Protein AF-0000000084619140 (afdb_homodimer)

Solvent-accessible surface area (backbone atoms only — not comparable to full-atom values): 52591 Å² total; per-residue (Å²): 135,87,72,92,85,84,80,85,74,83,69,87,78,79,82,75,88,75,85,81,87,89,83,87,81,84,88,80,84,74,90,75,87,77,86,87,78,88,72,87,70,84,70,82,77,78,79,72,80,75,73,78,76,71,68,70,76,66,77,80,73,63,79,67,60,64,67,72,53,81,82,59,40,78,67,45,78,45,85,51,95,63,29,40,34,37,24,40,65,89,42,93,56,70,29,63,42,40,42,55,59,50,63,62,55,30,63,35,67,83,40,20,36,80,79,35,59,31,33,66,56,50,72,54,21,52,46,90,80,55,45,74,70,44,77,48,70,62,84,56,33,39,37,38,32,32,70,46,24,54,40,81,70,43,87,67,78,68,62,84,55,85,58,63,54,41,58,40,74,36,36,36,49,47,53,57,55,52,37,66,52,40,74,68,39,43,30,54,76,71,49,63,70,64,68,62,50,72,40,35,34,66,51,43,70,70,64,45,83,47,40,61,46,39,38,66,51,50,69,67,39,69,68,46,34,44,53,49,46,49,28,33,60,33,61,21,40,34,36,33,32,69,32,60,68,88,52,88,62,43,32,63,48,53,60,48,52,72,48,28,53,58,43,44,42,98,71,36,67,51,41,77,41,35,67,44,86,87,40,74,42,74,72,16,42,50,55,65,38,67,66,26,36,68,55,58,24,38,83,64,47,52,21,33,36,37,44,31,23,60,38,56,53,37,51,65,48,31,34,34,35,26,40,40,62,34,21,52,51,51,38,39,74,76,37,49,67,39,42,53,49,33,50,68,46,58,39,29,21,38,44,65,44,96,86,39,48,38,60,30,50,45,30,39,33,45,76,38,78,74,67,74,43,72,42,48,52,54,33,44,43,37,44,48,70,71,78,73,61,63,82,40,54,68,61,50,52,51,45,51,53,29,47,31,53,50,48,42,39,54,52,32,70,66,29,49,37,74,43,74,64,42,61,14,28,28,41,39,31,28,29,41,42,33,29,36,31,30,44,41,35,43,71,85,59,40,48,52,33,32,38,34,40,30,25,43,46,51,37,47,48,18,44,46,41,43,48,45,54,63,56,52,51,69,75,100,137,89,76,88,82,77,88,78,78,80,70,88,70,81,88,83,86,84,90,83,82,89,83,86,76,86,77,76,86,70,84,69,83,70,84,80,72,85,68,85,68,82,70,82,77,76,78,71,76,76,72,77,76,69,70,69,75,65,78,79,72,63,76,66,59,66,64,72,54,81,81,58,39,78,67,42,76,46,85,51,94,63,30,39,34,38,26,39,66,88,42,94,55,70,31,62,42,41,42,57,58,49,63,64,55,31,62,36,68,83,38,20,36,82,81,35,59,30,32,66,56,48,72,53,22,52,46,89,81,53,44,73,72,43,78,50,70,62,83,56,33,38,36,36,33,31,69,47,24,53,41,84,72,44,88,67,77,68,63,85,55,86,58,62,54,42,59,39,73,35,36,36,49,47,52,57,55,52,38,66,52,40,74,68,40,43,30,53,76,70,48,60,69,65,68,63,52,72,40,35,34,67,51,42,70,72,65,45,85,47,40,62,46,40,38,65,51,51,71,66,41,70,68,46,34,44,53,48,46,49,27,34,60,33,62,22,41,34,36,32,33,69,32,60,69,87,51,88,62,44,32,64,48,52,60,49,53,72,47,29,52,60,44,44,44,96,70,36,66,51,40,77,40,37,68,42,86,87,39,73,41,73,72,15,42,50,54,66,37,66,66,28,36,69,57,58,25,38,83,64,46,51,22,32,37,37,42,32,24,60,37,57,55,37,52,65,48,32,34,34,35,27,41,38,62,35,21,51,50,51,36,39,74,76,38,48,67,39,43,53,48,33,49,68,46,57,40,27,21,39,44,66,43,96,85,38,47,37,59,31,50,45,32,40,33,44,77,38,77,74,67,74,43,73,40,47,53,52,34,45,45,36,43,50,71,72,76,72,62,64,80,38,55,66,62,49,53,51,45,51,53,28,47,29,54,49,48,41,40,56,53,32,68,67,30,49,37,76,44,73,64,42,60,15,29,27,40,39,31,28,29,40,42,31,28,35,30,30,42,41,34,43,69,85,59,40,47,53,32,32,38,33,39,29,24,42,46,51,35,47,50,19,44,46,41,43,46,44,56,63,56,53,53,69,75,100

pLDDT: mean 81.64, std 27.07, range [14.42, 98.88]

Foldseek 3Di:
DDDDDDDPPDPPDPDDDDDDDDDDDDDDDDDDDDDDDDDDPPPPPPPPPPPPPPPPPDPCPPPPPLPPPPPKDWDDWDDDQFWIWTDIPVDRDTFTGGPLNQVQPFQDCLQAPSPPRDGPDDSVQRDPNKDFPDWDDDGFKIKTWIQFDTHDPDPPPPPPDPCHTPIDIGIGTPSRCVCVRDPVSVCVSLVVVDQAAADFQVCCVVPQPAQEEELCQCLPDLVSVLSVLVSCRHYFKHKYFQQDQPDPCCRVVVSVPVLHDFDADPCGSKHKQDADPPDLDPSNHLAWWDWFFPDPLDPAGFFKKKKAWNDDQWAFWWKKKFFLVNLLVVCCVVPVPLSVLQQPFWWKFWDDDDPDTTIDIHGQWHADPPNSDIFGHGHVVGTDDRDPPPVPVVSVVSNVVSVVSSVCSRVPPRRMHIGDDHHRMMMMGGRRGMIMIIHGTDPVRDITMMMMTGHHSVSSSVSNSVSCSVPVSVVD/DDDDDDPDPDPPPDDDDDDDDDDDDPDDDDDDPDDDDDDPPPPPPPPPPPPPPPPVPDPCPPPPPLPPPPVKAWDDWDDDQFWIWTDIPVDRDTFTGGPLNQVQPFQDCLQAPSPPRDGPDDSVQRDPNKDFPDWDDDGFKIKTWIQFDGHDPDPPPPPPDPCHTPTDIGIGTPSRCVCVRDPVSVCVSLVVVDQAAADFQVCCVVPQPAQEEELCQCLPDLVSVLSVLVSCRHYFKHKYFQQDQPDPCCRVVVSVPVLHDFDADPCGSKHKQDQDPPDLDPSNHLAWWDWFFPDPLDPAGFFKKKKAWNDDQWAFWWKKKFFLVNLLVVCCVPPVPLSVLQQPFWWKFWDDDDPDTTIDIHGQWHADPVNRDIFGHGHVVGTDDRDPPPVPVVSVVSNVVSVVSSVCSRVPPRRMHIGDDHHRMMMMGGRRGMIMIIHGTDPVRDITMMMMTGHHSVSSSVSNSVSCSVPVSVVD

InterPro domains:
  IPR003819 TauD/TfdA-like domain [PF02668] (218-454)
  IPR010376 Gamma-butyrobetaine hydroxylase-like, N-terminal [PF06155] (81-156)
  IPR038492 GBBH-like, N-terminal domain superfamily [G3DSA:3.30.2020.30] (74-181)
  IPR042098 Glutarate 2-hydroxylase superfamily [G3DSA:3.60.130.10] (182-475)
  IPR050411 Alpha-ketoglutarate-dependent hydroxylases [PTHR10696] (99-463)

Radius of gyration: 33.4 Å; Cα contacts (8 Å, |Δi|>4): 1767; chains: 2; bounding box: 74×120×87 Å

Organism: Rhizophagus irregularis (strain DAOM 197198w) (NCBI:txid1432141)

Secondary structure (DSSP, 8-state):
-----------------------------------------------------------------S---TT--EEEEEE-SSEEEEEETT-SSEEEEEHHHHHHT--STTTB-TTT--BSS-GGGS-TT--EEEEEE-SSEEEEEESS-----SSS---S-S-TTSPPEEEEEHHHHHHTSSHHHHHHHTTTTSPPPP--HHHHHHH-TTSEEEHHHHHH-HHHHHHHHHHHHHHSEEEEES--SSSTTHHHHHHHHTTS-B--BTTBSSEEEE--TT-SSGGGSSS-EEEE-S-TTSSS--SEEEEEEEEE-SEE--EEEEEHHHHHHHHHHH-HHHHHHHHHSEEEEEEEETTEEEEEEEESEEEETTTTEEEE---GGGB----S-TT-HHHHHHHHHHHHHHHHHHT-GGG-EEE-PPTT-EEEEETTTEEEEE--EETTS--EEEEEEEE-HHHHHHHHHHHHHHHHTT--/-----------------------------------------------------------------S---TT--EEEEEE-SSEEEEEETT-SSEEEEEHHHHHHT--STTTB-TTT--BSS-GGGS-TT--EEEEEE-SSEEEEEESS-----SSS---S-S-TTSPPEEEEEHHHHHHTSSHHHHHHTTTTTSPPPP--HHHHHHH-TTSEEEHHHHHH-HHHHHHHHHHHHHHSEEEEES--SSSTTHHHHHHHHTTS-B--BTTBSSEEEE--TT-SSGGGSSS-EEEE-S-TTSSS--SEEEEEEEEE-SEE--EEEEEHHHHHHHHHHH-HHHHHHHHHSEEEEEEEETTEEEEEEEESEEEETTTTEEEE---GGGB----S-TT-HHHHHHHHHHHHHHHHHHT-GGG-EEE-PPTT-EEEEETTTEEEEE--EETTS--EEEEEEEE-HHHHHHHHHHHHHHHHTT--

Structure (mmCIF, N/CA/C/O backbone):
data_AF-0000000084619140-model_v1
#
loop_
_entity.id
_entity.type
_entity.pdbx_description
1 polymer Aim17p
#
loop_
_atom_site.group_PDB
_atom_site.id
_atom_site.type_symbol
_atom_site.label_atom_id
_atom_site.label_alt_id
_atom_site.label_comp_id
_atom_site.label_asym_id
_atom_site.label_entity_id
_atom_site.label_seq_id
_atom_site.pdbx_PDB_ins_code
_atom_site.Cartn_x
_atom_site.Cartn_y
_atom_site.Cartn_z
_atom_site.occupancy
_atom_site.B_iso_or_equiv
_atom_site.auth_seq_id
_atom_site.auth_comp_id
_atom_site.auth_asym_id
_atom_site.auth_atom_id
_atom_site.pdbx_PDB_model_num
ATOM 1 N N . MET A 1 1 ? -10.938 1.977 40.531 1 16.36 1 MET A N 1
ATOM 2 C CA . MET A 1 1 ? -10.023 1.424 41.531 1 16.36 1 MET A CA 1
ATOM 3 C C . MET A 1 1 ? -10.258 -0.074 41.688 1 16.36 1 MET A C 1
ATOM 5 O O . MET A 1 1 ? -9.32 -0.825 41.969 1 16.36 1 MET A O 1
ATOM 9 N N . ARG A 1 2 ? -11.492 -0.337 42.094 1 15.88 2 ARG A N 1
ATOM 10 C CA . ARG A 1 2 ? -11.781 -1.619 42.719 1 15.88 2 ARG A CA 1
ATOM 11 C C . ARG A 1 2 ? -11.32 -2.779 41.844 1 15.88 2 ARG A C 1
ATOM 13 O O . ARG A 1 2 ? -11.211 -2.639 40.625 1 15.88 2 ARG A O 1
ATOM 20 N N . LEU A 1 3 ? -11.422 -4.141 42.406 1 16.52 3 LEU A N 1
ATOM 21 C CA . LEU A 1 3 ? -10.977 -5.387 43.031 1 16.52 3 LEU A CA 1
ATOM 22 C C . LEU A 1 3 ? -11.516 -6.59 42.25 1 16.52 3 LEU A C 1
ATOM 24 O O . LEU A 1 3 ? -11.289 -7.738 42.656 1 16.52 3 LEU A O 1
ATOM 28 N N . VAL A 1 4 ? -12.375 -6.414 41.281 1 18.31 4 VAL A N 1
ATOM 29 C CA . VAL A 1 4 ? -13.18 -7.629 41.188 1 18.31 4 VAL A CA 1
ATOM 30 C C . VAL A 1 4 ? -12.266 -8.844 41.062 1 18.31 4 VAL A C 1
ATOM 32 O O . VAL A 1 4 ? -11.25 -8.789 40.344 1 18.31 4 VAL A O 1
ATOM 35 N N . ASN A 1 5 ? -12.633 -10.023 41.719 1 17.11 5 ASN A N 1
ATOM 36 C CA . ASN A 1 5 ? -12.516 -11.297 42.406 1 17.11 5 ASN A CA 1
ATOM 37 C C . ASN A 1 5 ? -12.086 -12.422 41.469 1 17.11 5 ASN A C 1
ATOM 39 O O . ASN A 1 5 ? -12.164 -12.273 40.25 1 17.11 5 ASN A O 1
ATOM 43 N N . TYR A 1 6 ? -12.391 -13.703 41.906 1 17.34 6 TYR A N 1
ATOM 44 C CA . TYR A 1 6 ? -11.922 -15.023 42.312 1 17.34 6 TYR A CA 1
ATOM 45 C C . TYR A 1 6 ? -12.078 -16.031 41.156 1 17.34 6 TYR A C 1
ATOM 47 O O . TYR A 1 6 ? -12.953 -15.875 40.312 1 17.34 6 TYR A O 1
ATOM 55 N N . PHE A 1 7 ? -11.094 -17.031 41 1 19.61 7 PHE A N 1
ATOM 56 C CA . PHE A 1 7 ? -10.438 -18.125 40.281 1 19.61 7 PHE A CA 1
ATOM 57 C C . PHE A 1 7 ? -11.266 -19.406 40.344 1 19.61 7 PHE A C 1
ATOM 59 O O . PHE A 1 7 ? -10.805 -20.469 39.969 1 19.61 7 PHE A O 1
ATOM 66 N N . ARG A 1 8 ? -12.68 -19.328 40.75 1 16.47 8 ARG A N 1
ATOM 67 C CA . ARG A 1 8 ? -13.141 -20.594 41.281 1 16.47 8 ARG A CA 1
ATOM 68 C C . ARG A 1 8 ? -12.961 -21.719 40.281 1 16.47 8 ARG A C 1
ATOM 70 O O . ARG A 1 8 ? -13.352 -21.594 39.125 1 16.47 8 ARG A O 1
ATOM 77 N N . PHE A 1 9 ? -12.094 -22.828 40.625 1 18.58 9 PHE A N 1
ATOM 78 C CA . PHE A 1 9 ? -11.523 -24.125 40.25 1 18.58 9 PHE A CA 1
ATOM 79 C C . PHE A 1 9 ? -12.617 -25.188 40.188 1 18.58 9 PHE A C 1
ATOM 81 O O . PHE A 1 9 ? -12.609 -26.141 40.969 1 18.58 9 PHE A O 1
ATOM 88 N N . LEU A 1 10 ? -13.891 -24.859 39.75 1 16.61 10 LEU A N 1
ATOM 89 C CA . LEU A 1 10 ? -14.867 -25.859 40.156 1 16.61 10 LEU A CA 1
ATOM 90 C C . LEU A 1 10 ? -14.461 -27.25 39.688 1 16.61 10 LEU A C 1
ATOM 92 O O . LEU A 1 10 ? -13.93 -27.406 38.594 1 16.61 10 LEU A O 1
ATOM 96 N N . ASN A 1 11 ? -14.484 -28.344 40.625 1 16.59 11 ASN A N 1
ATOM 97 C CA . ASN A 1 11 ? -14.258 -29.734 41 1 16.59 11 ASN A CA 1
ATOM 98 C C . ASN A 1 11 ? -15.172 -30.672 40.188 1 16.59 11 ASN A C 1
ATOM 100 O O . ASN A 1 11 ? -15.242 -31.859 40.5 1 16.59 11 ASN A O 1
ATOM 104 N N . PHE A 1 12 ? -15.852 -30.25 39.156 1 16.36 12 PHE A N 1
ATOM 105 C CA . PHE A 1 12 ? -16.969 -31.188 39.062 1 16.36 12 PHE A CA 1
ATOM 106 C C . PHE A 1 12 ? -16.469 -32.625 38.938 1 16.36 12 PHE A C 1
ATOM 108 O O . PHE A 1 12 ? -15.453 -32.875 38.281 1 16.36 12 PHE A O 1
ATOM 115 N N . LYS A 1 13 ? -17 -33.469 39.969 1 15.38 13 LYS A N 1
ATOM 116 C CA . LYS A 1 13 ? -17.141 -34.844 40.406 1 15.38 13 LYS A CA 1
ATOM 117 C C . LYS A 1 13 ? -17.438 -35.781 39.219 1 15.38 13 LYS A C 1
ATOM 119 O O . LYS A 1 13 ? -18.25 -35.438 38.375 1 15.38 13 LYS A O 1
ATOM 124 N N . LYS A 1 14 ? -16.703 -37 39.156 1 16.45 14 LYS A N 1
ATOM 125 C CA . LYS A 1 14 ? -16.391 -38.156 38.344 1 16.45 14 LYS A CA 1
ATOM 126 C C . LYS A 1 14 ? -17.578 -39.094 38.25 1 16.45 14 LYS A C 1
ATOM 128 O O . LYS A 1 14 ? -17.469 -40.188 37.656 1 16.45 14 LYS A O 1
ATOM 133 N N . ASN A 1 15 ? -18.781 -38.656 38.781 1 15.28 15 ASN A N 1
ATOM 134 C CA . ASN A 1 15 ? -19.484 -39.906 39.188 1 15.28 15 ASN A CA 1
ATOM 135 C C . ASN A 1 15 ? -19.609 -40.875 38 1 15.28 15 ASN A C 1
ATOM 137 O O . ASN A 1 15 ? -19.594 -40.438 36.844 1 15.28 15 ASN A O 1
ATOM 141 N N . ASN A 1 16 ? -19.781 -42.219 38.406 1 15.25 16 ASN A N 1
ATOM 142 C CA . ASN A 1 16 ? -19.594 -43.625 38.125 1 15.25 16 ASN A CA 1
ATOM 143 C C . ASN A 1 16 ? -20.641 -44.156 37.125 1 15.25 16 ASN A C 1
ATOM 145 O O . ASN A 1 16 ? -20.469 -45.219 36.562 1 15.25 16 ASN A O 1
ATOM 149 N N . LYS A 1 17 ? -21.922 -43.594 37.188 1 15.3 17 LYS A N 1
ATOM 150 C CA . LYS A 1 17 ? -22.922 -44.656 37.281 1 15.3 17 LYS A CA 1
ATOM 151 C C . LYS A 1 17 ? -22.875 -45.562 36.062 1 15.3 17 LYS A C 1
ATOM 153 O O . LYS A 1 17 ? -22.828 -45.094 34.906 1 15.3 17 LYS A O 1
ATOM 158 N N . LYS A 1 18 ? -23.125 -46.969 36.281 1 15.85 18 LYS A N 1
ATOM 159 C CA . LYS A 1 18 ? -22.906 -48.312 35.844 1 15.85 18 LYS A CA 1
ATOM 160 C C . LYS A 1 18 ? -23.859 -48.688 34.688 1 15.85 18 LYS A C 1
ATOM 162 O O . LYS A 1 18 ? -23.547 -49.562 33.875 1 15.85 18 LYS A O 1
ATOM 167 N N . ASN A 1 19 ? -25.062 -48.031 34.562 1 15.23 19 ASN A N 1
ATOM 168 C CA . ASN A 1 19 ? -26.062 -49.094 34.531 1 15.23 19 ASN A CA 1
ATOM 169 C C . ASN A 1 19 ? -25.891 -49.969 33.281 1 15.23 19 ASN A C 1
ATOM 171 O O . ASN A 1 19 ? -25.266 -49.562 32.312 1 15.23 19 ASN A O 1
ATOM 175 N N . SER A 1 20 ? -26.844 -51.031 33.156 1 15.16 20 SER A N 1
ATOM 176 C CA . SER A 1 20 ? -27.016 -52.469 32.938 1 15.16 20 SER A CA 1
ATOM 177 C C . SER A 1 20 ? -27.219 -52.75 31.453 1 15.16 20 SER A C 1
ATOM 179 O O . SER A 1 20 ? -26.516 -53.594 30.891 1 15.16 20 SER A O 1
ATOM 181 N N . CYS A 1 21 ? -28.547 -52.812 30.969 1 15.04 21 CYS A N 1
ATOM 182 C CA . CYS A 1 21 ? -29.156 -54.094 30.703 1 15.04 21 CYS A CA 1
ATOM 183 C C . CYS A 1 21 ? -28.828 -54.594 29.297 1 15.04 21 CYS A C 1
ATOM 185 O O . CYS A 1 21 ? -28.297 -53.844 28.484 1 15.04 21 CYS A O 1
ATOM 187 N N . HIS A 1 22 ? -29.984 -55.031 28.578 1 15.23 22 HIS A N 1
ATOM 188 C CA . HIS A 1 22 ? -30.469 -56.312 28.078 1 15.23 22 HIS A CA 1
ATOM 189 C C . HIS A 1 22 ? -30.047 -56.531 26.625 1 15.23 22 HIS A C 1
ATOM 191 O O . HIS A 1 22 ? -29.766 -55.562 25.906 1 15.23 22 HIS A O 1
ATOM 197 N N . LEU A 1 23 ? -30.328 -57.781 26.078 1 14.81 23 LEU A N 1
ATOM 198 C CA . LEU A 1 23 ? -29.828 -58.938 25.359 1 14.81 23 LEU A CA 1
ATOM 199 C C . LEU A 1 23 ? -30.094 -58.812 23.859 1 14.81 23 LEU A C 1
ATOM 201 O O . LEU A 1 23 ? -29.234 -59.094 23.047 1 14.81 23 LEU A O 1
ATOM 205 N N . HIS A 1 24 ? -31.406 -58.5 23.375 1 14.97 24 HIS A N 1
ATOM 206 C CA . HIS A 1 24 ? -32 -59.594 22.609 1 14.97 24 HIS A CA 1
ATOM 207 C C . HIS A 1 24 ? -31.422 -59.656 21.203 1 14.97 24 HIS A C 1
ATOM 209 O O . HIS A 1 24 ? -30.891 -58.688 20.688 1 14.97 24 HIS A O 1
ATOM 215 N N . TYR A 1 25 ? -31.859 -60.812 20.391 1 14.42 25 TYR A N 1
ATOM 216 C CA . TYR A 1 25 ? -31.484 -61.906 19.5 1 14.42 25 TYR A CA 1
ATOM 217 C C . TYR A 1 25 ? -31.578 -61.469 18.047 1 14.42 25 TYR A C 1
ATOM 219 O O . TYR A 1 25 ? -30.703 -61.812 17.234 1 14.42 25 TYR A O 1
ATOM 227 N N . PHE A 1 26 ? -32.656 -60.688 17.578 1 15.02 26 PHE A N 1
ATOM 228 C CA . PHE A 1 26 ? -33.375 -61.469 16.594 1 15.02 26 PHE A CA 1
ATOM 229 C C . PHE A 1 26 ? -32.594 -61.625 15.305 1 15.02 26 PHE A C 1
ATOM 231 O O . PHE A 1 26 ? -31.672 -60.844 15.039 1 15.02 26 PHE A O 1
ATOM 238 N N . HIS A 1 27 ? -33.281 -62.25 14.258 1 15.2 27 HIS A N 1
ATOM 239 C CA . HIS A 1 27 ? -33.312 -63.312 13.266 1 15.2 27 HIS A CA 1
ATOM 240 C C . HIS A 1 27 ? -32.688 -62.875 11.945 1 15.2 27 HIS A C 1
ATOM 242 O O . HIS A 1 27 ? -32.625 -61.656 11.672 1 15.2 27 HIS A O 1
ATOM 248 N N . LYS A 1 28 ? -32.531 -63.906 11.016 1 15.54 28 LYS A N 1
ATOM 249 C CA . LYS A 1 28 ? -31.688 -64.562 10.016 1 15.54 28 LYS A CA 1
ATOM 250 C C . LYS A 1 28 ? -31.922 -63.969 8.625 1 15.54 28 LYS A C 1
ATOM 252 O O . LYS A 1 28 ? -31.078 -64.062 7.742 1 15.54 28 LYS A O 1
ATOM 257 N N . LEU A 1 29 ? -33.062 -63.281 8.32 1 15.59 29 LEU A N 1
ATOM 258 C CA . LEU A 1 29 ? -33.625 -63.875 7.121 1 15.59 29 LEU A CA 1
ATOM 259 C C . LEU A 1 29 ? -32.75 -63.625 5.91 1 15.59 29 LEU A C 1
ATOM 261 O O . LEU A 1 29 ? -32.156 -62.531 5.789 1 15.59 29 LEU A O 1
ATOM 265 N N . SER A 1 30 ? -32.656 -64.625 4.898 1 15.2 30 SER A N 1
ATOM 266 C CA . SER A 1 30 ? -31.953 -65.375 3.848 1 15.2 30 SER A CA 1
ATOM 267 C C . SER A 1 30 ? -31.984 -64.562 2.533 1 15.2 30 SER A C 1
ATOM 269 O O . SER A 1 30 ? -31.344 -65 1.557 1 15.2 30 SER A O 1
ATOM 271 N N . LEU A 1 31 ? -32.75 -63.531 2.33 1 16 31 LEU A N 1
ATOM 272 C CA . LEU A 1 31 ? -33.344 -63.656 1 1 16 31 LEU A CA 1
ATOM 273 C C . LEU A 1 31 ? -32.25 -63.594 -0.078 1 16 31 LEU A C 1
ATOM 275 O O . LEU A 1 31 ? -31.375 -62.719 -0.048 1 16 31 LEU A O 1
ATOM 279 N N . ALA A 1 32 ? -32.25 -64.625 -1.095 1 15.12 32 ALA A N 1
ATOM 280 C CA . ALA A 1 32 ? -31.547 -65.375 -2.102 1 15.12 32 ALA A CA 1
ATOM 281 C C . ALA A 1 32 ? -31.125 -64.5 -3.279 1 15.12 32 ALA A C 1
ATOM 283 O O . ALA A 1 32 ? -29.969 -64.5 -3.686 1 15.12 32 ALA A O 1
ATOM 284 N N . ASN A 1 33 ? -32.031 -64.188 -4.258 1 15.23 33 ASN A N 1
ATOM 285 C CA . ASN A 1 33 ? -31.938 -64.875 -5.551 1 15.23 33 ASN A CA 1
ATOM 286 C C . ASN A 1 33 ? -30.875 -64.188 -6.441 1 15.23 33 ASN A C 1
ATOM 288 O O . ASN A 1 33 ? -30.453 -63.094 -6.188 1 15.23 33 ASN A O 1
ATOM 292 N N . ASN A 1 34 ? -31.047 -64.312 -7.906 1 15.36 34 ASN A N 1
ATOM 293 C CA . ASN A 1 34 ? -30.438 -64.938 -9.07 1 15.36 34 ASN A CA 1
ATOM 294 C C . ASN A 1 34 ? -29.719 -63.938 -9.945 1 15.36 34 ASN A C 1
ATOM 296 O O . ASN A 1 34 ? -28.844 -64.312 -10.734 1 15.36 34 ASN A O 1
ATOM 300 N N . ILE A 1 35 ? -30.125 -62.688 -10.109 1 17.27 35 ILE A N 1
ATOM 301 C CA . ILE A 1 35 ? -30.234 -62.438 -11.547 1 17.27 35 ILE A CA 1
ATOM 302 C C . ILE A 1 35 ? -28.844 -62.406 -12.172 1 17.27 35 ILE A C 1
ATOM 304 O O . ILE A 1 35 ? -27.891 -61.938 -11.562 1 17.27 35 ILE A O 1
ATOM 308 N N . ILE A 1 36 ? -28.797 -62.625 -13.594 1 16.64 36 ILE A N 1
ATOM 309 C CA . ILE A 1 36 ? -28.031 -63.219 -14.688 1 16.64 36 ILE A CA 1
ATOM 310 C C . ILE A 1 36 ? -26.844 -62.344 -15.039 1 16.64 36 ILE A C 1
ATOM 312 O O . ILE A 1 36 ? -26.859 -61.125 -14.797 1 16.64 36 ILE A O 1
ATOM 316 N N . ASN A 1 37 ? -26 -62.812 -16.094 1 15.09 37 ASN A N 1
ATOM 317 C CA . ASN A 1 37 ? -24.625 -63.062 -16.531 1 15.09 37 ASN A CA 1
ATOM 318 C C . ASN A 1 37 ? -24.062 -61.875 -17.312 1 15.09 37 ASN A C 1
ATOM 320 O O . ASN A 1 37 ? -22.844 -61.688 -17.375 1 15.09 37 ASN A O 1
ATOM 324 N N . LYS A 1 38 ? -24.844 -61.188 -18.219 1 17.14 38 LYS A N 1
ATOM 325 C CA . LYS A 1 38 ? -24.281 -61.219 -19.562 1 17.14 38 LYS A CA 1
ATOM 326 C C . LYS A 1 38 ? -22.969 -60.406 -19.625 1 17.14 38 LYS A C 1
ATOM 328 O O . LYS A 1 38 ? -22.891 -59.312 -19.094 1 17.14 38 LYS A O 1
ATOM 333 N N . SER A 1 39 ? -21.797 -61 -20.234 1 15.92 39 SER A N 1
ATOM 334 C CA . SER A 1 39 ? -20.359 -60.875 -20.312 1 15.92 39 SER A CA 1
ATOM 335 C C . SER A 1 39 ? -19.953 -59.656 -21.172 1 15.92 39 SER A C 1
ATOM 337 O O . SER A 1 39 ? -18.812 -59.219 -21.109 1 15.92 39 SER A O 1
ATOM 339 N N . ALA A 1 40 ? -20.734 -59.062 -22.141 1 19.42 40 ALA A N 1
ATOM 340 C CA . ALA A 1 40 ? -20 -58.906 -23.391 1 19.42 40 ALA A CA 1
ATOM 341 C C . ALA A 1 40 ? -18.906 -57.844 -23.234 1 19.42 40 ALA A C 1
ATOM 343 O O . ALA A 1 40 ? -19.188 -56.719 -22.766 1 19.42 40 ALA A O 1
ATOM 344 N N . SER A 1 41 ? -17.562 -58.156 -23.344 1 16.8 41 SER A N 1
ATOM 345 C CA . SER A 1 41 ? -16.219 -57.594 -23.156 1 16.8 41 SER A CA 1
ATOM 346 C C . SER A 1 41 ? -15.914 -56.531 -24.219 1 16.8 41 SER A C 1
ATOM 348 O O . SER A 1 41 ? -14.805 -56 -24.266 1 16.8 41 SER A O 1
ATOM 350 N N . SER A 1 42 ? -16.734 -56.062 -25.125 1 18.84 42 SER A N 1
ATOM 351 C CA . SER A 1 42 ? -16.062 -55.594 -26.328 1 18.84 42 SER A CA 1
ATOM 352 C C . SER A 1 42 ? -15.094 -54.438 -26.031 1 18.84 42 SER A C 1
ATOM 354 O O . SER A 1 42 ? -15.453 -53.5 -25.328 1 18.84 42 SER A O 1
ATOM 356 N N . SER A 1 43 ? -13.727 -54.625 -26.156 1 17.83 43 SER A N 1
ATOM 357 C CA . SER A 1 43 ? -12.469 -53.906 -25.906 1 17.83 43 SER A CA 1
ATOM 358 C C . SER A 1 43 ? -12.328 -52.719 -26.812 1 17.83 43 SER A C 1
ATOM 360 O O . SER A 1 43 ? -11.227 -52.188 -27.016 1 17.83 43 SER A O 1
ATOM 362 N N . LEU A 1 44 ? -13.258 -51.844 -27.125 1 18.72 44 LEU A N 1
ATOM 363 C CA . LEU A 1 44 ? -12.992 -50.844 -28.141 1 18.72 44 LEU A CA 1
ATOM 364 C C . LEU A 1 44 ? -11.758 -50 -27.797 1 18.72 44 LEU A C 1
ATOM 366 O O . LEU A 1 44 ? -11.672 -49.438 -26.703 1 18.72 44 LEU A O 1
ATOM 370 N N . LEU A 1 45 ? -10.57 -50.25 -28.5 1 18.44 45 LEU A N 1
ATOM 371 C CA . LEU A 1 45 ? -9.219 -49.688 -28.484 1 18.44 45 LEU A CA 1
ATOM 372 C C . LEU A 1 45 ? -9.242 -48.219 -28.781 1 18.44 45 LEU A C 1
ATOM 374 O O . LEU A 1 45 ? -9.609 -47.781 -29.891 1 18.44 45 LEU A O 1
ATOM 378 N N . PHE A 1 46 ? -9.805 -47.344 -28 1 18.66 46 PHE A N 1
ATOM 379 C CA . PHE A 1 46 ? -9.805 -45.906 -28.328 1 18.66 46 PHE A CA 1
ATOM 380 C C . PHE A 1 46 ? -8.375 -45.406 -28.484 1 18.66 46 PHE A C 1
ATOM 382 O O . PHE A 1 46 ? -7.582 -45.469 -27.531 1 18.66 46 PHE A O 1
ATOM 389 N N . ARG A 1 47 ? -7.688 -45.406 -29.688 1 20.16 47 ARG A N 1
ATOM 390 C CA . ARG A 1 47 ? -6.395 -44.844 -30.078 1 20.16 47 ARG A CA 1
ATOM 391 C C . ARG A 1 47 ? -6.312 -43.375 -29.781 1 20.16 47 ARG A C 1
ATOM 393 O O . ARG A 1 47 ? -6.969 -42.562 -30.438 1 20.16 47 ARG A O 1
ATOM 400 N N . ASN A 1 48 ? -6.293 -42.938 -28.594 1 19.75 48 ASN A N 1
ATOM 401 C CA . ASN A 1 48 ? -6.156 -41.531 -28.312 1 19.75 48 ASN A CA 1
ATOM 402 C C . ASN A 1 48 ? -4.863 -40.969 -28.891 1 19.75 48 ASN A C 1
ATOM 404 O O . ASN A 1 48 ? -3.771 -41.438 -28.562 1 19.75 48 ASN A O 1
ATOM 408 N N . PRO A 1 49 ? -4.793 -40.5 -30.156 1 22.2 49 PRO A N 1
ATOM 409 C CA . PRO A 1 49 ? -3.561 -39.938 -30.719 1 22.2 49 PRO A CA 1
ATOM 410 C C . PRO A 1 49 ? -2.871 -38.938 -29.781 1 22.2 49 PRO A C 1
ATOM 412 O O . PRO A 1 49 ? -3.516 -38.031 -29.266 1 22.2 49 PRO A O 1
ATOM 415 N N . ILE A 1 50 ? -1.847 -39.312 -29.062 1 23.7 50 ILE A N 1
ATOM 416 C CA . ILE A 1 50 ? -0.906 -38.531 -28.266 1 23.7 50 ILE A CA 1
ATOM 417 C C . ILE A 1 50 ? -0.292 -37.406 -29.125 1 23.7 50 ILE A C 1
ATOM 419 O O . ILE A 1 50 ? 0.418 -37.688 -30.094 1 23.7 50 ILE A O 1
ATOM 423 N N . GLN A 1 51 ? -1.04 -36.438 -29.531 1 22.94 51 GLN A N 1
ATOM 424 C CA . GLN A 1 51 ? -0.376 -35.312 -30.188 1 22.94 51 GLN A CA 1
ATOM 425 C C . GLN A 1 51 ? 0.931 -34.969 -29.484 1 22.94 51 GLN A C 1
ATOM 427 O O . GLN A 1 51 ? 0.965 -34.812 -28.266 1 22.94 51 GLN A O 1
ATOM 432 N N . SER A 1 52 ? 2.08 -35.219 -30.109 1 25.02 52 SER A N 1
ATOM 433 C CA . SER A 1 52 ? 3.475 -34.875 -29.844 1 25.02 52 SER A CA 1
ATOM 434 C C . SER A 1 52 ? 3.613 -33.438 -29.359 1 25.02 52 SER A C 1
ATOM 436 O O . SER A 1 52 ? 3.123 -32.5 -30 1 25.02 52 SER A O 1
ATOM 438 N N . ASN A 1 53 ? 3.521 -33.188 -28.094 1 26.05 53 ASN A N 1
ATOM 439 C CA . ASN A 1 53 ? 3.875 -31.969 -27.391 1 26.05 53 ASN A CA 1
ATOM 440 C C . ASN A 1 53 ? 5.199 -31.406 -27.891 1 26.05 53 ASN A C 1
ATOM 442 O O . ASN A 1 53 ? 6.266 -31.922 -27.562 1 26.05 53 ASN A O 1
ATOM 446 N N . LYS A 1 54 ? 5.223 -30.969 -29.094 1 29.02 54 LYS A N 1
ATOM 447 C CA . LYS A 1 54 ? 6.359 -30.344 -29.781 1 29.02 54 LYS A CA 1
ATOM 448 C C . LYS A 1 54 ? 6.941 -29.219 -28.938 1 29.02 54 LYS A C 1
ATOM 450 O O . LYS A 1 54 ? 6.879 -28.047 -29.344 1 29.02 54 LYS A O 1
ATOM 455 N N . TYR A 1 55 ? 6.566 -29.078 -27.719 1 28.97 55 TYR A N 1
ATOM 456 C CA . TYR A 1 55 ? 7.355 -28 -27.141 1 28.97 55 TYR A CA 1
ATOM 457 C C . TYR A 1 55 ? 8.852 -28.281 -27.266 1 28.97 55 TYR A C 1
ATOM 459 O O . TYR A 1 55 ? 9.336 -29.297 -26.75 1 28.97 55 TYR A O 1
ATOM 467 N N . GLN A 1 56 ? 9.352 -28.141 -28.516 1 25.16 56 GLN A N 1
ATOM 468 C CA . GLN A 1 56 ? 10.805 -28.125 -28.609 1 25.16 56 GLN A CA 1
ATOM 469 C C . GLN A 1 56 ? 11.438 -27.422 -27.422 1 25.16 56 GLN A C 1
ATOM 471 O O . GLN A 1 56 ? 11.031 -26.328 -27.047 1 25.16 56 GLN A O 1
ATOM 476 N N . SER A 1 57 ? 12.055 -28.25 -26.609 1 26.23 57 SER A N 1
ATOM 477 C CA . SER A 1 57 ? 12.859 -27.797 -25.484 1 26.23 57 SER A CA 1
ATOM 478 C C . SER A 1 57 ? 13.812 -26.688 -25.891 1 26.23 57 SER A C 1
ATOM 480 O O . SER A 1 57 ? 14.734 -26.906 -26.688 1 26.23 57 SER A O 1
ATOM 482 N N . LYS A 1 58 ? 13.398 -25.5 -26.266 1 31.16 58 LYS A N 1
ATOM 483 C CA . LYS A 1 58 ? 14.477 -24.516 -26.266 1 31.16 58 LYS A CA 1
ATOM 484 C C . LYS A 1 58 ? 15.484 -24.812 -25.141 1 31.16 58 LYS A C 1
ATOM 486 O O . LYS A 1 58 ? 15.117 -25.312 -24.094 1 31.16 58 LYS A O 1
ATOM 491 N N . SER A 1 59 ? 16.812 -24.766 -25.469 1 26.36 59 SER A N 1
ATOM 492 C CA . SER A 1 59 ? 17.953 -24.906 -24.578 1 26.36 59 SER A CA 1
ATOM 493 C C . SER A 1 59 ? 17.625 -24.391 -23.188 1 26.36 59 SER A C 1
ATOM 495 O O . SER A 1 59 ? 16.812 -23.484 -23.016 1 26.36 59 SER A O 1
ATOM 497 N N . ASP A 1 60 ? 17.844 -25.25 -22.125 1 29.44 60 ASP A N 1
ATOM 498 C CA . ASP A 1 60 ? 17.875 -25.031 -20.672 1 29.44 60 ASP A CA 1
ATOM 499 C C . ASP A 1 60 ? 18.438 -23.656 -20.328 1 29.44 60 ASP A C 1
ATOM 501 O O . ASP A 1 60 ? 19.656 -23.484 -20.219 1 29.44 60 ASP A O 1
ATOM 505 N N . SER A 1 61 ? 18.094 -22.703 -21.016 1 29.69 61 SER A N 1
ATOM 506 C CA . SER A 1 61 ? 18.578 -21.531 -20.312 1 29.69 61 SER A CA 1
ATOM 507 C C . SER A 1 61 ? 18.156 -21.547 -18.844 1 29.69 61 SER A C 1
ATOM 509 O O . SER A 1 61 ? 17 -21.219 -18.531 1 29.69 61 SER A O 1
ATOM 511 N N . VAL A 1 62 ? 18.688 -22.516 -18.094 1 32.84 62 VAL A N 1
ATOM 512 C CA . VAL A 1 62 ? 18.656 -22.578 -16.641 1 32.84 62 VAL A CA 1
ATOM 513 C C . VAL A 1 62 ? 18.766 -21.172 -16.062 1 32.84 62 VAL A C 1
ATOM 515 O O . VAL A 1 62 ? 19.703 -20.438 -16.375 1 32.84 62 VAL A O 1
ATOM 518 N N . TYR A 1 63 ? 17.797 -20.547 -15.75 1 34.72 63 TYR A N 1
ATOM 519 C CA . TYR A 1 63 ? 17.859 -19.422 -14.828 1 34.72 63 TYR A CA 1
ATOM 520 C C . TYR A 1 63 ? 18.953 -19.641 -13.781 1 34.72 63 TYR A C 1
ATOM 522 O O . TYR A 1 63 ? 18.906 -20.609 -13.016 1 34.72 63 TYR A O 1
ATOM 530 N N . SER A 1 64 ? 20.188 -19.312 -14.133 1 36.56 64 SER A N 1
ATOM 531 C CA . SER A 1 64 ? 21.297 -19.281 -13.188 1 36.56 64 SER A CA 1
ATOM 532 C C . SER A 1 64 ? 20.938 -18.469 -11.945 1 36.56 64 SER A C 1
ATOM 534 O O . SER A 1 64 ? 20.578 -17.297 -12.047 1 36.56 64 SER A O 1
ATOM 536 N N . TYR A 1 65 ? 20.297 -19.141 -10.961 1 42 65 TYR A N 1
ATOM 537 C CA . TYR A 1 65 ? 20.453 -18.453 -9.688 1 42 65 TYR A CA 1
ATOM 538 C C . TYR A 1 65 ? 21.875 -17.922 -9.516 1 42 65 TYR A C 1
ATOM 540 O O . TYR A 1 65 ? 22.844 -18.688 -9.602 1 42 65 TYR A O 1
ATOM 548 N N . SER A 1 66 ? 22.109 -16.828 -10.086 1 39.78 66 SER A N 1
ATOM 549 C CA . SER A 1 66 ? 23.375 -16.125 -10.188 1 39.78 66 SER A CA 1
ATOM 550 C C . SER A 1 66 ? 24.203 -16.281 -8.922 1 39.78 66 SER A C 1
ATOM 552 O O . SER A 1 66 ? 25.203 -15.578 -8.727 1 39.78 66 SER A O 1
ATOM 554 N N . THR A 1 67 ? 23.734 -16.891 -7.84 1 41.69 67 THR A N 1
ATOM 555 C CA . THR A 1 67 ? 24.828 -17 -6.891 1 41.69 67 THR A CA 1
ATOM 556 C C . THR A 1 67 ? 25.859 -18 -7.375 1 41.69 67 THR A C 1
ATOM 558 O O . THR A 1 67 ? 25.625 -19.219 -7.332 1 41.69 67 THR A O 1
ATOM 561 N N . THR A 1 68 ? 26.531 -17.719 -8.398 1 42.72 68 THR A N 1
ATOM 562 C CA . THR A 1 68 ? 27.641 -18.562 -8.836 1 42.72 68 THR A CA 1
ATOM 563 C C . THR A 1 68 ? 28.469 -19.016 -7.637 1 42.72 68 THR A C 1
ATOM 565 O O . THR A 1 68 ? 29.328 -18.266 -7.156 1 42.72 68 THR A O 1
ATOM 568 N N . THR A 1 69 ? 27.938 -19.516 -6.648 1 49.31 69 THR A N 1
ATOM 569 C CA . THR A 1 69 ? 28.875 -20.172 -5.746 1 49.31 69 THR A CA 1
ATOM 570 C C . THR A 1 69 ? 29.672 -21.25 -6.48 1 49.31 69 THR A C 1
ATOM 572 O O . THR A 1 69 ? 29.25 -22.406 -6.555 1 49.31 69 THR A O 1
ATOM 575 N N . SER A 1 70 ? 30.484 -20.828 -7.375 1 57.25 70 SER A N 1
ATOM 576 C CA . SER A 1 70 ? 31.484 -21.766 -7.891 1 57.25 70 SER A CA 1
ATOM 577 C C . SER A 1 70 ? 32.062 -22.625 -6.773 1 57.25 70 SER A C 1
ATOM 579 O O . SER A 1 70 ? 32.5 -22.094 -5.746 1 57.25 70 SER A O 1
ATOM 581 N N . GLY A 1 71 ? 31.719 -23.797 -6.707 1 77.31 71 GLY A N 1
ATOM 582 C CA . GLY A 1 71 ? 32.344 -24.766 -5.824 1 77.31 71 GLY A CA 1
ATOM 583 C C . GLY A 1 71 ? 31.406 -25.234 -4.723 1 77.31 71 GLY A C 1
ATOM 584 O O . GLY A 1 71 ? 31.75 -26.125 -3.939 1 77.31 71 GLY A O 1
ATOM 585 N N . LEU A 1 72 ? 30.109 -24.594 -4.75 1 87.44 72 LEU A N 1
ATOM 586 C CA . LEU A 1 72 ? 29.172 -25.031 -3.725 1 87.44 72 LEU A CA 1
ATOM 587 C C . LEU A 1 72 ? 28.609 -26.406 -4.051 1 87.44 72 LEU A C 1
ATOM 589 O O . LEU A 1 72 ? 28.219 -26.672 -5.191 1 87.44 72 LEU A O 1
ATOM 593 N N . PHE A 1 73 ? 28.703 -27.281 -3.117 1 90.94 73 PHE A N 1
ATOM 594 C CA . PHE A 1 73 ? 28.109 -28.594 -3.301 1 90.94 73 PHE A CA 1
ATOM 595 C C . PHE A 1 73 ? 27.578 -29.141 -1.982 1 90.94 73 PHE A C 1
ATOM 597 O O . PHE A 1 73 ? 27.844 -28.578 -0.919 1 90.94 73 PHE A O 1
ATOM 604 N N . ILE A 1 74 ? 26.797 -30.141 -2.033 1 93.94 74 ILE A N 1
ATOM 605 C CA . ILE A 1 74 ? 26.219 -30.812 -0.875 1 93.94 74 ILE A CA 1
ATOM 606 C C . ILE A 1 74 ? 27.234 -31.797 -0.291 1 93.94 74 ILE A C 1
ATOM 608 O O . ILE A 1 74 ? 27.719 -32.688 -0.989 1 93.94 74 ILE A O 1
ATOM 612 N N . LYS A 1 75 ? 27.516 -31.609 0.958 1 93.38 75 LYS A N 1
ATOM 613 C CA . LYS A 1 75 ? 28.469 -32.469 1.635 1 93.38 75 LYS A CA 1
ATOM 614 C C . LYS A 1 75 ? 27.781 -33.719 2.186 1 93.38 75 LYS A C 1
ATOM 616 O O . LYS A 1 75 ? 28.359 -34.812 2.156 1 93.38 75 LYS A O 1
ATOM 621 N N . GLU A 1 76 ? 26.688 -33.531 2.725 1 94.62 76 GLU A N 1
ATOM 622 C CA . GLU A 1 76 ? 25.969 -34.594 3.402 1 94.62 76 GLU A CA 1
ATOM 623 C C . GLU A 1 76 ? 24.469 -34.406 3.348 1 94.62 76 GLU A C 1
ATOM 625 O O . GLU A 1 76 ? 23.984 -33.25 3.359 1 94.62 76 GLU A O 1
ATOM 630 N N . ILE A 1 77 ? 23.766 -35.5 3.217 1 95.81 77 ILE A N 1
ATOM 631 C CA . ILE A 1 77 ? 22.297 -35.5 3.234 1 95.81 77 ILE A CA 1
ATOM 632 C C . ILE A 1 77 ? 21.797 -36.469 4.297 1 95.81 77 ILE A C 1
ATOM 634 O O . ILE A 1 77 ? 22.25 -37.594 4.371 1 95.81 77 ILE A O 1
ATOM 638 N N . ILE A 1 78 ? 20.922 -35.969 5.156 1 95.62 78 ILE A N 1
ATOM 639 C CA . ILE A 1 78 ? 20.281 -36.812 6.156 1 95.62 78 ILE A CA 1
ATOM 640 C C . ILE A 1 78 ? 18.766 -36.812 5.945 1 95.62 78 ILE A C 1
ATOM 642 O O . ILE A 1 78 ? 18.125 -35.781 5.93 1 95.62 78 ILE A O 1
ATOM 646 N N . ASN A 1 79 ? 18.219 -38 5.797 1 95.38 79 ASN A N 1
ATOM 647 C CA . ASN A 1 79 ? 16.781 -38.156 5.641 1 95.38 79 ASN A CA 1
ATOM 648 C C . ASN A 1 79 ? 16.078 -38.25 6.992 1 95.38 79 ASN A C 1
ATOM 650 O O . ASN A 1 79 ? 16.312 -39.188 7.762 1 95.38 79 ASN A O 1
ATOM 654 N N . ASN A 1 80 ? 15.242 -37.312 7.238 1 94.06 80 ASN A N 1
ATOM 655 C CA . ASN A 1 80 ? 14.406 -37.344 8.438 1 94.06 80 ASN A CA 1
ATOM 656 C C . ASN A 1 80 ? 12.969 -37.719 8.109 1 94.06 80 ASN A C 1
ATOM 658 O O . ASN A 1 80 ? 12.609 -37.844 6.934 1 94.06 80 ASN A O 1
ATOM 662 N N . PRO A 1 81 ? 12.18 -37.969 9.07 1 93.94 81 PRO A N 1
ATOM 663 C CA . PRO A 1 81 ? 10.797 -38.375 8.82 1 93.94 81 PRO A CA 1
ATOM 664 C C . PRO A 1 81 ? 9.992 -37.344 8.055 1 93.94 81 PRO A C 1
ATOM 666 O O . PRO A 1 81 ? 9.172 -37.688 7.207 1 93.94 81 PRO A O 1
ATOM 669 N N . THR A 1 82 ? 10.289 -36.031 8.336 1 94.38 82 THR A N 1
ATOM 670 C CA . THR A 1 82 ? 9.438 -35.031 7.734 1 94.38 82 THR A CA 1
ATOM 671 C C . THR A 1 82 ? 10.281 -34 6.984 1 94.38 82 THR A C 1
ATOM 673 O O . THR A 1 82 ? 9.742 -33 6.469 1 94.38 82 THR A O 1
ATOM 676 N N . SER A 1 83 ? 11.586 -34.219 6.969 1 95.38 83 SER A N 1
ATOM 677 C CA . SER A 1 83 ? 12.445 -33.188 6.359 1 95.38 83 SER A CA 1
ATOM 678 C C . SER A 1 83 ? 13.75 -33.812 5.859 1 95.38 83 SER A C 1
ATOM 680 O O . SER A 1 83 ? 14.07 -34.938 6.172 1 95.38 83 SER A O 1
ATOM 682 N N . LEU A 1 84 ? 14.383 -33.062 5.066 1 95.25 84 LEU A N 1
ATOM 683 C CA . LEU A 1 84 ? 15.719 -33.375 4.574 1 95.25 84 LEU A CA 1
ATOM 684 C C . LEU A 1 84 ? 16.75 -32.406 5.145 1 95.25 84 LEU A C 1
ATOM 686 O O . LEU A 1 84 ? 16.578 -31.188 5.055 1 95.25 84 LEU A O 1
ATOM 690 N N . SER A 1 85 ? 17.781 -32.938 5.793 1 95.06 85 SER A N 1
ATOM 691 C CA . SER A 1 85 ? 18.875 -32.125 6.285 1 95.06 85 SER A CA 1
ATOM 692 C C . SER A 1 85 ? 20.047 -32.125 5.316 1 95.06 85 SER A C 1
ATOM 694 O O . SER A 1 85 ? 20.516 -33.188 4.902 1 95.06 85 SER A O 1
ATOM 696 N N . ILE A 1 86 ? 20.516 -30.953 4.949 1 94.94 86 ILE A N 1
ATOM 697 C CA . ILE A 1 86 ? 21.609 -30.844 3.998 1 94.94 86 ILE A CA 1
ATOM 698 C C . ILE A 1 86 ? 22.781 -30.094 4.648 1 94.94 86 ILE A C 1
ATOM 700 O O . ILE A 1 86 ? 22.594 -29.031 5.25 1 94.94 86 ILE A O 1
ATOM 704 N N . LYS A 1 87 ? 23.906 -30.656 4.594 1 95.38 87 LYS A N 1
ATOM 705 C CA . LYS A 1 87 ? 25.141 -29.984 4.949 1 95.38 87 LYS A CA 1
ATOM 706 C C . LYS A 1 87 ? 25.859 -29.453 3.705 1 95.38 87 LYS A C 1
ATOM 708 O O . LYS A 1 87 ? 26.078 -30.203 2.744 1 95.38 87 LYS A O 1
ATOM 713 N N . TRP A 1 88 ? 26.203 -28.234 3.748 1 93.56 88 TRP A N 1
ATOM 714 C CA . TRP A 1 88 ? 26.797 -27.562 2.594 1 93.56 88 TRP A CA 1
ATOM 715 C C . TRP A 1 88 ? 28.328 -27.578 2.682 1 93.56 88 TRP A C 1
ATOM 717 O O . TRP A 1 88 ? 28.891 -27.719 3.77 1 93.56 88 TRP A O 1
ATOM 727 N N . SER A 1 89 ? 29.016 -27.391 1.57 1 91.81 89 SER A N 1
ATOM 728 C CA . SER A 1 89 ? 30.469 -27.391 1.514 1 91.81 89 SER A CA 1
ATOM 729 C C . SER A 1 89 ? 31.047 -26.156 2.227 1 91.81 89 SER A C 1
ATOM 731 O O . SER A 1 89 ? 32.156 -26.203 2.748 1 91.81 89 SER A O 1
ATOM 733 N N . ASN A 1 90 ? 30.281 -25.125 2.264 1 90.31 90 ASN A N 1
ATOM 734 C CA . ASN A 1 90 ? 30.797 -23.875 2.814 1 90.31 90 ASN A CA 1
ATOM 735 C C . ASN A 1 90 ? 30.281 -23.625 4.23 1 90.31 90 ASN A C 1
ATOM 737 O O . ASN A 1 90 ? 30.391 -22.531 4.758 1 90.31 90 ASN A O 1
ATOM 741 N N . SER A 1 91 ? 29.578 -24.578 4.75 1 88.44 91 SER A N 1
ATOM 742 C CA . SER A 1 91 ? 29.047 -24.422 6.098 1 88.44 91 SER A CA 1
ATOM 743 C C . SER A 1 91 ? 29.062 -25.75 6.859 1 88.44 91 SER A C 1
ATOM 745 O O . SER A 1 91 ? 28.953 -26.812 6.254 1 88.44 91 SER A O 1
ATOM 747 N N . ASN A 1 92 ? 29.234 -25.656 8.094 1 87.75 92 ASN A N 1
ATOM 748 C CA . ASN A 1 92 ? 29.219 -26.859 8.922 1 87.75 92 ASN A CA 1
ATOM 749 C C . ASN A 1 92 ? 27.844 -27.109 9.508 1 87.75 92 ASN A C 1
ATOM 751 O O . ASN A 1 92 ? 27.625 -28.141 10.156 1 87.75 92 ASN A O 1
ATOM 755 N N . SER A 1 93 ? 26.984 -26.219 9.227 1 88.69 93 SER A N 1
ATOM 756 C CA . SER A 1 93 ? 25.656 -26.375 9.789 1 88.69 93 SER A CA 1
ATOM 757 C C . SER A 1 93 ? 24.703 -27.031 8.789 1 88.69 93 SER A C 1
ATOM 759 O O . SER A 1 93 ? 24.922 -26.969 7.578 1 88.69 93 SER A O 1
ATOM 761 N N . PHE A 1 94 ? 23.719 -27.719 9.352 1 92.12 94 PHE A N 1
ATOM 762 C CA . PHE A 1 94 ? 22.703 -28.344 8.516 1 92.12 94 PHE A CA 1
ATOM 763 C C . PHE A 1 94 ? 21.547 -27.391 8.258 1 92.12 94 PHE A C 1
ATOM 765 O O . PHE A 1 94 ? 21.141 -26.641 9.148 1 92.12 94 PHE A O 1
ATOM 772 N N . THR A 1 95 ? 21.094 -27.438 7.02 1 92.75 95 THR A N 1
ATOM 773 C CA . THR A 1 95 ? 19.828 -26.812 6.676 1 92.75 95 THR A CA 1
ATOM 774 C C . THR A 1 95 ? 18.719 -27.859 6.562 1 92.75 95 THR A C 1
ATOM 776 O O . THR A 1 95 ? 18.891 -28.891 5.906 1 92.75 95 THR A O 1
ATOM 779 N N . LYS A 1 96 ? 17.625 -27.625 7.23 1 93.25 96 LYS A N 1
ATOM 780 C CA . LYS A 1 96 ? 16.5 -28.531 7.172 1 93.25 96 LYS A CA 1
ATOM 781 C C . LYS A 1 96 ? 15.422 -28.016 6.211 1 93.25 96 LYS A C 1
ATOM 783 O O . LYS A 1 96 ? 14.969 -26.875 6.332 1 93.25 96 LYS A O 1
ATOM 788 N N . PHE A 1 97 ? 15.078 -28.828 5.23 1 94.88 97 PHE A N 1
ATOM 789 C CA . PHE A 1 97 ? 14 -28.516 4.301 1 94.88 97 PHE A CA 1
ATOM 790 C C . PHE A 1 97 ? 12.828 -29.469 4.496 1 94.88 97 PHE A C 1
ATOM 792 O O . PHE A 1 97 ? 12.977 -30.688 4.348 1 94.88 97 PHE A O 1
ATOM 799 N N . ASN A 1 98 ? 11.68 -28.938 4.844 1 95.75 98 ASN A N 1
ATOM 800 C CA . ASN A 1 98 ? 10.453 -29.719 4.957 1 95.75 98 ASN A CA 1
ATOM 801 C C . ASN A 1 98 ? 10.086 -30.375 3.629 1 95.75 98 ASN A C 1
ATOM 803 O O . ASN A 1 98 ? 10.211 -29.75 2.57 1 95.75 98 ASN A O 1
ATOM 807 N N . TYR A 1 99 ? 9.602 -31.656 3.676 1 96.69 99 TYR A N 1
ATOM 808 C CA . TYR A 1 99 ? 9.297 -32.375 2.453 1 96.69 99 TYR A CA 1
ATOM 809 C C . TYR A 1 99 ? 8.18 -31.703 1.674 1 96.69 99 TYR A C 1
ATOM 811 O O . TYR A 1 99 ? 8.211 -31.656 0.441 1 96.69 99 TYR A O 1
ATOM 819 N N . ILE A 1 100 ? 7.184 -31.141 2.361 1 96.56 100 ILE A N 1
ATOM 820 C CA . ILE A 1 100 ? 6.094 -30.438 1.693 1 96.56 100 ILE A CA 1
ATOM 821 C C . ILE A 1 100 ? 6.645 -29.219 0.957 1 96.56 100 ILE A C 1
ATOM 823 O O . ILE A 1 100 ? 6.305 -28.984 -0.204 1 96.56 100 ILE A O 1
ATOM 827 N N . TRP A 1 101 ? 7.52 -28.5 1.673 1 97 101 TRP A N 1
ATOM 828 C CA . TRP A 1 101 ? 8.148 -27.312 1.087 1 97 101 TRP A CA 1
ATOM 829 C C . TRP A 1 101 ? 8.953 -27.688 -0.153 1 97 101 TRP A C 1
ATOM 831 O O . TRP A 1 101 ? 8.898 -27 -1.171 1 97 101 TRP A O 1
ATOM 841 N N . LEU A 1 102 ? 9.664 -28.797 -0.056 1 97 102 LEU A N 1
ATOM 842 C CA . LEU A 1 102 ? 10.461 -29.25 -1.188 1 97 102 LEU A CA 1
ATOM 843 C C . LEU A 1 102 ? 9.578 -29.594 -2.377 1 97 102 LEU A C 1
ATOM 845 O O . LEU A 1 102 ? 9.82 -29.141 -3.496 1 97 102 LEU A O 1
ATOM 849 N N . ARG A 1 103 ? 8.562 -30.328 -2.156 1 97.44 103 ARG A N 1
ATOM 850 C CA . ARG A 1 103 ? 7.672 -30.688 -3.258 1 97.44 103 ARG A CA 1
ATOM 851 C C . ARG A 1 103 ? 7.012 -29.453 -3.852 1 97.44 103 ARG A C 1
ATOM 853 O O . ARG A 1 103 ? 6.859 -29.344 -5.07 1 97.44 103 ARG A O 1
ATOM 860 N N . ASP A 1 104 ? 6.629 -28.562 -3.01 1 97 104 ASP A N 1
ATOM 861 C CA . ASP A 1 104 ? 5.957 -27.328 -3.402 1 97 104 ASP A CA 1
ATOM 862 C C . ASP A 1 104 ? 6.855 -26.469 -4.289 1 97 104 ASP A C 1
ATOM 864 O O . ASP A 1 104 ? 6.371 -25.703 -5.117 1 97 104 ASP A O 1
ATOM 868 N N . ASN A 1 105 ? 8.133 -26.641 -4.117 1 97.44 105 ASN A N 1
ATOM 869 C CA . ASN A 1 105 ? 9.062 -25.75 -4.789 1 97.44 105 ASN A CA 1
ATOM 870 C C . ASN A 1 105 ? 9.938 -26.484 -5.793 1 97.44 105 ASN A C 1
ATOM 872 O O . ASN A 1 105 ? 11.086 -26.109 -6.016 1 97.44 105 ASN A O 1
ATOM 876 N N . CYS A 1 106 ? 9.391 -27.609 -6.277 1 97.5 106 CYS A N 1
ATOM 877 C CA . CYS A 1 106 ? 10.055 -28.297 -7.375 1 97.5 106 CYS A CA 1
ATOM 878 C C . CYS A 1 106 ? 10.359 -27.328 -8.516 1 97.5 106 CYS A C 1
ATOM 880 O O . CYS A 1 106 ? 9.523 -26.5 -8.875 1 97.5 106 CYS A O 1
ATOM 882 N N . GLN A 1 107 ? 11.547 -27.484 -9.102 1 96.56 107 GLN A N 1
ATOM 883 C CA . GLN A 1 107 ? 11.984 -26.547 -10.125 1 96.56 107 GLN A CA 1
ATOM 884 C C . GLN A 1 107 ? 11.914 -27.172 -11.516 1 96.56 107 GLN A C 1
ATOM 886 O O . GLN A 1 107 ? 12.445 -26.625 -12.477 1 96.56 107 GLN A O 1
ATOM 891 N N . CYS A 1 108 ? 11.266 -28.312 -11.711 1 95.19 108 CYS A N 1
ATOM 892 C CA . CYS A 1 108 ? 11.195 -28.969 -13.008 1 95.19 108 CYS A CA 1
ATOM 893 C C . CYS A 1 108 ? 10.227 -28.25 -13.938 1 95.19 108 CYS A C 1
ATOM 895 O O . CYS A 1 108 ? 9.398 -27.453 -13.477 1 95.19 108 CYS A O 1
ATOM 897 N N . PRO A 1 109 ? 10.234 -28.438 -15.188 1 93 109 PRO A N 1
ATOM 898 C CA . PRO A 1 109 ? 9.414 -27.719 -16.156 1 93 109 PRO A CA 1
ATOM 899 C C . PRO A 1 109 ? 7.934 -28.094 -16.078 1 93 109 PRO A C 1
ATOM 901 O O . PRO A 1 109 ? 7.086 -27.406 -16.656 1 93 109 PRO A O 1
ATOM 904 N N . LEU A 1 110 ? 7.621 -29.203 -15.375 1 91.19 110 LEU A N 1
ATOM 905 C CA . LEU A 1 110 ? 6.223 -29.562 -15.18 1 91.19 110 LEU A CA 1
ATOM 906 C C . LEU A 1 110 ? 5.605 -28.75 -14.047 1 91.19 110 LEU A C 1
ATOM 908 O O . LEU A 1 110 ? 4.379 -28.672 -13.922 1 91.19 110 LEU A O 1
ATOM 912 N N . CYS A 1 111 ? 6.48 -28.203 -13.219 1 94.69 111 CYS A N 1
ATOM 913 C CA . CYS A 1 111 ? 5.996 -27.5 -12.023 1 94.69 111 CYS A CA 1
ATOM 914 C C . CYS A 1 111 ? 6.145 -26 -12.172 1 94.69 111 CYS A C 1
ATOM 916 O O . CYS A 1 111 ? 5.375 -25.234 -11.586 1 94.69 111 CYS A O 1
ATOM 918 N N . ILE A 1 112 ? 7.082 -25.594 -12.875 1 93.81 112 ILE A N 1
ATOM 919 C CA . ILE A 1 112 ? 7.344 -24.188 -13.148 1 93.81 112 ILE A CA 1
ATOM 920 C C . ILE A 1 112 ? 7.477 -23.969 -14.656 1 93.81 112 ILE A C 1
ATOM 922 O O . ILE A 1 112 ? 8.281 -24.641 -15.312 1 93.81 112 ILE A O 1
ATOM 926 N N . HIS A 1 113 ? 6.676 -23.062 -15.156 1 89.25 113 HIS A N 1
ATOM 927 C CA . HIS A 1 113 ? 6.758 -22.781 -16.578 1 89.25 113 HIS A CA 1
ATOM 928 C C . HIS A 1 113 ? 8.156 -22.312 -16.969 1 89.25 113 HIS A C 1
ATOM 930 O O . HIS A 1 113 ? 8.703 -21.391 -16.375 1 89.25 113 HIS A O 1
ATOM 936 N N . PRO A 1 114 ? 8.703 -22.844 -17.906 1 87.44 114 PRO A N 1
ATOM 937 C CA . PRO A 1 114 ? 10.109 -22.578 -18.219 1 87.44 114 PRO A CA 1
ATOM 938 C C . PRO A 1 114 ? 10.344 -21.141 -18.703 1 87.44 114 PRO A C 1
ATOM 940 O O . PRO A 1 114 ? 11.422 -20.578 -18.484 1 87.44 114 PRO A O 1
ATOM 943 N N . ASP A 1 115 ? 9.344 -20.516 -19.312 1 84.31 115 ASP A N 1
ATOM 944 C CA . ASP A 1 115 ? 9.539 -19.188 -19.906 1 84.31 115 ASP A CA 1
ATOM 945 C C . ASP A 1 115 ? 9.18 -18.094 -18.906 1 84.31 115 ASP A C 1
ATOM 947 O O . ASP A 1 115 ? 9.969 -17.188 -18.672 1 84.31 115 ASP A O 1
ATOM 951 N N . ASN A 1 116 ? 8.016 -18.234 -18.312 1 86.06 116 ASN A N 1
ATOM 952 C CA . ASN A 1 116 ? 7.555 -17.125 -17.484 1 86.06 116 ASN A CA 1
ATOM 953 C C . ASN A 1 116 ? 7.785 -17.391 -15.992 1 86.06 116 ASN A C 1
ATOM 955 O O . ASN A 1 116 ? 7.594 -16.516 -15.156 1 86.06 116 ASN A O 1
ATOM 959 N N . ARG A 1 117 ? 8.148 -18.609 -15.68 1 90.06 117 ARG A N 1
ATOM 960 C CA . ARG A 1 117 ? 8.586 -19.031 -14.344 1 90.06 117 ARG A CA 1
ATOM 961 C C . ARG A 1 117 ? 7.414 -19.047 -13.367 1 90.06 117 ARG A C 1
ATOM 963 O O . ARG A 1 117 ? 7.613 -19 -12.148 1 90.06 117 ARG A O 1
ATOM 970 N N . GLN A 1 118 ? 6.238 -19.047 -13.859 1 91.19 118 GLN A N 1
ATOM 971 C CA . GLN A 1 118 ? 5.059 -19.141 -13.008 1 91.19 118 GLN A CA 1
ATOM 972 C C . GLN A 1 118 ? 4.785 -20.578 -12.594 1 91.19 118 GLN A C 1
ATOM 974 O O . GLN A 1 118 ? 5.078 -21.516 -13.352 1 91.19 118 GLN A O 1
ATOM 979 N N . LYS A 1 119 ? 4.297 -20.703 -11.469 1 93.5 119 LYS A N 1
ATOM 980 C CA . LYS A 1 119 ? 3.934 -22.031 -10.953 1 93.5 119 LYS A CA 1
ATOM 981 C C . LYS A 1 119 ? 2.773 -22.625 -11.75 1 93.5 119 LYS A C 1
ATOM 983 O O . LYS A 1 119 ? 1.818 -21.92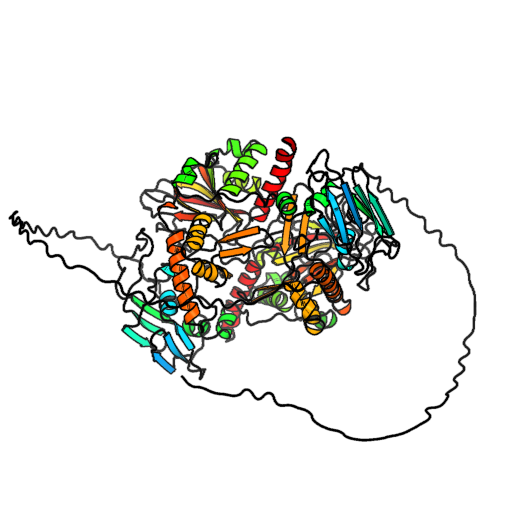2 -12.086 1 93.5 119 LYS A O 1
ATOM 988 N N . LEU A 1 120 ? 2.863 -23.906 -11.945 1 91.5 120 LEU A N 1
ATOM 989 C CA . LEU A 1 120 ? 1.865 -24.562 -12.789 1 91.5 120 LEU A CA 1
ATOM 990 C C . LEU A 1 120 ? 0.899 -25.391 -11.945 1 91.5 120 LEU A C 1
ATOM 992 O O . LEU A 1 120 ? 0.047 -26.094 -12.484 1 91.5 120 LEU A O 1
ATOM 996 N N . PHE A 1 121 ? 1.07 -25.328 -10.672 1 91.38 121 PHE A N 1
ATOM 997 C CA . PHE A 1 121 ? 0.146 -25.953 -9.727 1 91.38 121 PHE A CA 1
ATOM 998 C C . PHE A 1 121 ? -0.012 -25.078 -8.477 1 91.38 121 PHE A C 1
ATOM 1000 O O . PHE A 1 121 ? 0.7 -24.094 -8.312 1 91.38 121 PHE A O 1
ATOM 1007 N N . SER A 1 122 ? -0.983 -25.406 -7.656 1 93.25 122 SER A N 1
ATOM 1008 C CA . SER A 1 122 ? -1.193 -24.703 -6.395 1 93.25 122 SER A CA 1
ATOM 1009 C C . SER A 1 122 ? -0.499 -25.422 -5.238 1 93.25 122 SER A C 1
ATOM 1011 O O . SER A 1 122 ? -0.495 -26.641 -5.172 1 93.25 122 SER A O 1
ATOM 1013 N N . SER A 1 123 ? 0.029 -24.641 -4.336 1 95.62 123 SER A N 1
ATOM 1014 C CA . SER A 1 123 ? 0.652 -25.188 -3.135 1 95.62 123 SER A CA 1
ATOM 1015 C C . SER A 1 123 ? -0.317 -26.078 -2.371 1 95.62 123 SER A C 1
ATOM 1017 O O . SER A 1 123 ? 0.104 -27 -1.666 1 95.62 123 SER A O 1
ATOM 1019 N N . SER A 1 124 ? -1.582 -25.844 -2.549 1 94.81 124 SER A N 1
ATOM 1020 C CA . SER A 1 124 ? -2.602 -26.609 -1.833 1 94.81 124 SER A CA 1
ATOM 1021 C C . SER A 1 124 ? -2.688 -28.031 -2.354 1 94.81 124 SER A C 1
ATOM 1023 O O . SER A 1 124 ? -3.297 -28.891 -1.717 1 94.81 124 SER A O 1
ATOM 1025 N N . GLU A 1 125 ? -2.127 -28.297 -3.469 1 94.12 125 GLU A N 1
ATOM 1026 C CA . GLU A 1 125 ? -2.242 -29.609 -4.098 1 94.12 125 GLU A CA 1
ATOM 1027 C C . GLU A 1 125 ? -1.165 -30.562 -3.584 1 94.12 125 GLU A C 1
ATOM 1029 O O . GLU A 1 125 ? -1.212 -31.766 -3.855 1 94.12 125 GLU A O 1
ATOM 1034 N N . VAL A 1 126 ? -0.218 -30.094 -2.846 1 95.56 126 VAL A N 1
ATOM 1035 C CA . VAL A 1 126 ? 0.852 -30.922 -2.311 1 95.56 126 VAL A CA 1
ATOM 1036 C C . VAL A 1 126 ? 0.321 -31.766 -1.151 1 95.56 126 VAL A C 1
ATOM 1038 O O . VAL A 1 126 ? -0.21 -31.219 -0.177 1 95.56 126 VAL A O 1
ATOM 1041 N N . PRO A 1 127 ? 0.507 -33.062 -1.247 1 95.12 127 PRO A N 1
ATOM 1042 C CA . PRO A 1 127 ? 0.046 -33.875 -0.137 1 95.12 127 PRO A CA 1
ATOM 1043 C C . PRO A 1 127 ? 0.796 -33.594 1.163 1 95.12 127 PRO A C 1
ATOM 1045 O O . PRO A 1 127 ? 2.027 -33.562 1.17 1 95.12 127 PRO A O 1
ATOM 1048 N N . ILE A 1 128 ? 0.067 -33.594 2.258 1 94.81 128 ILE A N 1
ATOM 1049 C CA . ILE A 1 128 ? 0.627 -33.188 3.549 1 94.81 128 ILE A CA 1
ATOM 1050 C C . ILE A 1 128 ? 1.52 -34.312 4.078 1 94.81 128 ILE A C 1
ATOM 1052 O O . ILE A 1 128 ? 2.445 -34.062 4.855 1 94.81 128 ILE A O 1
ATOM 1056 N N . ASP A 1 129 ? 1.246 -35.531 3.656 1 94.5 129 ASP A N 1
ATOM 1057 C CA . ASP A 1 129 ? 1.981 -36.688 4.168 1 94.5 129 ASP A CA 1
ATOM 1058 C C . ASP A 1 129 ? 2.994 -37.188 3.143 1 94.5 129 ASP A C 1
ATOM 1060 O O . ASP A 1 129 ? 3.387 -38.344 3.172 1 94.5 129 ASP A O 1
ATOM 1064 N N . ILE A 1 130 ? 3.406 -36.375 2.197 1 95.94 130 ILE A N 1
ATOM 1065 C CA . ILE A 1 130 ? 4.32 -36.75 1.129 1 95.94 130 ILE A CA 1
ATOM 1066 C C . ILE A 1 130 ? 5.656 -37.219 1.727 1 95.94 130 ILE A C 1
ATOM 1068 O O . ILE A 1 130 ? 6.113 -36.656 2.725 1 95.94 130 ILE A O 1
ATOM 1072 N N . LYS A 1 131 ? 6.289 -38.219 1.106 1 96.31 131 LYS A N 1
ATOM 1073 C CA . LYS A 1 131 ? 7.578 -38.75 1.532 1 96.31 131 LYS A CA 1
ATOM 1074 C C . LYS A 1 131 ? 8.453 -39.094 0.331 1 96.31 131 LYS A C 1
ATOM 1076 O O . LYS A 1 131 ? 7.953 -39.469 -0.729 1 96.31 131 LYS A O 1
ATOM 1081 N N . PRO A 1 132 ? 9.773 -38.969 0.544 1 97.5 132 PRO A N 1
ATOM 1082 C CA . PRO A 1 132 ? 10.656 -39.375 -0.549 1 97.5 132 PRO A CA 1
ATOM 1083 C C . PRO A 1 132 ? 10.758 -40.875 -0.688 1 97.5 132 PRO A C 1
ATOM 1085 O O . PRO A 1 132 ? 10.82 -41.594 0.317 1 97.5 132 PRO A O 1
ATOM 1088 N N . LEU A 1 133 ? 10.711 -41.375 -1.906 1 96.31 133 LEU A N 1
ATOM 1089 C CA . LEU A 1 133 ? 11.039 -42.75 -2.225 1 96.31 133 LEU A CA 1
ATOM 1090 C C . LEU A 1 133 ? 12.539 -42.938 -2.424 1 96.31 133 LEU A C 1
ATOM 1092 O O . LEU A 1 133 ? 13.109 -43.938 -2.014 1 96.31 133 LEU A O 1
ATOM 1096 N N . SER A 1 134 ? 13.125 -41.969 -3.012 1 96.44 134 SER A N 1
ATOM 1097 C CA . SER A 1 134 ? 14.562 -41.969 -3.232 1 96.44 134 SER A CA 1
ATOM 1098 C C . SER A 1 134 ? 15.102 -40.531 -3.295 1 96.44 134 SER A C 1
ATOM 1100 O O . SER A 1 134 ? 14.383 -39.594 -3.674 1 96.44 134 SER A O 1
ATOM 1102 N N . ILE A 1 135 ? 16.25 -40.375 -2.852 1 96.94 135 ILE A N 1
ATOM 1103 C CA . ILE A 1 135 ? 16.953 -39.125 -2.873 1 96.94 135 ILE A CA 1
ATOM 1104 C C . ILE A 1 135 ? 18.328 -39.281 -3.512 1 96.94 135 ILE A C 1
ATOM 1106 O O . ILE A 1 135 ? 19.078 -40.219 -3.164 1 96.94 135 ILE A O 1
ATOM 1110 N N . GLY A 1 136 ? 18.609 -38.5 -4.5 1 94.5 136 GLY A N 1
ATOM 1111 C CA . GLY A 1 136 ? 19.906 -38.469 -5.145 1 94.5 136 GLY A CA 1
ATOM 1112 C C . GLY A 1 136 ? 20.422 -37.062 -5.375 1 94.5 136 GLY A C 1
ATOM 1113 O O . GLY A 1 136 ? 19.641 -36.094 -5.367 1 94.5 136 GLY A O 1
ATOM 1114 N N . SER A 1 137 ? 21.688 -36.938 -5.359 1 92.38 137 SER A N 1
ATOM 1115 C CA . SER A 1 137 ? 22.281 -35.625 -5.652 1 92.38 137 SER A CA 1
ATOM 1116 C C . SER A 1 137 ? 23.484 -35.781 -6.578 1 92.38 137 SER A C 1
ATOM 1118 O O . SER A 1 137 ? 24.172 -36.781 -6.555 1 92.38 137 SER A O 1
ATOM 1120 N N . ASN A 1 138 ? 23.578 -34.875 -7.504 1 88 138 ASN A N 1
ATOM 1121 C CA . ASN A 1 138 ? 24.828 -34.719 -8.242 1 88 138 ASN A CA 1
ATOM 1122 C C . ASN A 1 138 ? 25.438 -33.344 -8.016 1 88 138 ASN A C 1
ATOM 1124 O O . ASN A 1 138 ? 25.125 -32.688 -7.027 1 88 138 ASN A O 1
ATOM 1128 N N . SER A 1 139 ? 26.484 -32.938 -8.844 1 84.88 139 SER A N 1
ATOM 1129 C CA . SER A 1 139 ? 27.234 -31.719 -8.617 1 84.88 139 SER A CA 1
ATOM 1130 C C . SER A 1 139 ? 26.344 -30.484 -8.773 1 84.88 139 SER A C 1
ATOM 1132 O O . SER A 1 139 ? 26.609 -29.438 -8.18 1 84.88 139 SER A O 1
ATOM 1134 N N . ASP A 1 140 ? 25.25 -30.656 -9.383 1 90 140 ASP A N 1
ATOM 1135 C CA . ASP A 1 140 ? 24.547 -29.438 -9.75 1 90 140 ASP A CA 1
ATOM 1136 C C . ASP A 1 140 ? 23.141 -29.406 -9.156 1 90 140 ASP A C 1
ATOM 1138 O O . ASP A 1 140 ? 22.531 -28.344 -9.023 1 90 140 ASP A O 1
ATOM 1142 N N . LYS A 1 141 ? 22.578 -30.641 -8.891 1 95.44 141 LYS A N 1
ATOM 1143 C CA . LYS A 1 141 ? 21.172 -30.625 -8.508 1 95.44 141 LYS A CA 1
ATOM 1144 C C . LYS A 1 141 ? 20.875 -31.734 -7.508 1 95.44 141 LYS A C 1
ATOM 1146 O O . LYS A 1 141 ? 21.625 -32.719 -7.422 1 95.44 141 LYS A O 1
ATOM 1151 N N . LEU A 1 142 ? 19.891 -31.547 -6.75 1 97.12 142 LEU A N 1
ATOM 1152 C CA . LEU A 1 142 ? 19.234 -32.562 -5.914 1 97.12 142 LEU A CA 1
ATOM 1153 C C . LEU A 1 142 ? 18 -33.125 -6.609 1 97.12 142 LEU A C 1
ATOM 1155 O O . LEU A 1 142 ? 17.234 -32.375 -7.234 1 97.12 142 LEU A O 1
ATOM 1159 N N . ILE A 1 143 ? 17.844 -34.406 -6.551 1 97.5 143 ILE A N 1
ATOM 1160 C CA . ILE A 1 143 ? 16.703 -35.094 -7.156 1 97.5 143 ILE A CA 1
ATOM 1161 C C . ILE A 1 143 ? 15.961 -35.906 -6.094 1 97.5 143 ILE A C 1
ATOM 1163 O O . ILE A 1 143 ? 16.562 -36.656 -5.344 1 97.5 143 ILE A O 1
ATOM 1167 N N . ILE A 1 144 ? 14.672 -35.719 -6.004 1 97.88 144 ILE A N 1
ATOM 1168 C CA . ILE A 1 144 ? 13.836 -36.469 -5.07 1 97.88 144 ILE A CA 1
ATOM 1169 C C . ILE A 1 144 ? 12.664 -37.094 -5.82 1 97.88 144 ILE A C 1
ATOM 1171 O O . ILE A 1 144 ? 11.938 -36.406 -6.543 1 97.88 144 ILE A O 1
ATOM 1175 N N . VAL A 1 145 ? 12.523 -38.375 -5.691 1 97.62 145 VAL A N 1
ATOM 1176 C CA . VAL A 1 145 ? 11.328 -39.062 -6.172 1 97.62 145 VAL A CA 1
ATOM 1177 C C . VAL A 1 145 ? 10.336 -39.25 -5.027 1 97.62 145 VAL A C 1
ATOM 1179 O O . VAL A 1 145 ? 10.672 -39.781 -3.975 1 97.62 145 VAL A O 1
ATOM 1182 N N . TRP A 1 146 ? 9.156 -38.781 -5.258 1 97.38 146 TRP A N 1
ATOM 1183 C CA . TRP A 1 146 ? 8.156 -38.781 -4.188 1 97.38 146 TRP A CA 1
ATOM 1184 C C . TRP A 1 146 ? 7.25 -40 -4.266 1 97.38 146 TRP A C 1
ATOM 1186 O O . TRP A 1 146 ? 7.109 -40.594 -5.328 1 97.38 146 TRP A O 1
ATOM 1196 N N . ASP A 1 147 ? 6.555 -40.344 -3.164 1 95.06 147 ASP A N 1
ATOM 1197 C CA . ASP A 1 147 ? 5.68 -41.5 -3.074 1 95.06 147 ASP A CA 1
ATOM 1198 C C . ASP A 1 147 ? 4.293 -41.188 -3.627 1 95.06 147 ASP A C 1
ATOM 1200 O O . ASP A 1 147 ? 3.502 -42.094 -3.885 1 95.06 147 ASP A O 1
ATOM 1204 N N . LYS A 1 148 ? 4.043 -39.875 -3.74 1 91.75 148 LYS A N 1
ATOM 1205 C CA . LYS A 1 148 ? 2.732 -39.406 -4.191 1 91.75 148 LYS A CA 1
ATOM 1206 C C . LYS A 1 148 ? 2.865 -38.281 -5.219 1 91.75 148 LYS A C 1
ATOM 1208 O O . LYS A 1 148 ? 3.885 -37.594 -5.262 1 91.75 148 LYS A O 1
ATOM 1213 N N . GLY A 1 149 ? 1.852 -38.156 -6.016 1 91.56 149 GLY A N 1
ATOM 1214 C CA . GLY A 1 149 ? 1.713 -36.969 -6.867 1 91.56 149 GLY A CA 1
ATOM 1215 C C . GLY A 1 149 ? 0.843 -35.875 -6.262 1 91.56 149 GLY A C 1
ATOM 1216 O O . GLY A 1 149 ? 0.435 -36 -5.102 1 91.56 149 GLY A O 1
ATOM 1217 N N . LEU A 1 150 ? 0.662 -34.844 -6.969 1 92.12 150 LEU A N 1
ATOM 1218 C CA . LEU A 1 150 ? -0.216 -33.781 -6.531 1 92.12 150 LEU A CA 1
ATOM 1219 C C . LEU A 1 150 ? -1.643 -34.281 -6.34 1 92.12 150 LEU A C 1
ATOM 1221 O O . LEU A 1 150 ? -2.064 -35.219 -7.004 1 92.12 150 LEU A O 1
ATOM 1225 N N . GLN A 1 151 ? -2.309 -33.688 -5.422 1 87.62 151 GLN A N 1
ATOM 1226 C CA . GLN A 1 151 ? -3.699 -34.031 -5.148 1 87.62 151 GLN A CA 1
ATOM 1227 C C . GLN A 1 151 ? -4.629 -32.875 -5.461 1 87.62 151 GLN A C 1
ATOM 1229 O O . GLN A 1 151 ? -4.406 -31.75 -4.996 1 87.62 151 GLN A O 1
ATOM 1234 N N . SER A 1 152 ? -5.582 -33.094 -6.305 1 80.62 152 SER A N 1
ATOM 1235 C CA . SER A 1 152 ? -6.551 -32.062 -6.613 1 80.62 152 SER A CA 1
ATOM 1236 C C . SER A 1 152 ? -7.465 -31.781 -5.422 1 80.62 152 SER A C 1
ATOM 1238 O O . SER A 1 152 ? -7.961 -32.719 -4.785 1 80.62 152 SER A O 1
ATOM 1240 N N . ILE A 1 153 ? -7.562 -30.594 -4.941 1 69.5 153 ILE A N 1
ATOM 1241 C CA . ILE A 1 153 ? -8.438 -30.25 -3.82 1 69.5 153 ILE A CA 1
ATOM 1242 C C . ILE A 1 153 ? -9.797 -29.812 -4.344 1 69.5 153 ILE A C 1
ATOM 1244 O O . ILE A 1 153 ? -10.797 -29.875 -3.623 1 69.5 153 ILE A O 1
ATOM 1248 N N . THR A 1 154 ? -9.758 -29.141 -5.418 1 62.5 154 THR A N 1
ATOM 1249 C CA . THR A 1 154 ? -11.023 -28.625 -5.922 1 62.5 154 THR A CA 1
ATOM 1250 C C . THR A 1 154 ? -11.555 -29.5 -7.055 1 62.5 154 THR A C 1
ATOM 1252 O O . THR A 1 154 ? -10.812 -30.312 -7.617 1 62.5 154 THR A O 1
ATOM 1255 N N . TYR A 1 155 ? -12.938 -29.578 -7.148 1 48.72 155 TYR A N 1
ATOM 1256 C CA . TYR A 1 155 ? -13.648 -30.344 -8.164 1 48.72 155 TYR A CA 1
ATOM 1257 C C . TYR A 1 155 ? -12.984 -30.203 -9.523 1 48.72 155 TYR A C 1
ATOM 1259 O O . TYR A 1 155 ? -13.227 -31.016 -10.422 1 48.72 155 TYR A O 1
ATOM 1267 N N . LYS A 1 156 ? -12.641 -28.938 -9.805 1 50.19 156 LYS A N 1
ATOM 1268 C CA . LYS A 1 156 ? -12.234 -28.797 -11.203 1 50.19 156 LYS A CA 1
ATOM 1269 C C . LYS A 1 156 ? -10.844 -29.359 -11.438 1 50.19 156 LYS A C 1
ATOM 1271 O O . LYS A 1 156 ? -9.914 -29.062 -10.688 1 50.19 156 LYS A O 1
ATOM 1276 N N . ASN A 1 157 ? -10.781 -30.547 -11.969 1 44.16 157 ASN A N 1
ATOM 1277 C CA . ASN A 1 157 ? -9.578 -31.156 -12.523 1 44.16 157 ASN A CA 1
ATOM 1278 C C . ASN A 1 157 ? -8.734 -30.141 -13.281 1 44.16 157 ASN A C 1
ATOM 1280 O O . ASN A 1 157 ? -9 -29.844 -14.445 1 44.16 157 ASN A O 1
ATOM 1284 N N . HIS A 1 158 ? -8.359 -29.141 -12.578 1 44.81 158 HIS A N 1
ATOM 1285 C CA . HIS A 1 158 ? -7.496 -28.172 -13.258 1 44.81 158 HIS A CA 1
ATOM 1286 C C . HIS A 1 158 ? -6.367 -28.875 -14.008 1 44.81 158 HIS A C 1
ATOM 1288 O O . HIS A 1 158 ? -5.582 -28.234 -14.703 1 44.81 158 HIS A O 1
ATOM 1294 N N . ALA A 1 159 ? -5.926 -30 -13.43 1 41.19 159 ALA A N 1
ATOM 1295 C CA . ALA A 1 159 ? -4.625 -30.438 -13.922 1 41.19 159 ALA A CA 1
ATOM 1296 C C . ALA A 1 159 ? -4.688 -30.797 -15.398 1 41.19 159 ALA A C 1
ATOM 1298 O O . ALA A 1 159 ? -5.43 -31.703 -15.797 1 41.19 159 ALA A O 1
ATOM 1299 N N . ASN A 1 160 ? -4.543 -29.781 -16.172 1 43.81 160 ASN A N 1
ATOM 1300 C CA . ASN A 1 160 ? -4.18 -30.188 -17.531 1 43.81 160 ASN A CA 1
ATOM 1301 C C . ASN A 1 160 ? -3.441 -31.516 -17.531 1 43.81 160 ASN A C 1
ATOM 1303 O O . ASN A 1 160 ? -3.154 -32.062 -18.594 1 43.81 160 ASN A O 1
ATOM 1307 N N . ASN A 1 161 ? -2.635 -31.875 -16.484 1 42.91 161 ASN A N 1
ATOM 1308 C CA . ASN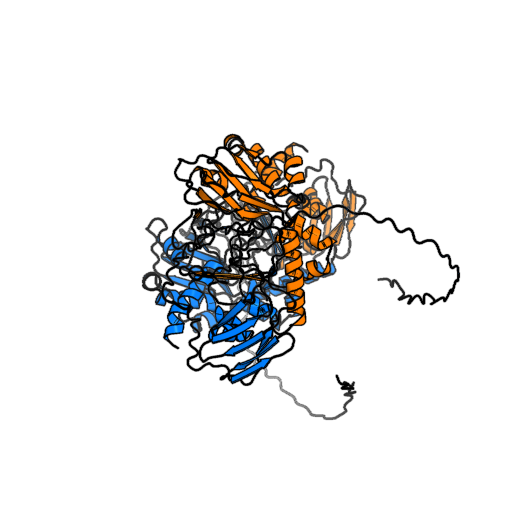 A 1 161 ? -1.691 -32.969 -16.594 1 42.91 161 ASN A CA 1
ATOM 1309 C C . ASN A 1 161 ? -2.246 -34.25 -15.953 1 42.91 161 ASN A C 1
ATOM 1311 O O . ASN A 1 161 ? -2.732 -34.219 -14.828 1 42.91 161 ASN A O 1
ATOM 1315 N N . ASN A 1 162 ? -2.742 -35.188 -16.688 1 43.53 162 ASN A N 1
ATOM 1316 C CA . ASN A 1 162 ? -2.945 -36.594 -16.406 1 43.53 162 ASN A CA 1
ATOM 1317 C C . ASN A 1 162 ? -1.99 -37.094 -15.328 1 43.53 162 ASN A C 1
ATOM 1319 O O . ASN A 1 162 ? -1.898 -38.312 -15.094 1 43.53 162 ASN A O 1
ATOM 1323 N N . SER A 1 163 ? -1.032 -36.375 -14.977 1 49.97 163 SER A N 1
ATOM 1324 C CA . SER A 1 163 ? -0.001 -36.938 -14.109 1 49.97 163 SER A CA 1
ATOM 1325 C C . SER A 1 163 ? -0.418 -36.875 -12.648 1 49.97 163 SER A C 1
ATOM 1327 O O . SER A 1 163 ? 0.432 -36.875 -11.75 1 49.97 163 SER A O 1
ATOM 1329 N N . VAL A 1 164 ? -1.751 -36.812 -12.492 1 54.84 164 VAL A N 1
ATOM 1330 C CA . VAL A 1 164 ? -2.348 -36.844 -11.164 1 54.84 164 VAL A CA 1
ATOM 1331 C C . VAL A 1 164 ? -2.119 -38.219 -10.531 1 54.84 164 VAL A C 1
ATOM 1333 O O . VAL A 1 164 ? -2.318 -39.25 -11.172 1 54.84 164 VAL A O 1
ATOM 1336 N N . HIS A 1 165 ? -1.381 -38.406 -9.617 1 62.59 165 HIS A N 1
ATOM 1337 C CA . HIS A 1 165 ? -1.206 -39.438 -8.602 1 62.59 165 HIS A CA 1
ATOM 1338 C C . HIS A 1 165 ? 0.051 -40.25 -8.867 1 62.59 165 HIS A C 1
ATOM 1340 O O . HIS A 1 165 ? 0.429 -41.094 -8.047 1 62.59 165 HIS A O 1
ATOM 1346 N N . LYS A 1 166 ? 0.682 -39.875 -10.047 1 72.69 166 LYS A N 1
ATOM 1347 C CA . LYS A 1 166 ? 1.926 -40.625 -10.258 1 72.69 166 LYS A CA 1
ATOM 1348 C C . LYS A 1 166 ? 3.082 -39.969 -9.5 1 72.69 166 LYS A C 1
ATOM 1350 O O . LYS A 1 166 ? 3.102 -38.75 -9.312 1 72.69 166 LYS A O 1
ATOM 1355 N N . PRO A 1 167 ? 3.877 -40.812 -9.055 1 86.25 167 PRO A N 1
ATOM 1356 C CA . PRO A 1 167 ? 5.055 -40.281 -8.367 1 86.25 167 PRO A CA 1
ATOM 1357 C C . PRO A 1 167 ? 5.801 -39.25 -9.203 1 86.25 167 PRO A C 1
ATOM 1359 O O . PRO A 1 167 ? 5.887 -39.375 -10.422 1 86.25 167 PRO A O 1
ATOM 1362 N N . HIS A 1 168 ? 6.129 -38.188 -8.648 1 94.25 168 HIS A N 1
ATOM 1363 C CA . HIS A 1 168 ? 6.797 -37.062 -9.289 1 94.25 168 HIS A CA 1
ATOM 1364 C C . HIS A 1 168 ? 8.273 -37.031 -8.922 1 94.25 168 HIS A C 1
ATOM 1366 O O . HIS A 1 168 ? 8.648 -37.312 -7.777 1 94.25 168 HIS A O 1
ATOM 1372 N N . GLU A 1 169 ? 9.031 -36.781 -9.898 1 96 169 GLU A N 1
ATOM 1373 C CA . GLU A 1 169 ? 10.453 -36.531 -9.68 1 96 169 GLU A CA 1
ATOM 1374 C C . GLU A 1 169 ? 10.734 -35.031 -9.641 1 96 169 GLU A C 1
ATOM 1376 O O . GLU A 1 169 ? 10.531 -34.344 -10.641 1 96 169 GLU A O 1
ATOM 1381 N N . SER A 1 170 ? 11.141 -34.594 -8.484 1 97.69 170 SER A N 1
ATOM 1382 C CA . SER A 1 170 ? 11.48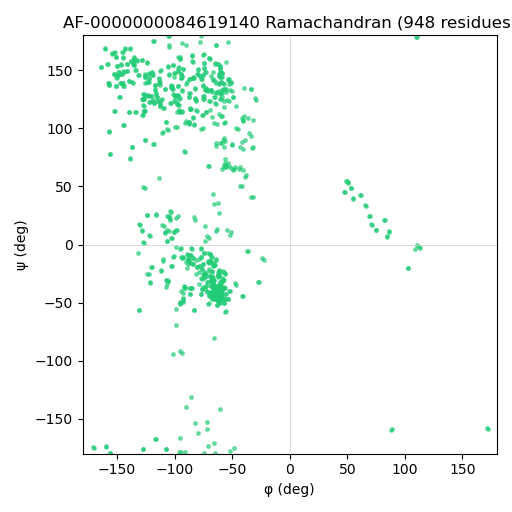4 -33.188 -8.328 1 97.69 170 SER A CA 1
ATOM 1383 C C . SER A 1 170 ? 12.977 -32.969 -8.539 1 97.69 170 SER A C 1
ATOM 1385 O O . SER A 1 170 ? 13.797 -33.812 -8.188 1 97.69 170 SER A O 1
ATOM 1387 N N . THR A 1 171 ? 13.312 -31.859 -9.102 1 97.19 171 THR A N 1
ATOM 1388 C CA . THR A 1 171 ? 14.703 -31.438 -9.273 1 97.19 171 THR A CA 1
ATOM 1389 C C . THR A 1 171 ? 14.914 -30.047 -8.672 1 97.19 171 THR A C 1
ATOM 1391 O O . THR A 1 171 ? 14.047 -29.172 -8.781 1 97.19 171 THR A O 1
ATOM 1394 N N . TYR A 1 172 ? 16.062 -29.922 -8.016 1 97.44 172 TYR A N 1
ATOM 1395 C CA . TYR A 1 172 ? 16.438 -28.656 -7.391 1 97.44 172 TYR A CA 1
ATOM 1396 C C . TYR A 1 172 ? 17.875 -28.297 -7.703 1 97.44 172 TYR A C 1
ATOM 1398 O O . TYR A 1 172 ? 18.812 -28.969 -7.242 1 97.44 172 TYR A O 1
ATOM 1406 N N . PRO A 1 173 ? 18.094 -27.234 -8.445 1 96.06 173 PRO A N 1
ATOM 1407 C CA . PRO A 1 173 ? 19.469 -26.75 -8.461 1 96.06 173 PRO A CA 1
ATOM 1408 C C . PRO A 1 173 ? 20.031 -26.5 -7.062 1 96.06 173 PRO A C 1
ATOM 1410 O O . PRO A 1 173 ? 19.312 -26.016 -6.188 1 96.06 173 PRO A O 1
ATOM 1413 N N . ILE A 1 174 ? 21.281 -26.828 -6.883 1 95 174 ILE A N 1
ATOM 1414 C CA . ILE A 1 174 ? 21.906 -26.656 -5.578 1 95 174 ILE A CA 1
ATOM 1415 C C . ILE A 1 174 ? 21.875 -25.203 -5.16 1 95 174 ILE A C 1
ATOM 1417 O O . ILE A 1 174 ? 21.641 -24.875 -3.988 1 95 174 ILE A O 1
ATOM 1421 N N . SER A 1 175 ? 22.062 -24.25 -6.094 1 93.44 175 SER A N 1
ATOM 1422 C CA . SER A 1 175 ? 22.047 -22.812 -5.812 1 93.44 175 SER A CA 1
ATOM 1423 C C . SER A 1 175 ? 20.672 -22.375 -5.289 1 93.44 175 SER A C 1
ATOM 1425 O O . SER A 1 175 ? 20.594 -21.516 -4.406 1 93.44 175 SER A O 1
ATOM 1427 N N . PHE A 1 176 ? 19.656 -22.984 -5.859 1 95.56 176 PHE A N 1
ATOM 1428 C CA . PHE A 1 176 ? 18.312 -22.672 -5.41 1 95.56 176 PHE A CA 1
ATOM 1429 C C . PHE A 1 176 ? 18.125 -23.062 -3.943 1 95.56 176 PHE A C 1
ATOM 1431 O O . PHE A 1 176 ? 17.703 -22.234 -3.133 1 95.56 176 PHE A O 1
ATOM 1438 N N . LEU A 1 177 ? 18.453 -24.25 -3.639 1 95.12 177 LEU A N 1
ATOM 1439 C CA . LEU A 1 177 ? 18.281 -24.719 -2.273 1 95.12 177 LEU A CA 1
ATOM 1440 C C . LEU A 1 177 ? 19.125 -23.906 -1.302 1 95.12 177 LEU A C 1
ATOM 1442 O O . LEU A 1 177 ? 18.672 -23.547 -0.216 1 95.12 177 LEU A O 1
ATOM 1446 N N . HIS A 1 178 ? 20.328 -23.625 -1.688 1 94.38 178 HIS A N 1
ATOM 1447 C CA . HIS A 1 178 ? 21.219 -22.859 -0.823 1 94.38 178 HIS A CA 1
ATOM 1448 C C . HIS A 1 178 ? 20.672 -21.469 -0.547 1 94.38 178 HIS A C 1
ATOM 1450 O O . HIS A 1 178 ? 20.812 -20.953 0.567 1 94.38 178 HIS A O 1
ATOM 1456 N N . SER A 1 179 ? 20.078 -20.844 -1.512 1 94.25 179 SER A N 1
ATOM 1457 C CA . SER A 1 179 ? 19.531 -19.484 -1.376 1 94.25 179 SER A CA 1
ATOM 1458 C C . SER A 1 179 ? 18.438 -19.438 -0.321 1 94.25 179 SER A C 1
ATOM 1460 O O . SER A 1 179 ? 18.188 -18.391 0.273 1 94.25 179 SER A O 1
ATOM 1462 N N . TYR A 1 180 ? 17.828 -20.594 -0.053 1 94.38 180 TYR A N 1
ATOM 1463 C CA . TYR A 1 180 ? 16.75 -20.625 0.924 1 94.38 180 TYR A CA 1
ATOM 1464 C C . TYR A 1 180 ? 17.188 -21.344 2.199 1 94.38 180 TYR A C 1
ATOM 1466 O O . TYR A 1 180 ? 16.344 -21.734 3.018 1 94.38 180 TYR A O 1
ATOM 1474 N N . SER A 1 181 ? 18.484 -21.531 2.393 1 92.5 181 SER A N 1
ATOM 1475 C CA . SER A 1 181 ? 19.016 -22.328 3.484 1 92.5 181 SER A CA 1
ATOM 1476 C C . SER A 1 181 ? 18.953 -21.578 4.809 1 92.5 181 SER A C 1
ATOM 1478 O O . SER A 1 181 ? 18.766 -22.188 5.867 1 92.5 181 SER A O 1
ATOM 1480 N N . THR A 1 182 ? 19.219 -20.234 4.742 1 90.25 182 THR A N 1
ATOM 1481 C CA . THR A 1 182 ? 19.203 -19.406 5.945 1 90.25 182 THR A CA 1
ATOM 1482 C C . THR A 1 182 ? 18.453 -18.094 5.691 1 90.25 182 THR A C 1
ATOM 1484 O O . THR A 1 182 ? 18.281 -17.688 4.539 1 90.25 182 THR A O 1
ATOM 1487 N N . LYS A 1 183 ? 18.047 -17.5 6.809 1 89.94 183 LYS A N 1
ATOM 1488 C CA . LYS A 1 183 ? 17.422 -16.188 6.699 1 89.94 183 LYS A CA 1
ATOM 1489 C C . LYS A 1 183 ? 18.328 -15.195 5.988 1 89.94 183 LYS A C 1
ATOM 1491 O O . LYS A 1 183 ? 17.875 -14.367 5.207 1 89.94 183 LYS A O 1
ATOM 1496 N N . GLN A 1 184 ? 19.594 -15.305 6.266 1 90.69 184 GLN A N 1
ATOM 1497 C CA . GLN A 1 184 ? 20.578 -14.422 5.645 1 90.69 184 GLN A CA 1
ATOM 1498 C C . GLN A 1 184 ? 20.641 -14.641 4.137 1 90.69 184 GLN A C 1
ATOM 1500 O O . GLN A 1 184 ? 20.688 -13.68 3.365 1 90.69 184 GLN A O 1
ATOM 1505 N N . ASN A 1 185 ? 20.672 -15.891 3.736 1 92.88 185 ASN A N 1
ATOM 1506 C CA . ASN A 1 185 ? 20.719 -16.188 2.311 1 92.88 185 ASN A CA 1
ATOM 1507 C C . ASN A 1 185 ? 19.469 -15.719 1.597 1 92.88 185 ASN A C 1
ATOM 1509 O O . ASN A 1 185 ? 19.531 -15.219 0.473 1 92.88 185 ASN A O 1
ATOM 1513 N N . ILE A 1 186 ? 18.359 -15.883 2.266 1 93.38 186 ILE A N 1
ATOM 1514 C CA . ILE A 1 186 ? 17.094 -15.422 1.7 1 93.38 186 ILE A CA 1
ATOM 1515 C C . ILE A 1 186 ? 17.125 -13.906 1.525 1 93.38 186 ILE A C 1
ATOM 1517 O O . ILE A 1 186 ? 16.719 -13.383 0.487 1 93.38 186 ILE A O 1
ATOM 1521 N N . SER A 1 187 ? 17.625 -13.172 2.502 1 92.25 187 SER A N 1
ATOM 1522 C CA . SER A 1 187 ? 17.688 -11.711 2.445 1 92.25 187 SER A CA 1
ATOM 1523 C C . SER A 1 187 ? 18.578 -11.242 1.293 1 92.25 187 SER A C 1
ATOM 1525 O O . SER A 1 187 ? 18.359 -10.172 0.731 1 92.25 187 SER A O 1
ATOM 1527 N N . LYS A 1 188 ? 19.547 -12.039 0.877 1 93.06 188 LYS A N 1
ATOM 1528 C CA . LYS A 1 188 ? 20.484 -11.688 -0.188 1 93.06 188 LYS A CA 1
ATOM 1529 C C . LYS A 1 188 ? 19.828 -11.812 -1.56 1 93.06 188 LYS A C 1
ATOM 1531 O O . LYS A 1 188 ? 20.297 -11.227 -2.535 1 93.06 188 LYS A O 1
ATOM 1536 N N . LEU A 1 189 ? 18.734 -12.609 -1.644 1 92.44 189 LEU A N 1
ATOM 1537 C CA . LEU A 1 189 ? 18.062 -12.852 -2.918 1 92.44 189 LEU A CA 1
ATOM 1538 C C . LEU A 1 189 ? 17.578 -11.547 -3.535 1 92.44 189 LEU A C 1
ATOM 1540 O O . LEU A 1 189 ? 17.562 -11.406 -4.762 1 92.44 189 LEU A O 1
ATOM 1544 N N . ARG A 1 190 ? 17.234 -10.625 -2.674 1 92.56 190 ARG A N 1
ATOM 1545 C CA . ARG A 1 190 ? 16.734 -9.336 -3.148 1 92.56 190 ARG A CA 1
ATOM 1546 C C . ARG A 1 190 ? 17.453 -8.18 -2.461 1 92.56 190 ARG A C 1
ATOM 1548 O O . ARG A 1 190 ? 16.922 -7.074 -2.365 1 92.56 190 ARG A O 1
ATOM 1555 N N . TYR A 1 191 ? 18.594 -8.492 -1.875 1 93.5 191 TYR A N 1
ATOM 1556 C CA . TYR A 1 191 ? 19.547 -7.531 -1.338 1 93.5 191 TYR A CA 1
ATOM 1557 C C . TYR A 1 191 ? 18.984 -6.828 -0.108 1 93.5 191 TYR A C 1
ATOM 1559 O O . TYR A 1 191 ? 19.328 -5.684 0.179 1 93.5 191 TYR A O 1
ATOM 1567 N N . ASN A 1 192 ? 18.078 -7.461 0.546 1 92.5 192 ASN A N 1
ATOM 1568 C CA . ASN A 1 192 ? 17.5 -6.914 1.773 1 92.5 192 ASN A CA 1
ATOM 1569 C C . ASN A 1 192 ? 18.516 -6.906 2.91 1 92.5 192 ASN A C 1
ATOM 1571 O O . ASN A 1 192 ? 18.312 -6.258 3.934 1 92.5 192 ASN A O 1
ATOM 1575 N N . HIS A 1 193 ? 19.625 -7.637 2.758 1 91.75 193 HIS A N 1
ATOM 1576 C CA . HIS A 1 193 ? 20.688 -7.617 3.756 1 91.75 193 HIS A CA 1
ATOM 1577 C C . HIS A 1 193 ? 21.422 -6.277 3.764 1 91.75 193 HIS A C 1
ATOM 1579 O O . HIS A 1 193 ? 22.109 -5.945 4.73 1 91.75 193 HIS A O 1
ATOM 1585 N N . LEU A 1 194 ? 21.312 -5.574 2.656 1 94.31 194 LEU A N 1
ATOM 1586 C CA . LEU A 1 194 ? 21.891 -4.234 2.607 1 94.31 194 LEU A CA 1
ATOM 1587 C C . LEU A 1 194 ? 21.016 -3.24 3.363 1 94.31 194 LEU A C 1
ATOM 1589 O O . LEU A 1 194 ? 19.922 -2.898 2.906 1 94.31 194 LEU A O 1
ATOM 1593 N N . LYS A 1 195 ? 21.516 -2.748 4.465 1 94.56 195 LYS A N 1
ATOM 1594 C CA . LYS A 1 195 ? 20.719 -1.867 5.316 1 94.56 195 LYS A CA 1
ATOM 1595 C C . LYS A 1 195 ? 20.984 -0.401 4.988 1 94.56 195 LYS A C 1
ATOM 1597 O O . LYS A 1 195 ? 22.109 -0.025 4.664 1 94.56 195 LYS A O 1
ATOM 1602 N N . PRO A 1 196 ? 19.969 0.399 5.121 1 95.62 196 PRO A N 1
ATOM 1603 C CA . PRO A 1 196 ? 20.156 1.833 4.887 1 95.62 196 PRO A CA 1
ATOM 1604 C C . PRO A 1 196 ? 21.172 2.457 5.84 1 95.62 196 PRO A C 1
ATOM 1606 O O . PRO A 1 196 ? 21.328 1.988 6.973 1 95.62 196 PRO A O 1
ATOM 1609 N N . VAL A 1 197 ? 21.781 3.512 5.383 1 97 197 VAL A N 1
ATOM 1610 C CA . VAL A 1 197 ? 22.719 4.277 6.191 1 97 197 VAL A CA 1
ATOM 1611 C C . VAL A 1 197 ? 22 5.465 6.832 1 97 197 VAL A C 1
ATOM 1613 O O . VAL A 1 197 ? 21.406 6.289 6.137 1 97 197 VAL A O 1
ATOM 1616 N N . LEU A 1 198 ? 22.016 5.48 8.133 1 97.75 198 LEU A N 1
ATOM 1617 C CA . LEU A 1 198 ? 21.406 6.59 8.852 1 97.75 198 LEU A CA 1
ATOM 1618 C C . LEU A 1 198 ? 22.281 7.836 8.789 1 97.75 198 LEU A C 1
ATOM 1620 O O . LEU A 1 198 ? 23.516 7.734 8.82 1 97.75 198 LEU A O 1
ATOM 1624 N N . TRP A 1 199 ? 21.641 9.047 8.75 1 97.62 199 TRP A N 1
ATOM 1625 C CA . TRP A 1 199 ? 22.516 10.211 8.586 1 97.62 199 TRP A CA 1
ATOM 1626 C C . TRP A 1 199 ? 21.922 11.43 9.289 1 97.62 199 TRP A C 1
ATOM 1628 O O . TRP A 1 199 ? 20.719 11.516 9.5 1 97.62 199 TRP A O 1
ATOM 1638 N N . ASP A 1 200 ? 22.734 12.289 9.773 1 96.88 200 ASP A N 1
ATOM 1639 C CA . ASP A 1 200 ? 22.469 13.688 10.094 1 96.88 200 ASP A CA 1
ATOM 1640 C C . ASP A 1 200 ? 23.094 14.617 9.062 1 96.88 200 ASP A C 1
ATOM 1642 O O . ASP A 1 200 ? 23.672 14.164 8.078 1 96.88 200 ASP A O 1
ATOM 1646 N N . ARG A 1 201 ? 22.906 15.875 9.266 1 95.31 201 ARG A N 1
ATOM 1647 C CA . ARG A 1 201 ? 23.391 16.844 8.297 1 95.31 201 ARG A CA 1
ATOM 1648 C C . ARG A 1 201 ? 24.875 16.641 8.008 1 95.31 201 ARG A C 1
ATOM 1650 O O . ARG A 1 201 ? 25.281 16.547 6.852 1 95.31 201 ARG A O 1
ATOM 1657 N N . SER A 1 202 ? 25.719 16.484 9 1 94.62 202 SER A N 1
ATOM 1658 C CA . SER A 1 202 ? 27.156 16.359 8.867 1 94.62 202 SER A CA 1
ATOM 1659 C C . SER A 1 202 ? 27.547 15.055 8.18 1 94.62 202 SER A C 1
ATOM 1661 O O . SER A 1 202 ? 28.344 15.062 7.238 1 94.62 202 SER A O 1
ATOM 1663 N N . SER A 1 203 ? 26.953 13.969 8.609 1 94.19 203 SER A N 1
ATOM 1664 C CA . SER A 1 203 ? 27.328 12.664 8.062 1 94.19 203 SER A CA 1
ATOM 1665 C C . SER A 1 203 ? 26.844 12.516 6.625 1 94.19 203 SER A C 1
ATOM 1667 O O . SER A 1 203 ? 27.5 11.836 5.82 1 94.19 203 SER A O 1
ATOM 1669 N N . LEU A 1 204 ? 25.719 13.117 6.266 1 94.56 204 LEU A N 1
ATOM 1670 C CA . LEU A 1 204 ? 25.25 13.078 4.883 1 94.56 204 LEU A CA 1
ATOM 1671 C C . LEU A 1 204 ? 26.266 13.734 3.953 1 94.56 204 LEU A C 1
ATOM 1673 O O . LEU A 1 204 ? 26.641 13.164 2.926 1 94.56 204 LEU A O 1
ATOM 1677 N N . LEU A 1 205 ? 26.75 14.891 4.344 1 90.25 205 LEU A N 1
ATOM 1678 C CA . LEU A 1 205 ? 27.656 15.664 3.51 1 90.25 205 LEU A CA 1
ATOM 1679 C C . LEU A 1 205 ? 29.031 15.016 3.469 1 90.25 205 LEU A C 1
ATOM 1681 O O . LEU A 1 205 ? 29.734 15.086 2.449 1 90.25 205 LEU A O 1
ATOM 1685 N N . LYS A 1 206 ? 29.406 14.273 4.484 1 87.44 206 LYS A N 1
ATOM 1686 C CA . LYS A 1 206 ? 30.719 13.648 4.559 1 87.44 206 LYS A CA 1
ATOM 1687 C C . LYS A 1 206 ? 30.719 12.289 3.867 1 87.44 206 LYS A C 1
ATOM 1689 O O . LYS A 1 206 ? 31.688 11.938 3.182 1 87.44 206 LYS A O 1
ATOM 1694 N N . SER A 1 207 ? 29.672 11.625 4.016 1 78.94 207 SER A N 1
ATOM 1695 C CA . SER A 1 207 ? 29.703 10.203 3.689 1 78.94 207 SER A CA 1
ATOM 1696 C C . SER A 1 207 ? 29.047 9.93 2.34 1 78.94 207 SER A C 1
ATOM 1698 O O . SER A 1 207 ? 29.297 8.891 1.726 1 78.94 207 SER A O 1
ATOM 1700 N N . SER A 1 208 ? 28.312 10.828 1.93 1 77.31 208 SER A N 1
ATOM 1701 C CA . SER A 1 208 ? 27.578 10.531 0.697 1 77.31 208 SER A CA 1
ATOM 1702 C C . SER A 1 208 ? 28.375 10.977 -0.528 1 77.31 208 SER A C 1
ATOM 1704 O O . SER A 1 208 ? 28.453 12.172 -0.824 1 77.31 208 SER A O 1
ATOM 1706 N N . GLN A 1 209 ? 28.922 9.992 -1.16 1 76.06 209 GLN A N 1
ATOM 1707 C CA . GLN A 1 209 ? 29.75 10.258 -2.324 1 76.06 209 GLN A CA 1
ATOM 1708 C C . GLN A 1 209 ? 28.906 10.562 -3.555 1 76.06 209 GLN A C 1
ATOM 1710 O O . GLN A 1 209 ? 29.359 11.234 -4.48 1 76.06 209 GLN A O 1
ATOM 1715 N N . ASN A 1 210 ? 27.688 10.164 -3.438 1 84.81 210 ASN A N 1
ATOM 1716 C CA . ASN A 1 210 ? 26.844 10.25 -4.633 1 84.81 210 ASN A CA 1
ATOM 1717 C C . ASN A 1 210 ? 25.594 11.07 -4.383 1 84.81 210 ASN A C 1
ATOM 1719 O O . ASN A 1 210 ? 24.547 10.836 -5 1 84.81 210 ASN A O 1
ATOM 1723 N N . LEU A 1 211 ? 25.656 11.961 -3.443 1 94.12 211 LEU A N 1
ATOM 1724 C CA . LEU A 1 211 ? 24.516 12.828 -3.166 1 94.12 211 LEU A CA 1
ATOM 1725 C C . LEU A 1 211 ? 24.141 13.656 -4.391 1 94.12 211 LEU A C 1
ATOM 1727 O O . LEU A 1 211 ? 22.969 13.969 -4.609 1 94.12 211 LEU A O 1
ATOM 1731 N N . TRP A 1 212 ? 25.203 13.945 -5.129 1 96.25 212 TRP A N 1
ATOM 1732 C CA . TRP A 1 212 ? 25.016 14.742 -6.34 1 96.25 212 TRP A CA 1
ATOM 1733 C C . TRP A 1 212 ? 25.406 13.945 -7.582 1 96.25 212 TRP A C 1
ATOM 1735 O O . TRP A 1 212 ? 26.391 13.219 -7.57 1 96.25 212 TRP A O 1
ATOM 1745 N N . THR A 1 213 ? 24.562 13.992 -8.578 1 97.19 213 THR A N 1
ATOM 1746 C CA . THR A 1 213 ? 24.875 13.484 -9.906 1 97.19 213 THR A CA 1
ATOM 1747 C C . THR A 1 213 ? 24.344 14.43 -10.984 1 97.19 213 THR A C 1
ATOM 1749 O O . THR A 1 213 ? 23.734 15.445 -10.672 1 97.19 213 THR A O 1
ATOM 1752 N N . THR A 1 214 ? 24.75 14.211 -12.242 1 97.75 214 THR A N 1
ATOM 1753 C CA . THR A 1 214 ? 24.266 15.047 -13.336 1 97.75 214 THR A CA 1
ATOM 1754 C C . THR A 1 214 ? 23.234 14.289 -14.188 1 97.75 214 THR A C 1
ATOM 1756 O O . THR A 1 214 ? 23.266 13.055 -14.242 1 97.75 214 THR A O 1
ATOM 1759 N N . TYR A 1 215 ? 22.375 15.109 -14.797 1 98 215 TYR A N 1
ATOM 1760 C CA . TYR A 1 215 ? 21.422 14.516 -15.727 1 98 215 TYR A CA 1
ATOM 1761 C C . TYR A 1 215 ? 22.141 13.664 -16.766 1 98 215 TYR A C 1
ATOM 1763 O O . TYR A 1 215 ? 21.688 12.57 -17.094 1 98 215 TYR A O 1
ATOM 1771 N N . TYR A 1 216 ? 23.266 14.125 -17.234 1 97.75 216 TYR A N 1
ATOM 1772 C CA . TYR A 1 216 ? 24.047 13.398 -18.234 1 97.75 216 TYR A CA 1
ATOM 1773 C C . TYR A 1 216 ? 24.469 12.039 -17.703 1 97.75 216 TYR A C 1
ATOM 1775 O O . TYR A 1 216 ? 24.234 11.008 -18.344 1 97.75 216 TYR A O 1
ATOM 1783 N N . ASP A 1 217 ? 25.047 12.008 -16.531 1 97.25 217 ASP A N 1
ATOM 1784 C CA . ASP A 1 217 ? 25.516 10.75 -15.945 1 97.25 217 ASP A CA 1
ATOM 1785 C C . ASP A 1 217 ? 24.344 9.828 -15.625 1 97.25 217 ASP A C 1
ATOM 1787 O O . ASP A 1 217 ? 24.422 8.617 -15.852 1 97.25 217 ASP A O 1
ATOM 1791 N N . TYR A 1 218 ? 23.312 10.414 -15.117 1 97.88 218 TYR A N 1
ATOM 1792 C CA . TYR A 1 218 ? 22.109 9.672 -14.75 1 97.88 218 TYR A CA 1
ATOM 1793 C C . TYR A 1 218 ? 21.531 8.953 -15.961 1 97.88 218 TYR A C 1
ATOM 1795 O O . TYR A 1 218 ? 21.078 7.816 -15.852 1 97.88 218 TYR A O 1
ATOM 1803 N N . MET A 1 219 ? 21.562 9.57 -17.125 1 97.75 219 MET A N 1
ATOM 1804 C CA . MET A 1 219 ? 20.906 9.055 -18.328 1 97.75 219 MET A CA 1
ATOM 1805 C C . MET A 1 219 ? 21.875 8.211 -19.141 1 97.75 219 MET A C 1
ATOM 1807 O O . MET A 1 219 ? 21.453 7.469 -20.031 1 97.75 219 MET A O 1
ATOM 1811 N N . LYS A 1 220 ? 23.125 8.242 -18.828 1 96.5 220 LYS A N 1
ATOM 1812 C CA . LYS A 1 220 ? 24.188 7.738 -19.688 1 96.5 220 LYS A CA 1
ATOM 1813 C C . LYS A 1 220 ? 24.156 6.215 -19.766 1 96.5 220 LYS A C 1
ATOM 1815 O O . LYS A 1 220 ? 24.25 5.645 -20.859 1 96.5 220 LYS A O 1
ATOM 1820 N N . SER A 1 221 ? 24.125 5.551 -18.641 1 96.12 221 SER A N 1
ATOM 1821 C CA . SER A 1 221 ? 24.188 4.094 -18.641 1 96.12 221 SER A CA 1
ATOM 1822 C C . SER A 1 221 ? 23.469 3.508 -17.422 1 96.12 221 SER A C 1
ATOM 1824 O O . SER A 1 221 ? 23.188 4.219 -16.453 1 96.12 221 SER A O 1
ATOM 1826 N N . ASN A 1 222 ? 23.25 2.25 -17.547 1 96.75 222 ASN A N 1
ATOM 1827 C CA . ASN A 1 222 ? 22.625 1.536 -16.438 1 96.75 222 ASN A CA 1
ATOM 1828 C C . ASN A 1 222 ? 23.562 1.457 -15.227 1 96.75 222 ASN A C 1
ATOM 1830 O O . ASN A 1 222 ? 23.109 1.423 -14.086 1 96.75 222 ASN A O 1
ATOM 1834 N N . LYS A 1 223 ? 24.797 1.416 -15.438 1 96.06 223 LYS A N 1
ATOM 1835 C CA . LYS A 1 223 ? 25.75 1.417 -14.344 1 96.06 223 LYS A CA 1
ATOM 1836 C C . LYS A 1 223 ? 25.688 2.725 -13.555 1 96.06 223 LYS A C 1
ATOM 1838 O O . LYS A 1 223 ? 25.703 2.717 -12.32 1 96.06 223 LYS A O 1
ATOM 1843 N N . ASN A 1 224 ? 25.641 3.822 -14.297 1 95.88 224 ASN A N 1
ATOM 1844 C CA . ASN A 1 224 ? 25.5 5.121 -13.656 1 95.88 224 ASN A CA 1
ATOM 1845 C C . ASN A 1 224 ? 24.172 5.227 -12.891 1 95.88 224 ASN A C 1
ATOM 1847 O O . ASN A 1 224 ? 24.141 5.773 -11.781 1 95.88 224 ASN A O 1
ATOM 1851 N N . LEU A 1 225 ? 23.172 4.707 -13.492 1 97.88 225 LEU A N 1
ATOM 1852 C CA . LEU A 1 225 ? 21.891 4.711 -12.812 1 97.88 225 LEU A CA 1
ATOM 1853 C C . LEU A 1 225 ? 21.953 3.916 -11.508 1 97.88 225 LEU A C 1
ATOM 1855 O O . LEU A 1 225 ? 21.391 4.328 -10.492 1 97.88 225 LEU A O 1
ATOM 1859 N N . LEU A 1 226 ? 22.625 2.762 -11.531 1 97.62 226 LEU A N 1
ATOM 1860 C CA . LEU A 1 226 ? 22.75 1.933 -10.336 1 97.62 226 LEU A CA 1
ATOM 1861 C C . LEU A 1 226 ? 23.422 2.703 -9.203 1 97.62 226 LEU A C 1
ATOM 1863 O O . LEU A 1 226 ? 23.031 2.562 -8.039 1 97.62 226 LEU A O 1
ATOM 1867 N N . ASP A 1 227 ? 24.391 3.543 -9.531 1 96.06 227 ASP A N 1
ATOM 1868 C CA . ASP A 1 227 ? 25.031 4.367 -8.508 1 96.06 227 ASP A CA 1
ATOM 1869 C C . ASP A 1 227 ? 24.016 5.281 -7.82 1 96.06 227 ASP A C 1
ATOM 1871 O O . ASP A 1 227 ? 24.062 5.449 -6.602 1 96.06 227 ASP A O 1
ATOM 1875 N N . THR A 1 228 ? 23.172 5.84 -8.602 1 97.12 228 THR A N 1
ATOM 1876 C CA . THR A 1 228 ? 22.125 6.707 -8.078 1 97.12 228 THR A CA 1
ATOM 1877 C C . THR A 1 228 ? 21.141 5.906 -7.234 1 97.12 228 THR A C 1
ATOM 1879 O O . THR A 1 228 ? 20.734 6.348 -6.152 1 97.12 228 THR A O 1
ATOM 1882 N N . LEU A 1 229 ? 20.766 4.719 -7.723 1 98.19 229 LEU A N 1
ATOM 1883 C CA . LEU A 1 229 ? 19.812 3.879 -6.992 1 98.19 229 LEU A CA 1
ATOM 1884 C C . LEU A 1 229 ? 20.406 3.428 -5.66 1 98.19 229 LEU A C 1
ATOM 1886 O O . LEU A 1 229 ? 19.688 3.359 -4.656 1 98.19 229 LEU A O 1
ATOM 1890 N N . LYS A 1 230 ? 21.688 3.145 -5.641 1 97 230 LYS A N 1
ATOM 1891 C CA . LYS A 1 230 ? 22.359 2.785 -4.398 1 97 230 LYS A CA 1
ATOM 1892 C C . LYS A 1 230 ? 22.344 3.945 -3.406 1 97 230 LYS A C 1
ATOM 1894 O O . LYS A 1 230 ? 22.156 3.738 -2.205 1 97 230 LYS A O 1
ATOM 1899 N N . GLN A 1 231 ? 22.531 5.145 -3.924 1 97.44 231 GLN A N 1
ATOM 1900 C CA . GLN A 1 231 ? 22.453 6.344 -3.094 1 97.44 231 GLN A CA 1
ATOM 1901 C C . GLN A 1 231 ? 21.078 6.492 -2.457 1 97.44 231 GLN A C 1
ATOM 1903 O O . GLN A 1 231 ? 20.969 6.832 -1.277 1 97.44 231 GLN A O 1
ATOM 1908 N N . ILE A 1 232 ? 20.094 6.25 -3.217 1 98.12 232 ILE A N 1
ATOM 1909 C CA . ILE A 1 232 ? 18.734 6.34 -2.705 1 98.12 232 ILE A CA 1
ATOM 1910 C C . ILE A 1 232 ? 18.484 5.219 -1.699 1 98.12 232 ILE A C 1
ATOM 1912 O O . ILE A 1 232 ? 17.875 5.441 -0.648 1 98.12 232 ILE A O 1
ATOM 1916 N N . TRP A 1 233 ? 18.969 4.027 -2.031 1 97.31 233 TRP A N 1
ATOM 1917 C CA . TRP A 1 233 ? 18.828 2.893 -1.126 1 97.31 233 TRP A CA 1
ATOM 1918 C C . TRP A 1 233 ? 19.5 3.176 0.212 1 97.31 233 TRP A C 1
ATOM 1920 O O . TRP A 1 233 ? 18.891 2.979 1.271 1 97.31 233 TRP A O 1
ATOM 1930 N N . ASP A 1 234 ? 20.688 3.688 0.176 1 96.94 234 ASP A N 1
ATOM 1931 C CA . ASP A 1 234 ? 21.516 3.867 1.367 1 96.94 234 ASP A CA 1
ATOM 1932 C C . ASP A 1 234 ? 21.047 5.078 2.178 1 96.94 234 ASP A C 1
ATOM 1934 O O . ASP A 1 234 ? 20.906 4.992 3.398 1 96.94 234 ASP A O 1
ATOM 1938 N N . TYR A 1 235 ? 20.734 6.188 1.438 1 97.88 235 TYR A N 1
ATOM 1939 C CA . TYR A 1 235 ? 20.578 7.445 2.16 1 97.88 235 TYR A CA 1
ATOM 1940 C C . TYR A 1 235 ? 19.172 8.008 1.969 1 97.88 235 TYR A C 1
ATOM 1942 O O . TYR A 1 235 ? 18.75 8.906 2.701 1 97.88 235 TYR A O 1
ATOM 1950 N N . GLY A 1 236 ? 18.453 7.609 0.978 1 98.31 236 GLY A N 1
ATOM 1951 C CA . GLY A 1 236 ? 17.078 8.039 0.748 1 98.31 236 GLY A CA 1
ATOM 1952 C C . GLY A 1 236 ? 16.984 9.352 -0.002 1 98.31 236 GLY A C 1
ATOM 1953 O O . GLY A 1 236 ? 15.891 9.891 -0.185 1 98.31 236 GLY A O 1
ATOM 1954 N N . LEU A 1 237 ? 18.141 9.891 -0.482 1 98.62 237 LEU A N 1
ATOM 1955 C CA . LEU A 1 237 ? 18.141 11.219 -1.087 1 98.62 237 LEU A CA 1
ATOM 1956 C C . LEU A 1 237 ? 19.25 11.336 -2.139 1 98.62 237 LEU A C 1
ATOM 1958 O O . LEU A 1 237 ? 20.359 10.875 -1.923 1 98.62 237 LEU A O 1
ATOM 1962 N N . VAL A 1 238 ? 18.906 11.922 -3.26 1 98.5 238 VAL A N 1
ATOM 1963 C CA . VAL A 1 238 ? 19.891 12.266 -4.277 1 98.5 238 VAL A CA 1
ATOM 1964 C C . VAL A 1 238 ? 19.453 13.516 -5.035 1 98.5 238 VAL A C 1
ATOM 1966 O O . VAL A 1 238 ? 18.25 13.758 -5.176 1 98.5 238 VAL A O 1
ATOM 1969 N N . ILE A 1 239 ? 20.375 14.352 -5.449 1 98.56 239 ILE A N 1
ATOM 1970 C CA . ILE A 1 239 ? 20.094 15.539 -6.254 1 98.56 239 ILE A CA 1
ATOM 1971 C C . ILE A 1 239 ? 20.688 15.359 -7.652 1 98.56 239 ILE A C 1
ATOM 1973 O O . ILE A 1 239 ? 21.891 15.133 -7.797 1 98.56 239 ILE A O 1
ATOM 1977 N N . VAL A 1 240 ? 19.875 15.422 -8.656 1 98.62 240 VAL A N 1
ATOM 1978 C CA . VAL A 1 240 ? 20.312 15.359 -10.047 1 98.62 240 VAL A CA 1
ATOM 1979 C C . VAL A 1 240 ? 20.406 16.766 -10.625 1 98.62 240 VAL A C 1
ATOM 1981 O O . VAL A 1 240 ? 19.406 17.484 -10.703 1 98.62 240 VAL A O 1
ATOM 1984 N N . LYS A 1 241 ? 21.547 17.156 -11.086 1 98.06 241 LYS A N 1
ATOM 1985 C CA . LYS A 1 241 ? 21.797 18.5 -11.586 1 98.06 241 LYS A CA 1
ATOM 1986 C C . LYS A 1 241 ? 21.578 18.578 -13.094 1 98.06 241 LYS A C 1
ATOM 1988 O O . LYS A 1 241 ? 21.688 17.562 -13.789 1 98.06 241 LYS A O 1
ATOM 1993 N N . ASN A 1 242 ? 21.203 19.734 -13.539 1 97.88 242 ASN A N 1
ATOM 1994 C CA . ASN A 1 242 ? 21.125 20.094 -14.953 1 97.88 242 ASN A CA 1
ATOM 1995 C C . ASN A 1 242 ? 20.047 19.297 -15.672 1 97.88 242 ASN A C 1
ATOM 1997 O O . ASN A 1 242 ? 20.25 18.875 -16.812 1 97.88 242 ASN A O 1
ATOM 2001 N N . VAL A 1 243 ? 19.016 19 -14.984 1 98.5 243 VAL A N 1
ATOM 2002 C CA . VAL A 1 243 ? 17.859 18.406 -15.641 1 98.5 243 VAL A CA 1
ATOM 2003 C C . VAL A 1 243 ? 17.188 19.438 -16.531 1 98.5 243 VAL A C 1
ATOM 2005 O O . VAL A 1 243 ? 16.938 20.562 -16.094 1 98.5 243 VAL A O 1
ATOM 2008 N N . PRO A 1 244 ? 16.875 19.094 -17.734 1 97.81 244 PRO A N 1
ATOM 2009 C CA . PRO A 1 244 ? 16.281 20.078 -18.641 1 97.81 244 PRO A CA 1
ATOM 2010 C C . PRO A 1 244 ? 14.984 20.688 -18.094 1 97.81 244 PRO A C 1
ATOM 2012 O O . PRO A 1 244 ? 14.125 19.953 -17.594 1 97.81 244 PRO A O 1
ATOM 2015 N N . ILE A 1 245 ? 14.773 21.969 -18.25 1 95.56 245 ILE A N 1
ATOM 2016 C CA . ILE A 1 245 ? 13.602 22.672 -17.719 1 95.56 245 ILE A CA 1
ATOM 2017 C C . ILE A 1 245 ? 12.711 23.141 -18.859 1 95.56 245 ILE A C 1
ATOM 2019 O O . ILE A 1 245 ? 11.547 23.469 -18.656 1 95.56 245 ILE A O 1
ATOM 2023 N N . ASN A 1 246 ? 13.164 23.328 -20.078 1 83.88 246 ASN A N 1
ATOM 2024 C CA . ASN A 1 246 ? 12.484 23.906 -21.234 1 83.88 246 ASN A CA 1
ATOM 2025 C C . ASN A 1 246 ? 11.906 22.828 -22.141 1 83.88 246 ASN A C 1
ATOM 2027 O O . ASN A 1 246 ? 11.633 23.078 -23.312 1 83.88 246 ASN A O 1
ATOM 2031 N N . ASP A 1 247 ? 11.617 21.719 -21.766 1 75.81 247 ASP A N 1
ATOM 2032 C CA . ASP A 1 247 ? 11.227 20.641 -22.672 1 75.81 247 ASP A CA 1
ATOM 2033 C C . ASP A 1 247 ? 9.906 20.016 -22.25 1 75.81 247 ASP A C 1
ATOM 2035 O O . ASP A 1 247 ? 9.766 18.781 -22.25 1 75.81 247 ASP A O 1
ATOM 2039 N N . ASP A 1 248 ? 8.906 20.859 -22 1 80.69 248 ASP A N 1
ATOM 2040 C CA . ASP A 1 248 ? 7.539 20.406 -21.75 1 80.69 248 ASP A CA 1
ATOM 2041 C C . ASP A 1 248 ? 7.52 19.266 -20.75 1 80.69 248 ASP A C 1
ATOM 2043 O O . ASP A 1 248 ? 6.934 18.219 -21 1 80.69 248 ASP A O 1
ATOM 2047 N N . ASP A 1 249 ? 8.203 19.344 -19.734 1 88.38 249 ASP A N 1
ATOM 2048 C CA . ASP A 1 249 ? 8.195 18.438 -18.578 1 88.38 249 ASP A CA 1
ATOM 2049 C C . ASP A 1 249 ? 8.906 17.125 -18.891 1 88.38 249 ASP A C 1
ATOM 2051 O O . ASP A 1 249 ? 8.789 16.156 -18.141 1 88.38 249 ASP A O 1
ATOM 2055 N N . LYS A 1 250 ? 9.625 17.078 -20 1 92.75 250 LYS A N 1
ATOM 2056 C CA . LYS A 1 250 ? 10.32 15.852 -20.391 1 92.75 250 LYS A CA 1
ATOM 2057 C C . LYS A 1 250 ? 11.453 15.531 -19.422 1 92.75 250 LYS A C 1
ATOM 2059 O O . LYS A 1 250 ? 11.766 14.359 -19.188 1 92.75 250 LYS A O 1
ATOM 2064 N N . GLY A 1 251 ? 12.094 16.562 -18.891 1 96.62 251 GLY A N 1
ATOM 2065 C CA . GLY A 1 251 ? 13.188 16.344 -17.969 1 96.62 251 GLY A CA 1
ATOM 2066 C C . GLY A 1 251 ? 12.789 15.484 -16.781 1 96.62 251 GLY A C 1
ATOM 2067 O O . GLY A 1 251 ? 13.328 14.391 -16.594 1 96.62 251 GLY A O 1
ATOM 2068 N N . ILE A 1 252 ? 11.766 15.938 -16.031 1 98 252 ILE A N 1
ATOM 2069 C CA . ILE A 1 252 ? 11.352 15.234 -14.828 1 98 252 ILE A CA 1
ATOM 2070 C C . ILE A 1 252 ? 10.75 13.883 -15.203 1 98 252 ILE A C 1
ATOM 2072 O O . ILE A 1 252 ? 10.969 12.883 -14.508 1 98 252 ILE A O 1
ATOM 2076 N N . ILE A 1 253 ? 10.062 13.773 -16.297 1 97.94 253 ILE A N 1
ATOM 2077 C CA . ILE A 1 253 ? 9.422 12.539 -16.734 1 97.94 253 ILE A CA 1
ATOM 2078 C C . ILE A 1 253 ? 10.484 11.508 -17.109 1 97.94 253 ILE A C 1
ATOM 2080 O O . ILE A 1 253 ? 10.406 10.352 -16.688 1 97.94 253 ILE A O 1
ATOM 2084 N N . SER A 1 254 ? 11.477 11.938 -17.844 1 97.62 254 SER A N 1
ATOM 2085 C CA . SER A 1 254 ? 12.531 11.016 -18.266 1 97.62 254 SER A CA 1
ATOM 2086 C C . SER A 1 254 ? 13.312 10.484 -17.078 1 97.62 254 SER A C 1
ATOM 2088 O O . SER A 1 254 ? 13.68 9.312 -17.031 1 97.62 254 SER A O 1
ATOM 2090 N N . VAL A 1 255 ? 13.562 11.383 -16.125 1 98.5 255 VAL A N 1
ATOM 2091 C CA . VAL A 1 255 ? 14.305 10.961 -14.93 1 98.5 255 VAL A CA 1
ATOM 2092 C C . VAL A 1 255 ? 13.484 9.938 -14.156 1 98.5 255 VAL A C 1
ATOM 2094 O O . VAL A 1 255 ? 14.008 8.883 -13.773 1 98.5 255 VAL A O 1
ATOM 2097 N N . ALA A 1 256 ? 12.211 10.195 -13.93 1 98.62 256 ALA A N 1
ATOM 2098 C CA . ALA A 1 256 ? 11.352 9.297 -13.156 1 98.62 256 ALA A CA 1
ATOM 2099 C C . ALA A 1 256 ? 11.164 7.965 -13.875 1 98.62 256 ALA A C 1
ATOM 2101 O O . ALA A 1 256 ? 11.297 6.902 -13.266 1 98.62 256 ALA A O 1
ATOM 2102 N N . GLU A 1 257 ? 10.969 8.016 -15.148 1 97.88 257 GLU A N 1
ATOM 2103 C CA . GLU A 1 257 ? 10.633 6.816 -15.914 1 97.88 257 GLU A CA 1
ATOM 2104 C C . GLU A 1 257 ? 11.852 5.93 -16.125 1 97.88 257 GLU A C 1
ATOM 2106 O O . GLU A 1 257 ? 11.727 4.762 -16.5 1 97.88 257 GLU A O 1
ATOM 2111 N N . ARG A 1 258 ? 13.047 6.48 -15.922 1 98.06 258 ARG A N 1
ATOM 2112 C CA . ARG A 1 258 ? 14.25 5.652 -15.969 1 98.06 258 ARG A CA 1
ATOM 2113 C C . ARG A 1 258 ? 14.281 4.668 -14.805 1 98.06 258 ARG A C 1
ATOM 2115 O O . ARG A 1 258 ? 14.945 3.635 -14.875 1 98.06 258 ARG A O 1
ATOM 2122 N N . ILE A 1 259 ? 13.555 5.012 -13.742 1 98.12 259 ILE A N 1
ATOM 2123 C CA . ILE A 1 259 ? 13.5 4.148 -12.57 1 98.12 259 ILE A CA 1
ATOM 2124 C C . ILE A 1 259 ? 12.273 3.244 -12.648 1 98.12 259 ILE A C 1
ATOM 2126 O O . ILE A 1 259 ? 12.367 2.035 -12.422 1 98.12 259 ILE A O 1
ATOM 2130 N N . GLY A 1 260 ? 11.195 3.818 -12.891 1 97.19 260 GLY A N 1
ATOM 2131 C CA . GLY A 1 260 ? 9.961 3.049 -12.914 1 97.19 260 GLY A CA 1
ATOM 2132 C C . GLY A 1 260 ? 8.781 3.832 -13.445 1 97.19 260 GLY A C 1
ATOM 2133 O O . GLY A 1 260 ? 8.93 4.973 -13.898 1 97.19 260 GLY A O 1
ATOM 2134 N N . THR A 1 261 ? 7.59 3.205 -13.391 1 96.56 261 THR A N 1
ATOM 2135 C CA . THR A 1 261 ? 6.359 3.816 -13.875 1 96.56 261 THR A CA 1
ATOM 2136 C C . THR A 1 261 ? 5.887 4.914 -12.93 1 96.56 261 THR A C 1
ATOM 2138 O O . THR A 1 261 ? 5.852 4.719 -11.711 1 96.56 261 THR A O 1
ATOM 2141 N N . ILE A 1 262 ? 5.512 6.035 -13.516 1 97.56 262 ILE A N 1
ATOM 2142 C CA . ILE A 1 262 ? 5.051 7.172 -12.727 1 97.56 262 ILE A CA 1
ATOM 2143 C C . ILE A 1 262 ? 3.709 6.836 -12.078 1 97.56 262 ILE A C 1
ATOM 2145 O O . ILE A 1 262 ? 2.834 6.25 -12.719 1 97.56 262 ILE A O 1
ATOM 2149 N N . LYS A 1 263 ? 3.584 7.109 -10.82 1 97.12 263 LYS A N 1
ATOM 2150 C CA . LYS A 1 263 ? 2.338 6.984 -10.07 1 97.12 263 LYS A CA 1
ATOM 2151 C C . LYS A 1 263 ? 1.506 8.258 -10.172 1 97.12 263 LYS A C 1
ATOM 2153 O O . LYS A 1 263 ? 1.784 9.242 -9.484 1 97.12 263 LYS A O 1
ATOM 2158 N N . SER A 1 264 ? 0.487 8.172 -10.945 1 96.06 264 SER A N 1
ATOM 2159 C CA . SER A 1 264 ? -0.429 9.305 -11.047 1 96.06 264 SER A CA 1
ATOM 2160 C C . SER A 1 264 ? -1.363 9.367 -9.844 1 96.06 264 SER A C 1
ATOM 2162 O O . SER A 1 264 ? -1.748 8.336 -9.297 1 96.06 264 SER A O 1
ATOM 2164 N N . THR A 1 265 ? -1.698 10.562 -9.422 1 95.19 265 THR A N 1
ATOM 2165 C CA . THR A 1 265 ? -2.646 10.828 -8.352 1 95.19 265 THR A CA 1
ATOM 2166 C C . THR A 1 265 ? -3.715 11.812 -8.805 1 95.19 265 THR A C 1
ATOM 2168 O O . THR A 1 265 ? -3.754 12.203 -9.969 1 95.19 265 THR A O 1
ATOM 2171 N N . PHE A 1 266 ? -4.57 12.18 -7.902 1 92.81 266 PHE A N 1
ATOM 2172 C CA . PHE A 1 266 ? -5.605 13.133 -8.297 1 92.81 266 PHE A CA 1
ATOM 2173 C C . PHE A 1 266 ? -5 14.508 -8.562 1 92.81 266 PHE A C 1
ATOM 2175 O O . PHE A 1 266 ? -5.664 15.383 -9.133 1 92.81 266 PHE A O 1
ATOM 2182 N N . TYR A 1 267 ? -3.707 14.656 -8.234 1 93.06 267 TYR A N 1
ATOM 2183 C CA . TYR A 1 267 ? -2.996 15.883 -8.602 1 93.06 267 TYR A CA 1
ATOM 2184 C C . TYR A 1 267 ? -2.482 15.805 -10.031 1 93.06 267 TYR A C 1
ATOM 2186 O O . TYR A 1 267 ? -2.008 16.797 -10.578 1 93.06 267 TYR A O 1
ATOM 2194 N N . GLY A 1 268 ? -2.539 14.633 -10.57 1 94.25 268 GLY A N 1
ATOM 2195 C CA . GLY A 1 268 ? -2.059 14.414 -11.93 1 94.25 268 GLY A CA 1
ATOM 2196 C C . GLY A 1 268 ? -0.788 13.586 -11.984 1 94.25 268 GLY A C 1
ATOM 2197 O O . GLY A 1 268 ? -0.292 13.133 -10.953 1 94.25 268 GLY A O 1
ATOM 2198 N N . LYS A 1 269 ? -0.394 13.375 -13.25 1 95.62 269 LYS A N 1
ATOM 2199 C CA . LYS A 1 269 ? 0.891 12.719 -13.477 1 95.62 269 LYS A CA 1
ATOM 2200 C C . LYS A 1 269 ? 2.041 13.555 -12.93 1 95.62 269 LYS A C 1
ATOM 2202 O O . LYS A 1 269 ? 3.004 13.016 -12.383 1 95.62 269 LYS A O 1
ATOM 2207 N N . LEU A 1 270 ? 1.867 14.82 -13.172 1 96.69 270 LEU A N 1
ATOM 2208 C CA . LEU A 1 270 ? 2.736 15.852 -12.625 1 96.69 270 LEU A CA 1
ATOM 2209 C C . LEU A 1 270 ? 1.93 16.875 -11.836 1 96.69 270 LEU A C 1
ATOM 2211 O O . LEU A 1 270 ? 0.717 17 -12.023 1 96.69 270 LEU A O 1
ATOM 2215 N N . PHE A 1 271 ? 2.564 17.562 -10.922 1 95.19 271 PHE A N 1
ATOM 2216 C CA . PHE A 1 271 ? 1.924 18.656 -10.211 1 95.19 271 PHE A CA 1
ATOM 2217 C C . PHE A 1 271 ? 2.875 19.844 -10.062 1 95.19 271 PHE A C 1
ATOM 2219 O O . PHE A 1 271 ? 4.094 19.672 -10.141 1 95.19 271 PHE A O 1
ATOM 2226 N N . ASP A 1 272 ? 2.332 21.016 -9.852 1 93.69 272 ASP A N 1
ATOM 2227 C CA . ASP A 1 272 ? 3.09 22.25 -9.711 1 93.69 272 ASP A CA 1
ATOM 2228 C C . ASP A 1 272 ? 3.076 22.734 -8.266 1 93.69 272 ASP A C 1
ATOM 2230 O O . ASP A 1 272 ? 2.037 22.703 -7.602 1 93.69 272 ASP A O 1
ATOM 2234 N N . VAL A 1 273 ? 4.215 23.094 -7.797 1 92.25 273 VAL A N 1
ATOM 2235 C CA . VAL A 1 273 ? 4.34 23.734 -6.496 1 92.25 273 VAL A CA 1
ATOM 2236 C C . VAL A 1 273 ? 4.738 25.203 -6.688 1 92.25 273 VAL A C 1
ATOM 2238 O O . VAL A 1 273 ? 5.91 25.516 -6.926 1 92.25 273 VAL A O 1
ATOM 2241 N N . GLU A 1 274 ? 3.797 26 -6.66 1 89.94 274 GLU A N 1
ATOM 2242 C CA . GLU A 1 274 ? 3.967 27.438 -6.797 1 89.94 274 GLU A CA 1
ATOM 2243 C C . GLU A 1 274 ? 2.932 28.203 -5.969 1 89.94 274 GLU A C 1
ATOM 2245 O O . GLU A 1 274 ? 1.84 27.688 -5.711 1 89.94 274 GLU A O 1
ATOM 2250 N N . SER A 1 275 ? 3.422 29.344 -5.5 1 80.56 275 SER A N 1
ATOM 2251 C CA . SER A 1 275 ? 2.502 30.141 -4.695 1 80.56 275 SER A CA 1
ATOM 2252 C C . SER A 1 275 ? 1.322 30.625 -5.527 1 80.56 275 SER A C 1
ATOM 2254 O O . SER A 1 275 ? 1.506 31.141 -6.637 1 80.56 275 SER A O 1
ATOM 2256 N N . LYS A 1 276 ? 0.149 30.25 -5.086 1 77.94 276 LYS A N 1
ATOM 2257 C CA . LYS A 1 276 ? -1.098 30.656 -5.73 1 77.94 276 LYS A CA 1
ATOM 2258 C C . LYS A 1 276 ? -2.045 31.312 -4.734 1 77.94 276 LYS A C 1
ATOM 2260 O O . LYS A 1 276 ? -2.047 30.969 -3.549 1 77.94 276 LYS A O 1
ATOM 2265 N N . PRO A 1 277 ? -2.775 32.344 -5.277 1 70.94 277 PRO A N 1
ATOM 2266 C CA . PRO A 1 277 ? -3.848 32.844 -4.41 1 70.94 277 PRO A CA 1
ATOM 2267 C C . PRO A 1 277 ? -4.855 31.734 -4.047 1 70.94 277 PRO A C 1
ATOM 2269 O O . PRO A 1 277 ? -5.148 30.859 -4.867 1 70.94 277 PRO A O 1
ATOM 2272 N N . ALA A 1 278 ? -5.453 31.75 -2.906 1 68.88 278 ALA A N 1
ATOM 2273 C CA . ALA A 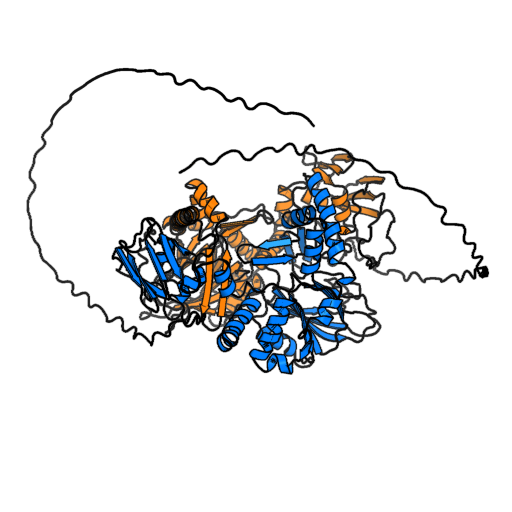1 278 ? -6.449 30.781 -2.451 1 68.88 278 ALA A CA 1
ATOM 2274 C C . ALA A 1 278 ? -5.957 29.344 -2.639 1 68.88 278 ALA A C 1
ATOM 2276 O O . ALA A 1 278 ? -6.648 28.531 -3.244 1 68.88 278 ALA A O 1
ATOM 2277 N N . ALA A 1 279 ? -4.82 29.125 -2.109 1 73.12 279 ALA A N 1
ATOM 2278 C CA . ALA A 1 279 ? -4.137 27.844 -2.301 1 73.12 279 ALA A CA 1
ATOM 2279 C C . ALA A 1 279 ? -4.922 26.703 -1.66 1 73.12 279 ALA A C 1
ATOM 2281 O O . ALA A 1 279 ? -5.328 26.797 -0.5 1 73.12 279 ALA A O 1
ATOM 2282 N N . ASN A 1 280 ? -5.199 25.672 -2.426 1 71.31 280 ASN A N 1
ATOM 2283 C CA . ASN A 1 280 ? -5.867 24.484 -1.917 1 71.31 280 ASN A CA 1
ATOM 2284 C C . ASN A 1 280 ? -4.91 23.594 -1.132 1 71.31 280 ASN A C 1
ATOM 2286 O O . ASN A 1 280 ? -5.324 22.594 -0.556 1 71.31 280 ASN A O 1
ATOM 2290 N N . ASN A 1 281 ? -3.703 23.984 -1.103 1 79.31 281 ASN A N 1
ATOM 2291 C CA . ASN A 1 281 ? -2.631 23.266 -0.413 1 79.31 281 ASN A CA 1
ATOM 2292 C C . ASN A 1 281 ? -1.585 24.234 0.14 1 79.31 281 ASN A C 1
ATOM 2294 O O . ASN A 1 281 ? -1.236 25.219 -0.512 1 79.31 281 ASN A O 1
ATOM 2298 N N . ILE A 1 282 ? -1.159 23.922 1.312 1 74.81 282 ILE A N 1
ATOM 2299 C CA . ILE A 1 282 ? -0.213 24.797 1.997 1 74.81 282 ILE A CA 1
ATOM 2300 C C . ILE A 1 282 ? 1.074 24.891 1.184 1 74.81 282 ILE A C 1
ATOM 2302 O O . ILE A 1 282 ? 1.766 25.922 1.234 1 74.81 282 ILE A O 1
ATOM 2306 N N . ALA A 1 283 ? 1.356 23.906 0.43 1 79.19 283 ALA A N 1
ATOM 2307 C CA . ALA A 1 283 ? 2.549 23.906 -0.413 1 79.19 283 ALA A CA 1
ATOM 2308 C C . ALA A 1 283 ? 2.473 25 -1.474 1 79.19 283 ALA A C 1
ATOM 2310 O O . ALA A 1 283 ? 3.49 25.375 -2.061 1 79.19 283 ALA A O 1
ATOM 2311 N N . TYR A 1 284 ? 1.356 25.562 -1.65 1 79.81 284 TYR A N 1
ATOM 2312 C CA . TYR A 1 284 ? 1.162 26.562 -2.695 1 79.81 284 TYR A CA 1
ATOM 2313 C C . TYR A 1 284 ? 1.095 27.953 -2.102 1 79.81 284 TYR A C 1
ATOM 2315 O O . TYR A 1 284 ? 0.451 28.844 -2.662 1 79.81 284 TYR A O 1
ATOM 2323 N N . THR A 1 285 ? 1.713 28.094 -0.889 1 74.69 285 THR A N 1
ATOM 2324 C CA . THR A 1 285 ? 1.839 29.391 -0.222 1 74.69 285 THR A CA 1
ATOM 2325 C C . THR A 1 285 ? 3.307 29.781 -0.056 1 74.69 285 THR A C 1
ATOM 2327 O O . THR A 1 285 ? 4.199 29 -0.392 1 74.69 285 THR A O 1
ATOM 2330 N N . ASP A 1 286 ? 3.545 30.969 0.444 1 79.56 286 ASP A N 1
ATOM 2331 C CA . ASP A 1 286 ? 4.914 31.406 0.693 1 79.56 286 ASP A CA 1
ATOM 2332 C C . ASP A 1 286 ? 5.293 31.219 2.158 1 79.56 286 ASP A C 1
ATOM 2334 O O . ASP A 1 286 ? 6.383 31.609 2.582 1 79.56 286 ASP A O 1
ATOM 2338 N N . LEU A 1 287 ? 4.426 30.469 2.844 1 78.44 287 LEU A N 1
ATOM 2339 C CA . LEU A 1 287 ? 4.648 30.234 4.266 1 78.44 287 LEU A CA 1
ATOM 2340 C C . LEU A 1 287 ? 5.602 29.062 4.48 1 78.44 287 LEU A C 1
ATOM 2342 O O . LEU A 1 287 ? 5.859 28.297 3.555 1 78.44 287 LEU A O 1
ATOM 2346 N N . HIS A 1 288 ? 6.09 29.047 5.668 1 83.12 288 HIS A N 1
ATOM 2347 C CA . HIS A 1 288 ? 6.906 27.906 6.07 1 83.12 288 HIS A CA 1
ATOM 2348 C C . HIS A 1 288 ? 6.117 26.609 5.992 1 83.12 288 HIS A C 1
ATOM 2350 O O . HIS A 1 288 ? 4.984 26.531 6.473 1 83.12 288 HIS A O 1
ATOM 2356 N N . LEU A 1 289 ? 6.602 25.688 5.309 1 86.56 289 LEU A N 1
ATOM 2357 C CA . LEU A 1 289 ? 6.082 24.328 5.277 1 86.56 289 LEU A CA 1
ATOM 2358 C C . LEU A 1 289 ? 7.016 23.375 6.023 1 86.56 289 LEU A C 1
ATOM 2360 O O . LEU A 1 289 ? 8.102 23.062 5.539 1 86.56 289 LEU A O 1
ATOM 2364 N N . GLY A 1 290 ? 6.594 22.984 7.188 1 91.19 290 GLY A N 1
ATOM 2365 C CA . GLY A 1 290 ? 7.41 22.109 8.016 1 91.19 290 GLY A CA 1
ATOM 2366 C C . GLY A 1 290 ? 7.637 20.75 7.398 1 91.19 290 GLY A C 1
ATOM 2367 O O . GLY A 1 290 ? 7.039 20.422 6.371 1 91.19 290 GLY A O 1
ATOM 2368 N N . LEU A 1 291 ? 8.5 19.984 8.031 1 96.12 291 LEU A N 1
ATOM 2369 C CA . LEU A 1 291 ? 8.805 18.641 7.578 1 96.12 291 LEU A CA 1
ATOM 2370 C C . LEU A 1 291 ? 7.535 17.797 7.477 1 96.12 291 LEU A C 1
ATOM 2372 O O . LEU A 1 291 ? 6.66 17.875 8.344 1 96.12 291 LEU A O 1
ATOM 2376 N N . HIS A 1 292 ? 7.402 17.094 6.387 1 97.75 292 HIS A N 1
ATOM 2377 C CA . HIS A 1 292 ? 6.238 16.25 6.176 1 97.75 292 HIS A CA 1
ATOM 2378 C C . HIS A 1 292 ? 6.516 15.188 5.117 1 97.75 292 HIS A C 1
ATOM 2380 O O . HIS A 1 292 ? 7.582 15.188 4.496 1 97.75 292 HIS A O 1
ATOM 2386 N N . MET A 1 293 ? 5.652 14.258 4.996 1 98.5 293 MET A N 1
ATOM 2387 C CA . MET A 1 293 ? 5.609 13.242 3.949 1 98.5 293 MET A CA 1
ATOM 2388 C C . MET A 1 293 ? 4.312 13.336 3.152 1 98.5 293 MET A C 1
ATOM 2390 O O . MET A 1 293 ? 3.264 13.672 3.703 1 98.5 293 MET A O 1
ATOM 2394 N N . ASP A 1 294 ? 4.41 13.055 1.909 1 98.06 294 ASP A N 1
ATOM 2395 C CA . ASP A 1 294 ? 3.299 13.312 1 1 98.06 294 ASP A CA 1
ATOM 2396 C C . ASP A 1 294 ? 2.322 12.141 0.975 1 98.06 294 ASP A C 1
ATOM 2398 O O . ASP A 1 294 ? 2.736 10.984 1.02 1 98.06 294 ASP A O 1
ATOM 2402 N N . LEU A 1 295 ? 1.038 12.453 0.89 1 98.12 295 LEU A N 1
ATOM 2403 C CA . LEU A 1 295 ? -0.08 11.609 0.487 1 98.12 295 LEU A CA 1
ATOM 2404 C C . LEU A 1 295 ? -0.234 10.422 1.435 1 98.12 295 LEU A C 1
ATOM 2406 O O . LEU A 1 295 ? -0.492 9.305 0.995 1 98.12 295 LEU A O 1
ATOM 2410 N N . LEU A 1 296 ? -0.112 10.688 2.709 1 98.38 296 LEU A N 1
ATOM 2411 C CA . LEU A 1 296 ? -0.251 9.633 3.707 1 98.38 296 LEU A CA 1
ATOM 2412 C C . LEU A 1 296 ? -1.715 9.242 3.885 1 98.38 296 LEU A C 1
ATOM 2414 O O . LEU A 1 296 ? -2.02 8.234 4.523 1 98.38 296 LEU A O 1
ATOM 2418 N N . TYR A 1 297 ? -2.654 10.016 3.238 1 97.62 297 TYR A N 1
ATOM 2419 C CA . TYR A 1 297 ? -4.078 9.695 3.291 1 97.62 297 TYR A CA 1
ATOM 2420 C C . TYR A 1 297 ? -4.449 8.688 2.215 1 97.62 297 TYR A C 1
ATOM 2422 O O . TYR A 1 297 ? -5.605 8.258 2.131 1 97.62 297 TYR A O 1
ATOM 2430 N N . TYR A 1 298 ? -3.516 8.297 1.363 1 97.25 298 TYR A N 1
ATOM 2431 C CA . TYR A 1 298 ? -3.682 7.168 0.456 1 97.25 298 TYR A CA 1
ATOM 2432 C C . TYR A 1 298 ? -3.453 5.848 1.181 1 97.25 298 TYR A C 1
ATOM 2434 O O . TYR A 1 298 ? -2.654 5.777 2.117 1 97.25 298 TYR A O 1
ATOM 2442 N N . ASP A 1 299 ? -4.125 4.828 0.696 1 94.81 299 ASP A N 1
ATOM 2443 C CA . ASP A 1 299 ? -3.824 3.494 1.212 1 94.81 299 ASP A CA 1
ATOM 2444 C C . ASP A 1 299 ? -2.404 3.068 0.842 1 94.81 299 ASP A C 1
ATOM 2446 O O . ASP A 1 299 ? -1.742 2.367 1.609 1 94.81 299 ASP A O 1
ATOM 2450 N N . ALA A 1 300 ? -1.944 3.539 -0.28 1 94.44 300 ALA A N 1
ATOM 2451 C CA . ALA A 1 300 ? -0.591 3.27 -0.758 1 94.44 300 ALA A CA 1
ATOM 2452 C C . ALA A 1 300 ? 0.155 4.566 -1.056 1 94.44 300 ALA A C 1
ATOM 2454 O O . ALA A 1 300 ? 0.208 5.008 -2.205 1 94.44 300 ALA A O 1
ATOM 2455 N N . PRO A 1 301 ? 0.839 5.09 -0.081 1 97.44 301 PRO A N 1
ATOM 2456 C CA . PRO A 1 301 ? 1.603 6.316 -0.337 1 97.44 301 PRO A CA 1
ATOM 2457 C C . PRO A 1 301 ? 2.736 6.105 -1.339 1 97.44 301 PRO A C 1
ATOM 2459 O O . PRO A 1 301 ? 3.238 4.988 -1.483 1 97.44 301 PRO A O 1
ATOM 2462 N N . PRO A 1 302 ? 3.146 7.16 -1.993 1 97.56 302 PRO A N 1
ATOM 2463 C CA . PRO A 1 302 ? 4.246 7.02 -2.951 1 97.56 302 PRO A CA 1
ATOM 2464 C C . PRO A 1 302 ? 5.539 6.535 -2.301 1 97.56 302 PRO A C 1
ATOM 2466 O O . PRO A 1 302 ? 5.773 6.797 -1.118 1 97.56 302 PRO A O 1
ATOM 2469 N N . GLY A 1 303 ? 6.32 5.844 -3.141 1 98.06 303 GLY A N 1
ATOM 2470 C CA . GLY A 1 303 ? 7.621 5.379 -2.68 1 98.06 303 GLY A CA 1
ATOM 2471 C C . GLY A 1 303 ? 8.703 6.438 -2.781 1 98.06 303 GLY A C 1
ATOM 2472 O O . GLY A 1 303 ? 9.281 6.836 -1.771 1 98.06 303 GLY A O 1
ATOM 2473 N N . LEU A 1 304 ? 8.883 6.949 -3.998 1 98.81 304 LEU A N 1
ATOM 2474 C CA . LEU A 1 304 ? 9.812 8.039 -4.258 1 98.81 304 LEU A CA 1
ATOM 2475 C C . LEU A 1 304 ? 9.07 9.305 -4.676 1 98.81 304 LEU A C 1
ATOM 2477 O O . LEU A 1 304 ? 8.07 9.234 -5.398 1 98.81 304 LEU A O 1
ATOM 2481 N N . GLN A 1 305 ? 9.578 10.391 -4.223 1 98.81 305 GLN A N 1
ATOM 2482 C CA . GLN A 1 305 ? 9.117 11.703 -4.668 1 98.81 305 GLN A CA 1
ATOM 2483 C C . GLN A 1 305 ? 10.195 12.422 -5.457 1 98.81 305 GLN A C 1
ATOM 2485 O O . GLN A 1 305 ? 11.383 12.297 -5.152 1 98.81 305 GLN A O 1
ATOM 2490 N N . PHE A 1 306 ? 9.766 13.086 -6.52 1 98.88 306 PHE A N 1
ATOM 2491 C CA . PHE A 1 306 ? 10.625 13.906 -7.371 1 98.88 306 PHE A CA 1
ATOM 2492 C C . PHE A 1 306 ? 10.211 15.367 -7.309 1 98.88 306 PHE A C 1
ATOM 2494 O O . PHE A 1 306 ? 9.031 15.695 -7.469 1 98.88 306 PHE A O 1
ATOM 2501 N N . LEU A 1 307 ? 11.133 16.25 -7.07 1 98.5 307 LEU A N 1
ATOM 2502 C CA . LEU A 1 307 ? 10.898 17.688 -7.113 1 98.5 307 LEU A CA 1
ATOM 2503 C C . LEU A 1 307 ? 11.922 18.375 -8.016 1 98.5 307 LEU A C 1
ATOM 2505 O O . LEU A 1 307 ? 13.117 18.391 -7.699 1 98.5 307 LEU A O 1
ATOM 2509 N N . HIS A 1 308 ? 11.469 18.859 -9.094 1 98.5 308 HIS A N 1
ATOM 2510 C CA . HIS A 1 308 ? 12.289 19.516 -10.109 1 98.5 308 HIS A CA 1
ATOM 2511 C C . HIS A 1 308 ? 12.148 21.031 -10.055 1 98.5 308 HIS A C 1
ATOM 2513 O O . HIS A 1 308 ? 11.047 21.562 -10.227 1 98.5 308 HIS A O 1
ATOM 2519 N N . CYS A 1 309 ? 13.25 21.719 -9.859 1 98.06 309 CYS A N 1
ATOM 2520 C CA . CYS A 1 309 ? 13.211 23.172 -9.789 1 98.06 309 CYS A CA 1
ATOM 2521 C C . CYS A 1 309 ? 13.188 23.781 -11.18 1 98.06 309 CYS A C 1
ATOM 2523 O O . CYS A 1 309 ? 14.156 23.672 -11.938 1 98.06 309 CYS A O 1
ATOM 2525 N N . ILE A 1 310 ? 12.141 24.422 -11.477 1 97.25 310 ILE A N 1
ATOM 2526 C CA . ILE A 1 310 ? 11.977 25.078 -12.766 1 97.25 310 ILE A CA 1
ATOM 2527 C C . ILE A 1 310 ? 12.43 26.531 -12.672 1 97.25 310 ILE A C 1
ATOM 2529 O O . ILE A 1 310 ? 13.133 27.031 -13.555 1 97.25 310 ILE A O 1
ATOM 2533 N N . LYS A 1 311 ? 11.969 27.188 -11.594 1 95.25 311 LYS A N 1
ATOM 2534 C CA . LYS A 1 311 ? 12.352 28.562 -11.273 1 95.25 311 LYS A CA 1
ATOM 2535 C C . LYS A 1 311 ? 12.578 28.719 -9.773 1 95.25 311 LYS A C 1
ATOM 2537 O O . LYS A 1 311 ? 11.867 28.125 -8.961 1 95.25 311 LYS A O 1
ATOM 2542 N N . ASN A 1 312 ? 13.609 29.5 -9.445 1 94.88 312 ASN A N 1
ATOM 2543 C CA . ASN A 1 312 ? 13.844 29.859 -8.055 1 94.88 312 ASN A CA 1
ATOM 2544 C C . ASN A 1 312 ? 14.664 31.156 -7.953 1 94.88 312 ASN A C 1
ATOM 2546 O O . ASN A 1 312 ? 15.891 31.109 -7.984 1 94.88 312 ASN A O 1
ATOM 2550 N N . SER A 1 313 ? 13.938 32.281 -7.766 1 93.38 313 SER A N 1
ATOM 2551 C CA . SER A 1 313 ? 14.602 33.594 -7.668 1 93.38 313 SER A CA 1
ATOM 2552 C C . SER A 1 313 ? 14.164 34.344 -6.418 1 93.38 313 SER A C 1
ATOM 2554 O O . SER A 1 313 ? 14.453 35.531 -6.266 1 93.38 313 SER A O 1
ATOM 2556 N N . VAL A 1 314 ? 13.508 33.656 -5.57 1 92.25 314 VAL A N 1
ATOM 2557 C CA . VAL A 1 314 ? 12.969 34.281 -4.383 1 92.25 314 VAL A CA 1
ATOM 2558 C C . VAL A 1 314 ? 14.031 34.344 -3.291 1 92.25 314 VAL A C 1
ATOM 2560 O O . VAL A 1 314 ? 15 33.594 -3.318 1 92.25 314 VAL A O 1
ATOM 2563 N N . THR A 1 315 ? 13.805 35.281 -2.395 1 92.56 315 THR A N 1
ATOM 2564 C CA . THR A 1 315 ? 14.586 35.281 -1.16 1 92.56 315 THR A CA 1
ATOM 2565 C C . THR A 1 315 ? 14 34.312 -0.153 1 92.56 315 THR A C 1
ATOM 2567 O O . THR A 1 315 ? 12.812 34.344 0.164 1 92.56 315 THR A O 1
ATOM 2570 N N . GLY A 1 316 ? 14.953 33.438 0.276 1 92.75 316 GLY A N 1
ATOM 2571 C CA . GLY A 1 316 ? 14.453 32.344 1.104 1 92.75 316 GLY A CA 1
ATOM 2572 C C . GLY A 1 316 ? 14.008 31.141 0.301 1 92.75 316 GLY A C 1
ATOM 2573 O O . GLY A 1 316 ? 14.578 30.828 -0.75 1 92.75 316 GLY A O 1
ATOM 2574 N N . GLY A 1 317 ? 13.164 30.281 0.898 1 90.19 317 GLY A N 1
ATOM 2575 C CA . GLY A 1 317 ? 12.523 29.188 0.18 1 90.19 317 GLY A CA 1
ATOM 2576 C C . GLY A 1 317 ? 13.414 27.953 0.056 1 90.19 317 GLY A C 1
ATOM 2577 O O . GLY A 1 317 ? 13.18 27.109 -0.806 1 90.19 317 GLY A O 1
ATOM 2578 N N . GLN A 1 318 ? 14.367 27.875 0.902 1 94.75 318 GLN A N 1
ATOM 2579 C CA . GLN A 1 318 ? 15.234 26.703 0.884 1 94.75 318 GLN A CA 1
ATOM 2580 C C . GLN A 1 318 ? 14.438 25.438 1.16 1 94.75 318 GLN A C 1
ATOM 2582 O O . GLN A 1 318 ? 13.539 25.422 2 1 94.75 318 GLN A O 1
ATOM 2587 N N . SER A 1 319 ? 14.797 24.406 0.391 1 96.5 319 SER A N 1
ATOM 2588 C CA . SER A 1 319 ? 14.273 23.094 0.72 1 96.5 319 SER A CA 1
ATOM 2589 C C . SER A 1 319 ? 15.008 22.484 1.917 1 96.5 319 SER A C 1
ATOM 2591 O O . SER A 1 319 ? 16.219 22.688 2.074 1 96.5 319 SER A O 1
ATOM 2593 N N . ILE A 1 320 ? 14.305 21.828 2.725 1 96.81 320 ILE A N 1
ATOM 2594 C CA . ILE A 1 320 ? 14.914 21.141 3.854 1 96.81 320 ILE A CA 1
ATOM 2595 C C . ILE A 1 320 ? 14.578 19.656 3.789 1 96.81 320 ILE A C 1
ATOM 2597 O O . ILE A 1 320 ? 13.484 19.266 3.365 1 96.81 320 ILE A O 1
ATOM 2601 N N . PHE A 1 321 ? 15.555 18.797 4.172 1 97.75 321 PHE A N 1
ATOM 2602 C CA . PHE A 1 321 ? 15.422 17.344 4.211 1 97.75 321 PHE A CA 1
ATOM 2603 C C . PHE A 1 321 ? 15.906 16.797 5.547 1 97.75 321 PHE A C 1
ATOM 2605 O O . PHE A 1 321 ? 16.844 17.344 6.145 1 97.75 321 PHE A O 1
ATOM 2612 N N . SER A 1 322 ? 15.273 15.766 5.996 1 97.94 322 SER A N 1
ATOM 2613 C CA . SER A 1 322 ? 15.672 15.125 7.246 1 97.94 322 SER A CA 1
ATOM 2614 C C . SER A 1 322 ? 15.477 13.617 7.188 1 97.94 322 SER A C 1
ATOM 2616 O O . SER A 1 322 ? 14.469 13.141 6.656 1 97.94 322 SER A O 1
ATOM 2618 N N . ASP A 1 323 ? 16.422 12.828 7.715 1 98.38 323 ASP A N 1
ATOM 2619 C CA . ASP A 1 323 ? 16.344 11.367 7.766 1 98.38 323 ASP A CA 1
ATOM 2620 C C . ASP A 1 323 ? 15.523 10.914 8.977 1 98.38 323 ASP A C 1
ATOM 2622 O O . ASP A 1 323 ? 16.047 10.828 10.086 1 98.38 323 ASP A O 1
ATOM 2626 N N . SER A 1 324 ? 14.367 10.531 8.781 1 98.69 324 SER A N 1
ATOM 2627 C CA . SER A 1 324 ? 13.508 10.094 9.875 1 98.69 324 SER A CA 1
ATOM 2628 C C . SER A 1 324 ? 14.023 8.797 10.5 1 98.69 324 SER A C 1
ATOM 2630 O O . SER A 1 324 ? 13.766 8.523 11.672 1 98.69 324 SER A O 1
ATOM 2632 N N . PHE A 1 325 ? 14.711 7.961 9.703 1 98.62 325 PHE A N 1
ATOM 2633 C CA . PHE A 1 325 ? 15.266 6.723 10.25 1 98.62 325 PHE A CA 1
ATOM 2634 C C . PHE A 1 325 ? 16.281 7.02 11.352 1 98.62 325 PHE A C 1
ATOM 2636 O O . PHE A 1 325 ? 16.281 6.355 12.391 1 98.62 325 PHE A O 1
ATOM 2643 N N . LYS A 1 326 ? 17.109 7.988 11.117 1 98.44 326 LYS A N 1
ATOM 2644 C CA . LYS A 1 326 ? 18.031 8.422 12.156 1 98.44 326 LYS A CA 1
ATOM 2645 C C . LYS A 1 326 ? 17.281 8.93 13.383 1 98.44 326 LYS A C 1
ATOM 2647 O O . LYS A 1 326 ? 17.641 8.586 14.516 1 98.44 326 LYS A O 1
ATOM 2652 N N . ALA A 1 327 ? 16.281 9.695 13.148 1 98.38 327 ALA A N 1
ATOM 2653 C CA . ALA A 1 327 ? 15.484 10.273 14.234 1 98.38 327 ALA A CA 1
ATOM 2654 C C . ALA A 1 327 ? 14.844 9.188 15.086 1 98.38 327 ALA A C 1
ATOM 2656 O O . ALA A 1 327 ? 14.914 9.227 16.312 1 98.38 327 ALA A O 1
ATOM 2657 N N . ILE A 1 328 ? 14.211 8.188 14.469 1 98.44 328 ILE A N 1
ATOM 2658 C CA . ILE A 1 328 ? 13.5 7.176 15.234 1 98.44 328 ILE A CA 1
ATOM 2659 C C . ILE A 1 328 ? 14.5 6.227 15.898 1 98.44 328 ILE A C 1
ATOM 2661 O O . ILE A 1 328 ? 14.203 5.637 16.938 1 98.44 328 ILE A O 1
ATOM 2665 N N . ASN A 1 329 ? 15.648 6.066 15.266 1 98.31 329 ASN A N 1
ATOM 2666 C CA . ASN A 1 329 ? 16.703 5.336 15.961 1 98.31 329 ASN A CA 1
ATOM 2667 C C . ASN A 1 329 ? 17.094 6.027 17.266 1 98.31 329 ASN A C 1
ATOM 2669 O O . ASN A 1 329 ? 17.25 5.371 18.297 1 98.31 329 ASN A O 1
ATOM 2673 N N . ASN A 1 330 ? 17.234 7.348 17.203 1 98.06 330 ASN A N 1
ATOM 2674 C CA . ASN A 1 330 ? 17.5 8.117 18.406 1 98.06 330 ASN A CA 1
ATOM 2675 C C . ASN A 1 330 ? 16.391 7.941 19.438 1 98.06 330 ASN A C 1
ATOM 2677 O O . ASN A 1 330 ? 16.672 7.77 20.641 1 98.06 330 ASN A O 1
ATOM 2681 N N . LEU A 1 331 ? 15.203 7.969 19.016 1 98.44 331 LEU A N 1
ATOM 2682 C CA . LEU A 1 331 ? 14.062 7.785 19.906 1 98.44 331 LEU A CA 1
ATOM 2683 C C . LEU A 1 331 ? 14.094 6.41 20.562 1 98.44 331 LEU A C 1
ATOM 2685 O O . LEU A 1 331 ? 13.859 6.285 21.766 1 98.44 331 LEU A O 1
ATOM 2689 N N . LYS A 1 332 ? 14.328 5.414 19.734 1 98.38 332 LYS A N 1
ATOM 2690 C CA . LYS A 1 332 ? 14.375 4.047 20.25 1 98.38 332 LYS A CA 1
ATOM 2691 C C . LYS A 1 332 ? 15.438 3.908 21.328 1 98.38 332 LYS A C 1
ATOM 2693 O O . LYS A 1 332 ? 15.219 3.223 22.328 1 98.38 332 LYS A O 1
ATOM 2698 N N . LEU A 1 333 ? 16.578 4.539 21.234 1 97.75 333 LEU A N 1
ATOM 2699 C CA . LEU A 1 333 ? 17.688 4.469 22.172 1 97.75 333 LEU A CA 1
ATOM 2700 C C . LEU A 1 333 ? 17.359 5.254 23.453 1 97.75 333 LEU A C 1
ATOM 2702 O O . LEU A 1 333 ? 17.703 4.82 24.547 1 97.75 333 LEU A O 1
ATOM 2706 N N . THR A 1 334 ? 16.688 6.391 23.312 1 97.5 334 THR A N 1
ATOM 2707 C CA . THR A 1 334 ? 16.469 7.285 24.453 1 97.5 334 THR A CA 1
ATOM 2708 C C . THR A 1 334 ? 15.164 6.961 25.172 1 97.5 334 THR A C 1
ATOM 2710 O O . THR A 1 334 ? 15.07 7.086 26.391 1 97.5 334 THR A O 1
ATOM 2713 N N . ASN A 1 335 ? 14.148 6.602 24.359 1 97.75 335 ASN A N 1
ATOM 2714 C CA . ASN A 1 335 ? 12.836 6.309 24.906 1 97.75 335 ASN A CA 1
ATOM 2715 C C . ASN A 1 335 ? 12.195 5.098 24.234 1 97.75 335 ASN A C 1
ATOM 2717 O O . ASN A 1 335 ? 11.188 5.23 23.547 1 97.75 335 ASN A O 1
ATOM 2721 N N . PRO A 1 336 ? 12.625 3.887 24.516 1 98.06 336 PRO A N 1
ATOM 2722 C CA . PRO A 1 336 ? 12.125 2.684 23.844 1 98.06 336 PRO A CA 1
ATOM 2723 C C . PRO A 1 336 ? 10.625 2.477 24.031 1 98.06 336 PRO A C 1
ATOM 2725 O O . PRO A 1 336 ? 9.953 1.947 23.141 1 98.06 336 PRO A O 1
ATOM 2728 N N . ASN A 1 337 ? 10.133 2.891 25.172 1 98 337 ASN A N 1
ATOM 2729 C CA . ASN A 1 337 ? 8.695 2.758 25.406 1 98 337 ASN A CA 1
ATOM 2730 C C . ASN A 1 337 ? 7.891 3.613 24.438 1 98 337 ASN A C 1
ATOM 2732 O O . ASN A 1 337 ? 6.898 3.152 23.875 1 98 337 ASN A O 1
ATOM 2736 N N . TYR A 1 338 ? 8.328 4.84 24.219 1 98.25 338 TYR A N 1
ATOM 2737 C CA . TYR A 1 338 ? 7.648 5.723 23.281 1 98.25 338 TYR A CA 1
ATOM 2738 C C . TYR A 1 338 ? 7.77 5.203 21.844 1 98.25 338 TYR A C 1
ATOM 2740 O O . TYR A 1 338 ? 6.82 5.297 21.062 1 98.25 338 TYR A O 1
ATOM 2748 N N . PHE A 1 339 ? 8.93 4.641 21.609 1 98.44 339 PHE A N 1
ATOM 2749 C CA . PHE A 1 339 ? 9.102 3.996 20.312 1 98.44 339 PHE A CA 1
ATOM 2750 C C . PHE A 1 339 ? 8.055 2.91 20.094 1 98.44 339 PHE A C 1
ATOM 2752 O O . PHE A 1 339 ? 7.383 2.875 19.062 1 98.44 339 PHE A O 1
ATOM 2759 N N . ASN A 1 340 ? 7.875 2.129 21.047 1 98.12 340 ASN A N 1
ATOM 2760 C CA . ASN A 1 340 ? 6.926 1.023 20.969 1 98.12 340 ASN A CA 1
ATOM 2761 C C . ASN A 1 340 ? 5.492 1.524 20.812 1 98.12 340 ASN A C 1
ATOM 2763 O O . ASN A 1 340 ? 4.723 0.989 20.016 1 98.12 340 ASN A O 1
ATOM 2767 N N . ILE A 1 341 ? 5.133 2.543 21.516 1 97.12 341 ILE A N 1
ATOM 2768 C CA . ILE A 1 341 ? 3.797 3.123 21.438 1 97.12 341 ILE A CA 1
ATOM 2769 C C . ILE A 1 341 ? 3.535 3.617 20.016 1 97.12 341 ILE A C 1
ATOM 2771 O O . ILE A 1 341 ? 2.453 3.396 19.453 1 97.12 341 ILE A O 1
ATOM 2775 N N . LEU A 1 342 ? 4.535 4.188 19.406 1 98.19 342 LEU A N 1
ATOM 2776 C CA . LEU A 1 342 ? 4.387 4.816 18.109 1 98.19 342 LEU A CA 1
ATOM 2777 C C . LEU A 1 342 ? 4.336 3.77 17 1 98.19 342 LEU A C 1
ATOM 2779 O O . LEU A 1 342 ? 4.004 4.086 15.852 1 98.19 342 LEU A O 1
ATOM 2783 N N . THR A 1 343 ? 4.645 2.49 17.297 1 97.69 343 THR A N 1
ATOM 2784 C CA . THR A 1 343 ? 4.504 1.413 16.328 1 97.69 343 THR A CA 1
ATOM 2785 C C . THR A 1 343 ? 3.105 0.81 16.375 1 97.69 343 THR A C 1
ATOM 2787 O O . THR A 1 343 ? 2.715 0.043 15.5 1 97.69 343 THR A O 1
ATOM 2790 N N . LYS A 1 344 ? 2.318 1.197 17.375 1 93.88 344 LYS A N 1
ATOM 2791 C CA . LYS A 1 344 ? 1.06 0.496 17.609 1 93.88 344 LYS A CA 1
ATOM 2792 C C . LYS A 1 344 ? -0.127 1.45 17.516 1 93.88 344 LYS A C 1
ATOM 2794 O O . LYS A 1 344 ? -1.228 1.046 17.125 1 93.88 344 LYS A O 1
ATOM 2799 N N . PHE A 1 345 ? 0.087 2.658 17.906 1 93.44 345 PHE A N 1
ATOM 2800 C CA . PHE A 1 345 ? -0.999 3.629 17.953 1 93.44 345 PHE A CA 1
ATOM 2801 C C . PHE A 1 345 ? -1.166 4.336 16.625 1 93.44 345 PHE A C 1
ATOM 2803 O O . PHE A 1 345 ? -0.21 4.906 16.094 1 93.44 345 PHE A O 1
ATOM 2810 N N . PRO A 1 346 ? -2.363 4.344 16.062 1 94.69 346 PRO A N 1
ATOM 2811 C CA . PRO A 1 346 ? -2.535 4.926 14.734 1 94.69 346 PRO A CA 1
ATOM 2812 C C . PRO A 1 346 ? -2.705 6.441 14.766 1 94.69 346 PRO A C 1
ATOM 2814 O O . PRO A 1 346 ? -3.33 6.977 15.688 1 94.69 346 PRO A O 1
ATOM 2817 N N . LEU A 1 347 ? -2.141 7.094 13.781 1 96.38 347 LEU A N 1
ATOM 2818 C CA . LEU A 1 347 ? -2.41 8.484 13.414 1 96.38 347 LEU A CA 1
ATOM 2819 C C . LEU A 1 347 ? -3.42 8.555 12.273 1 96.38 347 LEU A C 1
ATOM 2821 O O . LEU A 1 347 ? -3.494 7.645 11.445 1 96.38 347 LEU A O 1
ATOM 2825 N N . THR A 1 348 ? -4.148 9.602 12.32 1 96.94 348 THR A N 1
ATOM 2826 C CA . THR A 1 348 ? -5.117 9.828 11.25 1 96.94 348 THR A CA 1
ATOM 2827 C C . THR A 1 348 ? -4.574 10.82 10.234 1 96.94 348 THR A C 1
ATOM 2829 O O . THR A 1 348 ? -4.129 11.914 10.594 1 96.94 348 THR A O 1
ATOM 2832 N N . PHE A 1 349 ? -4.586 10.461 8.984 1 98.06 349 PHE A N 1
ATOM 2833 C CA . PHE A 1 349 ? -4.27 11.359 7.887 1 98.06 349 PHE A CA 1
ATOM 2834 C C . PHE A 1 349 ? -5.477 11.539 6.969 1 98.06 349 PHE A C 1
ATOM 2836 O O . PHE A 1 349 ? -6.199 10.586 6.691 1 98.06 349 PHE A O 1
ATOM 2843 N N . HIS A 1 350 ? -5.699 12.789 6.559 1 96.69 350 HIS A N 1
ATOM 2844 C CA . HIS A 1 350 ? -6.902 13.008 5.762 1 96.69 350 HIS A CA 1
ATOM 2845 C C . HIS A 1 350 ? -6.719 14.172 4.797 1 96.69 350 HIS A C 1
ATOM 2847 O O . HIS A 1 350 ? -5.789 14.969 4.949 1 96.69 350 HIS A O 1
ATOM 2853 N N . TYR A 1 351 ? -7.504 14.242 3.822 1 95.81 351 TYR A N 1
ATOM 2854 C CA . TYR A 1 351 ? -7.656 15.305 2.834 1 95.81 351 TYR A CA 1
ATOM 2855 C C . TYR A 1 351 ? -9.117 15.469 2.43 1 95.81 351 TYR A C 1
ATOM 2857 O O . TYR A 1 351 ? -9.68 14.609 1.751 1 95.81 351 TYR A O 1
ATOM 2865 N N . LYS A 1 352 ? -9.719 16.422 2.916 1 93.5 352 LYS A N 1
ATOM 2866 C CA . LYS A 1 352 ? -11.094 16.75 2.543 1 93.5 352 LYS A CA 1
ATOM 2867 C C . LYS A 1 352 ? -11.172 18.141 1.907 1 93.5 352 LYS A C 1
ATOM 2869 O O . LYS A 1 352 ? -11.43 19.141 2.596 1 93.5 352 LYS A O 1
ATOM 2874 N N . ASN A 1 353 ? -10.961 18.141 0.693 1 91.81 353 ASN A N 1
ATOM 2875 C CA . ASN A 1 353 ? -10.906 19.375 -0.082 1 91.81 353 ASN A CA 1
ATOM 2876 C C . ASN A 1 353 ? -11.016 19.109 -1.579 1 91.81 353 ASN A C 1
ATOM 2878 O O . ASN A 1 353 ? -10.789 17.984 -2.029 1 91.81 353 ASN A O 1
ATOM 2882 N N . ASN A 1 354 ? -11.523 20.078 -2.326 1 90.69 354 ASN A N 1
ATOM 2883 C CA . ASN A 1 354 ? -11.516 20.078 -3.785 1 90.69 354 ASN A CA 1
ATOM 2884 C C . ASN A 1 354 ? -12.172 18.812 -4.348 1 90.69 354 ASN A C 1
ATOM 2886 O O . ASN A 1 354 ? -11.609 18.172 -5.23 1 90.69 354 ASN A O 1
ATOM 2890 N N . GLY A 1 355 ? -13.195 18.406 -3.742 1 92.75 355 GLY A N 1
ATOM 2891 C CA . GLY A 1 355 ? -13.977 17.297 -4.27 1 92.75 355 GLY A CA 1
ATOM 2892 C C . GLY A 1 355 ? -13.453 15.945 -3.842 1 92.75 355 GLY A C 1
ATOM 2893 O O . GLY A 1 355 ? -13.844 14.914 -4.402 1 92.75 355 GLY A O 1
ATOM 2894 N N . HIS A 1 356 ? -12.57 15.953 -2.932 1 95.94 356 HIS A N 1
ATOM 2895 C CA . HIS A 1 356 ? -12.008 14.695 -2.447 1 95.94 356 HIS A CA 1
ATOM 2896 C C . HIS A 1 356 ? -12.219 14.547 -0.945 1 95.94 356 HIS A C 1
ATOM 2898 O O . HIS A 1 356 ? -12.289 15.539 -0.218 1 95.94 356 HIS A O 1
ATOM 2904 N N . HIS A 1 357 ? -12.383 13.414 -0.518 1 96.31 357 HIS A N 1
ATOM 2905 C CA . HIS A 1 357 ? -12.461 13.016 0.883 1 96.31 357 HIS A CA 1
ATOM 2906 C C . HIS A 1 357 ? -11.656 11.742 1.14 1 96.31 357 HIS A C 1
ATOM 2908 O O . HIS A 1 357 ? -12.227 10.648 1.213 1 96.31 357 HIS A O 1
ATOM 2914 N N . MET A 1 358 ? -10.352 11.914 1.353 1 96.75 358 MET A N 1
ATOM 2915 C CA . MET A 1 358 ? -9.422 10.805 1.555 1 96.75 358 MET A CA 1
ATOM 2916 C C . MET A 1 358 ? -9.031 10.688 3.023 1 96.75 358 MET A C 1
ATOM 2918 O O . MET A 1 358 ? -8.984 11.688 3.742 1 96.75 358 MET A O 1
ATOM 2922 N N . HIS A 1 359 ? -8.828 9.5 3.41 1 96.5 359 HIS A N 1
ATOM 2923 C CA . HIS A 1 359 ? -8.562 9.203 4.812 1 96.5 359 HIS A CA 1
ATOM 2924 C C . HIS A 1 359 ? -7.828 7.875 4.969 1 96.5 359 HIS A C 1
ATOM 2926 O O . HIS A 1 359 ? -8.141 6.902 4.277 1 96.5 359 HIS A O 1
ATOM 2932 N N . TYR A 1 360 ? -6.867 7.852 5.871 1 97.5 360 TYR A N 1
ATOM 2933 C CA . TYR A 1 360 ? -6.207 6.602 6.215 1 97.5 360 TYR A CA 1
ATOM 2934 C C . TYR A 1 360 ? -5.57 6.68 7.598 1 97.5 360 TYR A C 1
ATOM 2936 O O . TYR A 1 360 ? -4.992 7.703 7.965 1 97.5 360 TYR A O 1
ATOM 2944 N N . ASN A 1 361 ? -5.699 5.637 8.398 1 97.12 361 ASN A N 1
ATOM 2945 C CA . ASN A 1 361 ? -5.055 5.531 9.703 1 97.12 361 ASN A CA 1
ATOM 2946 C C . ASN A 1 361 ? -3.824 4.629 9.648 1 97.12 361 ASN A C 1
ATOM 2948 O O . ASN A 1 361 ? -3.865 3.553 9.047 1 97.12 361 ASN A O 1
ATOM 2952 N N . ARG A 1 362 ? -2.746 5.062 10.227 1 97.38 362 ARG A N 1
ATOM 2953 C CA . ARG A 1 362 ? -1.534 4.258 10.336 1 97.38 362 ARG A CA 1
ATOM 2954 C C . ARG A 1 362 ? -0.647 4.75 11.469 1 97.38 362 ARG A C 1
ATOM 2956 O O . ARG A 1 362 ? -0.644 5.941 11.789 1 97.38 362 ARG A O 1
ATOM 2963 N N . PRO A 1 363 ? 0.189 3.906 12.031 1 97.69 363 PRO A N 1
ATOM 2964 C CA . PRO A 1 363 ? 1.132 4.348 13.062 1 97.69 363 PRO A CA 1
ATOM 2965 C C . PRO A 1 363 ? 2.236 5.242 12.508 1 97.69 363 PRO A C 1
ATOM 2967 O O . PRO A 1 363 ? 2.471 5.262 11.297 1 97.69 363 PRO A O 1
ATOM 2970 N N . ALA A 1 364 ? 2.846 5.965 13.375 1 98.38 364 ALA A N 1
ATOM 2971 C CA . ALA A 1 364 ? 3.965 6.82 12.984 1 98.38 364 ALA A CA 1
ATOM 2972 C C . ALA A 1 364 ? 5.145 5.984 12.492 1 98.38 364 ALA A C 1
ATOM 2974 O O . ALA A 1 364 ? 5.891 6.414 11.609 1 98.38 364 ALA A O 1
ATOM 2975 N N . ILE A 1 365 ? 5.316 4.828 13.141 1 98.69 365 ILE A N 1
ATOM 2976 C CA . ILE A 1 365 ? 6.395 3.912 12.789 1 98.69 365 ILE A CA 1
ATOM 2977 C C . ILE A 1 365 ? 5.812 2.551 12.406 1 98.69 365 ILE A C 1
ATOM 2979 O O . ILE A 1 365 ? 5.074 1.946 13.188 1 98.69 365 ILE A O 1
ATOM 2983 N N . VAL A 1 366 ? 6.113 2.131 11.234 1 98.06 366 VAL A N 1
ATOM 2984 C CA . VAL A 1 366 ? 5.629 0.832 10.773 1 98.06 366 VAL A CA 1
ATOM 2985 C C . VAL A 1 366 ? 6.816 -0.088 10.492 1 98.06 366 VAL A C 1
ATOM 2987 O O . VAL A 1 366 ? 7.684 0.241 9.68 1 98.06 366 VAL A O 1
ATOM 2990 N N . ILE A 1 367 ? 6.832 -1.184 11.148 1 96.44 367 ILE A N 1
ATOM 2991 C CA . ILE A 1 367 ? 7.84 -2.219 10.945 1 96.44 367 ILE A CA 1
ATOM 2992 C C . ILE A 1 367 ? 7.199 -3.436 10.281 1 96.44 367 ILE A C 1
ATOM 2994 O O . ILE A 1 367 ? 6.25 -4.016 10.812 1 96.44 367 ILE A O 1
ATOM 2998 N N . ASP A 1 368 ? 7.645 -3.74 9.125 1 93.75 368 ASP A N 1
ATOM 2999 C CA . ASP A 1 368 ? 7.176 -4.91 8.391 1 93.75 368 ASP A CA 1
ATOM 3000 C C . ASP A 1 368 ? 8.227 -6.02 8.398 1 93.75 368 ASP A C 1
ATOM 3002 O O . ASP A 1 368 ? 9.086 -6.066 7.516 1 93.75 368 ASP A O 1
ATOM 3006 N N . ASP A 1 369 ? 8.086 -6.93 9.219 1 90.44 369 ASP A N 1
ATOM 3007 C CA . ASP A 1 369 ? 9.07 -7.992 9.398 1 90.44 369 ASP A CA 1
ATOM 3008 C C . ASP A 1 369 ? 9.023 -8.984 8.234 1 90.44 369 ASP A C 1
ATOM 3010 O O . ASP A 1 369 ? 10.023 -9.641 7.938 1 90.44 369 ASP A O 1
ATOM 3014 N N . TYR A 1 370 ? 7.871 -9.055 7.598 1 91.06 370 TYR A N 1
ATOM 3015 C CA . TYR A 1 370 ? 7.746 -9.984 6.48 1 91.06 370 TYR A CA 1
ATOM 3016 C C . TYR A 1 370 ? 8.625 -9.562 5.312 1 91.06 370 TYR A C 1
ATOM 3018 O O . TYR A 1 370 ? 9.117 -10.406 4.559 1 91.06 370 TYR A O 1
ATOM 3026 N N . ASN A 1 371 ? 8.828 -8.305 5.176 1 93.75 371 ASN A N 1
ATOM 3027 C CA . ASN A 1 371 ? 9.508 -7.777 4.004 1 93.75 371 ASN A CA 1
ATOM 3028 C C . ASN A 1 371 ? 10.766 -6.992 4.391 1 93.75 371 ASN A C 1
ATOM 3030 O O . ASN A 1 371 ? 11.359 -6.32 3.549 1 93.75 371 ASN A O 1
ATOM 3034 N N . ASP A 1 372 ? 11.148 -7.016 5.645 1 90.38 372 ASP A N 1
ATOM 3035 C CA . ASP A 1 372 ? 12.32 -6.316 6.168 1 90.38 372 ASP A CA 1
ATOM 3036 C C . ASP A 1 372 ? 12.281 -4.836 5.805 1 90.38 372 ASP A C 1
ATOM 3038 O O . ASP A 1 372 ? 13.25 -4.305 5.258 1 90.38 372 ASP A O 1
ATOM 3042 N N . THR A 1 373 ? 11.156 -4.234 6.051 1 92.44 373 THR A N 1
ATOM 3043 C CA . THR A 1 373 ? 11.023 -2.824 5.707 1 92.44 373 THR A CA 1
ATOM 3044 C C . THR A 1 373 ? 10.57 -2.016 6.918 1 92.44 373 THR A C 1
ATOM 3046 O O . THR A 1 373 ? 9.891 -2.539 7.805 1 92.44 373 THR A O 1
ATOM 3049 N N . LEU A 1 374 ? 11.031 -0.844 6.992 1 95.94 374 LEU A N 1
ATOM 3050 C CA . LEU A 1 374 ? 10.672 0.18 7.969 1 95.94 374 LEU A CA 1
ATOM 3051 C C . LEU A 1 374 ? 10.258 1.472 7.273 1 95.94 374 LEU A C 1
ATOM 3053 O O . LEU A 1 374 ? 10.898 1.897 6.309 1 95.94 374 LEU A O 1
ATOM 3057 N N . VAL A 1 375 ? 9.125 1.979 7.664 1 97.94 375 VAL A N 1
ATOM 3058 C CA . VAL A 1 375 ? 8.727 3.277 7.125 1 97.94 375 VAL A CA 1
ATOM 3059 C C . VAL A 1 375 ? 8.211 4.168 8.258 1 97.94 375 VAL A C 1
ATOM 3061 O O . VAL A 1 375 ? 7.852 3.676 9.328 1 97.94 375 VAL A O 1
ATOM 3064 N N . VAL A 1 376 ? 8.234 5.426 8.023 1 98.69 376 VAL A N 1
ATOM 3065 C CA . VAL A 1 376 ? 7.746 6.438 8.953 1 98.69 376 VAL A CA 1
ATOM 3066 C C . VAL A 1 376 ? 6.605 7.227 8.312 1 98.69 376 VAL A C 1
ATOM 3068 O O . VAL A 1 376 ? 6.531 7.34 7.09 1 98.69 376 VAL A O 1
ATOM 3071 N N . ASN A 1 377 ? 5.684 7.668 9.141 1 98.75 377 ASN A N 1
ATOM 3072 C CA . ASN A 1 377 ? 4.559 8.484 8.695 1 98.75 377 ASN A CA 1
ATOM 3073 C C . ASN A 1 377 ? 4.449 9.773 9.508 1 98.75 377 ASN A C 1
ATOM 3075 O O . ASN A 1 377 ? 4.223 9.734 10.719 1 98.75 377 ASN A O 1
ATOM 3079 N N . TYR A 1 378 ? 4.648 10.875 8.828 1 98.44 378 TYR A N 1
ATOM 3080 C CA . TYR A 1 378 ? 4.637 12.18 9.477 1 98.44 378 TYR A CA 1
ATOM 3081 C C . TYR A 1 378 ? 4.211 13.266 8.5 1 98.44 378 TYR A C 1
ATOM 3083 O O . TYR A 1 378 ? 4.863 13.477 7.473 1 98.44 378 TYR A O 1
ATOM 3091 N N . SER A 1 379 ? 3.082 13.867 8.758 1 97.81 379 SER A N 1
ATOM 3092 C CA . SER A 1 379 ? 2.547 14.945 7.926 1 97.81 379 SER A CA 1
ATOM 3093 C C . SER A 1 379 ? 1.599 15.836 8.719 1 97.81 379 SER A C 1
ATOM 3095 O O . SER A 1 379 ? 0.386 15.812 8.5 1 97.81 379 SER A O 1
ATOM 3097 N N . PRO A 1 380 ? 2.107 16.719 9.531 1 95.62 380 PRO A N 1
ATOM 3098 C CA . PRO A 1 380 ? 1.279 17.484 10.453 1 95.62 380 PRO A CA 1
ATOM 3099 C C . PRO A 1 380 ? 0.16 18.25 9.75 1 95.62 380 PRO A C 1
ATOM 3101 O O . PRO A 1 380 ? -0.988 18.219 10.203 1 95.62 380 PRO A O 1
ATOM 3104 N N . PRO A 1 381 ? 0.381 18.891 8.625 1 94.25 381 PRO A N 1
ATOM 3105 C CA . PRO A 1 381 ? -0.72 19.625 8 1 94.25 381 PRO A CA 1
ATOM 3106 C C . PRO A 1 381 ? -1.882 18.719 7.594 1 94.25 381 PRO A C 1
ATOM 3108 O O . PRO A 1 381 ? -3.021 19.188 7.496 1 94.25 381 PRO A O 1
ATOM 3111 N N . PHE A 1 382 ? -1.594 17.438 7.391 1 96.75 382 PHE A N 1
ATOM 3112 C CA . PHE A 1 382 ? -2.625 16.547 6.879 1 96.75 382 PHE A CA 1
ATOM 3113 C C . PHE A 1 382 ? -3.09 15.586 7.965 1 96.75 382 PHE A C 1
ATOM 3115 O O . PHE A 1 382 ? -3.773 14.602 7.676 1 96.75 382 PHE A O 1
ATOM 3122 N N . GLN A 1 383 ? -2.691 15.82 9.133 1 97.06 383 GLN A N 1
ATOM 3123 C CA . GLN A 1 383 ? -3.123 14.969 10.234 1 97.06 383 GLN A CA 1
ATOM 3124 C C . GLN A 1 383 ? -4.504 15.383 10.734 1 97.06 383 GLN A C 1
ATOM 3126 O O . GLN A 1 383 ? -4.801 16.578 10.844 1 97.06 383 GLN A O 1
ATOM 3131 N N . GLY A 1 384 ? -5.391 14.383 10.945 1 96.19 384 GLY A N 1
ATOM 3132 C CA . GLY A 1 384 ? -6.734 14.602 11.461 1 96.19 384 GLY A CA 1
ATOM 3133 C C . GLY A 1 384 ? -6.91 14.133 12.891 1 96.19 384 GLY A C 1
ATOM 3134 O O . GLY A 1 384 ? -5.938 13.773 13.555 1 96.19 384 GLY A O 1
ATOM 3135 N N . PRO A 1 385 ? -8.117 14.234 13.375 1 95.94 385 PRO A N 1
ATOM 3136 C CA . PRO A 1 385 ? -8.391 13.773 14.734 1 95.94 385 PRO A CA 1
ATOM 3137 C C . PRO A 1 385 ? -8.062 12.305 14.945 1 95.94 385 PRO A C 1
ATOM 3139 O O . PRO A 1 385 ? -8.445 11.461 14.133 1 95.94 385 PRO A O 1
ATOM 3142 N N . ILE A 1 386 ? -7.395 12.047 16 1 94.62 386 ILE A N 1
ATOM 3143 C CA . ILE A 1 386 ? -7.133 10.664 16.375 1 94.62 386 ILE A CA 1
ATOM 3144 C C . ILE A 1 386 ? -8.453 9.938 16.641 1 94.62 386 ILE A C 1
ATOM 3146 O O . ILE A 1 386 ? -9.32 10.453 17.344 1 94.62 386 ILE A O 1
ATOM 3150 N N . GLU A 1 387 ? -8.664 8.789 16.094 1 92.12 387 GLU A N 1
ATOM 3151 C CA . GLU A 1 387 ? -9.938 8.07 16.125 1 92.12 387 GLU A CA 1
ATOM 3152 C C . GLU A 1 387 ? -9.859 6.836 17 1 92.12 387 GLU A C 1
ATOM 3154 O O . GLU A 1 387 ? -10.883 6.234 17.344 1 92.12 387 GLU A O 1
ATOM 3159 N N . PHE A 1 388 ? -8.75 6.41 17.406 1 76.12 388 PHE A N 1
ATOM 3160 C CA . PHE A 1 388 ? -8.594 5.129 18.094 1 76.12 388 PHE A CA 1
ATOM 3161 C C . PHE A 1 388 ? -8.648 5.312 19.594 1 76.12 388 PHE A C 1
ATOM 3163 O O . PHE A 1 388 ? -8.008 6.219 20.141 1 76.12 388 PHE A O 1
ATOM 3170 N N . ASN A 1 389 ? -9.469 4.41 20.25 1 72.56 389 ASN A N 1
ATOM 3171 C CA . ASN A 1 389 ? -9.531 4.223 21.703 1 72.56 389 ASN A CA 1
ATOM 3172 C C . ASN A 1 389 ? -9.68 5.551 22.438 1 72.56 389 ASN A C 1
ATOM 3174 O O . ASN A 1 389 ? -8.93 5.84 23.375 1 72.56 389 ASN A O 1
ATOM 3178 N N . LEU A 1 390 ? -10.688 6.328 22.094 1 69.56 390 LEU A N 1
ATOM 3179 C CA . LEU A 1 390 ? -10.875 7.648 22.688 1 69.56 390 LEU A CA 1
ATOM 3180 C C . LEU A 1 390 ? -11.219 7.535 24.172 1 69.56 390 LEU A C 1
ATOM 3182 O O . LEU A 1 390 ? -10.922 8.445 24.953 1 69.56 390 LEU A O 1
ATOM 3186 N N . ASP A 1 391 ? -11.617 6.344 24.484 1 72.69 391 ASP A N 1
ATOM 3187 C CA . ASP A 1 391 ? -12.031 6.137 25.875 1 72.69 391 ASP A CA 1
ATOM 3188 C C . ASP A 1 391 ? -10.844 5.738 26.75 1 72.69 391 ASP A C 1
ATOM 3190 O O . ASP A 1 391 ? -10.93 5.793 27.984 1 72.69 391 ASP A O 1
ATOM 3194 N N . ASP A 1 392 ? -9.859 5.414 26.078 1 83.5 392 ASP A N 1
ATOM 3195 C CA . ASP A 1 392 ? -8.648 5.059 26.812 1 83.5 392 ASP A CA 1
ATOM 3196 C C . ASP A 1 392 ? -7.754 6.277 27.031 1 83.5 392 ASP A C 1
ATOM 3198 O O . ASP A 1 392 ? -6.727 6.426 26.359 1 83.5 392 ASP A O 1
ATOM 3202 N N . GLU A 1 393 ? -8.117 7.07 28.016 1 84.5 393 GLU A N 1
ATOM 3203 C CA . GLU A 1 393 ? -7.484 8.359 28.281 1 84.5 393 GLU A CA 1
ATOM 3204 C C . GLU A 1 393 ? -5.996 8.203 28.562 1 84.5 393 GLU A C 1
ATOM 3206 O O . GLU A 1 393 ? -5.18 9.008 28.109 1 84.5 393 GLU A O 1
ATOM 3211 N N . ILE A 1 394 ? -5.766 7.211 29.25 1 85.62 394 ILE A N 1
ATOM 3212 C CA . ILE A 1 394 ? -4.379 7.004 29.656 1 85.62 394 ILE A CA 1
ATOM 3213 C C . ILE A 1 394 ? -3.521 6.715 28.422 1 85.62 394 ILE A C 1
ATOM 3215 O O . ILE A 1 394 ? -2.477 7.344 28.219 1 85.62 394 ILE A O 1
ATOM 3219 N N . ASN A 1 395 ? -4.023 5.852 27.594 1 90.06 395 ASN A N 1
ATOM 3220 C CA . ASN A 1 395 ? -3.256 5.508 26.406 1 90.06 395 ASN A CA 1
ATOM 3221 C C . ASN A 1 395 ? -3.17 6.68 25.438 1 90.06 395 ASN A C 1
ATOM 3223 O O . ASN A 1 395 ? -2.158 6.855 24.75 1 90.06 395 ASN A O 1
ATOM 3227 N N . LEU A 1 396 ? -4.199 7.477 25.438 1 93.5 396 LEU A N 1
ATOM 3228 C CA . LEU A 1 396 ? -4.195 8.641 24.562 1 93.5 396 LEU A CA 1
ATOM 3229 C C . LEU A 1 396 ? -3.16 9.664 25.016 1 93.5 396 LEU A C 1
ATOM 3231 O O . LEU A 1 396 ? -2.41 10.203 24.203 1 93.5 396 LEU A O 1
ATOM 3235 N N . THR A 1 397 ? -3.094 9.93 26.281 1 94.44 397 THR A N 1
ATOM 3236 C CA . THR A 1 397 ? -2.115 10.867 26.828 1 94.44 397 THR A CA 1
ATOM 3237 C C . THR A 1 397 ? -0.695 10.367 26.594 1 94.44 397 THR A C 1
ATOM 3239 O O . THR A 1 397 ? 0.186 11.141 26.219 1 94.44 397 THR A O 1
ATOM 3242 N N . GLU A 1 398 ? -0.529 9.07 26.812 1 94.88 398 GLU A N 1
ATOM 3243 C CA . GLU A 1 398 ? 0.788 8.484 26.578 1 94.88 398 GLU A CA 1
ATOM 3244 C C . GLU A 1 398 ? 1.192 8.602 25.125 1 94.88 398 GLU A C 1
ATOM 3246 O O . GLU A 1 398 ? 2.365 8.82 24.812 1 94.88 398 GLU A O 1
ATOM 3251 N N . PHE A 1 399 ? 0.252 8.469 24.312 1 96.06 399 PHE A N 1
ATOM 3252 C CA . PHE A 1 399 ? 0.536 8.633 22.891 1 96.06 399 PHE A CA 1
ATOM 3253 C C . PHE A 1 3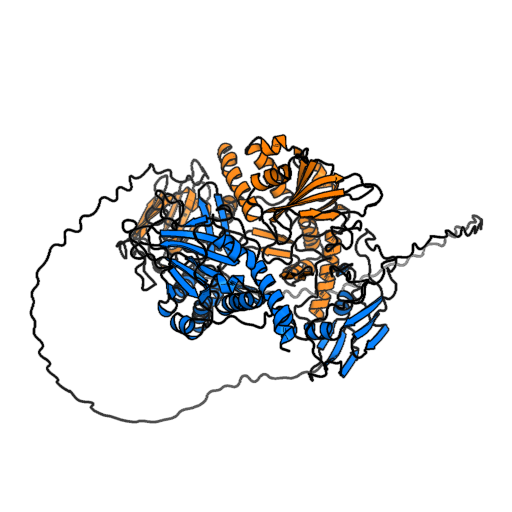99 ? 1.014 10.047 22.594 1 96.06 399 PHE A C 1
ATOM 3255 O O . PHE A 1 399 ? 1.996 10.242 21.875 1 96.06 399 PHE A O 1
ATOM 3262 N N . TYR A 1 400 ? 0.298 11.023 23.125 1 96.38 400 TYR A N 1
ATOM 3263 C CA . TYR A 1 400 ? 0.681 12.406 22.859 1 96.38 400 TYR A CA 1
ATOM 3264 C C . TYR A 1 400 ? 2.084 12.688 23.391 1 96.38 400 TYR A C 1
ATOM 3266 O O . TYR A 1 400 ? 2.859 13.406 22.75 1 96.38 400 TYR A O 1
ATOM 3274 N N . LYS A 1 401 ? 2.404 12.117 24.516 1 96.88 401 LYS A N 1
ATOM 3275 C CA . LYS A 1 401 ? 3.76 12.258 25.031 1 96.88 401 LYS A CA 1
ATOM 3276 C C . LYS A 1 401 ? 4.781 11.633 24.078 1 96.88 401 LYS A C 1
ATOM 3278 O O . LYS A 1 401 ? 5.812 12.242 23.781 1 96.88 401 LYS A O 1
ATOM 3283 N N . ALA A 1 402 ? 4.445 10.445 23.641 1 97.88 402 ALA A N 1
ATOM 3284 C CA . ALA A 1 402 ? 5.324 9.742 22.719 1 97.88 402 ALA A CA 1
ATOM 3285 C C . ALA A 1 402 ? 5.492 10.539 21.422 1 97.88 402 ALA A C 1
ATOM 3287 O O . ALA A 1 402 ? 6.602 10.656 20.891 1 97.88 402 ALA A O 1
ATOM 3288 N N . TYR A 1 403 ? 4.367 11.039 20.969 1 97.31 403 TYR A N 1
ATOM 3289 C CA . TYR A 1 403 ? 4.379 11.797 19.719 1 97.31 403 TYR A CA 1
ATOM 3290 C C . TYR A 1 403 ? 5.211 13.062 19.859 1 97.31 403 TYR A C 1
ATOM 3292 O O . TYR A 1 403 ? 5.914 13.461 18.922 1 97.31 403 TYR A O 1
ATOM 3300 N N . GLN A 1 404 ? 5.18 13.719 21 1 96.69 404 GLN A N 1
ATOM 3301 C CA . GLN A 1 404 ? 6.004 14.898 21.266 1 96.69 404 GLN A CA 1
ATOM 3302 C C . GLN A 1 404 ? 7.488 14.555 21.203 1 96.69 404 GLN A C 1
ATOM 3304 O O . GLN A 1 404 ? 8.266 15.266 20.562 1 96.69 404 GLN A O 1
ATOM 3309 N N . GLN A 1 405 ? 7.824 13.469 21.828 1 96.62 405 GLN A N 1
ATOM 3310 C CA . GLN A 1 405 ? 9.227 13.055 21.797 1 96.62 405 GLN A CA 1
ATOM 3311 C C . GLN A 1 405 ? 9.664 12.68 20.391 1 96.62 405 GLN A C 1
ATOM 3313 O O . GLN A 1 405 ? 10.789 12.977 19.984 1 96.62 405 GLN A O 1
ATOM 3318 N N . PHE A 1 406 ? 8.828 12.047 19.703 1 97.44 406 PHE A N 1
ATOM 3319 C CA . PHE A 1 406 ? 9.062 11.703 18.297 1 97.44 406 PHE A CA 1
ATOM 3320 C C . PHE A 1 406 ? 9.352 12.953 17.484 1 97.44 406 PHE A C 1
ATOM 3322 O O . PHE A 1 406 ? 10.328 12.992 16.719 1 97.44 406 PHE A O 1
ATOM 3329 N N . CYS A 1 407 ? 8.539 13.953 17.688 1 95.75 407 CYS A N 1
ATOM 3330 C CA . CYS A 1 407 ? 8.688 15.188 16.922 1 95.75 407 CYS A CA 1
ATOM 3331 C C . CYS A 1 407 ? 9.977 15.906 17.312 1 95.75 407 CYS A C 1
ATOM 3333 O O . CYS A 1 407 ? 10.633 16.516 16.469 1 95.75 407 CYS A O 1
ATOM 3335 N N . ILE A 1 408 ? 10.336 15.852 18.531 1 94.44 408 ILE A N 1
ATOM 3336 C CA . ILE A 1 408 ? 11.594 16.438 18.984 1 94.44 408 ILE A CA 1
ATOM 3337 C C . ILE A 1 408 ? 12.758 15.773 18.25 1 94.44 408 ILE A C 1
ATOM 3339 O O . ILE A 1 408 ? 13.68 16.453 17.797 1 94.44 408 ILE A O 1
ATOM 3343 N N . CYS A 1 409 ? 12.641 14.5 18.094 1 95.94 409 CYS A N 1
ATOM 3344 C CA . CYS A 1 409 ? 13.695 13.766 17.406 1 95.94 409 CYS A CA 1
ATOM 3345 C C . CYS A 1 409 ? 13.711 14.094 15.914 1 95.94 409 CYS A C 1
ATOM 3347 O O . CYS A 1 409 ? 14.766 14.32 15.328 1 95.94 409 CYS A O 1
ATOM 3349 N N . ILE A 1 410 ? 12.57 14.148 15.305 1 94.88 410 ILE A N 1
ATOM 3350 C CA . ILE A 1 410 ? 12.414 14.344 13.867 1 94.88 410 ILE A CA 1
ATOM 3351 C C . ILE A 1 410 ? 12.867 15.75 13.492 1 94.88 410 ILE A C 1
ATOM 3353 O O . ILE A 1 410 ? 13.453 15.953 12.422 1 94.88 410 ILE A O 1
ATOM 3357 N N . GLU A 1 411 ? 12.633 16.641 14.352 1 91.5 411 GLU A N 1
ATOM 3358 C CA . GLU A 1 411 ? 12.875 18.047 14.023 1 91.5 411 GLU A CA 1
ATOM 3359 C C . GLU A 1 411 ? 14.195 18.531 14.609 1 91.5 411 GLU A C 1
ATOM 3361 O O . GLU A 1 411 ? 14.469 19.734 14.633 1 91.5 411 GLU A O 1
ATOM 3366 N N . ASP A 1 412 ? 14.992 17.672 15.094 1 94 412 ASP A N 1
ATOM 3367 C CA . ASP A 1 412 ? 16.328 18.016 15.586 1 94 412 ASP A CA 1
ATOM 3368 C C . ASP A 1 412 ? 17.125 18.781 14.531 1 94 412 ASP A C 1
ATOM 3370 O O . ASP A 1 412 ? 17.328 18.266 13.422 1 94 412 ASP A O 1
ATOM 3374 N N . PRO A 1 413 ? 17.578 19.953 14.891 1 93.75 413 PRO A N 1
ATOM 3375 C CA . PRO A 1 413 ? 18.297 20.781 13.906 1 93.75 413 PRO A CA 1
ATOM 3376 C C . PRO A 1 413 ? 19.516 20.062 13.328 1 93.75 413 PRO A C 1
ATOM 3378 O O . PRO A 1 413 ? 19.891 20.297 12.18 1 93.75 413 PRO A O 1
ATOM 3381 N N . SER A 1 414 ? 20.156 19.203 14.055 1 94.94 414 SER A N 1
ATOM 3382 C CA . SER A 1 414 ? 21.344 18.5 13.578 1 94.94 414 SER A CA 1
ATOM 3383 C C . SER A 1 414 ? 21 17.562 12.422 1 94.94 414 SER A C 1
ATOM 3385 O O . SER A 1 414 ? 21.891 17.156 11.664 1 94.94 414 SER A O 1
ATOM 3387 N N . LEU A 1 415 ? 19.703 17.234 12.25 1 96.12 415 LEU A N 1
ATOM 3388 C CA . LEU A 1 415 ? 19.281 16.312 11.211 1 96.12 415 LEU A CA 1
ATOM 3389 C C . LEU A 1 415 ? 18.875 17.047 9.953 1 96.12 415 LEU A C 1
ATOM 3391 O O . LEU A 1 415 ? 18.719 16.438 8.891 1 96.12 415 LEU A O 1
ATOM 3395 N N . ILE A 1 416 ? 18.734 18.312 10.039 1 95.88 416 ILE A N 1
ATOM 3396 C CA . ILE A 1 416 ? 18.125 19.047 8.945 1 95.88 416 ILE A CA 1
ATOM 3397 C C . ILE A 1 416 ? 19.188 19.422 7.91 1 95.88 416 ILE A C 1
ATOM 3399 O O . ILE A 1 416 ? 20.156 20.109 8.227 1 95.88 416 ILE A O 1
ATOM 3403 N N . PHE A 1 417 ? 19.062 18.906 6.711 1 96.56 417 PHE A N 1
ATOM 3404 C CA . PHE A 1 417 ? 19.859 19.297 5.551 1 96.56 417 PHE A CA 1
ATOM 3405 C C . PHE A 1 417 ? 19.125 20.328 4.711 1 96.56 417 PHE A C 1
ATOM 3407 O O . PHE A 1 417 ? 18.047 20.062 4.191 1 96.56 417 PHE A O 1
ATOM 3414 N N . GLU A 1 418 ? 19.672 21.484 4.633 1 95.81 418 GLU A N 1
ATOM 3415 C CA . GLU A 1 418 ? 19.062 22.609 3.906 1 95.81 418 GLU A CA 1
ATOM 3416 C C . GLU A 1 418 ? 19.75 22.828 2.562 1 95.81 418 GLU A C 1
ATOM 3418 O O . GLU A 1 418 ? 20.969 22.75 2.467 1 95.81 418 GLU A O 1
ATOM 3423 N N . LEU A 1 419 ? 18.891 23.047 1.497 1 95.56 419 LEU A N 1
ATOM 3424 C CA . LEU A 1 419 ? 19.438 23.219 0.153 1 95.56 419 LEU A CA 1
ATOM 3425 C C . LEU A 1 419 ? 18.562 24.172 -0.661 1 95.56 419 LEU A C 1
ATOM 3427 O O . LEU A 1 419 ? 17.344 24 -0.722 1 95.56 419 LEU A O 1
ATOM 3431 N N . THR A 1 420 ? 19.188 25.172 -1.207 1 96.44 420 THR A N 1
ATOM 3432 C CA . THR A 1 420 ? 18.5 25.984 -2.199 1 96.44 420 THR A CA 1
ATOM 3433 C C . THR A 1 420 ? 18.594 25.344 -3.582 1 96.44 420 THR A C 1
ATOM 3435 O O . THR A 1 420 ? 19.656 25.312 -4.188 1 96.44 420 THR A O 1
ATOM 3438 N N . LEU A 1 421 ? 17.5 24.875 -4.016 1 97.12 421 LEU A N 1
ATOM 3439 C CA . LEU A 1 421 ? 17.469 24.266 -5.34 1 97.12 421 LEU A CA 1
ATOM 3440 C C . LEU A 1 421 ? 17.562 25.328 -6.434 1 97.12 421 LEU A C 1
ATOM 3442 O O . LEU A 1 421 ? 16.875 26.344 -6.359 1 97.12 421 LEU A O 1
ATOM 3446 N N . LYS A 1 422 ? 18.375 25.094 -7.379 1 97.25 422 LYS A N 1
ATOM 3447 C CA . LYS A 1 422 ? 18.5 25.953 -8.547 1 97.25 422 LYS A CA 1
ATOM 3448 C C . LYS A 1 422 ? 17.766 25.359 -9.75 1 97.25 422 LYS A C 1
ATOM 3450 O O . LYS A 1 422 ? 17.562 24.141 -9.82 1 97.25 422 LYS A O 1
ATOM 3455 N N . PRO A 1 423 ? 17.375 26.312 -10.648 1 97.44 423 PRO A N 1
ATOM 3456 C CA . PRO A 1 423 ? 16.75 25.766 -11.852 1 97.44 423 PRO A CA 1
ATOM 3457 C C . PRO A 1 423 ? 17.578 24.641 -12.484 1 97.44 423 PRO A C 1
ATOM 3459 O O . PRO A 1 423 ? 18.781 24.797 -12.711 1 97.44 423 PRO A O 1
ATOM 3462 N N . GLY A 1 424 ? 16.906 23.484 -12.703 1 98.12 424 GLY A N 1
ATOM 3463 C CA . GLY A 1 424 ? 17.594 22.312 -13.25 1 98.12 424 GLY A CA 1
ATOM 3464 C C . GLY A 1 424 ? 17.922 21.266 -12.203 1 98.12 424 GLY A C 1
ATOM 3465 O O . GLY A 1 424 ? 18.219 20.125 -12.539 1 98.12 424 GLY A O 1
ATOM 3466 N N . ASP A 1 425 ? 17.938 21.688 -10.93 1 98.31 425 ASP A N 1
ATOM 3467 C CA . ASP A 1 425 ? 18.125 20.719 -9.852 1 98.31 425 ASP A CA 1
ATOM 3468 C C . ASP A 1 425 ? 16.875 19.875 -9.648 1 98.31 425 ASP A C 1
ATOM 3470 O O . ASP A 1 425 ? 15.758 20.406 -9.664 1 98.31 425 ASP A O 1
ATOM 3474 N N . LEU A 1 426 ? 17.031 18.594 -9.547 1 98.81 426 LEU A N 1
ATOM 3475 C CA . LEU A 1 426 ? 15.938 17.672 -9.258 1 98.81 426 LEU A CA 1
ATOM 3476 C C . LEU A 1 426 ? 16.266 16.781 -8.062 1 98.81 426 LEU A C 1
ATOM 3478 O O . L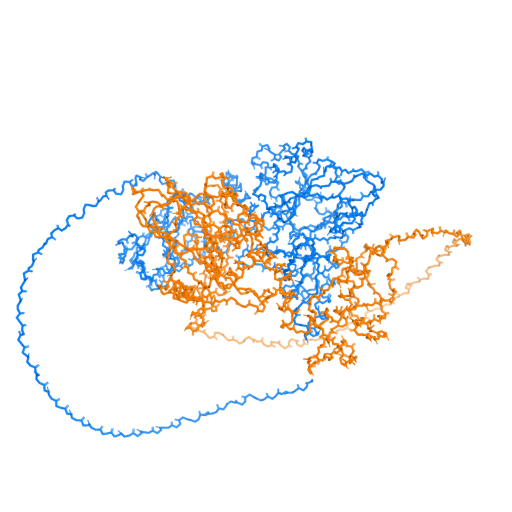EU A 1 426 ? 17.234 16.016 -8.102 1 98.81 426 LEU A O 1
ATOM 3482 N N . ALA A 1 427 ? 15.5 16.969 -7.004 1 98.81 427 ALA A N 1
ATOM 3483 C CA . ALA A 1 427 ? 15.656 16.109 -5.828 1 98.81 427 ALA A CA 1
ATOM 3484 C C . ALA A 1 427 ? 14.812 14.852 -5.949 1 98.81 427 ALA A C 1
ATOM 3486 O O . ALA A 1 427 ? 13.633 14.914 -6.305 1 98.81 427 ALA A O 1
ATOM 3487 N N . ILE A 1 428 ? 15.422 13.688 -5.715 1 98.88 428 ILE A N 1
ATOM 3488 C CA . ILE A 1 428 ? 14.734 12.406 -5.582 1 98.88 428 ILE A CA 1
ATOM 3489 C C . ILE A 1 428 ? 14.906 11.867 -4.164 1 98.88 428 ILE A C 1
ATOM 3491 O O . ILE A 1 428 ? 16.031 11.773 -3.66 1 98.88 428 ILE A O 1
ATOM 3495 N N . PHE A 1 429 ? 13.828 11.539 -3.529 1 98.88 429 PHE A N 1
ATOM 3496 C CA . PHE A 1 429 ? 14.008 11.039 -2.172 1 98.88 429 PHE A CA 1
ATOM 3497 C C . PHE A 1 429 ? 12.906 10.047 -1.812 1 98.88 429 PHE A C 1
ATOM 3499 O O . PHE A 1 429 ? 11.82 10.07 -2.406 1 98.88 429 PHE A O 1
ATOM 3506 N N . ALA A 1 430 ? 13.18 9.125 -0.893 1 98.75 430 ALA A N 1
ATOM 3507 C CA . ALA A 1 430 ? 12.227 8.148 -0.381 1 98.75 430 ALA A CA 1
ATOM 3508 C C . ALA A 1 430 ? 11.203 8.812 0.541 1 98.75 430 ALA A C 1
ATOM 3510 O O . ALA A 1 430 ? 11.531 9.195 1.666 1 98.75 430 ALA A O 1
ATOM 3511 N N . ASN A 1 431 ? 9.984 8.82 0.121 1 98.75 431 ASN A N 1
ATOM 3512 C CA . ASN A 1 431 ? 8.914 9.609 0.73 1 98.75 431 ASN A CA 1
ATOM 3513 C C . ASN A 1 431 ? 8.703 9.227 2.193 1 98.75 431 ASN A C 1
ATOM 3515 O O . ASN A 1 431 ? 8.508 10.094 3.043 1 98.75 431 ASN A O 1
ATOM 3519 N N . ARG A 1 432 ? 8.766 7.961 2.504 1 98.5 432 ARG A N 1
ATOM 3520 C CA . ARG A 1 432 ? 8.445 7.543 3.863 1 98.5 432 ARG A CA 1
ATOM 3521 C C . ARG A 1 432 ? 9.719 7.215 4.648 1 98.5 432 ARG A C 1
ATOM 3523 O O . ARG A 1 432 ? 9.719 6.316 5.492 1 98.5 432 ARG A O 1
ATOM 3530 N N . ARG A 1 433 ? 10.75 7.863 4.281 1 98.62 433 ARG A N 1
ATOM 3531 C CA . ARG A 1 433 ? 12.008 7.883 5.027 1 98.62 433 ARG A CA 1
ATOM 3532 C C . ARG A 1 433 ? 12.516 9.312 5.207 1 98.62 433 ARG A C 1
ATOM 3534 O O . ARG A 1 433 ? 12.68 9.781 6.332 1 98.62 433 ARG A O 1
ATOM 3541 N N . VAL A 1 434 ? 12.68 9.961 4.074 1 98.75 434 VAL A N 1
ATOM 3542 C CA . VAL A 1 434 ? 13.242 11.305 4.105 1 98.75 434 VAL A CA 1
ATOM 3543 C C . VAL A 1 434 ? 12.117 12.336 4.152 1 98.75 434 VAL A C 1
ATOM 3545 O O . VAL A 1 434 ? 11.328 12.453 3.205 1 98.75 434 VAL A O 1
ATOM 3548 N N . LEU A 1 435 ? 12.039 13.039 5.238 1 98.56 435 LEU A N 1
ATOM 3549 C CA . LEU A 1 435 ? 11.109 14.156 5.359 1 98.56 435 LEU A CA 1
ATOM 3550 C C . LEU A 1 435 ? 11.586 15.352 4.539 1 98.56 435 LEU A C 1
ATOM 3552 O O . LEU A 1 435 ? 12.789 15.539 4.344 1 98.56 435 LEU A O 1
ATOM 3556 N N . HIS A 1 436 ? 10.602 16.078 4.062 1 98.31 436 HIS A N 1
ATOM 3557 C CA . HIS A 1 436 ? 10.945 17.281 3.314 1 98.31 436 HIS A CA 1
ATOM 3558 C C . HIS A 1 436 ? 10.078 18.453 3.732 1 98.31 436 HIS A C 1
ATOM 3560 O O . HIS A 1 436 ? 9.016 18.266 4.336 1 98.31 436 HIS A O 1
ATOM 3566 N N . GLY A 1 437 ? 10.57 19.625 3.555 1 96 437 GLY A N 1
ATOM 3567 C CA . GLY A 1 437 ? 9.883 20.891 3.818 1 96 437 GLY A CA 1
ATOM 3568 C C . GLY A 1 437 ? 10.484 22.062 3.078 1 96 437 GLY A C 1
ATOM 3569 O O . GLY A 1 437 ? 11.266 21.875 2.141 1 96 437 GLY A O 1
ATOM 3570 N N . ARG A 1 438 ? 9.961 23.188 3.412 1 93.19 438 ARG A N 1
ATOM 3571 C CA . ARG A 1 438 ? 10.414 24.422 2.77 1 93.19 438 ARG A CA 1
ATOM 3572 C C . ARG A 1 438 ? 10.406 25.578 3.754 1 93.19 438 ARG A C 1
ATOM 3574 O O . ARG A 1 438 ? 9.438 25.781 4.488 1 93.19 438 ARG A O 1
ATOM 3581 N N . LYS A 1 439 ? 11.406 26.359 3.742 1 90.81 439 LYS A N 1
ATOM 3582 C CA . LYS A 1 439 ? 11.422 27.609 4.504 1 90.81 439 LYS A CA 1
ATOM 3583 C C . LYS A 1 439 ? 10.547 28.672 3.85 1 90.81 439 LYS A C 1
ATOM 3585 O O . LYS A 1 439 ? 10.227 28.562 2.662 1 90.81 439 LYS A O 1
ATOM 3590 N N . SER A 1 440 ? 10.133 29.578 4.684 1 87.56 440 SER A N 1
ATOM 3591 C CA . SER A 1 440 ? 9.352 30.672 4.145 1 87.56 440 SER A CA 1
ATOM 3592 C C . SER A 1 440 ? 10.156 31.484 3.137 1 87.56 440 SER A C 1
ATOM 3594 O O . SER A 1 440 ? 11.383 31.453 3.139 1 87.56 440 SER A O 1
ATOM 3596 N N . PHE A 1 441 ? 9.422 32.156 2.234 1 88 441 PHE A N 1
ATOM 3597 C CA . PHE A 1 441 ? 10.102 33.031 1.267 1 88 441 PHE A CA 1
ATOM 3598 C C . PHE A 1 441 ? 9.266 34.25 0.956 1 88 441 PHE A C 1
ATOM 3600 O O . PHE A 1 441 ? 8.07 34.312 1.271 1 88 441 PHE A O 1
ATOM 3607 N N . ASP A 1 442 ? 9.914 35.219 0.432 1 88.62 442 ASP A N 1
ATOM 3608 C CA . ASP A 1 442 ? 9.25 36.469 0.004 1 88.62 442 ASP A CA 1
ATOM 3609 C C . ASP A 1 442 ? 8.742 36.344 -1.432 1 88.62 442 ASP A C 1
ATOM 3611 O O . ASP A 1 442 ? 9.523 36.438 -2.381 1 88.62 442 ASP A O 1
ATOM 3615 N N . SER A 1 443 ? 7.434 36.156 -1.569 1 85.88 443 SER A N 1
ATOM 3616 C CA . SER A 1 443 ? 6.84 35.938 -2.883 1 85.88 443 SER A CA 1
ATOM 3617 C C . SER A 1 443 ? 6.934 37.188 -3.756 1 85.88 443 SER A C 1
ATOM 3619 O O . SER A 1 443 ? 6.715 37.125 -4.969 1 85.88 443 SER A O 1
ATOM 3621 N N . ARG A 1 444 ? 7.309 38.281 -3.17 1 87.62 444 ARG A N 1
ATOM 3622 C CA . ARG A 1 444 ? 7.438 39.531 -3.914 1 87.62 444 ARG A CA 1
ATOM 3623 C C . ARG A 1 444 ? 8.828 39.688 -4.527 1 87.62 444 ARG A C 1
ATOM 3625 O O . ARG A 1 444 ? 9.047 40.5 -5.414 1 87.62 444 ARG A O 1
ATOM 3632 N N . SER A 1 445 ? 9.625 38.844 -4.086 1 89.88 445 SER A N 1
ATOM 3633 C CA . SER A 1 445 ? 11.023 39 -4.477 1 89.88 445 SER A CA 1
ATOM 3634 C C . SER A 1 445 ? 11.32 38.25 -5.766 1 89.88 445 SER A C 1
ATOM 3636 O O . SER A 1 445 ? 12.359 38.469 -6.395 1 89.88 445 SER A O 1
ATOM 3638 N N . GLY A 1 446 ? 10.508 37.406 -6.152 1 91.44 446 GLY A N 1
ATOM 3639 C CA . GLY A 1 446 ? 10.75 36.562 -7.328 1 91.44 446 GLY A CA 1
ATOM 3640 C C . GLY A 1 446 ? 9.719 35.469 -7.516 1 91.44 446 GLY A C 1
ATOM 3641 O O . GLY A 1 446 ? 8.555 35.656 -7.156 1 91.44 446 GLY A O 1
ATOM 3642 N N . GLN A 1 447 ? 10.227 34.5 -8.281 1 91.56 447 GLN A N 1
ATOM 3643 C CA . GLN A 1 447 ? 9.344 33.344 -8.547 1 91.56 447 GLN A CA 1
ATOM 3644 C C . GLN A 1 447 ? 9.984 32.062 -8.078 1 91.56 447 GLN A C 1
ATOM 3646 O O . GLN A 1 447 ? 11.195 31.859 -8.219 1 91.56 447 GLN A O 1
ATOM 3651 N N . ARG A 1 448 ? 9.164 31.234 -7.5 1 93.12 448 ARG A N 1
ATOM 3652 C CA . ARG A 1 448 ? 9.555 29.875 -7.148 1 93.12 448 ARG A CA 1
ATOM 3653 C C . ARG A 1 448 ? 8.57 28.859 -7.699 1 93.12 448 ARG A C 1
ATOM 3655 O O . ARG A 1 448 ? 7.375 28.922 -7.402 1 93.12 448 ARG A O 1
ATOM 3662 N N . HIS A 1 449 ? 9.094 27.984 -8.531 1 94.5 449 HIS A N 1
ATOM 3663 C CA . HIS A 1 449 ? 8.258 26.984 -9.195 1 94.5 449 HIS A CA 1
ATOM 3664 C C . HIS A 1 449 ? 8.961 25.625 -9.25 1 94.5 449 HIS A C 1
ATOM 3666 O O . HIS A 1 449 ? 10 25.484 -9.891 1 94.5 449 HIS A O 1
ATOM 3672 N N . LEU A 1 450 ? 8.391 24.672 -8.547 1 96.44 450 LEU A N 1
ATOM 3673 C CA . LEU A 1 450 ? 8.844 23.297 -8.641 1 96.44 450 LEU A CA 1
ATOM 3674 C C . LEU A 1 450 ? 7.785 22.422 -9.305 1 96.44 450 LEU A C 1
ATOM 3676 O O . LEU A 1 450 ? 6.59 22.688 -9.195 1 96.44 450 LEU A O 1
ATOM 3680 N N . LYS A 1 451 ? 8.195 21.406 -9.977 1 97.12 451 LYS A N 1
ATOM 3681 C CA . LYS A 1 451 ? 7.332 20.359 -10.492 1 97.12 451 LYS A CA 1
ATOM 3682 C C . LYS A 1 451 ? 7.625 19.031 -9.797 1 97.12 451 LYS A C 1
ATOM 3684 O O . LYS A 1 451 ? 8.781 18.688 -9.539 1 97.12 451 LYS A O 1
ATOM 3689 N N . GLY A 1 452 ? 6.562 18.359 -9.484 1 97.88 452 GLY A N 1
ATOM 3690 C CA . GLY A 1 452 ? 6.758 17.109 -8.758 1 97.88 452 GLY A CA 1
ATOM 3691 C C . GLY A 1 452 ? 6.055 15.93 -9.391 1 97.88 452 GLY A C 1
ATOM 3692 O O . GLY A 1 452 ? 5.16 16.109 -10.219 1 97.88 452 GLY A O 1
ATOM 3693 N N . THR A 1 453 ? 6.48 14.727 -9.102 1 98.5 453 THR A N 1
ATOM 3694 C CA . THR A 1 453 ? 5.828 13.461 -9.438 1 98.5 453 THR A CA 1
ATOM 3695 C C . THR A 1 453 ? 6.254 12.359 -8.477 1 98.5 453 THR A C 1
ATOM 3697 O O . THR A 1 453 ? 7.008 12.602 -7.535 1 98.5 453 THR A O 1
ATOM 3700 N N . TYR A 1 454 ? 5.699 11.125 -8.719 1 98.5 454 TYR A N 1
ATOM 3701 C CA . TYR A 1 454 ? 5.934 10.039 -7.777 1 98.5 454 TYR A CA 1
ATOM 3702 C C . TYR A 1 454 ? 6.141 8.719 -8.516 1 98.5 454 TYR A C 1
ATOM 3704 O O . TYR A 1 454 ? 5.695 8.562 -9.648 1 98.5 454 TYR A O 1
ATOM 3712 N N . ILE A 1 455 ? 6.809 7.848 -7.883 1 97.81 455 ILE A N 1
ATOM 3713 C CA . ILE A 1 455 ? 6.789 6.441 -8.273 1 97.81 455 ILE A CA 1
ATOM 3714 C C . ILE A 1 455 ? 6.574 5.566 -7.035 1 97.81 455 ILE A C 1
ATOM 3716 O O . ILE A 1 455 ? 6.82 6.004 -5.91 1 97.81 455 ILE A O 1
ATOM 3720 N N . GLU A 1 456 ? 6.098 4.344 -7.258 1 96.62 456 GLU A N 1
ATOM 3721 C CA . GLU A 1 456 ? 5.918 3.396 -6.164 1 96.62 456 GLU A CA 1
ATOM 3722 C C . GLU A 1 456 ? 7.254 2.836 -5.691 1 96.62 456 GLU A C 1
ATOM 3724 O O . GLU A 1 456 ? 8.195 2.723 -6.48 1 96.62 456 GLU A O 1
ATOM 3729 N N . TYR A 1 457 ? 7.297 2.482 -4.473 1 97 457 TYR A N 1
ATOM 3730 C CA . TYR A 1 457 ? 8.547 1.966 -3.928 1 97 457 TYR A CA 1
ATOM 3731 C C . TYR A 1 457 ? 8.93 0.651 -4.594 1 97 457 TYR A C 1
ATOM 3733 O O . TYR A 1 457 ? 10.117 0.377 -4.809 1 97 457 TYR A O 1
ATOM 3741 N N . SER A 1 458 ? 7.945 -0.188 -4.938 1 95.75 458 SER A N 1
ATOM 3742 C CA . SER A 1 458 ? 8.211 -1.469 -5.586 1 95.75 458 SER A CA 1
ATOM 3743 C C . SER A 1 458 ? 8.906 -1.276 -6.93 1 95.75 458 SER A C 1
ATOM 3745 O O . SER A 1 458 ? 9.711 -2.111 -7.344 1 95.75 458 SER A O 1
ATOM 3747 N N . GLU A 1 459 ? 8.555 -0.203 -7.59 1 96.12 459 GLU A N 1
ATOM 3748 C CA . GLU A 1 459 ? 9.203 0.093 -8.867 1 96.12 459 GLU A CA 1
ATOM 3749 C C . GLU A 1 459 ? 10.68 0.427 -8.672 1 96.12 459 GLU A C 1
ATOM 3751 O O . GLU A 1 459 ? 11.523 -0 -9.453 1 96.12 459 GLU A O 1
ATOM 3756 N N . PHE A 1 460 ? 10.969 1.146 -7.652 1 97.81 460 PHE A N 1
ATOM 3757 C CA . PHE A 1 460 ? 12.352 1.451 -7.297 1 97.81 460 PHE A CA 1
ATOM 3758 C C . PHE A 1 460 ? 13.117 0.178 -6.957 1 97.81 460 PHE A C 1
ATOM 3760 O O . PHE A 1 460 ? 14.203 -0.06 -7.496 1 97.81 460 PHE A O 1
ATOM 3767 N N . LYS A 1 461 ? 12.523 -0.621 -6.137 1 97.19 461 LYS A N 1
ATOM 3768 C CA . LYS A 1 461 ? 13.18 -1.85 -5.699 1 97.19 461 LYS A CA 1
ATOM 3769 C C . LYS A 1 461 ? 13.414 -2.797 -6.871 1 97.19 461 LYS A C 1
ATOM 3771 O O . LYS A 1 461 ? 14.453 -3.457 -6.945 1 97.19 461 LYS A O 1
ATOM 3776 N N . ASP A 1 462 ? 12.43 -2.852 -7.727 1 97.62 462 ASP A N 1
ATOM 3777 C CA . ASP A 1 462 ? 12.539 -3.676 -8.922 1 97.62 462 ASP A CA 1
ATOM 3778 C C . ASP A 1 462 ? 13.758 -3.275 -9.75 1 97.62 462 ASP A C 1
ATOM 3780 O O . ASP A 1 462 ? 14.594 -4.121 -10.086 1 97.62 462 ASP A O 1
ATOM 3784 N N . ARG A 1 463 ? 13.852 -1.992 -10.008 1 98 463 ARG A N 1
ATOM 3785 C CA . ARG A 1 463 ? 14.945 -1.485 -10.828 1 98 463 ARG A CA 1
ATOM 3786 C C . ARG A 1 463 ? 16.281 -1.686 -10.133 1 98 463 ARG A C 1
ATOM 3788 O O . ARG A 1 463 ? 17.266 -2.082 -10.758 1 98 463 ARG A O 1
ATOM 3795 N N . PHE A 1 464 ? 16.344 -1.449 -8.836 1 98 464 PHE A N 1
ATOM 3796 C CA . PHE A 1 464 ? 17.531 -1.642 -8.023 1 98 464 PHE A CA 1
ATOM 3797 C C . PHE A 1 464 ? 17.984 -3.094 -8.078 1 98 464 PHE A C 1
ATOM 3799 O O . PHE A 1 464 ? 19.156 -3.373 -8.344 1 98 464 PHE A O 1
ATOM 3806 N N . THR A 1 465 ? 17.078 -4.012 -7.922 1 97.19 465 THR A N 1
ATOM 3807 C CA . THR A 1 465 ? 17.375 -5.438 -7.875 1 97.19 465 THR A CA 1
ATOM 3808 C C . THR A 1 465 ? 17.891 -5.926 -9.227 1 97.19 465 THR A C 1
ATOM 3810 O O . THR A 1 465 ? 18.906 -6.629 -9.297 1 97.19 465 THR A O 1
ATOM 3813 N N . ILE A 1 466 ? 17.281 -5.504 -10.266 1 97.12 466 ILE A N 1
ATOM 3814 C CA . ILE A 1 466 ? 17.641 -5.949 -11.609 1 97.12 466 ILE A CA 1
ATOM 3815 C C . ILE A 1 466 ? 19.047 -5.469 -11.945 1 97.12 466 ILE A C 1
ATOM 3817 O O . ILE A 1 466 ? 19.859 -6.223 -12.5 1 97.12 466 ILE A O 1
ATOM 3821 N N . LEU A 1 467 ? 19.297 -4.211 -11.602 1 97.5 467 LEU A N 1
ATOM 3822 C CA . LEU A 1 467 ? 20.609 -3.668 -11.93 1 97.5 467 LEU A CA 1
ATOM 3823 C C . LEU A 1 467 ? 21.688 -4.258 -11.023 1 97.5 467 LEU A C 1
ATOM 3825 O O . LEU A 1 467 ? 22.828 -4.473 -11.461 1 97.5 467 LEU A O 1
ATOM 3829 N N . MET A 1 468 ? 21.359 -4.488 -9.805 1 96.69 468 MET A N 1
ATOM 3830 C CA . MET A 1 468 ? 22.281 -5.18 -8.914 1 96.69 468 MET A CA 1
ATOM 3831 C C . MET A 1 468 ? 22.625 -6.57 -9.445 1 96.69 468 MET A C 1
ATOM 3833 O O . MET A 1 468 ? 23.781 -6.98 -9.438 1 96.69 468 MET A O 1
ATOM 3837 N N . ASP A 1 469 ? 21.609 -7.277 -9.906 1 94.38 469 ASP A N 1
ATOM 3838 C CA . ASP A 1 469 ? 21.812 -8.602 -10.484 1 94.38 469 ASP A CA 1
ATOM 3839 C C . ASP A 1 469 ? 22.75 -8.539 -11.688 1 94.38 469 ASP A C 1
ATOM 3841 O O . ASP A 1 469 ? 23.609 -9.398 -11.859 1 94.38 469 ASP A O 1
ATOM 3845 N N . LYS A 1 470 ? 22.531 -7.574 -12.445 1 93.94 470 LYS A N 1
ATOM 3846 C CA . LYS A 1 470 ? 23.281 -7.43 -13.68 1 93.94 470 LYS A CA 1
ATOM 3847 C C . LYS A 1 470 ? 24.75 -7.105 -13.398 1 93.94 470 LYS A C 1
ATOM 3849 O O . LYS A 1 470 ? 25.641 -7.66 -14.039 1 93.94 470 LYS A O 1
ATOM 3854 N N . TYR A 1 471 ? 25.047 -6.246 -12.438 1 91.88 471 TYR A N 1
ATOM 3855 C CA . TYR A 1 471 ? 26.406 -5.715 -12.289 1 91.88 471 TYR A CA 1
ATOM 3856 C C . TYR A 1 471 ? 27.109 -6.348 -11.102 1 91.88 471 TYR A C 1
ATOM 3858 O O . TYR A 1 471 ? 28.328 -6.266 -10.984 1 91.88 471 TYR A O 1
ATOM 3866 N N . ASN A 1 472 ? 26.484 -6.723 -10.055 1 76.5 472 ASN A N 1
ATOM 3867 C CA . ASN A 1 472 ? 27.156 -7.426 -8.969 1 76.5 472 ASN A CA 1
ATOM 3868 C C . ASN A 1 472 ? 27.516 -8.852 -9.359 1 76.5 472 ASN A C 1
ATOM 3870 O O . ASN A 1 472 ? 28.484 -9.422 -8.844 1 76.5 472 ASN A O 1
ATOM 3874 N N . ASN A 1 473 ? 26.719 -9.594 -10.047 1 59.94 473 ASN A N 1
ATOM 3875 C CA . ASN A 1 473 ? 27.109 -10.922 -10.516 1 59.94 473 ASN A CA 1
ATOM 3876 C C . ASN A 1 473 ? 28.359 -10.867 -11.383 1 59.94 473 ASN A C 1
ATOM 3878 O O . ASN A 1 473 ? 29.078 -11.859 -11.516 1 59.94 473 ASN A O 1
ATOM 3882 N N . ASN A 1 474 ? 28.75 -9.688 -12.062 1 44.88 474 ASN A N 1
ATOM 3883 C CA . ASN A 1 474 ? 29.984 -9.633 -12.836 1 44.88 474 ASN A CA 1
ATOM 3884 C C . ASN A 1 474 ? 31.203 -9.484 -11.938 1 44.88 474 ASN A C 1
ATOM 3886 O O . ASN A 1 474 ? 32.344 -9.602 -12.398 1 44.88 474 ASN A O 1
ATOM 3890 N N . ASN A 1 475 ? 31.125 -8.898 -10.789 1 36.69 475 ASN A N 1
ATOM 3891 C CA . ASN A 1 475 ? 32.344 -8.773 -9.969 1 36.69 475 ASN A CA 1
ATOM 3892 C C . ASN A 1 475 ? 32.531 -10 -9.094 1 36.69 475 ASN A C 1
ATOM 3894 O O . ASN A 1 475 ? 33.344 -9.977 -8.156 1 36.69 475 ASN A O 1
ATOM 3898 N N . LEU A 1 476 ? 31.625 -10.859 -8.875 1 32.69 476 LEU A N 1
ATOM 3899 C CA . LEU A 1 476 ? 32.062 -12.102 -8.273 1 32.69 476 LEU A CA 1
ATOM 3900 C C . LEU A 1 476 ? 32.5 -13.102 -9.336 1 32.69 476 LEU A C 1
ATOM 3902 O O . LEU A 1 476 ? 31.844 -13.242 -10.367 1 32.69 476 LEU A O 1
ATOM 3906 N N . MET B 1 1 ? 14.289 -35.688 24.953 1 15.61 1 MET B N 1
ATOM 3907 C CA . MET B 1 1 ? 13.719 -36.188 26.219 1 15.61 1 MET B CA 1
ATOM 3908 C C . MET B 1 1 ? 13.922 -35.156 27.328 1 15.61 1 MET B C 1
ATOM 3910 O O . MET B 1 1 ? 13.008 -34.906 28.109 1 15.61 1 MET B O 1
ATOM 3914 N N . ARG B 1 2 ? 15.18 -35.125 27.828 1 16.19 2 ARG B N 1
ATOM 3915 C CA . ARG B 1 2 ? 15.461 -35.031 29.25 1 16.19 2 ARG B CA 1
ATOM 3916 C C . ARG B 1 2 ? 14.992 -33.688 29.797 1 16.19 2 ARG B C 1
ATOM 3918 O O . ARG B 1 2 ? 14.82 -32.719 29.047 1 16.19 2 ARG B O 1
ATOM 3925 N N . LEU B 1 3 ? 15.352 -33.312 31.156 1 16.3 3 LEU B N 1
ATOM 3926 C CA . LEU B 1 3 ? 15.148 -32.906 32.531 1 16.3 3 LEU B CA 1
ATOM 3927 C C . LEU B 1 3 ? 15.562 -31.438 32.719 1 16.3 3 LEU B C 1
ATOM 3929 O O . LEU B 1 3 ? 15.094 -30.781 33.656 1 16.3 3 LEU B O 1
ATOM 3933 N N . VAL B 1 4 ? 16.641 -30.953 32.031 1 18.31 4 VAL B N 1
ATOM 3934 C CA . VAL B 1 4 ? 17.547 -30.297 32.969 1 18.31 4 VAL B CA 1
ATOM 3935 C C . VAL B 1 4 ? 16.828 -29.125 33.625 1 18.31 4 VAL B C 1
ATOM 3937 O O . VAL B 1 4 ? 16.016 -28.438 33 1 18.31 4 VAL B O 1
ATOM 3940 N N . ASN B 1 5 ? 17.125 -28.844 34.906 1 17.25 5 ASN B N 1
ATOM 3941 C CA . ASN B 1 5 ? 16.969 -28.312 36.25 1 17.25 5 ASN B CA 1
ATOM 3942 C C . ASN B 1 5 ? 16.812 -26.797 36.25 1 17.25 5 ASN B C 1
ATOM 3944 O O . ASN B 1 5 ? 17.078 -26.141 35.25 1 17.25 5 ASN B O 1
ATOM 3948 N N . TYR B 1 6 ? 17.453 -26.125 37.281 1 17.48 6 TYR B N 1
ATOM 3949 C CA . TYR B 1 6 ? 17.219 -25.406 38.531 1 17.48 6 TYR B CA 1
ATOM 3950 C C . TYR B 1 6 ? 17.594 -23.922 38.375 1 17.48 6 TYR B C 1
ATOM 3952 O O . TYR B 1 6 ? 18.781 -23.594 38.312 1 17.48 6 TYR B O 1
ATOM 3960 N N . PHE B 1 7 ? 17.062 -23.141 37.469 1 19.08 7 PHE B N 1
ATOM 3961 C CA . PHE B 1 7 ? 17.609 -21.812 37.281 1 19.08 7 PHE B CA 1
ATOM 3962 C C . PHE B 1 7 ? 17.562 -21.016 38.594 1 19.08 7 PHE B C 1
ATOM 3964 O O . PHE B 1 7 ? 16.484 -20.75 39.125 1 19.08 7 PHE B O 1
ATOM 3971 N N . ARG B 1 8 ? 18.75 -21.125 39.406 1 16.53 8 ARG B N 1
ATOM 3972 C CA . ARG B 1 8 ? 19.203 -20.578 40.688 1 16.53 8 ARG B CA 1
ATOM 3973 C C . ARG B 1 8 ? 18.922 -19.078 40.75 1 16.53 8 ARG B C 1
ATOM 3975 O O . ARG B 1 8 ? 19.172 -18.344 39.781 1 16.53 8 ARG B O 1
ATOM 3982 N N . PHE B 1 9 ? 18.078 -18.531 41.719 1 18.98 9 PHE B N 1
ATOM 3983 C CA . PHE B 1 9 ? 17.516 -17.375 42.406 1 18.98 9 PHE B CA 1
ATOM 3984 C C . PHE B 1 9 ? 18.609 -16.484 42.969 1 18.98 9 PHE B C 1
ATOM 3986 O O . PHE B 1 9 ? 18.344 -15.539 43.719 1 18.98 9 PHE B O 1
ATOM 3993 N N . LEU B 1 10 ? 19.984 -16.75 42.5 1 16.48 10 LEU B N 1
ATOM 3994 C CA . LEU B 1 10 ? 20.906 -16.281 43.531 1 16.48 10 LEU B CA 1
ATOM 3995 C C . LEU B 1 10 ? 20.594 -14.844 43.938 1 16.48 10 LEU B C 1
ATOM 3997 O O . LEU B 1 10 ? 20.141 -14.055 43.094 1 16.48 10 LEU B O 1
ATOM 4001 N N . ASN B 1 11 ? 20.672 -14.5 45.312 1 17.25 11 ASN B N 1
ATOM 4002 C CA . ASN B 1 11 ? 20.609 -13.68 46.531 1 17.25 11 ASN B CA 1
ATOM 4003 C C . ASN B 1 11 ? 21.609 -12.516 46.469 1 17.25 11 ASN B C 1
ATOM 4005 O O . ASN B 1 11 ? 21.906 -11.891 47.469 1 17.25 11 ASN B O 1
ATOM 4009 N N . PHE B 1 12 ? 21.984 -12.008 45.281 1 16.3 12 PHE B N 1
ATOM 4010 C CA . PHE B 1 12 ? 23.25 -11.297 45.469 1 16.3 12 PHE B CA 1
ATOM 4011 C C . PHE B 1 12 ? 23.094 -10.156 46.469 1 16.3 12 PHE B C 1
ATOM 4013 O O . PHE B 1 12 ? 22.406 -9.18 46.188 1 16.3 12 PHE B O 1
ATOM 4020 N N . LYS B 1 13 ? 23.266 -10.477 47.812 1 16.09 13 LYS B N 1
ATOM 4021 C CA . LYS B 1 13 ? 23.266 -9.594 48.969 1 16.09 13 LYS B CA 1
ATOM 4022 C C . LYS B 1 13 ? 24.359 -8.539 48.844 1 16.09 13 LYS B C 1
ATOM 4024 O O . LYS B 1 13 ? 24.391 -7.57 49.625 1 16.09 13 LYS B O 1
ATOM 4029 N N . LYS B 1 14 ? 25.484 -8.766 48.156 1 14.87 14 LYS B N 1
ATOM 4030 C CA . LYS B 1 14 ? 26.703 -8.516 48.906 1 14.87 14 LYS B CA 1
ATOM 4031 C C . LYS B 1 14 ? 26.688 -7.129 49.531 1 14.87 14 LYS B C 1
ATOM 4033 O O . LYS B 1 14 ? 25.984 -6.234 49.062 1 14.87 14 LYS B O 1
ATOM 4038 N N . ASN B 1 15 ? 27.844 -6.82 50.219 1 15.11 15 ASN B N 1
ATOM 4039 C CA . ASN B 1 15 ? 28.562 -6.246 51.344 1 15.11 15 ASN B CA 1
ATOM 4040 C C . ASN B 1 15 ? 28.703 -4.73 51.219 1 15.11 15 ASN B C 1
ATOM 4042 O O . ASN B 1 15 ? 28.531 -4.184 50.125 1 15.11 15 ASN B O 1
ATOM 4046 N N . ASN B 1 16 ? 29.672 -4.227 52.031 1 14.87 16 ASN B N 1
ATOM 4047 C CA . ASN B 1 16 ? 29.906 -3.299 53.125 1 14.87 16 ASN B CA 1
ATOM 4048 C C . ASN B 1 16 ? 30.438 -1.96 52.625 1 14.87 16 ASN B C 1
ATOM 4050 O O . ASN B 1 16 ? 29.984 -0.903 53.094 1 14.87 16 ASN B O 1
ATOM 4054 N N . LYS B 1 17 ? 31.781 -2.021 52.094 1 14.9 17 LYS B N 1
ATOM 4055 C CA . LYS B 1 17 ? 32.812 -1.315 52.844 1 14.9 17 LYS B CA 1
ATOM 4056 C C . LYS B 1 17 ? 32.656 0.196 52.688 1 14.9 17 LYS B C 1
ATOM 4058 O O . LYS B 1 17 ? 32.031 0.673 51.75 1 14.9 17 LYS B O 1
ATOM 4063 N N . LYS B 1 18 ? 33.938 0.862 52.844 1 15.23 18 LYS B N 1
ATOM 4064 C CA . LYS B 1 18 ? 34.531 1.79 53.781 1 15.23 18 LYS B CA 1
ATOM 4065 C C . LYS B 1 18 ? 34.406 3.23 53.312 1 15.23 18 LYS B C 1
ATOM 4067 O O . LYS B 1 18 ? 33.938 4.105 54.031 1 15.23 18 LYS B O 1
ATOM 4072 N N . ASN B 1 19 ? 35.5 3.771 52.531 1 14.66 19 ASN B N 1
ATOM 4073 C CA . ASN B 1 19 ? 36.406 4.773 53.031 1 14.66 19 ASN B CA 1
ATOM 4074 C C . ASN B 1 19 ? 35.938 6.188 52.719 1 14.66 19 ASN B C 1
ATOM 4076 O O . ASN B 1 19 ? 35.125 6.391 51.812 1 14.66 19 ASN B O 1
ATOM 4080 N N . SER B 1 20 ? 36.812 7.254 53.156 1 14.89 20 SER B N 1
ATOM 4081 C CA . SER B 1 20 ? 36.938 8.492 53.906 1 14.89 20 SER B CA 1
ATOM 4082 C C . SER B 1 20 ? 36.875 9.711 53 1 14.89 20 SER B C 1
ATOM 4084 O O . SER B 1 20 ? 36.219 10.703 53.312 1 14.89 20 SER B O 1
ATOM 4086 N N . CYS B 1 21 ? 37.781 9.805 51.938 1 14.86 21 CYS B N 1
ATOM 4087 C CA . CYS B 1 21 ? 38.719 10.898 52.062 1 14.86 21 CYS B CA 1
ATOM 4088 C C . CYS B 1 21 ? 38.062 12.242 51.781 1 14.86 21 CYS B C 1
ATOM 4090 O O . CYS B 1 21 ? 37.031 12.297 51.125 1 14.86 21 CYS B O 1
ATOM 4092 N N . HIS B 1 22 ? 38.938 13.336 51.875 1 14.92 22 HIS B N 1
ATOM 4093 C CA . HIS B 1 22 ? 39.156 14.633 52.5 1 14.92 22 HIS B CA 1
ATOM 4094 C C . HIS B 1 22 ? 38.562 15.758 51.656 1 14.92 22 HIS B C 1
ATOM 4096 O O . HIS B 1 22 ? 38.188 15.539 50.5 1 14.92 22 HIS B O 1
ATOM 4102 N N . LEU B 1 23 ? 39.344 16.891 51.594 1 14.73 23 LEU B N 1
ATOM 4103 C CA . LEU B 1 23 ? 39.281 18.219 52.156 1 14.73 23 LEU B CA 1
ATOM 4104 C C . LEU B 1 23 ? 38.781 19.234 51.125 1 14.73 23 LEU B C 1
ATOM 4106 O O . LEU B 1 23 ? 37.844 19.984 51.375 1 14.73 23 LEU B O 1
ATOM 4110 N N . HIS B 1 24 ? 39.781 19.953 50.375 1 14.88 24 HIS B N 1
ATOM 4111 C CA . HIS B 1 24 ? 40.156 21.344 50.656 1 14.88 24 HIS B CA 1
ATOM 4112 C C . HIS B 1 24 ? 39.375 22.297 49.75 1 14.88 24 HIS B C 1
ATOM 4114 O O . HIS B 1 24 ? 38.812 21.891 48.719 1 14.88 24 HIS B O 1
ATOM 4120 N N . TYR B 1 25 ? 39.875 23.656 49.719 1 14.83 25 TYR B N 1
ATOM 4121 C CA . TYR B 1 25 ? 39.594 25.062 49.969 1 14.83 25 TYR B CA 1
ATOM 4122 C C . TYR B 1 25 ? 39.406 25.812 48.625 1 14.83 25 TYR B C 1
ATOM 4124 O O . TYR B 1 25 ? 40.344 26.438 48.125 1 14.83 25 TYR B O 1
ATOM 4132 N N . PHE B 1 26 ? 39.031 25.172 47.531 1 15.67 26 PHE B N 1
ATOM 4133 C CA . PHE B 1 26 ? 39.5 26.016 46.438 1 15.67 26 PHE B CA 1
ATOM 4134 C C . PHE B 1 26 ? 38.875 27.406 46.5 1 15.67 26 PHE B C 1
ATOM 4136 O O . PHE B 1 26 ? 37.625 27.531 46.594 1 15.67 26 PHE B O 1
ATOM 4143 N N . HIS B 1 27 ? 39.719 28.359 46.812 1 15.23 27 HIS B N 1
ATOM 4144 C CA . HIS B 1 27 ? 39.719 29.797 47.062 1 15.23 27 HIS B CA 1
ATOM 4145 C C . HIS B 1 27 ? 38.969 30.531 45.969 1 15.23 27 HIS B C 1
ATOM 4147 O O . HIS B 1 27 ? 38.812 30 44.844 1 15.23 27 HIS B O 1
ATOM 4153 N N . LYS B 1 28 ? 39.031 31.938 46.094 1 16.03 28 LYS B N 1
ATOM 4154 C CA . LYS B 1 28 ? 38.281 33.188 46.125 1 16.03 28 LYS B CA 1
ATOM 4155 C C . LYS B 1 28 ? 38.344 33.875 44.75 1 16.03 28 LYS B C 1
ATOM 4157 O O . LYS B 1 28 ? 37.75 34.938 44.531 1 16.03 28 LYS B O 1
ATOM 4162 N N . LEU B 1 29 ? 39.094 33.281 43.719 1 15.64 29 LEU B N 1
ATOM 4163 C CA . LEU B 1 29 ? 39.688 34.406 43.062 1 15.64 29 LEU B CA 1
ATOM 4164 C C . LEU B 1 29 ? 38.625 35.375 42.531 1 15.64 29 LEU B C 1
ATOM 4166 O O . LEU B 1 29 ? 37.562 34.938 42.094 1 15.64 29 LEU B O 1
ATOM 4170 N N . SER B 1 30 ? 38.938 36.719 42.594 1 15.59 30 SER B N 1
ATOM 4171 C CA . SER B 1 30 ? 38.5 38.125 42.719 1 15.59 30 SER B CA 1
ATOM 4172 C C . SER B 1 30 ? 37.969 38.656 41.375 1 15.59 30 SER B C 1
ATOM 4174 O O . SER B 1 30 ? 37.312 39.688 41.344 1 15.59 30 SER B O 1
ATOM 4176 N N . LEU B 1 31 ? 38.375 38.062 40.219 1 16.11 31 LEU B N 1
ATOM 4177 C CA . LEU B 1 31 ? 38.719 39.125 39.312 1 16.11 31 LEU B CA 1
ATOM 4178 C C . LEU B 1 31 ? 37.5 39.969 38.969 1 16.11 31 LEU B C 1
ATOM 4180 O O . LEU B 1 31 ? 36.406 39.406 38.688 1 16.11 31 LEU B O 1
ATOM 4184 N N . ALA B 1 32 ? 37.594 41.344 39.062 1 16.2 32 ALA B N 1
ATOM 4185 C CA . ALA B 1 32 ? 36.938 42.625 39.156 1 16.2 32 ALA B CA 1
ATOM 4186 C C . ALA B 1 32 ? 36.312 43.031 37.812 1 16.2 32 ALA B C 1
ATOM 4188 O O . ALA B 1 32 ? 35.594 44.031 37.719 1 16.2 32 ALA B O 1
ATOM 4189 N N . ASN B 1 33 ? 36.375 42.188 36.75 1 16.42 33 ASN B N 1
ATOM 4190 C CA . ASN B 1 33 ? 36.406 43.125 35.625 1 16.42 33 ASN B CA 1
ATOM 4191 C C . ASN B 1 33 ? 35.156 44 35.594 1 16.42 33 ASN B C 1
ATOM 4193 O O . ASN B 1 33 ? 34.062 43.531 35.844 1 16.42 33 ASN B O 1
ATOM 4197 N N . ASN B 1 34 ? 35.312 45.312 35.5 1 15.8 34 ASN B N 1
ATOM 4198 C CA . ASN B 1 34 ? 34.625 46.594 35.625 1 15.8 34 ASN B CA 1
ATOM 4199 C C . ASN B 1 34 ? 33.594 46.781 34.531 1 15.8 34 ASN B C 1
ATOM 4201 O O . ASN B 1 34 ? 32.906 47.812 34.5 1 15.8 34 ASN B O 1
ATOM 4205 N N . ILE B 1 35 ? 33.594 46 33.469 1 17.72 35 ILE B N 1
ATOM 4206 C CA . ILE B 1 35 ? 33.281 46.875 32.344 1 17.72 35 ILE B CA 1
ATOM 4207 C C . ILE B 1 35 ? 31.906 47.5 32.531 1 17.72 35 ILE B C 1
ATOM 4209 O O . ILE B 1 35 ? 30.984 46.844 33 1 17.72 35 ILE B O 1
ATOM 4213 N N . ILE B 1 36 ? 31.828 48.75 32.031 1 16.89 36 ILE B N 1
ATOM 4214 C CA . ILE B 1 36 ? 31.062 50 32.094 1 16.89 36 ILE B CA 1
ATOM 4215 C C . ILE B 1 36 ? 29.656 49.781 31.547 1 16.89 36 ILE B C 1
ATOM 4217 O O . ILE B 1 36 ? 29.453 49 30.594 1 16.89 36 ILE B O 1
ATOM 4221 N N . ASN B 1 37 ? 28.656 50.531 32.094 1 15.48 37 ASN B N 1
ATOM 4222 C CA . ASN B 1 37 ? 27.219 50.625 32.344 1 15.48 37 ASN B CA 1
ATOM 4223 C C . ASN B 1 37 ? 26.484 51.094 31.062 1 15.48 37 ASN B C 1
ATOM 4225 O O . ASN B 1 37 ? 25.266 51.281 31.078 1 15.48 37 ASN B O 1
ATOM 4229 N N . LYS B 1 38 ? 27.234 51.594 30.031 1 17.23 38 LYS B N 1
ATOM 4230 C CA . LYS B 1 38 ? 26.453 52.75 29.578 1 17.23 38 LYS B CA 1
ATOM 4231 C C . LYS B 1 38 ? 25.062 52.344 29.141 1 17.23 38 LYS B C 1
ATOM 4233 O O . LYS B 1 38 ? 24.891 51.344 28.391 1 17.23 38 LYS B O 1
ATOM 4238 N N . SER B 1 39 ? 23.953 53 29.688 1 16.28 39 SER B N 1
ATOM 4239 C CA . SER B 1 39 ? 22.5 52.875 29.797 1 16.28 39 SER B CA 1
ATOM 4240 C C . SER B 1 39 ? 21.828 53.125 28.469 1 16.28 39 SER B C 1
ATOM 4242 O O . SER B 1 39 ? 20.609 52.969 28.344 1 16.28 39 SER B O 1
ATOM 4244 N N . ALA B 1 40 ? 22.5 53.562 27.359 1 18.8 40 ALA B N 1
ATOM 4245 C CA . ALA B 1 40 ? 21.625 54.5 26.641 1 18.8 40 ALA B CA 1
ATOM 4246 C C . ALA B 1 40 ? 20.375 53.812 26.141 1 18.8 40 ALA B C 1
ATOM 4248 O O . ALA B 1 40 ? 20.453 52.781 25.438 1 18.8 40 ALA B O 1
ATOM 4249 N N . SER B 1 41 ? 19.172 53.969 26.766 1 16.94 41 SER B N 1
ATOM 4250 C CA . SER B 1 41 ? 17.812 53.469 26.688 1 16.94 41 SER B CA 1
ATOM 4251 C C . SER B 1 41 ? 17.156 53.844 25.359 1 16.94 41 SER B C 1
ATOM 4253 O O . SER B 1 41 ? 15.969 53.594 25.156 1 16.94 41 SER B O 1
ATOM 4255 N N . SER B 1 42 ? 17.828 54.312 24.297 1 18.3 42 SER B N 1
ATOM 4256 C CA . SER B 1 42 ? 16.953 55.031 23.375 1 18.3 42 SER B CA 1
ATOM 4257 C C . SER B 1 42 ? 15.828 54.125 22.875 1 18.3 42 SER B C 1
ATOM 4259 O O . SER B 1 42 ? 16.078 53 22.438 1 18.3 42 SER B O 1
ATOM 4261 N N . SER B 1 43 ? 14.531 54.344 23.266 1 17.78 43 SER B N 1
ATOM 4262 C CA . SER B 1 43 ? 13.211 53.75 23.109 1 17.78 43 SER B CA 1
ATOM 4263 C C . SER B 1 43 ? 12.766 53.75 21.656 1 17.78 43 SER B C 1
ATOM 4265 O O . SER B 1 43 ? 11.586 53.562 21.359 1 17.78 43 SER B O 1
ATOM 4267 N N . LEU B 1 44 ? 13.555 53.562 20.625 1 18.62 44 LEU B N 1
ATOM 4268 C CA . LEU B 1 44 ? 12.992 53.812 19.297 1 18.62 44 LEU B CA 1
ATOM 4269 C C . LEU B 1 44 ? 11.727 52.969 19.078 1 18.62 44 LEU B C 1
ATOM 4271 O O . LEU B 1 44 ? 11.75 51.75 19.266 1 18.62 44 LEU B O 1
ATOM 4275 N N . LEU B 1 45 ? 10.508 53.625 19.125 1 18.77 45 LEU B N 1
ATOM 4276 C CA . LEU B 1 45 ? 9.125 53.219 18.953 1 18.77 45 LEU B CA 1
ATOM 4277 C C . LEU B 1 45 ? 8.922 52.531 17.594 1 18.77 45 LEU B C 1
ATOM 4279 O O . LEU B 1 45 ? 9.094 53.188 16.547 1 18.77 45 LEU B O 1
ATOM 4283 N N . PHE B 1 46 ? 9.453 51.406 17.312 1 18.69 46 PHE B N 1
ATOM 4284 C CA . PHE B 1 46 ? 9.234 50.781 16.016 1 18.69 46 PHE B CA 1
ATOM 4285 C C . PHE B 1 46 ? 7.746 50.594 15.75 1 18.69 46 PHE B C 1
ATOM 4287 O O . PHE B 1 46 ? 7.051 49.906 16.516 1 18.69 46 PHE B O 1
ATOM 4294 N N . ARG B 1 47 ? 6.992 51.531 15.156 1 20.53 47 ARG B N 1
ATOM 4295 C CA . ARG B 1 47 ? 5.617 51.5 14.664 1 20.53 47 ARG B CA 1
ATOM 4296 C C . ARG B 1 47 ? 5.406 50.344 13.703 1 20.53 47 ARG B C 1
ATOM 4298 O O . ARG B 1 47 ? 5.961 50.312 12.602 1 20.53 47 ARG B O 1
ATOM 4305 N N . ASN B 1 48 ? 5.406 49.188 14.164 1 19.91 48 ASN B N 1
ATOM 4306 C CA . ASN B 1 48 ? 5.156 48.031 13.305 1 19.91 48 ASN B CA 1
ATOM 4307 C C . ASN B 1 48 ? 3.814 48.156 12.586 1 19.91 48 ASN B C 1
ATOM 4309 O O . ASN B 1 48 ? 2.77 48.281 13.227 1 19.91 48 ASN B O 1
ATOM 4313 N N . PRO B 1 49 ? 3.717 48.844 11.453 1 22.75 49 PRO B N 1
ATOM 4314 C CA . PRO B 1 49 ? 2.416 48.906 10.781 1 22.75 49 PRO B CA 1
ATOM 4315 C C . PRO B 1 49 ? 1.717 47.562 10.695 1 22.75 49 PRO B C 1
ATOM 4317 O O . PRO B 1 49 ? 2.336 46.562 10.312 1 22.75 49 PRO B O 1
ATOM 4320 N N . ILE B 1 50 ? 0.779 47.25 11.547 1 23.92 50 ILE B N 1
ATOM 4321 C CA . ILE B 1 50 ? -0.173 46.156 11.547 1 23.92 50 ILE B CA 1
ATOM 4322 C C . ILE B 1 50 ? -0.847 46.062 10.18 1 23.92 50 ILE B C 1
ATOM 4324 O O . ILE B 1 50 ? -1.568 46.969 9.766 1 23.92 50 ILE B O 1
ATOM 4328 N N . GLN B 1 51 ? -0.121 45.75 9.148 1 23.11 51 GLN B N 1
ATOM 4329 C CA . GLN B 1 51 ? -0.85 45.5 7.914 1 23.11 51 GLN B CA 1
ATOM 4330 C C . GLN B 1 51 ? -2.127 44.688 8.18 1 23.11 51 GLN B C 1
ATOM 4332 O O . GLN B 1 51 ? -2.1 43.688 8.883 1 23.11 51 GLN B O 1
ATOM 4337 N N . SER B 1 52 ? -3.279 45.312 8.055 1 25.06 52 SER B N 1
ATOM 4338 C CA . SER B 1 52 ? -4.664 44.844 8.047 1 25.06 52 SER B CA 1
ATOM 4339 C C . SER B 1 52 ? -4.797 43.531 7.301 1 25.06 52 SER B C 1
ATOM 4341 O O . SER B 1 52 ? -4.324 43.375 6.172 1 25.06 52 SER B O 1
ATOM 4343 N N . ASN B 1 53 ? -4.652 42.469 8.008 1 26.42 53 ASN B N 1
ATOM 4344 C CA . ASN B 1 53 ? -4.984 41.094 7.602 1 26.42 53 ASN B CA 1
ATOM 4345 C C . ASN B 1 53 ? -6.293 41.062 6.82 1 26.42 53 ASN B C 1
ATOM 4347 O O . ASN B 1 53 ? -7.375 41.094 7.41 1 26.42 53 ASN B O 1
ATOM 4351 N N . LYS B 1 54 ? -6.301 41.688 5.695 1 29.83 54 LYS B N 1
ATOM 4352 C CA . LYS B 1 54 ? -7.438 41.75 4.777 1 29.83 54 LYS B CA 1
ATOM 4353 C C . LYS B 1 54 ? -7.984 40.344 4.469 1 29.83 54 LYS B C 1
ATOM 4355 O O . LYS B 1 54 ? -7.965 39.906 3.318 1 29.83 54 LYS B O 1
ATOM 4360 N N . TYR B 1 55 ? -7.488 39.375 5.176 1 29.08 55 TYR B N 1
ATOM 4361 C CA . TYR B 1 55 ? -8.273 38.219 4.75 1 29.08 55 TYR B CA 1
ATOM 4362 C C . TYR B 1 55 ? -9.766 38.469 4.957 1 29.08 55 TYR B C 1
ATOM 4364 O O . TYR B 1 55 ? -10.211 38.719 6.086 1 29.08 55 TYR B O 1
ATOM 4372 N N . GLN B 1 56 ? -10.312 39.375 4.133 1 24.61 56 GLN B N 1
ATOM 4373 C CA . GLN B 1 56 ? -11.773 39.406 4.121 1 24.61 56 GLN B CA 1
ATOM 4374 C C . GLN B 1 56 ? -12.344 38 4.375 1 24.61 56 GLN B C 1
ATOM 4376 O O . GLN B 1 56 ? -11.938 37.031 3.738 1 24.61 56 GLN B O 1
ATOM 4381 N N . SER B 1 57 ? -12.859 37.875 5.547 1 26.44 57 SER B N 1
ATOM 4382 C CA . SER B 1 57 ? -13.617 36.688 5.949 1 26.44 57 SER B CA 1
ATOM 4383 C C . SER B 1 57 ? -14.586 36.25 4.859 1 26.44 57 SER B C 1
ATOM 4385 O O . SER B 1 57 ? -15.547 36.969 4.555 1 26.44 57 SER B O 1
ATOM 4387 N N . LYS B 1 58 ? -14.188 35.812 3.695 1 30.59 58 LYS B N 1
ATOM 4388 C CA . LYS B 1 58 ? -15.289 35.156 2.982 1 30.59 58 LYS B CA 1
ATOM 4389 C C . LYS B 1 58 ? -16.219 34.438 3.951 1 30.59 58 LYS B C 1
ATOM 4391 O O . LYS B 1 58 ? -15.789 33.969 5.004 1 30.59 58 LYS B O 1
ATOM 4396 N N . SER B 1 59 ? -17.562 34.625 3.775 1 26.42 59 SER B N 1
ATOM 4397 C CA . SER B 1 59 ? -18.641 33.969 4.504 1 26.42 59 SER B CA 1
ATOM 4398 C C . SER B 1 59 ? -18.234 32.594 4.969 1 26.42 59 SER B C 1
ATOM 4400 O O . SER B 1 59 ? -17.422 31.906 4.32 1 26.42 59 SER B O 1
ATOM 4402 N N . ASP B 1 60 ? -18.328 32.312 6.316 1 29.61 60 ASP B N 1
ATOM 4403 C CA . ASP B 1 60 ? -18.266 31.047 7.066 1 29.61 60 ASP B CA 1
ATOM 4404 C C . ASP B 1 60 ? -18.828 29.891 6.242 1 29.61 60 ASP B C 1
ATOM 4406 O O . ASP B 1 60 ? -20.031 29.656 6.234 1 29.61 60 ASP B O 1
ATOM 4410 N N . SER B 1 61 ? -18.547 29.844 5.047 1 29.42 61 SER B N 1
ATOM 4411 C CA . SER B 1 61 ? -19 28.531 4.598 1 29.42 61 SER B CA 1
ATOM 4412 C C . SER B 1 61 ? -18.5 27.422 5.523 1 29.42 61 SER B C 1
ATOM 4414 O O . SER B 1 61 ? -1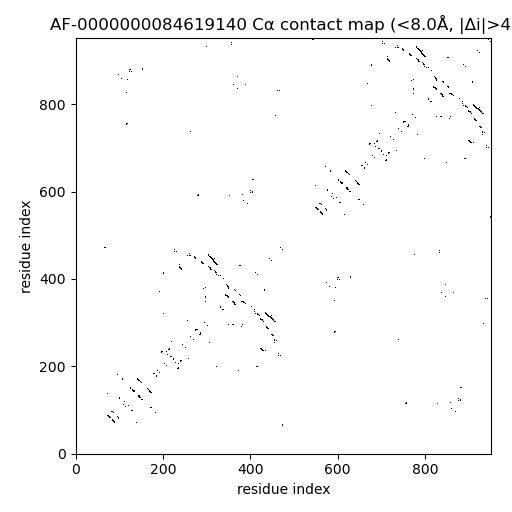7.344 27.016 5.438 1 29.42 61 SER B O 1
ATOM 4416 N N . VAL B 1 62 ? -18.953 27.453 6.773 1 32.62 62 VAL B N 1
ATOM 4417 C CA . VAL B 1 62 ? -18.859 26.359 7.734 1 32.62 62 VAL B CA 1
ATOM 4418 C C . VAL B 1 62 ? -18.969 25.016 7.008 1 32.62 62 VAL B C 1
ATOM 4420 O O . VAL B 1 62 ? -19.938 24.781 6.281 1 32.62 62 VAL B O 1
ATOM 4423 N N . TYR B 1 63 ? -17.984 24.453 6.664 1 34.03 63 TYR B N 1
ATOM 4424 C CA . TYR B 1 63 ? -18.016 23.031 6.352 1 34.03 63 TYR B CA 1
ATOM 4425 C C . TYR B 1 63 ? -19.047 22.312 7.219 1 34.03 63 TYR B C 1
ATOM 4427 O O . TYR B 1 63 ? -18.953 22.312 8.445 1 34.03 63 TYR B O 1
ATOM 4435 N N . SER B 1 64 ? -20.297 22.344 6.797 1 36.69 64 SER B N 1
ATOM 4436 C CA . SER B 1 64 ? -21.375 21.562 7.41 1 36.69 64 SER B CA 1
ATOM 4437 C C . SER B 1 64 ? -20.969 20.094 7.547 1 36.69 64 SER B C 1
ATOM 4439 O O . SER B 1 64 ? -20.641 19.453 6.555 1 36.69 64 SER B O 1
ATOM 4441 N N . TYR B 1 65 ? -20.297 19.781 8.664 1 41.84 65 TYR B N 1
ATOM 4442 C CA . TYR B 1 65 ? -20.391 18.359 8.938 1 41.84 65 TYR B CA 1
ATOM 4443 C C . TYR B 1 65 ? -21.812 17.859 8.719 1 41.84 65 TYR B C 1
ATOM 4445 O O . TYR B 1 65 ? -22.766 18.391 9.281 1 41.84 65 TYR B O 1
ATOM 4453 N N . SER B 1 66 ? -22.078 17.578 7.516 1 39.88 66 SER B N 1
ATOM 4454 C CA . SER B 1 66 ? -23.375 17.188 6.969 1 39.88 66 SER B CA 1
ATOM 4455 C C . SER B 1 66 ? -24.141 16.297 7.941 1 39.88 66 SER B C 1
ATOM 4457 O O . SER B 1 66 ? -25.141 15.672 7.566 1 39.88 66 SER B O 1
ATOM 4459 N N . THR B 1 67 ? -23.609 15.867 9.078 1 41.72 67 THR B N 1
ATOM 4460 C CA . THR B 1 67 ? -24.672 15.18 9.812 1 41.72 67 THR B CA 1
ATOM 4461 C C . THR B 1 67 ? -25.703 16.172 10.328 1 41.72 67 THR B C 1
ATOM 4463 O O . THR B 1 67 ? -25.453 16.906 11.289 1 41.72 67 THR B O 1
ATOM 4466 N N . THR B 1 68 ? -26.422 16.766 9.484 1 42.72 68 THR B N 1
ATOM 4467 C CA . THR B 1 68 ? -27.531 17.625 9.906 1 42.72 68 THR B CA 1
ATOM 4468 C C . THR B 1 68 ? -28.328 16.969 11.023 1 42.72 68 THR B C 1
ATOM 4470 O O . THR B 1 68 ? -29.188 16.125 10.773 1 42.72 68 THR B O 1
ATOM 4473 N N . THR B 1 69 ? -27.75 16.516 12.008 1 49.28 69 THR B N 1
ATOM 4474 C CA . THR B 1 69 ? -28.656 16.203 13.109 1 49.28 69 THR B CA 1
ATOM 4475 C C . THR B 1 69 ? -29.453 17.438 13.516 1 49.28 69 THR B C 1
ATOM 4477 O O . THR B 1 69 ? -29 18.219 14.344 1 49.28 69 THR B O 1
ATOM 4480 N N . SER B 1 70 ? -30.312 17.859 12.656 1 57.09 70 SER B N 1
ATOM 4481 C CA . SER B 1 70 ? -31.312 18.828 13.094 1 57.09 70 SER B CA 1
ATOM 4482 C C . SER B 1 70 ? -31.828 18.484 14.492 1 57.09 70 SER B C 1
ATOM 4484 O O . SER B 1 70 ? -32.219 17.359 14.758 1 57.09 70 SER B O 1
ATOM 4486 N N . GLY B 1 71 ? -31.453 19.203 15.398 1 76.81 71 GLY B N 1
ATOM 4487 C CA . GLY B 1 71 ? -32 19.125 16.75 1 76.81 71 GLY B CA 1
ATOM 4488 C C . GLY B 1 71 ? -31.016 18.578 17.766 1 76.81 71 GLY B C 1
ATOM 4489 O O . GLY B 1 71 ? -31.328 18.516 18.953 1 76.81 71 GLY B O 1
ATOM 4490 N N . LEU B 1 72 ? -29.75 18.234 17.188 1 87.38 72 LEU B N 1
ATOM 4491 C CA . LEU B 1 72 ? -28.75 17.719 18.141 1 87.38 72 LEU B CA 1
ATOM 4492 C C . LEU B 1 72 ? -28.188 18.859 18.984 1 87.38 72 LEU B C 1
ATOM 4494 O O . LEU B 1 72 ? -27.828 19.906 18.453 1 87.38 72 LEU B O 1
ATOM 4498 N N . PHE B 1 73 ? -28.234 18.672 20.25 1 90.94 73 PHE B N 1
ATOM 4499 C CA . PHE B 1 73 ? -27.625 19.656 21.141 1 90.94 73 PHE B CA 1
ATOM 4500 C C . PHE B 1 73 ? -27.016 18.969 22.359 1 90.94 73 PHE B C 1
ATOM 4502 O O . PHE B 1 73 ? -27.25 17.781 22.594 1 90.94 73 PHE B O 1
ATOM 4509 N N . ILE B 1 74 ? -26.219 19.656 23.078 1 93.94 74 ILE B N 1
ATOM 4510 C CA . ILE B 1 74 ? -25.594 19.188 24.312 1 93.94 74 ILE B CA 1
ATOM 4511 C C . ILE B 1 74 ? -26.562 19.328 25.484 1 93.94 74 ILE B C 1
ATOM 4513 O O . ILE B 1 74 ? -27.047 20.422 25.766 1 93.94 74 ILE B O 1
ATOM 4517 N N . LYS B 1 75 ? -26.781 18.234 26.125 1 93.31 75 LYS B N 1
ATOM 4518 C CA . LYS B 1 75 ? -27.703 18.234 27.266 1 93.31 75 LYS B CA 1
ATOM 4519 C C . LYS B 1 75 ? -26.969 18.609 28.562 1 93.31 75 LYS B C 1
ATOM 4521 O O . LYS B 1 75 ? -27.531 19.297 29.422 1 93.31 75 LYS B O 1
ATOM 4526 N N . GLU B 1 76 ? -25.859 18.078 28.688 1 94.62 76 GLU B N 1
ATOM 4527 C CA . GLU B 1 76 ? -25.094 18.25 29.922 1 94.62 76 GLU B CA 1
ATOM 4528 C C . GLU B 1 76 ? -23.594 18.188 29.672 1 94.62 76 GLU B C 1
ATOM 4530 O O . GLU B 1 76 ? -23.141 17.469 28.781 1 94.62 76 GLU B O 1
ATOM 4535 N N . ILE B 1 77 ? -22.891 19 30.422 1 95.81 77 ILE B N 1
ATOM 4536 C CA . ILE B 1 77 ? -21.438 19 30.375 1 95.81 77 ILE B CA 1
ATOM 4537 C C . ILE B 1 77 ? -20.859 18.797 31.766 1 95.81 77 ILE B C 1
ATOM 4539 O O . ILE B 1 77 ? -21.281 19.438 32.719 1 95.81 77 ILE B O 1
ATOM 4543 N N . ILE B 1 78 ? -19.953 17.844 31.906 1 95.62 78 ILE B N 1
ATOM 4544 C CA . ILE B 1 78 ? -19.266 17.609 33.156 1 95.62 78 ILE B CA 1
ATOM 4545 C C . ILE B 1 78 ? -17.75 17.797 32.969 1 95.62 78 ILE B C 1
ATOM 4547 O O . ILE B 1 78 ? -17.141 17.156 32.094 1 95.62 78 ILE B O 1
ATOM 4551 N N . ASN B 1 79 ? -17.203 18.656 33.75 1 95.44 79 ASN B N 1
ATOM 4552 C CA . ASN B 1 79 ? -15.766 18.922 33.719 1 95.44 79 ASN B CA 1
ATOM 4553 C C . ASN B 1 79 ? -15 17.938 34.594 1 95.44 79 ASN B C 1
ATOM 4555 O O . ASN B 1 79 ? -15.195 17.938 35.812 1 95.44 79 ASN B O 1
ATOM 4559 N N . ASN B 1 80 ? -14.172 17.172 34 1 94.06 80 ASN B N 1
ATOM 4560 C CA . ASN B 1 80 ? -13.289 16.297 34.75 1 94.06 80 ASN B CA 1
ATOM 4561 C C . ASN B 1 80 ? -11.859 16.812 34.781 1 94.06 80 ASN B C 1
ATOM 4563 O O . ASN B 1 80 ? -11.547 17.812 34.125 1 94.06 80 ASN B O 1
ATOM 4567 N N . PRO B 1 81 ? -11.016 16.234 35.531 1 93.94 81 PRO B N 1
ATOM 4568 C CA . PRO B 1 81 ? -9.641 16.719 35.656 1 93.94 81 PRO B CA 1
ATOM 4569 C C . PRO B 1 81 ? -8.891 16.672 34.312 1 93.94 81 PRO B C 1
ATOM 4571 O O . PRO B 1 81 ? -8.094 17.578 34.031 1 93.94 81 PRO B O 1
ATOM 4574 N N . THR B 1 82 ? -9.203 15.625 33.5 1 94.44 82 THR B N 1
ATOM 4575 C CA . THR B 1 82 ? -8.398 15.469 32.312 1 94.44 82 THR B CA 1
ATOM 4576 C C . THR B 1 82 ? -9.289 15.391 31.062 1 94.44 82 THR B C 1
ATOM 4578 O O . THR B 1 82 ? -8.789 15.18 29.953 1 94.44 82 THR B O 1
ATOM 4581 N N . SER B 1 83 ? -10.594 15.5 31.266 1 95.44 83 SER B N 1
ATOM 4582 C CA . SER B 1 83 ? -11.492 15.32 30.141 1 95.44 83 SER B CA 1
ATOM 4583 C C . SER B 1 83 ? -12.812 16.062 30.359 1 95.44 83 SER B C 1
ATOM 4585 O O . SER B 1 83 ? -13.094 16.516 31.453 1 95.44 83 SER B O 1
ATOM 4587 N N . LEU B 1 84 ? -13.484 16.203 29.297 1 95.31 84 LEU B N 1
ATOM 4588 C CA . LEU B 1 84 ? -14.836 16.766 29.297 1 95.31 84 LEU B CA 1
ATOM 4589 C C . LEU B 1 84 ? -15.859 15.68 28.938 1 95.31 84 LEU B C 1
ATOM 4591 O O . LEU B 1 84 ? -15.711 14.984 27.938 1 95.31 84 LEU B O 1
ATOM 4595 N N . SER B 1 85 ? -16.859 15.492 29.812 1 95.12 85 SER B N 1
ATOM 4596 C CA . SER B 1 85 ? -17.938 14.562 29.516 1 95.12 85 SER B CA 1
ATOM 4597 C C . SER B 1 85 ? -19.156 15.297 28.969 1 95.12 85 SER B C 1
ATOM 4599 O O . SER B 1 85 ? -19.625 16.281 29.547 1 95.12 85 SER B O 1
ATOM 4601 N N . ILE B 1 86 ? -19.656 14.852 27.844 1 94.94 86 ILE B N 1
ATOM 4602 C CA . ILE B 1 86 ? -20.797 15.492 27.203 1 94.94 86 ILE B CA 1
ATOM 4603 C C . ILE B 1 86 ? -21.953 14.5 27.078 1 94.94 86 ILE B C 1
ATOM 4605 O O . ILE B 1 86 ? -21.75 13.367 26.609 1 94.94 86 ILE B O 1
ATOM 4609 N N . LYS B 1 87 ? -23.062 14.883 27.531 1 95.38 87 LYS B N 1
ATOM 4610 C CA . LYS B 1 87 ? -24.312 14.156 27.266 1 95.38 87 LYS B CA 1
ATOM 4611 C C . LYS B 1 87 ? -25.078 14.781 26.109 1 95.38 87 LYS B C 1
ATOM 4613 O O . LYS B 1 87 ? -25.312 15.992 26.094 1 95.38 87 LYS B O 1
ATOM 4618 N N . TRP B 1 88 ? -25.438 13.969 25.188 1 93.56 88 TRP B N 1
ATOM 4619 C CA . TRP B 1 88 ? -26.094 14.438 23.969 1 93.56 88 TRP B CA 1
ATOM 4620 C C . TRP B 1 88 ? -27.609 14.352 24.094 1 93.56 88 TRP B C 1
ATOM 4622 O O . TRP B 1 88 ? -28.125 13.586 24.922 1 93.56 88 TRP B O 1
ATOM 4632 N N . SER B 1 89 ? -28.344 15.086 23.281 1 91.75 89 SER B N 1
ATOM 4633 C CA . SER B 1 89 ? -29.812 15.102 23.281 1 91.75 89 SER B CA 1
ATOM 4634 C C . SER B 1 89 ? -30.375 13.766 22.812 1 91.75 89 SER B C 1
ATOM 4636 O O . SER B 1 89 ? -31.469 13.367 23.219 1 91.75 89 SER B O 1
ATOM 4638 N N . ASN B 1 90 ? -29.625 13.094 22 1 90.25 90 ASN B N 1
ATOM 4639 C CA . ASN B 1 90 ? -30.141 11.867 21.391 1 90.25 90 ASN B CA 1
ATOM 4640 C C . ASN B 1 90 ? -29.578 10.625 22.078 1 90.25 90 ASN B C 1
ATOM 4642 O O . ASN B 1 90 ? -29.688 9.516 21.547 1 90.25 90 ASN B O 1
ATOM 4646 N N . SER B 1 91 ? -28.859 10.836 23.109 1 88.5 91 SER B N 1
ATOM 4647 C CA . SER B 1 91 ? -28.281 9.703 23.812 1 88.5 91 SER B CA 1
ATOM 4648 C C . SER B 1 91 ? -28.234 9.945 25.312 1 88.5 91 SER B C 1
ATOM 4650 O O . SER B 1 91 ? -28.125 11.086 25.766 1 88.5 91 SER B O 1
ATOM 4652 N N . ASN B 1 92 ? -28.344 8.922 26.016 1 87.94 92 ASN B N 1
ATOM 4653 C CA . ASN B 1 92 ? -28.281 9.031 27.469 1 87.94 92 ASN B CA 1
ATOM 4654 C C . ASN B 1 92 ? -26.875 8.758 27.984 1 87.94 92 ASN B C 1
ATOM 4656 O O . ASN B 1 92 ? -26.609 8.906 29.188 1 87.94 92 ASN B O 1
ATOM 4660 N N . SER B 1 93 ? -26.047 8.422 27.078 1 88.69 93 SER B N 1
ATOM 4661 C CA . SER B 1 93 ? -24.688 8.109 27.5 1 88.69 93 SER B CA 1
ATOM 4662 C C . SER B 1 93 ? -23.766 9.32 27.344 1 88.69 93 SER B C 1
ATOM 4664 O O . SER B 1 93 ? -24.047 10.219 26.562 1 88.69 93 SER B O 1
ATOM 4666 N N . PHE B 1 94 ? -22.734 9.344 28.188 1 92.19 94 PHE B N 1
ATOM 4667 C CA . PHE B 1 94 ? -21.75 10.414 28.125 1 92.19 94 PHE B CA 1
ATOM 4668 C C . PHE B 1 94 ? -20.609 10.031 27.172 1 92.19 94 PHE B C 1
ATOM 4670 O O . PHE B 1 94 ? -20.188 8.875 27.125 1 92.19 94 PHE B O 1
ATOM 4677 N N . THR B 1 95 ? -20.219 11.008 26.406 1 92.75 95 THR B N 1
ATOM 4678 C CA . THR B 1 95 ? -18.969 10.906 25.656 1 92.75 95 THR B CA 1
ATOM 4679 C C . THR B 1 95 ? -17.844 11.68 26.359 1 92.75 95 THR B C 1
ATOM 4681 O O . THR B 1 95 ? -18.031 12.828 26.75 1 92.75 95 THR B O 1
ATOM 4684 N N . LYS B 1 96 ? -16.734 11.031 26.562 1 93.38 96 LYS B N 1
ATOM 4685 C CA . LYS B 1 96 ? -15.594 11.68 27.188 1 93.38 96 LYS B CA 1
ATOM 4686 C C . LYS B 1 96 ? -14.57 12.125 26.141 1 93.38 96 LYS B C 1
ATOM 4688 O O . LYS B 1 96 ? -14.133 11.328 25.312 1 93.38 96 LYS B O 1
ATOM 4693 N N . PHE B 1 97 ? -14.25 13.398 26.141 1 94.94 97 PHE B N 1
ATOM 4694 C CA . PHE B 1 97 ? -13.219 13.945 25.281 1 94.94 97 PHE B CA 1
ATOM 4695 C C . PHE B 1 97 ? -12.023 14.422 26.094 1 94.94 97 PHE B C 1
ATOM 4697 O O . PHE B 1 97 ? -12.148 15.297 26.953 1 94.94 97 PHE B O 1
ATOM 4704 N N . ASN B 1 98 ? -10.875 13.828 25.844 1 95.75 98 ASN B N 1
ATOM 4705 C CA . ASN B 1 98 ? -9.633 14.258 26.469 1 95.75 98 ASN B CA 1
ATOM 4706 C C . ASN B 1 98 ? -9.305 15.711 26.141 1 95.75 98 ASN B C 1
ATOM 4708 O O . ASN B 1 98 ? -9.484 16.141 25 1 95.75 98 ASN B O 1
ATOM 4712 N N . TYR B 1 99 ? -8.797 16.5 27.125 1 96.69 99 TYR B N 1
ATOM 4713 C CA . TYR B 1 99 ? -8.523 17.906 26.922 1 96.69 99 TYR B CA 1
ATOM 4714 C C . TYR B 1 99 ? -7.453 18.109 25.859 1 96.69 99 TYR B C 1
ATOM 4716 O O . TYR B 1 99 ? -7.531 19.047 25.062 1 96.69 99 TYR B O 1
ATOM 4724 N N . ILE B 1 100 ? -6.434 17.25 25.828 1 96.62 100 ILE B N 1
ATOM 4725 C CA . ILE B 1 100 ? -5.383 17.344 24.812 1 96.62 100 ILE B CA 1
ATOM 4726 C C . ILE B 1 100 ? -5.984 17.141 23.422 1 96.62 100 ILE B C 1
ATOM 4728 O O . ILE B 1 100 ? -5.695 17.906 22.5 1 96.62 100 ILE B O 1
ATOM 4732 N N . TRP B 1 101 ? -6.84 16.109 23.344 1 97 101 TRP B N 1
ATOM 4733 C CA . TRP B 1 101 ? -7.516 15.812 22.094 1 97 101 TRP B CA 1
ATOM 4734 C C . TRP B 1 101 ? -8.359 17 21.625 1 97 101 TRP B C 1
ATOM 4736 O O . TRP B 1 101 ? -8.359 17.359 20.453 1 97 101 TRP B O 1
ATOM 4746 N N . LEU B 1 102 ? -9.047 17.609 22.578 1 97.06 102 LEU B N 1
ATOM 4747 C CA . LEU B 1 102 ? -9.891 18.75 22.25 1 97.06 102 LEU B CA 1
ATOM 4748 C C . LEU B 1 102 ? -9.047 19.922 21.75 1 97.06 102 LEU B C 1
ATOM 4750 O O . LEU B 1 102 ? -9.344 20.5 20.703 1 97.06 102 LEU B O 1
ATOM 4754 N N . ARG B 1 103 ? -8.008 20.219 22.422 1 97.5 103 ARG B N 1
ATOM 4755 C CA . ARG B 1 103 ? -7.156 21.312 21.969 1 97.5 103 ARG B CA 1
ATOM 4756 C C . ARG B 1 103 ? -6.543 21.016 20.609 1 97.5 103 ARG B C 1
ATOM 4758 O O . ARG B 1 103 ? -6.441 21.891 19.766 1 97.5 103 ARG B O 1
ATOM 4765 N N . ASP B 1 104 ? -6.145 19.812 20.422 1 97 104 ASP B N 1
ATOM 4766 C CA . ASP B 1 104 ? -5.516 19.359 19.188 1 97 104 ASP B CA 1
ATOM 4767 C C . ASP B 1 104 ? -6.465 19.484 18 1 97 104 ASP B C 1
ATOM 4769 O O . ASP B 1 104 ? -6.027 19.656 16.859 1 97 104 ASP B O 1
ATOM 4773 N N . ASN B 1 105 ? -7.727 19.438 18.297 1 97.44 105 ASN B N 1
ATOM 4774 C CA . ASN B 1 105 ? -8.703 19.375 17.219 1 97.44 105 ASN B CA 1
ATOM 4775 C C . ASN B 1 105 ? -9.602 20.609 17.203 1 97.44 105 ASN B C 1
ATOM 4777 O O . ASN B 1 105 ? -10.766 20.531 16.812 1 97.44 105 ASN B O 1
ATOM 4781 N N . CYS B 1 106 ? -9.047 21.703 17.734 1 97.5 106 CYS B N 1
ATOM 4782 C CA . CYS B 1 106 ? -9.742 22.984 17.609 1 97.5 106 CYS B CA 1
ATOM 4783 C C . CYS B 1 106 ? -10.102 23.266 16.156 1 97.5 106 CYS B C 1
ATOM 4785 O O . CYS B 1 106 ? -9.297 23.031 15.258 1 97.5 106 CYS B O 1
ATOM 4787 N N . GLN B 1 107 ? -11.312 23.781 15.961 1 96.56 107 GLN B N 1
ATOM 4788 C CA . GLN B 1 107 ? -11.812 23.984 14.602 1 96.56 107 GLN B CA 1
ATOM 4789 C C . GLN B 1 107 ? -11.773 25.453 14.211 1 96.56 107 GLN B C 1
ATOM 4791 O O . GLN B 1 107 ? -12.352 25.859 13.195 1 96.56 107 GLN B O 1
ATOM 4796 N N . CYS B 1 108 ? -11.117 26.344 14.961 1 95.19 108 CYS B N 1
ATOM 4797 C CA . CYS B 1 108 ? -11.094 27.766 14.648 1 95.19 108 CYS B CA 1
ATOM 4798 C C . CYS B 1 108 ? -10.18 28.047 13.469 1 95.19 108 CYS B C 1
ATOM 4800 O O . CYS B 1 108 ? -9.344 27.219 13.109 1 95.19 108 CYS B O 1
ATOM 4802 N N . PRO B 1 109 ? -10.234 29.141 12.836 1 93.06 109 PRO B N 1
ATOM 4803 C CA . PRO B 1 109 ? -9.461 29.469 11.625 1 93.06 109 PRO B CA 1
ATOM 4804 C C . PRO B 1 109 ? -7.977 29.656 11.914 1 93.06 109 PRO B C 1
ATOM 4806 O O . PRO B 1 109 ? -7.168 29.703 10.984 1 93.06 109 PRO B O 1
ATOM 4809 N N . LEU B 1 110 ? -7.621 29.812 13.195 1 91.38 110 LEU B N 1
ATOM 4810 C CA . LEU B 1 110 ? -6.207 29.906 13.547 1 91.38 110 LEU B CA 1
ATOM 4811 C C . LEU B 1 110 ? -5.562 28.531 13.609 1 91.38 110 LEU B C 1
ATOM 4813 O O . LEU B 1 110 ? -4.332 28.422 13.578 1 91.38 110 LEU B O 1
ATOM 4817 N N . CYS B 1 111 ? -6.406 27.516 13.734 1 94.75 111 CYS B N 1
ATOM 4818 C CA . CYS B 1 111 ? -5.895 26.172 13.922 1 94.75 111 CYS B CA 1
ATOM 4819 C C . CYS B 1 111 ? -6.078 25.328 12.664 1 94.75 111 CYS B C 1
ATOM 4821 O O . CYS B 1 111 ? -5.297 24.422 12.398 1 94.75 111 CYS B O 1
ATOM 4823 N N . ILE B 1 112 ? -7.055 25.609 11.953 1 93.88 112 ILE B N 1
ATOM 4824 C CA . ILE B 1 112 ? -7.355 24.938 10.695 1 93.88 112 ILE B CA 1
ATOM 4825 C C . ILE B 1 112 ? -7.547 25.969 9.586 1 93.88 112 ILE B C 1
ATOM 4827 O O . ILE B 1 112 ? -8.359 26.891 9.719 1 93.88 112 ILE B O 1
ATOM 4831 N N . HIS B 1 113 ? -6.789 25.797 8.539 1 89.25 113 HIS B N 1
ATOM 4832 C CA . HIS B 1 113 ? -6.926 26.734 7.426 1 89.25 113 HIS B CA 1
ATOM 4833 C C . HIS B 1 113 ? -8.352 26.719 6.871 1 89.25 113 HIS B C 1
ATOM 4835 O O . HIS B 1 113 ? -8.883 25.656 6.543 1 89.25 113 HIS B O 1
ATOM 4841 N N . PRO B 1 114 ? -8.922 27.766 6.711 1 87.62 114 PRO B N 1
ATOM 4842 C CA . PRO B 1 114 ? -10.344 27.812 6.359 1 87.62 114 PRO B CA 1
ATOM 4843 C C . PRO B 1 114 ? -10.625 27.297 4.953 1 87.62 114 PRO B C 1
ATOM 4845 O O . PRO B 1 114 ? -11.703 26.75 4.691 1 87.62 114 PRO B O 1
ATOM 4848 N N . ASP B 1 115 ? -9.664 27.391 4.043 1 84.56 115 ASP B N 1
ATOM 4849 C CA . ASP B 1 115 ? -9.914 27.016 2.654 1 84.56 115 ASP B CA 1
ATOM 4850 C C . ASP B 1 115 ? -9.531 25.562 2.408 1 84.56 115 ASP B C 1
ATOM 4852 O O . ASP B 1 115 ? -10.336 24.781 1.878 1 84.56 115 ASP B O 1
ATOM 4856 N N . ASN B 1 116 ? -8.344 25.188 2.848 1 86.06 116 ASN B N 1
ATOM 4857 C CA . ASN B 1 116 ? -7.867 23.859 2.488 1 86.06 116 ASN B CA 1
ATOM 4858 C C . ASN B 1 116 ? -8.031 22.875 3.643 1 86.06 116 ASN B C 1
ATOM 4860 O O . ASN B 1 116 ? -7.824 21.672 3.475 1 86.06 116 ASN B O 1
ATOM 4864 N N . ARG B 1 117 ? -8.352 23.391 4.805 1 90.19 117 ARG B N 1
ATOM 4865 C CA . ARG B 1 117 ? -8.727 22.609 5.98 1 90.19 117 ARG B CA 1
ATOM 4866 C C . ARG B 1 117 ? -7.516 21.875 6.559 1 90.19 117 ARG B C 1
ATOM 4868 O O . ARG B 1 117 ? -7.668 20.906 7.305 1 90.19 117 ARG B O 1
ATOM 4875 N N . GLN B 1 118 ? -6.367 22.266 6.195 1 91.31 118 GLN B N 1
ATOM 4876 C CA . GLN B 1 118 ? -5.152 21.688 6.758 1 91.31 118 GLN B CA 1
ATOM 4877 C C . GLN B 1 118 ? -4.836 22.281 8.125 1 91.31 118 GLN B C 1
ATOM 4879 O O . GLN B 1 118 ? -5.145 23.453 8.391 1 91.31 118 GLN B O 1
ATOM 4884 N N . LYS B 1 119 ? -4.301 21.5 8.922 1 93.56 119 LYS B N 1
ATOM 4885 C CA . LYS B 1 119 ? -3.896 21.938 10.25 1 93.56 119 LYS B CA 1
ATOM 4886 C C . LYS B 1 119 ? -2.756 22.938 10.18 1 93.56 119 LYS B C 1
ATOM 4888 O O . LYS B 1 119 ? -1.826 22.781 9.383 1 93.56 119 LYS B O 1
ATOM 4893 N N . LEU B 1 120 ? -2.826 23.906 11.055 1 91.69 120 LEU B N 1
ATOM 4894 C CA . LEU B 1 120 ? -1.85 24.984 10.992 1 91.69 120 LEU B CA 1
ATOM 4895 C C . LEU B 1 120 ? -0.833 24.859 12.125 1 91.69 120 LEU B C 1
ATOM 4897 O O . LEU B 1 120 ? 0.012 25.75 12.305 1 91.69 120 LEU B O 1
ATOM 4901 N N . PHE B 1 121 ? -0.95 23.828 12.883 1 91.38 121 PHE B N 1
ATOM 4902 C CA . PHE B 1 121 ? 0.022 23.5 13.922 1 91.38 121 PHE B CA 1
ATOM 4903 C C . PHE B 1 121 ? 0.212 22 14.023 1 91.38 121 PHE B C 1
ATOM 4905 O O . PHE B 1 121 ? -0.514 21.234 13.391 1 91.38 121 PHE B O 1
ATOM 4912 N N . SER B 1 122 ? 1.223 21.578 14.758 1 93.31 122 SER B N 1
ATOM 4913 C CA . SER B 1 122 ? 1.469 20.156 14.992 1 93.31 122 SER B CA 1
ATOM 4914 C C . SER B 1 122 ? 0.834 19.703 16.297 1 93.31 122 SER B C 1
ATOM 4916 O O . SER B 1 122 ? 0.854 20.422 17.297 1 93.31 122 SER B O 1
ATOM 4918 N N . SER B 1 123 ? 0.33 18.5 16.281 1 95.69 123 SER B N 1
ATOM 4919 C CA . SER B 1 123 ? -0.237 17.906 17.484 1 95.69 123 SER B CA 1
ATOM 4920 C C . SER B 1 123 ? 0.776 17.891 18.625 1 95.69 123 SER B C 1
ATOM 4922 O O . SER B 1 123 ? 0.4 17.906 19.797 1 95.69 123 SER B O 1
ATOM 4924 N N . SER B 1 124 ? 2.025 17.891 18.266 1 94.94 124 SER B N 1
ATOM 4925 C CA . SER B 1 124 ? 3.084 17.844 19.281 1 94.94 124 SER B CA 1
ATOM 4926 C C . SER B 1 124 ? 3.178 19.141 20.062 1 94.94 124 SER B C 1
ATOM 4928 O O . SER B 1 124 ? 3.824 19.203 21.109 1 94.94 124 SER B O 1
ATOM 4930 N N . GLU B 1 125 ? 2.59 20.172 19.578 1 94.12 125 GLU B N 1
ATOM 4931 C CA . GLU B 1 125 ? 2.701 21.484 20.203 1 94.12 125 GLU B CA 1
ATOM 4932 C C . GLU B 1 125 ? 1.664 21.656 21.297 1 94.12 125 GLU B C 1
ATOM 4934 O O . GLU B 1 125 ? 1.726 22.625 22.078 1 94.12 125 GLU B O 1
ATOM 4939 N N . VAL B 1 126 ? 0.732 20.781 21.438 1 95.56 126 VAL B N 1
ATOM 4940 C CA . VAL B 1 126 ? -0.3 20.859 22.469 1 95.56 126 VAL B CA 1
ATOM 4941 C C . VAL B 1 126 ? 0.293 20.5 23.828 1 95.56 126 VAL B C 1
ATOM 4943 O O . VAL B 1 126 ? 0.854 19.422 24 1 95.56 126 VAL B O 1
ATOM 4946 N N . PRO B 1 127 ? 0.131 21.375 24.781 1 95.12 127 PRO B N 1
ATOM 4947 C CA . PRO B 1 127 ? 0.652 21.047 26.109 1 95.12 127 PRO B CA 1
ATOM 4948 C C . PRO B 1 127 ? -0.051 19.844 26.734 1 95.12 127 PRO B C 1
ATOM 4950 O O . PRO B 1 127 ? -1.283 19.797 26.75 1 95.12 127 PRO B O 1
ATOM 4953 N N . ILE B 1 128 ? 0.718 19 27.375 1 94.88 128 ILE B N 1
ATOM 4954 C CA . ILE B 1 128 ? 0.202 17.75 27.906 1 94.88 128 ILE B CA 1
ATOM 4955 C C . ILE B 1 128 ? -0.645 18.016 29.156 1 94.88 128 ILE B C 1
ATOM 4957 O O . ILE B 1 128 ? -1.545 17.25 29.484 1 94.88 128 ILE B O 1
ATOM 4961 N N . ASP B 1 129 ? -0.353 19.125 29.812 1 94.56 129 ASP B N 1
ATOM 4962 C CA . ASP B 1 129 ? -1.044 19.438 31.062 1 94.56 129 ASP B CA 1
ATOM 4963 C C . ASP B 1 129 ? -2.088 20.531 30.844 1 94.56 129 ASP B C 1
ATOM 4965 O O . ASP B 1 129 ? -2.451 21.234 31.781 1 94.56 129 ASP B O 1
ATOM 4969 N N . ILE B 1 130 ? -2.559 20.734 29.656 1 95.94 130 ILE B N 1
ATOM 4970 C CA . ILE B 1 130 ? -3.512 21.797 29.312 1 95.94 130 ILE B CA 1
ATOM 4971 C C . ILE B 1 130 ? -4.809 21.578 30.094 1 95.94 130 ILE B C 1
ATOM 4973 O O . ILE B 1 130 ? -5.234 20.438 30.297 1 95.94 130 ILE B O 1
ATOM 4977 N N . LYS B 1 131 ? -5.449 22.688 30.5 1 96.31 131 LYS B N 1
ATOM 4978 C CA . LYS B 1 131 ? -6.707 22.672 31.234 1 96.31 131 LYS B CA 1
ATOM 4979 C C . LYS B 1 131 ? -7.633 23.797 30.781 1 96.31 131 LYS B C 1
ATOM 4981 O O . LYS B 1 131 ? -7.164 24.875 30.391 1 96.31 131 LYS B O 1
ATOM 4986 N N . PRO B 1 132 ? -8.938 23.531 30.875 1 97.5 132 PRO B N 1
ATOM 4987 C CA . PRO B 1 132 ? -9.859 24.625 30.547 1 97.5 132 PRO B CA 1
ATOM 4988 C C . PRO B 1 132 ? -9.938 25.688 31.641 1 97.5 132 PRO B C 1
ATOM 4990 O O . PRO B 1 132 ? -9.961 25.359 32.812 1 97.5 132 PRO B O 1
ATOM 4993 N N . LEU B 1 133 ? -9.945 26.922 31.25 1 96.31 133 LEU B N 1
ATOM 4994 C CA . LEU B 1 133 ? -10.258 28.047 32.125 1 96.31 133 LEU B CA 1
ATOM 4995 C C . LEU B 1 133 ? -11.758 28.281 32.188 1 96.31 133 LEU B C 1
ATOM 4997 O O . LEU B 1 133 ? -12.297 28.594 33.281 1 96.31 133 LEU B O 1
ATOM 5001 N N . SER B 1 134 ? -12.375 28.109 31.109 1 96.44 134 SER B N 1
ATOM 5002 C CA . SER B 1 134 ? -13.828 28.25 31.016 1 96.44 134 SER B CA 1
ATOM 5003 C C . SER B 1 134 ? -14.391 27.391 29.891 1 96.44 134 SER B C 1
ATOM 5005 O O . SER B 1 134 ? -13.703 27.109 28.906 1 96.44 134 SER B O 1
ATOM 5007 N N . ILE B 1 135 ? -15.531 26.922 30.109 1 96.94 135 ILE B N 1
ATOM 5008 C CA . ILE B 1 135 ? -16.25 26.125 29.141 1 96.94 135 ILE B CA 1
ATOM 5009 C C . ILE B 1 135 ? -17.656 26.703 28.922 1 96.94 135 ILE B C 1
ATOM 5011 O O . ILE B 1 135 ? -18.359 27 29.891 1 96.94 135 ILE B O 1
ATOM 5015 N N . GLY B 1 136 ? -17.969 26.969 27.703 1 94.5 136 GLY B N 1
ATOM 5016 C CA . GLY B 1 136 ? -19.297 27.422 27.312 1 94.5 136 GLY B CA 1
ATOM 5017 C C . GLY B 1 136 ? -19.844 26.703 26.094 1 94.5 136 GLY B C 1
ATOM 5018 O O . GLY B 1 136 ? -19.094 26.109 25.328 1 94.5 136 GLY B O 1
ATOM 5019 N N . SER B 1 137 ? -21.109 26.594 26.062 1 92.25 137 SER B N 1
ATOM 5020 C CA . SER B 1 137 ? -21.75 26 24.891 1 92.25 137 SER B CA 1
ATOM 5021 C C . SER B 1 137 ? -22.984 26.797 24.469 1 92.25 137 SER B C 1
ATOM 5023 O O . SER B 1 137 ? -23.656 27.406 25.297 1 92.25 137 SER B O 1
ATOM 5025 N N . ASN B 1 138 ? -23.125 26.953 23.203 1 87.94 138 ASN B N 1
ATOM 5026 C CA . ASN B 1 138 ? -24.406 27.406 22.656 1 87.94 138 ASN B CA 1
ATOM 5027 C C . ASN B 1 138 ? -25.047 26.359 21.766 1 87.94 138 ASN B C 1
ATOM 5029 O O . ASN B 1 138 ? -24.703 25.172 21.844 1 87.94 138 ASN B O 1
ATOM 5033 N N . SER B 1 139 ? -26.109 26.719 20.969 1 84.88 139 SER B N 1
ATOM 5034 C CA . SER B 1 139 ? -26.891 25.75 20.188 1 84.88 139 SER B CA 1
ATOM 5035 C C . SER B 1 139 ? -26.031 25.125 19.094 1 84.88 139 SER B C 1
ATOM 5037 O O . SER B 1 139 ? -26.297 24 18.672 1 84.88 139 SER B O 1
ATOM 5039 N N . ASP B 1 140 ? -24.953 25.719 18.812 1 90.06 140 ASP B N 1
ATOM 5040 C CA . ASP B 1 140 ? -24.281 25.234 17.609 1 90.06 140 ASP B CA 1
ATOM 5041 C C . ASP B 1 140 ? -22.859 24.797 17.906 1 90.06 140 ASP B C 1
ATOM 5043 O O . ASP B 1 140 ? -22.266 24.031 17.125 1 90.06 140 ASP B O 1
ATOM 5047 N N . LYS B 1 141 ? -22.281 25.375 18.984 1 95.38 141 LYS B N 1
ATOM 5048 C CA . LYS B 1 141 ? -20.859 25.094 19.172 1 95.38 141 LYS B CA 1
ATOM 5049 C C . LYS B 1 141 ? -20.5 25.031 20.656 1 95.38 141 LYS B C 1
ATOM 5051 O O . LYS B 1 141 ? -21.219 25.562 21.5 1 95.38 141 LYS B O 1
ATOM 5056 N N . LEU B 1 142 ? -19.484 24.344 20.938 1 97.06 142 LEU B N 1
ATOM 5057 C CA . LEU B 1 142 ? -18.781 24.344 22.219 1 97.06 142 LEU B CA 1
ATOM 5058 C C . LEU B 1 142 ? -17.562 25.266 22.172 1 97.06 142 LEU B C 1
ATOM 5060 O O . LEU B 1 142 ? -16.844 25.297 21.172 1 97.06 142 LEU B O 1
ATOM 5064 N N . ILE B 1 143 ? -17.375 26.031 23.203 1 97.5 143 ILE B N 1
ATOM 5065 C CA . ILE B 1 143 ? -16.25 26.953 23.312 1 97.5 143 ILE B CA 1
ATOM 5066 C C . ILE B 1 143 ? -15.445 26.641 24.562 1 97.5 143 ILE B C 1
ATOM 5068 O O . ILE B 1 143 ? -16.016 26.531 25.656 1 97.5 143 ILE B O 1
ATOM 5072 N N . ILE B 1 144 ? -14.156 26.469 24.422 1 97.88 144 ILE B N 1
ATOM 5073 C CA . ILE B 1 144 ? -13.273 26.25 25.562 1 97.88 144 ILE B CA 1
ATOM 5074 C C . ILE B 1 144 ? -12.117 27.25 25.531 1 97.88 144 ILE B C 1
ATOM 5076 O O . ILE B 1 144 ? -11.438 27.391 24.516 1 97.88 144 ILE B O 1
ATOM 5080 N N . VAL B 1 145 ? -11.961 27.969 26.609 1 97.62 145 VAL B N 1
ATOM 5081 C CA . VAL B 1 145 ? -10.766 28.797 26.797 1 97.62 145 VAL B CA 1
ATOM 5082 C C . VAL B 1 145 ? -9.727 28.031 27.609 1 97.62 145 VAL B C 1
ATOM 5084 O O . VAL B 1 145 ? -10.016 27.547 28.703 1 97.62 145 VAL B O 1
ATOM 5087 N N . TRP B 1 146 ? -8.555 27.953 27.062 1 97.38 146 TRP B N 1
ATOM 5088 C CA . TRP B 1 146 ? -7.523 27.125 27.688 1 97.38 146 TRP B CA 1
ATOM 5089 C C . TRP B 1 146 ? -6.594 27.969 28.547 1 97.38 146 TRP B C 1
ATOM 5091 O O . TRP B 1 146 ? -6.484 29.188 28.344 1 97.38 146 TRP B O 1
ATOM 5101 N N . ASP B 1 147 ? -5.848 27.344 29.484 1 95.06 147 ASP B N 1
ATOM 5102 C CA . ASP B 1 147 ? -4.949 28.031 30.406 1 95.06 147 ASP B CA 1
ATOM 5103 C C . ASP B 1 147 ? -3.592 28.297 29.766 1 95.06 147 ASP B C 1
ATOM 5105 O O . ASP B 1 147 ? -2.795 29.078 30.281 1 95.06 147 ASP B O 1
ATOM 5109 N N . LYS B 1 148 ? -3.369 27.547 28.656 1 91.81 148 LYS B N 1
ATOM 5110 C CA . LYS B 1 148 ? -2.086 27.641 27.969 1 91.81 148 LYS B CA 1
ATOM 5111 C C . LYS B 1 148 ? -2.279 27.719 26.453 1 91.81 148 LYS B C 1
ATOM 5113 O O . LYS B 1 148 ? -3.311 27.297 25.938 1 91.81 148 LYS B O 1
ATOM 5118 N N . GLY B 1 149 ? -1.3 28.266 25.797 1 91.56 149 GLY B N 1
ATOM 5119 C CA . GLY B 1 149 ? -1.222 28.188 24.344 1 91.56 149 GLY B CA 1
ATOM 5120 C C . GLY B 1 149 ? -0.346 27.062 23.844 1 91.56 149 GLY B C 1
ATOM 5121 O O . GLY B 1 149 ? 0.11 26.234 24.641 1 91.56 149 GLY B O 1
ATOM 5122 N N . LEU B 1 150 ? -0.22 26.953 22.594 1 92.25 150 LEU B N 1
ATOM 5123 C CA . LEU B 1 150 ? 0.655 25.953 22 1 92.25 150 LEU B CA 1
ATOM 5124 C C . LEU B 1 150 ? 2.098 26.156 22.453 1 92.25 150 LEU B C 1
ATOM 5126 O O . LEU B 1 150 ? 2.51 27.281 22.766 1 92.25 150 LEU B O 1
ATOM 5130 N N . GLN B 1 151 ? 2.797 25.094 22.547 1 87.75 151 GLN B N 1
ATOM 5131 C CA . GLN B 1 151 ? 4.203 25.125 22.938 1 87.75 151 GLN B CA 1
ATOM 5132 C C . GLN B 1 151 ? 5.098 24.641 21.797 1 87.75 151 GLN B C 1
ATOM 5134 O O . GLN B 1 151 ? 4.875 23.562 21.25 1 87.75 151 GLN B O 1
ATOM 5139 N N . SER B 1 152 ? 6.02 25.453 21.406 1 80.62 152 SER B N 1
ATOM 5140 C CA . SER B 1 152 ? 6.953 25.062 20.359 1 80.62 152 SER B CA 1
ATOM 5141 C C . SER B 1 152 ? 7.91 23.984 20.875 1 80.62 152 SER B C 1
ATOM 5143 O O . SER B 1 152 ? 8.453 24.094 21.969 1 80.62 152 SER B O 1
ATOM 5145 N N . ILE B 1 153 ? 8 22.844 20.25 1 69.56 153 ILE B N 1
ATOM 5146 C CA . ILE B 1 153 ? 8.914 21.797 20.672 1 69.56 153 ILE B CA 1
ATOM 5147 C C . ILE B 1 153 ? 10.242 21.938 19.938 1 69.56 153 ILE B C 1
ATOM 5149 O O . ILE B 1 153 ? 11.266 21.406 20.375 1 69.56 153 ILE B O 1
ATOM 5153 N N . THR B 1 154 ? 10.141 22.344 18.734 1 62.31 154 THR B N 1
ATOM 5154 C CA . THR B 1 154 ? 11.375 22.422 17.969 1 62.31 154 THR B CA 1
ATOM 5155 C C . THR B 1 154 ? 11.883 23.859 17.922 1 62.31 154 THR B C 1
ATOM 5157 O O . THR B 1 154 ? 11.141 24.797 18.219 1 62.31 154 THR B O 1
ATOM 5160 N N . TYR B 1 155 ? 13.258 24 17.875 1 48.47 155 TYR B N 1
ATOM 5161 C CA . TYR B 1 155 ? 13.961 25.281 17.828 1 48.47 155 TYR B CA 1
ATOM 5162 C C . TYR B 1 155 ? 13.25 26.25 16.891 1 48.47 155 TYR B C 1
ATOM 5164 O O . TYR B 1 155 ? 13.461 27.469 16.969 1 48.47 155 TYR B O 1
ATOM 5172 N N . LYS B 1 156 ? 12.867 25.688 15.727 1 49.91 156 LYS B N 1
ATOM 5173 C CA . LYS B 1 156 ? 12.414 26.672 14.758 1 49.91 156 LYS B CA 1
ATOM 5174 C C . LYS B 1 156 ? 11.008 27.156 15.094 1 49.91 156 LYS B C 1
ATOM 5176 O O . LYS B 1 156 ? 10.102 26.359 15.32 1 49.91 156 LYS B O 1
ATOM 5181 N N . ASN B 1 157 ? 10.914 28.312 15.719 1 44.25 157 ASN B N 1
ATOM 5182 C CA . ASN B 1 157 ? 9.688 29.078 15.883 1 44.25 157 ASN B CA 1
ATOM 5183 C C . ASN B 1 157 ? 8.812 29.016 14.633 1 44.25 157 ASN B C 1
ATOM 5185 O O . ASN B 1 157 ? 9.047 29.75 13.672 1 44.25 157 ASN B O 1
ATOM 5189 N N . HIS B 1 158 ? 8.445 27.828 14.297 1 44.91 158 HIS B N 1
ATOM 5190 C CA . HIS B 1 158 ? 7.555 27.75 13.141 1 44.91 158 HIS B CA 1
ATOM 5191 C C . HIS B 1 158 ? 6.426 28.766 13.242 1 44.91 158 HIS B C 1
ATOM 5193 O O . HIS B 1 158 ? 5.633 28.922 12.312 1 44.91 158 HIS B O 1
ATOM 5199 N N . ALA B 1 159 ? 5.98 29 14.477 1 41.34 159 ALA B N 1
ATOM 5200 C CA . ALA B 1 159 ? 4.68 29.656 14.547 1 41.34 159 ALA B CA 1
ATOM 5201 C C . ALA B 1 159 ? 4.742 31.047 13.945 1 41.34 159 ALA B C 1
ATOM 5203 O O . ALA B 1 159 ? 5.504 31.906 14.406 1 41.34 159 ALA B O 1
ATOM 5204 N N . ASN B 1 160 ? 4.543 31.078 12.688 1 43.28 160 ASN B N 1
ATOM 5205 C CA . ASN B 1 160 ? 4.156 32.375 12.195 1 43.28 160 ASN B CA 1
ATOM 5206 C C . ASN B 1 160 ? 3.459 33.219 13.281 1 43.28 160 ASN B C 1
ATOM 5208 O O . ASN B 1 160 ? 3.143 34.375 13.078 1 43.28 160 ASN B O 1
ATOM 5212 N N . ASN B 1 161 ? 2.693 32.562 14.227 1 42.75 161 ASN B N 1
ATOM 5213 C CA . ASN B 1 161 ? 1.767 33.312 15.055 1 42.75 161 ASN B CA 1
ATOM 5214 C C . ASN B 1 161 ? 2.363 33.625 16.422 1 42.75 161 ASN B C 1
ATOM 5216 O O . ASN B 1 161 ? 2.885 32.75 17.094 1 42.75 161 ASN B O 1
ATOM 5220 N N . ASN B 1 162 ? 2.85 34.781 16.688 1 43.44 162 ASN B N 1
ATOM 5221 C CA . ASN B 1 162 ? 3.068 35.469 17.953 1 43.44 162 ASN B CA 1
ATOM 5222 C C . ASN B 1 162 ? 2.158 34.906 19.047 1 43.44 162 ASN B C 1
ATOM 5224 O O . ASN B 1 162 ? 2.088 35.469 20.141 1 43.44 162 ASN B O 1
ATOM 5228 N N . SER B 1 163 ? 1.201 34.156 18.734 1 49.84 163 SER B N 1
ATOM 5229 C CA . SER B 1 163 ? 0.205 33.812 19.734 1 49.84 163 SER B CA 1
ATOM 5230 C C . SER B 1 163 ? 0.676 32.656 20.609 1 49.84 163 SER B C 1
ATOM 5232 O O . SER B 1 163 ? -0.14 31.953 21.203 1 49.84 163 SER B O 1
ATOM 5234 N N . VAL B 1 164 ? 2.031 32.5 20.594 1 54.38 164 VAL B N 1
ATOM 5235 C CA . VAL B 1 164 ? 2.691 31.516 21.438 1 54.38 164 VAL B CA 1
ATOM 5236 C C . VAL B 1 164 ? 2.527 31.891 22.906 1 54.38 164 VAL B C 1
ATOM 5238 O O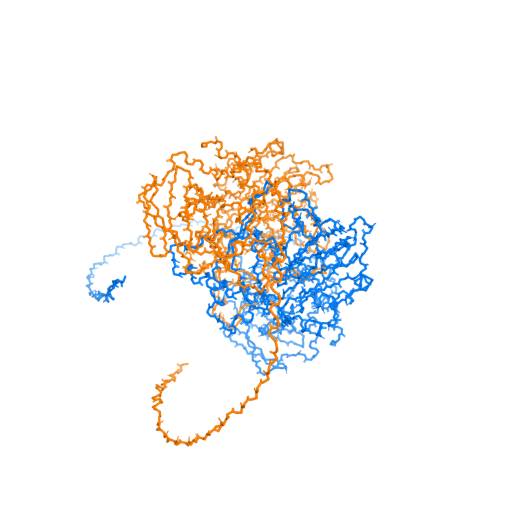 . VAL B 1 164 ? 2.736 33.031 23.297 1 54.38 164 VAL B O 1
ATOM 5241 N N . HIS B 1 165 ? 1.766 31.328 23.625 1 62.28 165 HIS B N 1
ATOM 5242 C CA . HIS B 1 165 ? 1.651 31.172 25.078 1 62.28 165 HIS B CA 1
ATOM 5243 C C . HIS B 1 165 ? 0.398 31.875 25.609 1 62.28 165 HIS B C 1
ATOM 5245 O O . HIS B 1 165 ? 0.068 31.75 26.781 1 62.28 165 HIS B O 1
ATOM 5251 N N . LYS B 1 166 ? -0.276 32.531 24.594 1 72.88 166 LYS B N 1
ATOM 5252 C CA . LYS B 1 166 ? -1.517 33.125 25.078 1 72.88 166 LYS B CA 1
ATOM 5253 C C . LYS B 1 166 ? -2.65 32.125 25.094 1 72.88 166 LYS B C 1
ATOM 5255 O O . LYS B 1 166 ? -2.678 31.203 24.266 1 72.88 166 LYS B O 1
ATOM 5260 N N . PRO B 1 167 ? -3.41 32.281 26.078 1 86.56 167 PRO B N 1
ATOM 5261 C CA . PRO B 1 167 ? -4.57 31.391 26.141 1 86.56 167 PRO B CA 1
ATOM 5262 C C . PRO B 1 167 ? -5.363 31.359 24.828 1 86.56 167 PRO B C 1
ATOM 5264 O O . PRO B 1 167 ? -5.496 32.406 24.172 1 86.56 167 PRO B O 1
ATOM 5267 N N . HIS B 1 168 ? -5.676 30.25 24.375 1 94.25 168 HIS B N 1
ATOM 5268 C CA . HIS B 1 168 ? -6.391 30.031 23.125 1 94.25 168 HIS B CA 1
ATOM 5269 C C . HIS B 1 168 ? -7.855 29.688 23.375 1 94.25 168 HIS B C 1
ATOM 5271 O O . HIS B 1 168 ? -8.172 28.969 24.328 1 94.25 168 HIS B O 1
ATOM 5277 N N . GLU B 1 169 ? -8.664 30.297 22.609 1 96 169 GLU B N 1
ATOM 5278 C CA . GLU B 1 169 ? -10.078 29.922 22.594 1 96 169 GLU B CA 1
ATOM 5279 C C . GLU B 1 169 ? -10.383 28.953 21.453 1 96 169 GLU B C 1
ATOM 5281 O O . GLU B 1 169 ? -10.234 29.297 20.281 1 96 169 GLU B O 1
ATOM 5286 N N . SER B 1 170 ? -10.75 27.766 21.859 1 97.69 170 SER B N 1
ATOM 5287 C CA . SER B 1 170 ? -11.117 26.75 20.875 1 97.69 170 SER B CA 1
ATOM 5288 C C . SER B 1 170 ? -12.625 26.75 20.625 1 97.69 170 SER B C 1
ATOM 5290 O O . SER B 1 170 ? -13.406 26.984 21.547 1 97.69 170 SER B O 1
ATOM 5292 N N . THR B 1 171 ? -13 26.5 19.438 1 97.19 171 THR B N 1
ATOM 5293 C CA . THR B 1 171 ? -14.398 26.328 19.062 1 97.19 171 THR B CA 1
ATOM 5294 C C . THR B 1 171 ? -14.617 24.984 18.375 1 97.19 171 THR B C 1
ATOM 5296 O O . THR B 1 171 ? -13.773 24.547 17.578 1 97.19 171 THR B O 1
ATOM 5299 N N . TYR B 1 172 ? -15.75 24.375 18.734 1 97.38 172 TYR B N 1
ATOM 5300 C CA . TYR B 1 172 ? -16.109 23.094 18.156 1 97.38 172 TYR B CA 1
ATOM 5301 C C . TYR B 1 172 ? -17.578 23.078 17.734 1 97.38 172 TYR B C 1
ATOM 5303 O O . TYR B 1 172 ? -18.469 23.109 18.578 1 97.38 172 TYR B O 1
ATOM 5311 N N . PRO B 1 173 ? -17.828 22.984 16.453 1 96.06 173 PRO B N 1
ATOM 5312 C CA . PRO B 1 173 ? -19.219 22.672 16.125 1 96.06 173 PRO B CA 1
ATOM 5313 C C . PRO B 1 173 ? -19.734 21.422 16.828 1 96.06 173 PRO B C 1
ATOM 5315 O O . PRO B 1 173 ? -18.984 20.438 16.969 1 96.06 173 PRO B O 1
ATOM 5318 N N . ILE B 1 174 ? -20.969 21.453 17.234 1 95 174 ILE B N 1
ATOM 5319 C CA . ILE B 1 174 ? -21.547 20.328 17.953 1 95 174 ILE B CA 1
ATOM 5320 C C . ILE B 1 174 ? -21.516 19.078 17.062 1 95 174 ILE B C 1
ATOM 5322 O O . ILE B 1 174 ? -21.25 17.969 17.547 1 95 174 ILE B O 1
ATOM 5326 N N . SER B 1 175 ? -21.766 19.203 15.75 1 93.44 175 SER B N 1
ATOM 5327 C CA . SER B 1 175 ? -21.766 18.094 14.812 1 93.44 175 SER B CA 1
ATOM 5328 C C . SER B 1 175 ? -20.391 17.422 14.742 1 93.44 175 SER B C 1
ATOM 5330 O O . SER B 1 175 ? -20.297 16.203 14.617 1 93.44 175 SER B O 1
ATOM 5332 N N . PHE B 1 176 ? -19.391 18.281 14.828 1 95.56 176 PHE B N 1
ATOM 5333 C CA . PHE B 1 176 ? -18.031 17.75 14.812 1 95.56 176 PHE B CA 1
ATOM 5334 C C . PHE B 1 176 ? -17.781 16.859 16.016 1 95.56 176 PHE B C 1
ATOM 5336 O O . PHE B 1 176 ? -17.328 15.719 15.875 1 95.56 176 PHE B O 1
ATOM 5343 N N . LEU B 1 177 ? -18.062 17.359 17.156 1 95.19 177 LEU B N 1
ATOM 5344 C CA . LEU B 1 177 ? -17.828 16.594 18.375 1 95.19 177 LEU B CA 1
ATOM 5345 C C . LEU B 1 177 ? -18.656 15.32 18.391 1 95.19 177 LEU B C 1
ATOM 5347 O O . LEU B 1 177 ? -18.156 14.258 18.766 1 95.19 177 LEU B O 1
ATOM 5351 N N . HIS B 1 178 ? -19.875 15.414 17.969 1 94.44 178 HIS B N 1
ATOM 5352 C CA . HIS B 1 178 ? -20.75 14.25 17.953 1 94.44 178 HIS B CA 1
ATOM 5353 C C . HIS B 1 178 ? -20.219 13.164 17.016 1 94.44 178 HIS B C 1
ATOM 5355 O O . HIS B 1 178 ? -20.312 11.977 17.312 1 94.44 178 HIS B O 1
ATOM 5361 N N . SER B 1 179 ? -19.672 13.539 15.891 1 94.25 179 SER B N 1
ATOM 5362 C CA . SER B 1 179 ? -19.156 12.602 14.898 1 94.25 179 SER B CA 1
ATOM 5363 C C . SER B 1 179 ? -18.016 11.766 15.477 1 94.25 179 SER B C 1
ATOM 5365 O O . SER B 1 179 ? -17.75 10.648 15.016 1 94.25 179 SER B O 1
ATOM 5367 N N . TYR B 1 180 ? -17.391 12.289 16.531 1 94.38 180 TYR B N 1
ATOM 5368 C CA . TYR B 1 180 ? -16.266 11.57 17.125 1 94.38 180 TYR B CA 1
ATOM 5369 C C . TYR B 1 180 ? -16.625 11.023 18.5 1 94.38 180 TYR B C 1
ATOM 5371 O O . TYR B 1 180 ? -15.75 10.648 19.281 1 94.38 180 TYR B O 1
ATOM 5379 N N . SER B 1 181 ? -17.906 10.961 18.812 1 92.56 181 SER B N 1
ATOM 5380 C CA . SER B 1 181 ? -18.391 10.617 20.141 1 92.56 181 SER B CA 1
ATOM 5381 C C . SER B 1 181 ? -18.281 9.109 20.391 1 92.56 181 SER B C 1
ATOM 5383 O O . SER B 1 181 ? -18.047 8.68 21.516 1 92.56 181 SER B O 1
ATOM 5385 N N . THR B 1 182 ? -18.578 8.305 19.297 1 90.31 182 THR B N 1
ATOM 5386 C CA . THR B 1 182 ? -18.516 6.855 19.422 1 90.31 182 THR B CA 1
ATOM 5387 C C . THR B 1 182 ? -17.812 6.238 18.219 1 90.31 182 THR B C 1
ATOM 5389 O O . THR B 1 182 ? -17.688 6.883 17.172 1 90.31 182 THR B O 1
ATOM 5392 N N . LYS B 1 183 ? -17.375 5 18.438 1 89.94 183 LYS B N 1
ATOM 5393 C CA . LYS B 1 183 ? -16.766 4.27 17.328 1 89.94 183 LYS B CA 1
ATOM 5394 C C . LYS B 1 183 ? -17.734 4.184 16.141 1 89.94 183 LYS B C 1
ATOM 5396 O O . LYS B 1 183 ? -17.312 4.273 14.992 1 89.94 183 LYS B O 1
ATOM 5401 N N . GLN B 1 184 ? -18.969 4.016 16.453 1 90.75 184 GLN B N 1
ATOM 5402 C CA . GLN B 1 184 ? -20 3.924 15.414 1 90.75 184 GLN B CA 1
ATOM 5403 C C . GLN B 1 184 ? -20.109 5.234 14.641 1 90.75 184 GLN B C 1
ATOM 5405 O O . GLN B 1 184 ? -20.203 5.23 13.414 1 90.75 184 GLN B O 1
ATOM 5410 N N . ASN B 1 185 ? -20.156 6.332 15.359 1 92.88 185 ASN B N 1
ATOM 5411 C CA . ASN B 1 185 ? -20.25 7.629 14.703 1 92.88 185 ASN B CA 1
ATOM 5412 C C . ASN B 1 185 ? -19.016 7.91 13.836 1 92.88 185 ASN B C 1
ATOM 5414 O O . ASN B 1 185 ? -19.141 8.469 12.742 1 92.88 185 ASN B O 1
ATOM 5418 N N . ILE B 1 186 ? -17.891 7.516 14.352 1 93.44 186 ILE B N 1
ATOM 5419 C CA . ILE B 1 186 ? -16.656 7.691 13.586 1 93.44 186 ILE B CA 1
ATOM 5420 C C . ILE B 1 186 ? -16.734 6.875 12.297 1 93.44 186 ILE B C 1
ATOM 5422 O O . ILE B 1 186 ? -16.375 7.363 11.227 1 93.44 186 ILE B O 1
ATOM 5426 N N . SER B 1 187 ? -17.203 5.645 12.352 1 92.25 187 SER B N 1
ATOM 5427 C CA . SER B 1 187 ? -17.297 4.773 11.188 1 92.25 187 SER B CA 1
ATOM 5428 C C . SER B 1 187 ? -18.234 5.359 10.133 1 92.25 187 SER B C 1
ATOM 5430 O O . SER B 1 187 ? -18.062 5.125 8.938 1 92.25 187 SER B O 1
ATOM 5432 N N . LYS B 1 188 ? -19.203 6.152 10.539 1 93.12 188 LYS B N 1
ATOM 5433 C CA . LYS B 1 188 ? -20.188 6.738 9.633 1 93.12 188 LYS B CA 1
ATOM 5434 C C . LYS B 1 188 ? -19.594 7.895 8.836 1 93.12 188 LYS B C 1
ATOM 5436 O O . LYS B 1 188 ? -20.109 8.281 7.793 1 93.12 188 LYS B O 1
ATOM 5441 N N . LEU B 1 189 ? -18.484 8.484 9.359 1 92.56 189 LEU B N 1
ATOM 5442 C CA . LEU B 1 189 ? -17.859 9.641 8.719 1 92.56 189 LEU B CA 1
ATOM 5443 C C . LEU B 1 189 ? -17.438 9.312 7.293 1 92.56 189 LEU B C 1
ATOM 5445 O O . LEU B 1 189 ? -17.453 10.172 6.418 1 92.56 189 LEU B O 1
ATOM 5449 N N . ARG B 1 190 ? -17.078 8.07 7.105 1 92.69 190 ARG B N 1
ATOM 5450 C CA . ARG B 1 190 ? -16.625 7.637 5.785 1 92.69 190 ARG B CA 1
ATOM 5451 C C . ARG B 1 190 ? -17.344 6.367 5.348 1 92.69 190 ARG B C 1
ATOM 5453 O O . ARG B 1 190 ? -16.828 5.605 4.527 1 92.69 190 ARG B O 1
ATOM 5460 N N . TYR B 1 191 ? -18.438 6.082 6.004 1 93.38 191 TYR B N 1
ATOM 5461 C CA . TYR B 1 191 ? -19.391 5.039 5.629 1 93.38 191 TYR B CA 1
ATOM 5462 C C . TYR B 1 191 ? -18.781 3.654 5.836 1 93.38 191 TYR B C 1
ATOM 5464 O O . TYR B 1 191 ? -19.141 2.703 5.137 1 93.38 191 TYR B O 1
ATOM 5472 N N . ASN B 1 192 ? -17.844 3.559 6.699 1 92.5 192 ASN B N 1
ATOM 5473 C CA . ASN B 1 192 ? -17.234 2.273 7.023 1 92.5 192 ASN B CA 1
ATOM 5474 C C . ASN B 1 192 ? -18.203 1.366 7.773 1 92.5 192 ASN B C 1
ATOM 5476 O O . ASN B 1 192 ? -17.969 0.165 7.902 1 92.5 192 ASN B O 1
ATOM 5480 N N . HIS B 1 193 ? -19.312 1.917 8.289 1 91.75 193 HIS B N 1
ATOM 5481 C CA . HIS B 1 193 ? -20.328 1.108 8.945 1 91.75 193 HIS B CA 1
ATOM 5482 C C . HIS B 1 193 ? -21.078 0.247 7.938 1 91.75 193 HIS B C 1
ATOM 5484 O O . HIS B 1 193 ? -21.734 -0.729 8.312 1 91.75 193 HIS B O 1
ATOM 5490 N N . LEU B 1 194 ? -21.047 0.672 6.695 1 94.25 194 LEU B N 1
ATOM 5491 C CA . LEU B 1 194 ? -21.641 -0.144 5.645 1 94.25 194 LEU B CA 1
ATOM 5492 C C . LEU B 1 194 ? -20.75 -1.338 5.309 1 94.25 194 LEU B C 1
ATOM 5494 O O . LEU B 1 194 ? -19.688 -1.177 4.707 1 94.25 194 LEU B O 1
ATOM 5498 N N . LYS B 1 195 ? -21.219 -2.504 5.645 1 94.56 195 LYS B N 1
ATOM 5499 C CA . LYS B 1 195 ? -20.406 -3.701 5.461 1 94.56 195 LYS B CA 1
ATOM 5500 C C . LYS B 1 195 ? -20.703 -4.375 4.129 1 94.56 195 LYS B C 1
ATOM 5502 O O . LYS B 1 195 ? -21.859 -4.383 3.678 1 94.56 195 LYS B O 1
ATOM 5507 N N . PRO B 1 196 ? -19.688 -4.965 3.545 1 95.62 196 PRO B N 1
ATOM 5508 C CA . PRO B 1 196 ? -19.906 -5.695 2.293 1 95.62 196 PRO B CA 1
ATOM 5509 C C . PRO B 1 196 ? -20.906 -6.848 2.449 1 95.62 196 PRO B C 1
ATOM 5511 O O . PRO B 1 196 ? -21.016 -7.43 3.531 1 95.62 196 PRO B O 1
ATOM 5514 N N . VAL B 1 197 ? -21.531 -7.168 1.362 1 97.06 197 VAL B N 1
ATOM 5515 C CA . VAL B 1 197 ? -22.453 -8.297 1.317 1 97.06 197 VAL B CA 1
ATOM 5516 C C . VAL B 1 197 ? -21.75 -9.523 0.766 1 97.06 197 VAL B C 1
ATOM 5518 O O . VAL B 1 197 ? -21.203 -9.492 -0.339 1 97.06 197 VAL B O 1
ATOM 5521 N N . LEU B 1 198 ? -21.719 -10.547 1.568 1 97.75 198 LEU B N 1
ATOM 5522 C CA . LEU B 1 198 ? -21.094 -11.797 1.133 1 97.75 198 LEU B CA 1
ATOM 5523 C C . LEU B 1 198 ? -22 -12.539 0.159 1 97.75 198 LEU B C 1
ATOM 5525 O O . LEU B 1 198 ? -23.234 -12.531 0.312 1 97.75 198 LEU B O 1
ATOM 5529 N N . TRP B 1 199 ? -21.406 -13.258 -0.837 1 97.62 199 TRP B N 1
ATOM 5530 C CA . TRP B 1 199 ? -22.297 -13.875 -1.812 1 97.62 199 TRP B CA 1
ATOM 5531 C C . TRP B 1 199 ? -21.703 -15.18 -2.344 1 97.62 199 TRP B C 1
ATOM 5533 O O . TRP B 1 199 ? -20.484 -15.367 -2.32 1 97.62 199 TRP B O 1
ATOM 5543 N N . ASP B 1 200 ? -22.5 -16.109 -2.682 1 96.94 200 ASP B N 1
ATOM 5544 C CA . ASP B 1 200 ? -22.25 -17.234 -3.58 1 96.94 200 ASP B CA 1
ATOM 5545 C C . ASP B 1 200 ? -22.938 -17.031 -4.93 1 96.94 200 ASP B C 1
ATOM 5547 O O . ASP B 1 200 ? -23.547 -15.984 -5.164 1 96.94 200 ASP B O 1
ATOM 5551 N N . ARG B 1 201 ? -22.766 -17.969 -5.785 1 95.38 201 ARG B N 1
ATOM 5552 C CA . ARG B 1 201 ? -23.312 -17.828 -7.129 1 95.38 201 ARG B CA 1
ATOM 5553 C C . ARG B 1 201 ? -24.797 -17.516 -7.082 1 95.38 201 ARG B C 1
ATOM 5555 O O . ARG B 1 201 ? -25.266 -16.562 -7.727 1 95.38 201 ARG B O 1
ATOM 5562 N N . SER B 1 202 ? -25.594 -18.203 -6.312 1 94.62 202 SER B N 1
ATOM 5563 C CA . SER B 1 202 ? -27.031 -18.062 -6.246 1 94.62 202 SER B CA 1
ATOM 5564 C C . SER B 1 202 ? -27.438 -16.719 -5.648 1 94.62 202 SER B C 1
ATOM 5566 O O . SER B 1 202 ? -28.266 -16 -6.207 1 94.62 202 SER B O 1
ATOM 5568 N N . SER B 1 203 ? -26.797 -16.344 -4.559 1 94.25 203 SER B N 1
ATOM 5569 C CA . SER B 1 203 ? -27.188 -15.117 -3.873 1 94.25 203 SER B CA 1
ATOM 5570 C C . SER B 1 203 ? -26.766 -13.883 -4.672 1 94.25 203 SER B C 1
ATOM 5572 O O . SER B 1 203 ? -27.422 -12.852 -4.629 1 94.25 203 SER B O 1
ATOM 5574 N N . LEU B 1 204 ? -25.641 -13.961 -5.402 1 94.69 204 LEU B N 1
ATOM 5575 C CA . LEU B 1 204 ? -25.234 -12.852 -6.258 1 94.69 204 LEU B CA 1
ATOM 5576 C C . LEU B 1 204 ? -26.297 -12.562 -7.309 1 94.69 204 LEU B C 1
ATOM 5578 O O . LEU B 1 204 ? -26.703 -11.406 -7.488 1 94.69 204 LEU B O 1
ATOM 5582 N N . LEU B 1 205 ? -26.781 -13.602 -7.945 1 90.38 205 LEU B N 1
ATOM 5583 C CA . LEU B 1 205 ? -27.75 -13.453 -9.031 1 90.38 205 LEU B CA 1
ATOM 5584 C C . LEU B 1 205 ? -29.109 -13.039 -8.5 1 90.38 205 LEU B C 1
ATOM 5586 O O . LEU B 1 205 ? -29.844 -12.305 -9.164 1 90.38 205 LEU B O 1
ATOM 5590 N N . LYS B 1 206 ? -29.422 -13.375 -7.285 1 87.56 206 LYS B N 1
ATOM 5591 C CA . LYS B 1 206 ? -30.719 -13.07 -6.695 1 87.56 206 LYS B CA 1
ATOM 5592 C C . LYS B 1 206 ? -30.734 -11.672 -6.07 1 87.56 206 LYS B C 1
ATOM 5594 O O . LYS B 1 206 ? -31.703 -10.938 -6.188 1 87.56 206 LYS B O 1
ATOM 5599 N N . SER B 1 207 ? -29.641 -11.352 -5.5 1 79.12 207 SER B N 1
ATOM 5600 C CA . SER B 1 207 ? -29.672 -10.211 -4.59 1 79.12 207 SER B CA 1
ATOM 5601 C C . SER B 1 207 ? -29.062 -8.969 -5.242 1 79.12 207 SER B C 1
ATOM 5603 O O . SER B 1 207 ? -29.328 -7.844 -4.812 1 79.12 207 SER B O 1
ATOM 5605 N N . SER B 1 208 ? -28.344 -9.195 -6.219 1 77.88 208 SER B N 1
ATOM 5606 C CA . SER B 1 208 ? -27.672 -8.031 -6.793 1 77.88 208 SER B CA 1
ATOM 5607 C C . SER B 1 208 ? -28.531 -7.375 -7.871 1 77.88 208 SER B C 1
ATOM 5609 O O . SER B 1 208 ? -28.672 -7.914 -8.969 1 77.88 208 SER B O 1
ATOM 5611 N N . GLN B 1 209 ? -29.062 -6.262 -7.48 1 76.31 209 GLN B N 1
ATOM 5612 C CA . GLN B 1 209 ? -29.953 -5.551 -8.383 1 76.31 209 GLN B CA 1
ATOM 5613 C C . GLN B 1 209 ? -29.172 -4.77 -9.438 1 76.31 209 GLN B C 1
ATOM 5615 O O . GLN B 1 209 ? -29.688 -4.477 -10.516 1 76.31 209 GLN B O 1
ATOM 5620 N N . ASN B 1 210 ? -27.938 -4.59 -9.109 1 84.94 210 ASN B N 1
ATOM 5621 C CA . ASN B 1 210 ? -27.156 -3.697 -9.969 1 84.94 210 ASN B CA 1
ATOM 5622 C C . ASN B 1 210 ? -25.906 -4.383 -10.5 1 84.94 210 ASN B C 1
ATOM 5624 O O . ASN B 1 210 ? -24.891 -3.727 -10.75 1 84.94 210 ASN B O 1
ATOM 5628 N N . LEU B 1 211 ? -25.938 -5.672 -10.586 1 94.12 211 LEU B N 1
ATOM 5629 C CA . LEU B 1 211 ? -24.812 -6.41 -11.133 1 94.12 211 LEU B CA 1
ATOM 5630 C C . LEU B 1 211 ? -24.516 -5.973 -12.562 1 94.12 211 LEU B C 1
ATOM 5632 O O . LEU B 1 211 ? -23.359 -5.977 -12.992 1 94.12 211 LEU B O 1
ATOM 5636 N N . TRP B 1 212 ? -25.594 -5.602 -13.211 1 96.25 212 TRP B N 1
ATOM 5637 C CA . TRP B 1 212 ? -25.484 -5.16 -14.594 1 96.25 212 TRP B CA 1
ATOM 5638 C C . TRP B 1 212 ? -25.906 -3.705 -14.742 1 96.25 212 TRP B C 1
ATOM 5640 O O . TRP B 1 212 ? -26.891 -3.271 -14.133 1 96.25 212 TRP B O 1
ATOM 5650 N N . THR B 1 213 ? -25.109 -2.943 -15.438 1 97.19 213 THR B N 1
ATOM 5651 C CA . THR B 1 213 ? -25.453 -1.594 -15.867 1 97.19 213 THR B CA 1
ATOM 5652 C C . THR B 1 213 ? -24.984 -1.34 -17.297 1 97.19 213 THR B C 1
ATOM 5654 O O . THR B 1 213 ? -24.391 -2.211 -17.922 1 97.19 213 THR B O 1
ATOM 5657 N N . THR B 1 214 ? -25.438 -0.233 -17.906 1 97.75 214 THR B N 1
ATOM 5658 C CA . THR B 1 214 ? -25.016 0.103 -19.266 1 97.75 214 THR B CA 1
ATOM 5659 C C . THR B 1 214 ? -24.016 1.258 -19.25 1 97.75 214 THR B C 1
ATOM 5661 O O . THR B 1 214 ? -24.016 2.076 -18.328 1 97.75 214 THR B O 1
ATOM 5664 N N . TYR B 1 215 ? -23.188 1.23 -20.297 1 98.06 215 TYR B N 1
ATOM 5665 C CA . TYR B 1 215 ? -22.266 2.344 -20.469 1 98.06 215 TYR B CA 1
ATOM 5666 C C . TYR B 1 215 ? -23 3.678 -20.422 1 98.06 215 TYR B C 1
ATOM 5668 O O . TYR B 1 215 ? -22.531 4.633 -19.797 1 98.06 215 TYR B O 1
ATOM 5676 N N . TYR B 1 216 ? -24.156 3.73 -21.031 1 97.75 216 TYR B N 1
ATOM 5677 C CA . TYR B 1 216 ? -24.953 4.945 -21.062 1 97.75 216 TYR B CA 1
ATOM 5678 C C . TYR B 1 216 ? -25.344 5.375 -19.641 1 97.75 216 TYR B C 1
ATOM 5680 O O . TYR B 1 216 ? -25.125 6.527 -19.266 1 97.75 216 TYR B O 1
ATOM 5688 N N . ASP B 1 217 ? -25.875 4.477 -18.859 1 97.25 217 ASP B N 1
ATOM 5689 C CA . ASP B 1 217 ? -26.297 4.797 -17.5 1 97.25 217 ASP B CA 1
ATOM 5690 C C . ASP B 1 217 ? -25.094 5.148 -16.625 1 97.25 217 ASP B C 1
ATOM 5692 O O . ASP B 1 217 ? -25.172 6.082 -15.828 1 97.25 217 ASP B O 1
ATOM 5696 N N . TYR B 1 218 ? -24.062 4.41 -16.812 1 97.88 218 TYR B N 1
ATOM 5697 C CA . TYR B 1 218 ? -22.828 4.621 -16.062 1 97.88 218 TYR B CA 1
ATOM 5698 C C . TYR B 1 218 ? -22.281 6.027 -16.281 1 97.88 218 TYR B C 1
ATOM 5700 O O . TYR B 1 218 ? -21.797 6.664 -15.344 1 97.88 218 TYR B O 1
ATOM 5708 N N . MET B 1 219 ? -22.375 6.539 -17.484 1 97.75 219 MET B N 1
ATOM 5709 C CA . MET B 1 219 ? -21.766 7.812 -17.859 1 97.75 219 MET B CA 1
ATOM 5710 C C . MET B 1 219 ? -22.75 8.961 -17.688 1 97.75 219 MET B C 1
ATOM 5712 O O . MET B 1 219 ? -22.359 10.133 -17.672 1 97.75 219 MET B O 1
ATOM 5716 N N . LYS B 1 220 ? -23.969 8.672 -17.469 1 96.56 220 LYS B N 1
ATOM 5717 C CA . LYS B 1 220 ? -25.062 9.633 -17.562 1 96.56 220 LYS B CA 1
ATOM 5718 C C . LYS B 1 220 ? -25.016 10.656 -16.422 1 96.56 220 LYS B C 1
ATOM 5720 O O . LYS B 1 220 ? -25.141 11.859 -16.656 1 96.56 220 LYS B O 1
ATOM 5725 N N . SER B 1 221 ? -24.906 10.195 -15.195 1 96.12 221 SER B N 1
ATOM 5726 C CA . SER B 1 221 ? -24.953 11.109 -14.062 1 96.12 221 SER B CA 1
ATOM 5727 C C . SER B 1 221 ? -24.172 10.547 -12.875 1 96.12 221 SER B C 1
ATOM 5729 O O . SER B 1 221 ? -23.859 9.359 -12.836 1 96.12 221 SER B O 1
ATOM 5731 N N . ASN B 1 222 ? -23.922 11.43 -11.984 1 96.75 222 ASN B N 1
ATOM 5732 C CA . ASN B 1 222 ? -23.25 11.023 -10.758 1 96.75 222 ASN B CA 1
ATOM 5733 C C . ASN B 1 222 ? -24.141 10.117 -9.898 1 96.75 222 ASN B C 1
ATOM 5735 O O . ASN B 1 222 ? -23.625 9.266 -9.172 1 96.75 222 ASN B O 1
ATOM 5739 N N . LYS B 1 223 ? -25.375 10.281 -9.961 1 96.06 223 LYS B N 1
ATOM 5740 C CA . LYS B 1 223 ? -26.281 9.406 -9.234 1 96.06 223 LYS B CA 1
ATOM 5741 C C . LYS B 1 223 ? -26.219 7.98 -9.758 1 96.06 223 LYS B C 1
ATOM 5743 O O . LYS B 1 223 ? -26.172 7.027 -8.977 1 96.06 223 LYS B O 1
ATOM 5748 N N . ASN B 1 224 ? -26.219 7.875 -11.078 1 95.94 224 ASN B N 1
ATOM 5749 C CA . ASN B 1 224 ? -26.078 6.559 -11.695 1 95.94 224 ASN B CA 1
ATOM 5750 C C . ASN B 1 224 ? -24.734 5.922 -11.344 1 95.94 224 ASN B C 1
ATOM 5752 O O . ASN B 1 224 ? -24.656 4.723 -11.078 1 95.94 224 ASN B O 1
ATOM 5756 N N . LEU B 1 225 ? -23.734 6.746 -11.367 1 97.88 225 LEU B N 1
ATOM 5757 C CA . LEU B 1 225 ? -22.422 6.238 -10.992 1 97.88 225 LEU B CA 1
ATOM 5758 C C . LEU B 1 225 ? -22.422 5.723 -9.555 1 97.88 225 LEU B C 1
ATOM 5760 O O . LEU B 1 225 ? -21.828 4.688 -9.266 1 97.88 225 LEU B O 1
ATOM 5764 N N . LEU B 1 226 ? -23.078 6.449 -8.648 1 97.62 226 LEU B N 1
ATOM 5765 C CA . LEU B 1 226 ? -23.141 6.039 -7.246 1 97.62 226 LEU B CA 1
ATOM 5766 C C . LEU B 1 226 ? -23.766 4.66 -7.109 1 97.62 226 LEU B C 1
ATOM 5768 O O . LEU B 1 226 ? -23.344 3.85 -6.285 1 97.62 226 LEU B O 1
ATOM 5772 N N . ASP B 1 227 ? -24.766 4.363 -7.93 1 96.12 227 ASP B N 1
ATOM 5773 C CA . ASP B 1 227 ? -25.391 3.041 -7.902 1 96.12 227 ASP B CA 1
ATOM 5774 C C . ASP B 1 227 ? -24.359 1.951 -8.227 1 96.12 227 ASP B C 1
ATOM 5776 O O . ASP B 1 227 ? -24.359 0.894 -7.59 1 96.12 227 ASP B O 1
ATOM 5780 N N . THR B 1 228 ? -23.562 2.229 -9.18 1 97.19 228 THR B N 1
ATOM 5781 C CA . THR B 1 228 ? -22.516 1.294 -9.562 1 97.19 228 THR B CA 1
ATOM 5782 C C . THR B 1 228 ? -21.469 1.158 -8.453 1 97.19 228 THR B C 1
ATOM 5784 O O . THR B 1 228 ? -21.047 0.05 -8.133 1 97.19 228 THR B O 1
ATOM 5787 N N . LEU B 1 229 ? -21.094 2.293 -7.848 1 98.19 229 LEU B N 1
ATOM 5788 C CA . LEU B 1 229 ? -20.109 2.273 -6.777 1 98.19 229 LEU B CA 1
ATOM 5789 C C . LEU B 1 229 ? -20.625 1.509 -5.566 1 98.19 229 LEU B C 1
ATOM 5791 O O . LEU B 1 229 ? -19.875 0.782 -4.91 1 98.19 229 LEU B O 1
ATOM 5795 N N . LYS B 1 230 ? -21.891 1.641 -5.285 1 97 230 LYS B N 1
ATOM 5796 C CA . LYS B 1 230 ? -22.516 0.888 -4.195 1 97 230 LYS B CA 1
ATOM 5797 C C . LYS B 1 230 ? -22.484 -0.612 -4.477 1 97 230 LYS B C 1
ATOM 5799 O O . LYS B 1 230 ? -22.234 -1.412 -3.57 1 97 230 LYS B O 1
ATOM 5804 N N . GLN B 1 231 ? -22.703 -0.963 -5.723 1 97.44 231 GLN B N 1
ATOM 5805 C CA . GLN B 1 231 ? -22.625 -2.359 -6.137 1 97.44 231 GLN B CA 1
ATOM 5806 C C . GLN B 1 231 ? -21.234 -2.922 -5.906 1 97.44 231 GLN B C 1
ATOM 5808 O O . GLN B 1 231 ? -21.078 -4.051 -5.434 1 97.44 231 GLN B O 1
ATOM 5813 N N . ILE B 1 232 ? -20.266 -2.162 -6.238 1 98.12 232 ILE B N 1
ATOM 5814 C CA . ILE B 1 232 ? -18.891 -2.592 -6.043 1 98.12 232 ILE B CA 1
ATOM 5815 C C . ILE B 1 232 ? -18.578 -2.664 -4.551 1 98.12 232 ILE B C 1
ATOM 5817 O O . ILE B 1 232 ? -17.922 -3.607 -4.09 1 98.12 232 ILE B O 1
ATOM 5821 N N . TRP B 1 233 ? -19.047 -1.663 -3.809 1 97.31 233 TRP B N 1
ATOM 5822 C CA . TRP B 1 233 ? -18.844 -1.649 -2.363 1 97.31 233 TRP B CA 1
ATOM 5823 C C . TRP B 1 233 ? -19.469 -2.879 -1.714 1 97.31 233 TRP B C 1
ATOM 5825 O O . TRP B 1 233 ? -18.828 -3.566 -0.919 1 97.31 233 TRP B O 1
ATOM 5835 N N . ASP B 1 234 ? -20.672 -3.197 -2.092 1 97 234 ASP B N 1
ATOM 5836 C CA . ASP B 1 234 ? -21.453 -4.254 -1.451 1 97 234 ASP B CA 1
ATOM 5837 C C . ASP B 1 234 ? -20.984 -5.633 -1.899 1 97 234 ASP B C 1
ATOM 5839 O O . ASP B 1 234 ? -20.781 -6.523 -1.072 1 97 234 ASP B O 1
ATOM 5843 N N . TYR B 1 235 ? -20.719 -5.75 -3.246 1 97.88 235 TYR B N 1
ATOM 5844 C CA . TYR B 1 235 ? -20.547 -7.102 -3.773 1 97.88 235 TYR B CA 1
ATOM 5845 C C . TYR B 1 235 ? -19.172 -7.281 -4.391 1 97.88 235 TYR B C 1
ATOM 5847 O O . TYR B 1 235 ? -18.75 -8.406 -4.645 1 97.88 235 TYR B O 1
ATOM 5855 N N . GLY B 1 236 ? -18.484 -6.25 -4.734 1 98.31 236 GLY B N 1
ATOM 5856 C CA . GLY B 1 236 ? -17.141 -6.312 -5.266 1 98.31 236 GLY B CA 1
ATOM 5857 C C . GLY B 1 236 ? -17.094 -6.555 -6.762 1 98.31 236 GLY B C 1
ATOM 5858 O O . GLY B 1 236 ? -16.016 -6.73 -7.336 1 98.31 236 GLY B O 1
ATOM 5859 N N . LEU B 1 237 ? -18.281 -6.535 -7.438 1 98.56 237 LEU B N 1
ATOM 5860 C CA . LEU B 1 237 ? -18.344 -6.898 -8.852 1 98.56 237 LEU B CA 1
ATOM 5861 C C . LEU B 1 237 ? -19.484 -6.176 -9.555 1 98.56 237 LEU B C 1
ATOM 5863 O O . LEU B 1 237 ? -20.594 -6.078 -9.016 1 98.56 237 LEU B O 1
ATOM 5867 N N . VAL B 1 238 ? -19.203 -5.668 -10.727 1 98.5 238 VAL B N 1
ATOM 5868 C CA . VAL B 1 238 ? -20.234 -5.109 -11.594 1 98.5 238 VAL B CA 1
ATOM 5869 C C . VAL B 1 238 ? -19.844 -5.297 -13.055 1 98.5 238 VAL B C 1
ATOM 5871 O O . VAL B 1 238 ? -18.656 -5.316 -13.383 1 98.5 238 VAL B O 1
ATOM 5874 N N . ILE B 1 239 ? -20.797 -5.52 -13.93 1 98.56 239 ILE B N 1
ATOM 5875 C CA . ILE B 1 239 ? -20.578 -5.633 -15.367 1 98.56 239 ILE B CA 1
ATOM 5876 C C . ILE B 1 239 ? -21.234 -4.445 -16.078 1 98.56 239 ILE B C 1
ATOM 5878 O O . ILE B 1 239 ? -22.438 -4.211 -15.945 1 98.56 239 ILE B O 1
ATOM 5882 N N . VAL B 1 240 ? -20.453 -3.689 -16.797 1 98.62 240 VAL B N 1
ATOM 5883 C CA . VAL B 1 240 ? -20.938 -2.578 -17.609 1 98.62 240 VAL B CA 1
ATOM 5884 C C . VAL B 1 240 ? -21.094 -3.023 -19.062 1 98.62 240 VAL B C 1
ATOM 5886 O O . VAL B 1 240 ? -20.109 -3.398 -19.703 1 98.62 240 VAL B O 1
ATOM 5889 N N . LYS B 1 241 ? -22.25 -2.928 -19.594 1 98.06 241 LYS B N 1
ATOM 5890 C CA . LYS B 1 241 ? -22.547 -3.387 -20.953 1 98.06 241 LYS B CA 1
ATOM 5891 C C . LYS B 1 241 ? -22.391 -2.258 -21.969 1 98.06 241 LYS B C 1
ATOM 5893 O O . LYS B 1 241 ? -22.516 -1.082 -21.609 1 98.06 241 LYS B O 1
ATOM 5898 N N . ASN B 1 242 ? -22.062 -2.635 -23.156 1 97.94 242 ASN B N 1
ATOM 5899 C CA . ASN B 1 242 ? -22.047 -1.762 -24.328 1 97.94 242 ASN B CA 1
ATOM 5900 C C . ASN B 1 242 ? -20.984 -0.674 -24.203 1 97.94 242 ASN B C 1
ATOM 5902 O O . ASN B 1 242 ? -21.219 0.477 -24.578 1 97.94 242 ASN B O 1
ATOM 5906 N N . VAL B 1 243 ? -19.922 -1.01 -23.594 1 98.5 243 VAL B N 1
ATOM 5907 C CA . VAL B 1 243 ? -18.781 -0.094 -23.578 1 98.5 243 VAL B CA 1
ATOM 5908 C C . VAL B 1 243 ? -18.156 -0.041 -24.969 1 98.5 243 VAL B C 1
ATOM 5910 O O . VAL B 1 243 ? -17.906 -1.08 -25.594 1 98.5 243 VAL B O 1
ATOM 5913 N N . PRO B 1 244 ? -17.891 1.123 -25.469 1 97.88 244 PRO B N 1
ATOM 5914 C CA . PRO B 1 244 ? -17.344 1.229 -26.828 1 97.88 244 PRO B CA 1
ATOM 5915 C C . PRO B 1 244 ? -16.047 0.452 -27 1 97.88 244 PRO B C 1
ATOM 5917 O O . PRO B 1 244 ? -15.156 0.534 -26.156 1 97.88 244 PRO B O 1
ATOM 5920 N N . ILE B 1 245 ? -15.867 -0.246 -28.109 1 95.62 245 ILE B N 1
ATOM 5921 C CA . ILE B 1 245 ? -14.695 -1.072 -28.359 1 95.62 245 ILE B CA 1
ATOM 5922 C C . ILE B 1 245 ? -13.867 -0.461 -29.484 1 95.62 245 ILE B C 1
ATOM 5924 O O . ILE B 1 245 ? -12.695 -0.81 -29.672 1 95.62 245 ILE B O 1
ATOM 5928 N N . ASN B 1 246 ? -14.383 0.375 -30.359 1 84.19 246 ASN B N 1
ATOM 5929 C CA . ASN B 1 246 ? -13.75 0.914 -31.562 1 84.19 246 ASN B CA 1
ATOM 5930 C C . ASN B 1 246 ? -13.188 2.311 -31.328 1 84.19 246 ASN B C 1
ATOM 5932 O O . ASN B 1 246 ? -12.945 3.057 -32.281 1 84.19 246 ASN B O 1
ATOM 5936 N N . ASP B 1 247 ? -12.883 2.756 -30.234 1 76.06 247 ASP B N 1
ATOM 5937 C CA . ASP B 1 247 ? -12.508 4.145 -29.984 1 76.06 247 ASP B CA 1
ATOM 5938 C C . ASP B 1 247 ? -11.156 4.23 -29.281 1 76.06 247 ASP B C 1
ATOM 5940 O O . ASP B 1 247 ? -10.977 5.016 -28.359 1 76.06 247 ASP B O 1
ATOM 5944 N N . ASP B 1 248 ? -10.172 3.5 -29.828 1 81.19 248 ASP B N 1
ATOM 5945 C CA . ASP B 1 248 ? -8.789 3.605 -29.391 1 81.19 248 ASP B CA 1
ATOM 5946 C C . ASP B 1 248 ? -8.695 3.545 -27.859 1 81.19 248 ASP B C 1
ATOM 5948 O O . ASP B 1 248 ? -8.094 4.418 -27.234 1 81.19 248 ASP B O 1
ATOM 5952 N N . ASP B 1 249 ? -9.328 2.699 -27.25 1 88.69 249 ASP B N 1
ATOM 5953 C CA . ASP B 1 249 ? -9.25 2.367 -25.828 1 88.69 249 ASP B CA 1
ATOM 5954 C C . ASP B 1 249 ? -9.945 3.426 -24.984 1 88.69 249 ASP B C 1
ATOM 5956 O O . ASP B 1 249 ? -9.789 3.453 -23.75 1 88.69 249 ASP B O 1
ATOM 5960 N N . LYS B 1 250 ? -10.703 4.309 -25.609 1 92.88 250 LYS B N 1
ATOM 5961 C CA . LYS B 1 250 ? -11.391 5.367 -24.875 1 92.88 250 LYS B CA 1
ATOM 5962 C C . LYS B 1 250 ? -12.477 4.793 -23.969 1 92.88 250 LYS B C 1
ATOM 5964 O O . LYS B 1 250 ? -12.766 5.348 -22.906 1 92.88 250 LYS B O 1
ATOM 5969 N N . GLY B 1 251 ? -13.117 3.717 -24.422 1 96.69 251 GLY B N 1
ATOM 5970 C CA . GLY B 1 251 ? -14.172 3.107 -23.625 1 96.69 251 GLY B CA 1
ATOM 5971 C C . GLY B 1 251 ? -13.711 2.732 -22.219 1 96.69 251 GLY B C 1
ATOM 5972 O O . GLY B 1 251 ? -14.219 3.266 -21.234 1 96.69 251 GLY B O 1
ATOM 5973 N N . ILE B 1 252 ? -12.664 1.896 -22.156 1 98 252 ILE B N 1
ATOM 5974 C CA . ILE B 1 252 ? -12.188 1.407 -20.859 1 98 252 ILE B CA 1
ATOM 5975 C C . ILE B 1 252 ? -11.578 2.559 -20.062 1 98 252 ILE B C 1
ATOM 5977 O O . ILE B 1 252 ? -11.75 2.641 -18.844 1 98 252 ILE B O 1
ATOM 5981 N N . ILE B 1 253 ? -10.922 3.488 -20.719 1 98 253 ILE B N 1
ATOM 5982 C CA . ILE B 1 253 ? -10.281 4.617 -20.047 1 98 253 ILE B CA 1
ATOM 5983 C C . ILE B 1 253 ? -11.336 5.527 -19.438 1 98 253 ILE B C 1
ATOM 5985 O O . ILE B 1 253 ? -11.219 5.93 -18.281 1 98 253 ILE B O 1
ATOM 5989 N N . SER B 1 254 ? -12.367 5.82 -20.188 1 97.69 254 SER B N 1
ATOM 5990 C CA . SER B 1 254 ? -13.422 6.703 -19.703 1 97.69 254 SER B CA 1
ATOM 5991 C C . SER B 1 254 ? -14.141 6.09 -18.5 1 97.69 254 SER B C 1
ATOM 5993 O O . SER B 1 254 ? -14.484 6.789 -17.547 1 97.69 254 SER B O 1
ATOM 5995 N N . VAL B 1 255 ? -14.375 4.785 -18.594 1 98.5 255 VAL B N 1
ATOM 5996 C CA . VAL B 1 255 ? -15.055 4.105 -17.5 1 98.5 255 VAL B CA 1
ATOM 5997 C C . VAL B 1 255 ? -14.188 4.164 -16.234 1 98.5 255 VAL B C 1
ATOM 5999 O O . VAL B 1 255 ? -14.664 4.52 -15.164 1 98.5 255 VAL B O 1
ATOM 6002 N N . ALA B 1 256 ? -12.906 3.854 -16.359 1 98.62 256 ALA B N 1
ATOM 6003 C CA . ALA B 1 256 ? -12 3.83 -15.211 1 98.62 256 ALA B CA 1
ATOM 6004 C C . ALA B 1 256 ? -11.82 5.23 -14.633 1 98.62 256 ALA B C 1
ATOM 6006 O O . ALA B 1 256 ? -11.898 5.418 -13.414 1 98.62 256 ALA B O 1
ATOM 6007 N N . GLU B 1 257 ? -11.672 6.191 -15.469 1 97.88 257 GLU B N 1
ATOM 6008 C CA . GLU B 1 257 ? -11.344 7.547 -15.031 1 97.88 257 GLU B CA 1
ATOM 6009 C C . GLU B 1 257 ? -12.555 8.242 -14.422 1 97.88 257 GLU B C 1
ATOM 6011 O O . GLU B 1 257 ? -12.414 9.266 -13.742 1 97.88 257 GLU B O 1
ATOM 6016 N N . ARG B 1 258 ? -13.75 7.715 -14.664 1 98.06 258 ARG B N 1
ATOM 6017 C CA . ARG B 1 258 ? -14.938 8.25 -14 1 98.06 258 ARG B CA 1
ATOM 6018 C C . ARG B 1 258 ? -14.898 7.957 -12.5 1 98.06 258 ARG B C 1
ATOM 6020 O O . ARG B 1 258 ? -15.555 8.648 -11.711 1 98.06 258 ARG B O 1
ATOM 6027 N N . ILE B 1 259 ? -14.141 6.926 -12.141 1 98.06 259 ILE B N 1
ATOM 6028 C CA . ILE B 1 259 ? -14.031 6.559 -10.734 1 98.06 259 ILE B CA 1
ATOM 6029 C C . ILE B 1 259 ? -12.789 7.211 -10.133 1 98.06 259 ILE B C 1
ATOM 6031 O O . ILE B 1 259 ? -12.852 7.793 -9.047 1 98.06 259 ILE B O 1
ATOM 6035 N N . GLY B 1 260 ? -11.727 7.074 -10.773 1 97.19 260 GLY B N 1
ATOM 6036 C CA . GLY B 1 260 ? -10.484 7.605 -10.234 1 97.19 260 GLY B CA 1
ATOM 6037 C C . GLY B 1 260 ? -9.336 7.547 -11.227 1 97.19 260 GLY B C 1
ATOM 6038 O O . GLY B 1 260 ? -9.531 7.172 -12.391 1 97.19 260 GLY B O 1
ATOM 6039 N N . THR B 1 261 ? -8.141 7.918 -10.75 1 96.56 261 THR B N 1
ATOM 6040 C CA . THR B 1 261 ? -6.938 7.938 -11.578 1 96.56 261 THR B CA 1
ATOM 6041 C C . THR B 1 261 ? -6.449 6.52 -11.852 1 96.56 261 THR B C 1
ATOM 6043 O O . THR B 1 261 ? -6.359 5.699 -10.938 1 96.56 261 THR B O 1
ATOM 6046 N N . ILE B 1 262 ? -6.121 6.281 -13.117 1 97.62 262 ILE B N 1
ATOM 6047 C CA . ILE B 1 262 ? -5.648 4.961 -13.523 1 97.62 262 ILE B CA 1
ATOM 6048 C C . ILE B 1 262 ? -4.277 4.691 -12.914 1 97.62 262 ILE B C 1
ATOM 6050 O O . ILE B 1 262 ? -3.416 5.578 -12.891 1 97.62 262 ILE B O 1
ATOM 6054 N N . LYS B 1 263 ? -4.098 3.543 -12.344 1 97.12 263 LYS B N 1
ATOM 6055 C CA . LYS B 1 263 ? -2.818 3.064 -11.828 1 97.12 263 LYS B CA 1
ATOM 6056 C C . LYS B 1 263 ? -2.018 2.357 -12.922 1 97.12 263 LYS B C 1
ATOM 6058 O O . LYS B 1 263 ? -2.283 1.195 -13.234 1 97.12 263 LYS B O 1
ATOM 6063 N N . SER B 1 264 ? -1.027 3.039 -13.383 1 96.06 264 SER B N 1
ATOM 6064 C CA . SER B 1 264 ? -0.139 2.426 -14.367 1 96.06 264 SER B CA 1
ATOM 6065 C C . SER B 1 264 ? 0.845 1.471 -13.703 1 96.06 264 SER B C 1
ATOM 6067 O O . SER B 1 264 ? 1.274 1.702 -12.57 1 96.06 264 SER B O 1
ATOM 6069 N N . THR B 1 265 ? 1.175 0.393 -14.375 1 95.19 265 THR B N 1
ATOM 6070 C CA . THR B 1 265 ? 2.164 -0.589 -13.945 1 95.19 265 THR B CA 1
ATOM 6071 C C . THR B 1 265 ? 3.191 -0.839 -15.047 1 95.19 265 THR B C 1
ATOM 6073 O O . THR B 1 265 ? 3.172 -0.175 -16.078 1 95.19 265 THR B O 1
ATOM 6076 N N . PHE B 1 266 ? 4.07 -1.75 -14.797 1 92.75 266 PHE B N 1
ATOM 6077 C CA . PHE B 1 266 ? 5.066 -2.027 -15.828 1 92.75 266 PHE B CA 1
ATOM 6078 C C . PHE B 1 266 ? 4.422 -2.693 -17.031 1 92.75 266 PHE B C 1
ATOM 6080 O O . PHE B 1 266 ? 5.039 -2.791 -18.094 1 92.75 266 PHE B O 1
ATOM 6087 N N . TYR B 1 267 ? 3.137 -3.064 -16.891 1 93.06 267 TYR B N 1
ATOM 6088 C CA . TYR B 1 267 ? 2.385 -3.564 -18.047 1 93.06 267 TYR B CA 1
ATOM 6089 C C . TYR B 1 267 ? 1.811 -2.414 -18.859 1 93.06 267 TYR B C 1
ATOM 6091 O O . TYR B 1 267 ? 1.286 -2.625 -19.953 1 93.06 267 TYR B O 1
ATOM 6099 N N . GLY B 1 268 ? 1.873 -1.256 -18.297 1 94.31 268 GLY B N 1
ATOM 6100 C CA . GLY B 1 268 ? 1.341 -0.074 -18.953 1 94.31 268 GLY B CA 1
ATOM 6101 C C . GLY B 1 268 ? 0.086 0.463 -18.297 1 94.31 268 GLY B C 1
ATOM 6102 O O . GLY B 1 268 ? -0.36 -0.065 -17.281 1 94.31 268 GLY B O 1
ATOM 6103 N N . LYS B 1 269 ? -0.354 1.571 -18.906 1 95.69 269 LYS B N 1
ATOM 6104 C CA . LYS B 1 269 ? -1.632 2.135 -18.484 1 95.69 269 LYS B CA 1
ATOM 6105 C C . LYS B 1 269 ? -2.775 1.158 -18.75 1 95.69 269 LYS B C 1
ATOM 6107 O O . LYS B 1 269 ? -3.705 1.055 -17.938 1 95.69 269 LYS B O 1
ATOM 6112 N N . LEU B 1 270 ? -2.629 0.57 -19.875 1 96.75 270 LEU B N 1
ATOM 6113 C CA . LEU B 1 270 ? -3.494 -0.525 -20.297 1 96.75 270 LEU B CA 1
ATOM 6114 C C . LEU B 1 270 ? -2.676 -1.768 -20.641 1 96.75 270 LEU B C 1
ATOM 6116 O O . LEU B 1 270 ? -1.476 -1.672 -20.906 1 96.75 270 LEU B O 1
ATOM 6120 N N . PHE B 1 271 ? -3.289 -2.924 -20.578 1 95.25 271 PHE B N 1
ATOM 6121 C CA . PHE B 1 271 ? -2.641 -4.156 -21 1 95.25 271 PHE B CA 1
ATOM 6122 C C . PHE B 1 271 ? -3.609 -5.031 -21.797 1 95.25 271 PHE B C 1
ATOM 6124 O O . PHE B 1 271 ? -4.828 -4.891 -21.656 1 95.25 271 PHE B O 1
ATOM 6131 N N . ASP B 1 272 ? -3.076 -5.922 -22.594 1 93.75 272 ASP B N 1
ATOM 6132 C CA . ASP B 1 272 ? -3.852 -6.824 -23.438 1 93.75 272 ASP B CA 1
ATOM 6133 C C . ASP B 1 272 ? -3.791 -8.258 -22.906 1 93.75 272 ASP B C 1
ATOM 6135 O O . ASP B 1 272 ? -2.727 -8.727 -22.5 1 93.75 272 ASP B O 1
ATOM 6139 N N . VAL B 1 273 ? -4.918 -8.867 -22.859 1 92.25 273 VAL B N 1
ATOM 6140 C CA . VAL B 1 273 ? -5.004 -10.289 -22.531 1 92.25 273 VAL B CA 1
ATOM 6141 C C . VAL B 1 273 ? -5.434 -11.07 -23.781 1 92.25 273 VAL B C 1
ATOM 6143 O O . VAL B 1 273 ? -6.617 -11.094 -24.125 1 92.25 273 VAL B O 1
ATOM 6146 N N . GLU B 1 274 ? -4.516 -11.555 -24.422 1 89.94 274 GLU B N 1
ATOM 6147 C CA . GLU B 1 274 ? -4.719 -12.359 -25.625 1 89.94 274 GLU B CA 1
ATOM 6148 C C . GLU B 1 274 ? -3.67 -13.461 -25.734 1 89.94 274 GLU B C 1
ATOM 6150 O O . GLU B 1 274 ? -2.561 -13.32 -25.219 1 89.94 274 GLU B O 1
ATOM 6155 N N . SER B 1 275 ? -4.16 -14.562 -26.297 1 80.19 275 SER B N 1
ATOM 6156 C CA . SER B 1 275 ? -3.229 -15.672 -26.453 1 80.19 275 SER B CA 1
ATOM 6157 C C . SER B 1 275 ? -2.092 -15.312 -27.391 1 80.19 275 SER B C 1
ATOM 6159 O O . SER B 1 275 ? -2.328 -14.781 -28.484 1 80.19 275 SER B O 1
ATOM 6161 N N . LYS B 1 276 ? -0.898 -15.383 -26.891 1 77.62 276 LYS B N 1
ATOM 6162 C CA . LYS B 1 276 ? 0.314 -15.109 -27.656 1 77.62 276 LYS B CA 1
ATOM 6163 C C . LYS B 1 276 ? 1.285 -16.281 -27.578 1 77.62 276 LYS B C 1
ATOM 6165 O O . LYS B 1 276 ? 1.342 -16.984 -26.562 1 77.62 276 LYS B O 1
ATOM 6170 N N . PRO B 1 277 ? 1.979 -16.5 -28.75 1 70.5 277 PRO B N 1
ATOM 6171 C CA . PRO B 1 277 ? 3.074 -17.469 -28.625 1 70.5 277 PRO B CA 1
ATOM 6172 C C . PRO B 1 277 ? 4.117 -17.047 -27.594 1 70.5 277 PRO B C 1
ATOM 6174 O O . PRO B 1 277 ? 4.395 -15.852 -27.438 1 70.5 277 PRO B O 1
ATOM 6177 N N . ALA B 1 278 ? 4.754 -17.922 -26.906 1 68.81 278 ALA B N 1
ATOM 6178 C CA . ALA B 1 278 ? 5.789 -17.656 -25.906 1 68.81 278 ALA B CA 1
ATOM 6179 C C . ALA B 1 278 ? 5.324 -16.609 -24.891 1 68.81 278 ALA B C 1
ATOM 6181 O O . ALA B 1 278 ? 6.008 -15.609 -24.656 1 68.81 278 ALA B O 1
ATOM 6182 N N . ALA B 1 279 ? 4.207 -16.891 -24.328 1 73 279 ALA B N 1
ATOM 6183 C CA . ALA B 1 279 ? 3.549 -15.953 -23.438 1 73 279 ALA B CA 1
ATOM 6184 C C . ALA B 1 279 ? 4.379 -15.727 -22.172 1 73 279 ALA B C 1
ATOM 6186 O O . ALA B 1 279 ? 4.82 -16.688 -21.531 1 73 279 ALA B O 1
ATOM 6187 N N . ASN B 1 280 ? 4.645 -14.477 -21.875 1 71.06 280 ASN B N 1
ATOM 6188 C CA . ASN B 1 280 ? 5.355 -14.117 -20.641 1 71.06 280 ASN B CA 1
ATOM 6189 C C . ASN B 1 280 ? 4.441 -14.195 -19.422 1 71.06 280 ASN B C 1
ATOM 6191 O O . ASN B 1 280 ? 4.898 -14.016 -18.297 1 71.06 280 ASN B O 1
ATOM 6195 N N . ASN B 1 281 ? 3.229 -14.477 -19.672 1 78.94 281 ASN B N 1
ATOM 6196 C CA . ASN B 1 281 ? 2.197 -14.594 -18.641 1 78.94 281 ASN B CA 1
ATOM 6197 C C . ASN B 1 281 ? 1.157 -15.648 -19 1 78.94 281 ASN B C 1
ATOM 6199 O O . ASN B 1 281 ? 0.767 -15.766 -20.172 1 78.94 281 ASN B O 1
ATOM 6203 N N . ILE B 1 282 ? 0.79 -16.375 -18 1 74.25 282 ILE B N 1
ATOM 6204 C CA . ILE B 1 282 ? -0.145 -17.469 -18.219 1 74.25 282 ILE B CA 1
ATOM 6205 C C . ILE B 1 282 ? -1.467 -16.922 -18.75 1 74.25 282 ILE B C 1
ATOM 6207 O O . ILE B 1 282 ? -2.176 -17.609 -19.484 1 74.25 282 ILE B O 1
ATOM 6211 N N . ALA B 1 283 ? -1.763 -15.727 -18.438 1 78.94 283 ALA B N 1
ATOM 6212 C CA . ALA B 1 283 ? -2.986 -15.086 -18.922 1 78.94 283 ALA B CA 1
ATOM 6213 C C . ALA B 1 283 ? -2.975 -14.945 -20.438 1 78.94 283 ALA B C 1
ATOM 6215 O O . ALA B 1 283 ? -4.02 -14.742 -21.062 1 78.94 283 ALA B O 1
ATOM 6216 N N . TYR B 1 284 ? -1.872 -15.133 -21.016 1 79.62 284 TYR B N 1
ATOM 6217 C CA . TYR B 1 284 ? -1.739 -14.945 -22.453 1 79.62 284 TYR B CA 1
ATOM 6218 C C . TYR B 1 284 ? -1.675 -16.297 -23.172 1 79.62 284 TYR B C 1
ATOM 6220 O O . TYR B 1 284 ? -1.07 -16.406 -24.25 1 79.62 284 TYR B O 1
ATOM 6228 N N . THR B 1 285 ? -2.25 -17.328 -22.516 1 74.62 285 THR B N 1
ATOM 6229 C CA . THR B 1 285 ? -2.371 -18.672 -23.094 1 74.62 285 THR B CA 1
ATOM 6230 C C . THR B 1 285 ? -3.838 -19.062 -23.219 1 74.62 285 THR B C 1
ATOM 6232 O O . THR B 1 285 ? -4.727 -18.344 -22.781 1 74.62 285 THR B O 1
ATOM 6235 N N . ASP B 1 286 ? -4.078 -20.219 -23.828 1 79.12 286 ASP B N 1
ATOM 6236 C CA . ASP B 1 286 ? -5.441 -20.719 -23.953 1 79.12 286 ASP B CA 1
ATOM 6237 C C . ASP B 1 286 ? -5.758 -21.734 -22.875 1 79.12 286 ASP B C 1
ATOM 6239 O O . ASP B 1 286 ? -6.836 -22.344 -22.875 1 79.12 286 ASP B O 1
ATOM 6243 N N . LEU B 1 287 ? -4.848 -21.781 -21.891 1 78.38 287 LEU B N 1
ATOM 6244 C CA . LEU B 1 287 ? -5.004 -22.734 -20.812 1 78.38 287 LEU B CA 1
ATOM 6245 C C . LEU B 1 287 ? -5.926 -22.188 -19.719 1 78.38 287 LEU B C 1
ATOM 6247 O O . LEU B 1 287 ? -6.207 -20.984 -19.688 1 78.38 287 LEU B O 1
ATOM 6251 N N . HIS B 1 288 ? -6.371 -23.125 -18.938 1 83.06 288 HIS B N 1
ATOM 6252 C CA . HIS B 1 288 ? -7.148 -22.734 -17.766 1 83.06 288 HIS B CA 1
ATOM 6253 C C . HIS B 1 288 ? -6.336 -21.828 -16.844 1 83.06 288 HIS B C 1
ATOM 6255 O O . HIS B 1 288 ? -5.184 -22.141 -16.531 1 83.06 288 HIS B O 1
ATOM 6261 N N . LEU B 1 289 ? -6.832 -20.734 -16.547 1 86.62 289 LEU B N 1
ATOM 6262 C CA . LEU B 1 289 ? -6.293 -19.844 -15.531 1 86.62 289 LEU B CA 1
ATOM 6263 C C . LEU B 1 289 ? -7.176 -19.844 -14.289 1 86.62 289 LEU B C 1
ATOM 6265 O O . LEU B 1 289 ? -8.266 -19.281 -14.305 1 86.62 289 LEU B O 1
ATOM 6269 N N . GLY B 1 290 ? -6.703 -20.5 -13.273 1 91.12 290 GLY B N 1
ATOM 6270 C CA . GLY B 1 290 ? -7.469 -20.609 -12.039 1 91.12 290 GLY B CA 1
ATOM 6271 C C . GLY B 1 290 ? -7.691 -19.281 -11.359 1 91.12 290 GLY B C 1
ATOM 6272 O O . GLY B 1 290 ? -7.129 -18.266 -11.773 1 91.12 290 GLY B O 1
ATOM 6273 N N . LEU B 1 291 ? -8.516 -19.312 -10.336 1 96.12 291 LEU B N 1
ATOM 6274 C CA . LEU B 1 291 ? -8.812 -18.109 -9.555 1 96.12 291 LEU B CA 1
ATOM 6275 C C . LEU B 1 291 ? -7.527 -17.484 -9.023 1 96.12 291 LEU B C 1
ATOM 6277 O O . LEU B 1 291 ? -6.621 -18.188 -8.578 1 96.12 291 LEU B O 1
ATOM 6281 N N . HIS B 1 292 ? -7.422 -16.203 -9.164 1 97.75 292 HIS B N 1
ATOM 6282 C CA . HIS B 1 292 ? -6.25 -15.477 -8.68 1 97.75 292 HIS B CA 1
ATOM 6283 C C . HIS B 1 292 ? -6.547 -13.992 -8.516 1 97.75 292 HIS B C 1
ATOM 6285 O O . HIS B 1 292 ? -7.633 -13.523 -8.867 1 97.75 292 HIS B O 1
ATOM 6291 N N . MET B 1 293 ? -5.676 -13.297 -7.891 1 98.5 293 MET B N 1
ATOM 6292 C CA . MET B 1 293 ? -5.656 -11.844 -7.766 1 98.5 293 MET B CA 1
ATOM 6293 C C . MET B 1 293 ? -4.395 -11.258 -8.391 1 98.5 293 MET B C 1
ATOM 6295 O O . MET B 1 293 ? -3.334 -11.883 -8.359 1 98.5 293 MET B O 1
ATOM 6299 N N . ASP B 1 294 ? -4.527 -10.117 -8.938 1 98.06 294 ASP B N 1
ATOM 6300 C CA . ASP B 1 294 ? -3.457 -9.555 -9.758 1 98.06 294 ASP B CA 1
ATOM 6301 C C . ASP B 1 294 ? -2.457 -8.781 -8.906 1 98.06 294 ASP B C 1
ATOM 6303 O O . ASP B 1 294 ? -2.844 -8.094 -7.953 1 98.06 294 ASP B O 1
ATOM 6307 N N . LEU B 1 295 ? -1.194 -8.883 -9.258 1 98.12 295 LEU B N 1
ATOM 6308 C CA . LEU B 1 295 ? -0.074 -8.016 -8.898 1 98.12 295 LEU B CA 1
ATOM 6309 C C . LEU B 1 295 ? 0.141 -8.008 -7.391 1 98.12 295 LEU B C 1
ATOM 6311 O O . LEU B 1 295 ? 0.4 -6.949 -6.809 1 98.12 295 LEU B O 1
ATOM 6315 N N . LEU B 1 296 ? 0.065 -9.164 -6.789 1 98.44 296 LEU B N 1
ATOM 6316 C CA . LEU B 1 296 ? 0.265 -9.273 -5.348 1 98.44 296 LEU B CA 1
ATOM 6317 C C . LEU B 1 296 ? 1.742 -9.133 -4.992 1 98.44 296 LEU B C 1
ATOM 6319 O O . LEU B 1 296 ? 2.092 -8.984 -3.818 1 98.44 296 LEU B O 1
ATOM 6323 N N . TYR B 1 297 ? 2.643 -9.094 -6.031 1 97.62 297 TYR B N 1
ATOM 6324 C CA . TYR B 1 297 ? 4.074 -8.906 -5.816 1 97.62 297 TYR B CA 1
ATOM 6325 C C . TYR B 1 297 ? 4.422 -7.43 -5.715 1 97.62 297 TYR B C 1
ATOM 6327 O O . TYR B 1 297 ? 5.578 -7.07 -5.48 1 97.62 297 TYR B O 1
ATOM 6335 N N . TYR B 1 298 ? 3.459 -6.543 -5.91 1 97.31 298 TYR B N 1
ATOM 6336 C CA . TYR B 1 298 ? 3.609 -5.121 -5.609 1 97.31 298 TYR B CA 1
ATOM 6337 C C . TYR B 1 298 ? 3.436 -4.859 -4.117 1 97.31 298 TYR B C 1
ATOM 6339 O O . TYR B 1 298 ? 2.668 -5.555 -3.443 1 97.31 298 TYR B O 1
ATOM 6347 N N . ASP B 1 299 ? 4.109 -3.834 -3.652 1 94.88 299 ASP B N 1
ATOM 6348 C CA . ASP B 1 299 ? 3.857 -3.406 -2.279 1 94.88 299 ASP B CA 1
ATOM 6349 C C . ASP B 1 299 ? 2.434 -2.875 -2.123 1 94.88 299 ASP B C 1
ATOM 6351 O O . ASP B 1 299 ? 1.818 -3.035 -1.066 1 94.88 299 ASP B O 1
ATOM 6355 N N . ALA B 1 300 ? 1.922 -2.311 -3.176 1 94.5 300 ALA B N 1
ATOM 6356 C CA . ALA B 1 300 ? 0.559 -1.787 -3.213 1 94.5 300 ALA B CA 1
ATOM 6357 C C . ALA B 1 300 ? -0.227 -2.387 -4.375 1 94.5 300 ALA B C 1
ATOM 6359 O O . ALA B 1 300 ? -0.338 -1.773 -5.441 1 94.5 300 ALA B O 1
ATOM 6360 N N . PRO B 1 301 ? -0.885 -3.479 -4.145 1 97.44 301 PRO B N 1
ATOM 6361 C CA . PRO B 1 301 ? -1.684 -4.066 -5.223 1 97.44 301 PRO B CA 1
ATOM 6362 C C . PRO B 1 301 ? -2.854 -3.178 -5.641 1 97.44 301 PRO B C 1
ATOM 6364 O O . PRO B 1 301 ? -3.344 -2.377 -4.84 1 97.44 301 PRO B O 1
ATOM 6367 N N . PRO B 1 302 ? -3.309 -3.338 -6.859 1 97.56 302 PRO B N 1
ATOM 6368 C CA . PRO B 1 302 ? -4.445 -2.527 -7.309 1 97.56 302 PRO B CA 1
ATOM 6369 C C . PRO B 1 302 ? -5.703 -2.76 -6.473 1 97.56 302 PRO B C 1
ATOM 6371 O O . PRO B 1 302 ? -5.895 -3.852 -5.93 1 97.56 302 PRO B O 1
ATOM 6374 N N . GLY B 1 303 ? -6.5 -1.688 -6.426 1 98.06 303 GLY B N 1
ATOM 6375 C CA . GLY B 1 303 ? -7.77 -1.785 -5.727 1 98.06 303 GLY B CA 1
ATOM 6376 C C . GLY B 1 303 ? -8.875 -2.391 -6.57 1 98.06 303 GLY B C 1
ATOM 6377 O O . GLY B 1 303 ? -9.43 -3.438 -6.223 1 98.06 303 GLY B O 1
ATOM 6378 N N . LEU B 1 304 ? -9.117 -1.775 -7.723 1 98.81 304 LEU B N 1
ATOM 6379 C CA . LEU B 1 304 ? -10.078 -2.279 -8.695 1 98.81 304 LEU B CA 1
ATOM 6380 C C . LEU B 1 304 ? -9.375 -2.732 -9.969 1 98.81 304 LEU B C 1
ATOM 6382 O O . LEU B 1 304 ? -8.406 -2.105 -10.406 1 98.81 304 LEU B O 1
ATOM 6386 N N . GLN B 1 305 ? -9.891 -3.773 -10.516 1 98.81 305 GLN B N 1
ATOM 6387 C CA . GLN B 1 305 ? -9.469 -4.242 -11.836 1 98.81 305 GLN B CA 1
ATOM 6388 C C . GLN B 1 305 ? -10.602 -4.105 -12.852 1 98.81 305 GLN B C 1
ATOM 6390 O O . GLN B 1 305 ? -11.773 -4.293 -12.516 1 98.81 305 GLN B O 1
ATOM 6395 N N . PHE B 1 306 ? -10.211 -3.684 -14.055 1 98.88 306 PHE B N 1
ATOM 6396 C CA . PHE B 1 306 ? -11.125 -3.553 -15.188 1 98.88 306 PHE B CA 1
ATOM 6397 C C . PHE B 1 306 ? -10.734 -4.512 -16.297 1 98.88 306 PHE B C 1
ATOM 6399 O O . PHE B 1 306 ? -9.57 -4.574 -16.703 1 98.88 306 PHE B O 1
ATOM 6406 N N . LEU B 1 307 ? -11.672 -5.262 -16.797 1 98.5 307 LEU B N 1
ATOM 6407 C CA . LEU B 1 307 ? -11.477 -6.125 -17.953 1 98.5 307 LEU B CA 1
ATOM 6408 C C . LEU B 1 307 ? -12.547 -5.879 -19.016 1 98.5 307 LEU B C 1
ATOM 6410 O O . LEU B 1 307 ? -13.727 -6.152 -18.781 1 98.5 307 LEU B O 1
ATOM 6414 N N . HIS B 1 308 ? -12.141 -5.344 -20.094 1 98.5 308 HIS B N 1
ATOM 6415 C CA . HIS B 1 308 ? -13.016 -4.977 -21.203 1 98.5 308 HIS B CA 1
ATOM 6416 C C . HIS B 1 308 ? -12.898 -5.973 -22.344 1 98.5 308 HIS B C 1
ATOM 6418 O O . HIS B 1 308 ? -11.812 -6.148 -22.922 1 98.5 308 HIS B O 1
ATOM 6424 N N . CYS B 1 309 ? -14.008 -6.578 -22.703 1 98.06 309 CYS B N 1
ATOM 6425 C CA . CYS B 1 309 ? -14 -7.547 -23.797 1 98.06 309 CYS B CA 1
ATOM 6426 C C . CYS B 1 309 ? -14.039 -6.848 -25.156 1 98.06 309 CYS B C 1
ATOM 6428 O O . CYS B 1 309 ? -15.031 -6.207 -25.5 1 98.06 309 CYS B O 1
ATOM 6430 N N . ILE B 1 310 ? -13.008 -7.004 -25.875 1 97.25 310 ILE B N 1
ATOM 6431 C CA . ILE B 1 310 ? -12.906 -6.41 -27.203 1 97.25 310 ILE B CA 1
ATOM 6432 C C . ILE B 1 310 ? -13.391 -7.41 -28.25 1 97.25 310 ILE B C 1
ATOM 6434 O O . ILE B 1 310 ? -14.133 -7.047 -29.156 1 97.25 310 ILE B O 1
ATOM 6438 N N . LYS B 1 311 ? -12.898 -8.641 -28.094 1 95.25 311 LYS B N 1
ATOM 6439 C CA . LYS B 1 311 ? -13.297 -9.766 -28.938 1 95.25 311 LYS B CA 1
ATOM 6440 C C . LYS B 1 311 ? -13.469 -11.039 -28.125 1 95.25 311 LYS B C 1
ATOM 6442 O O . LYS B 1 311 ? -12.711 -11.281 -27.188 1 95.25 311 LYS B O 1
ATOM 6447 N N . ASN B 1 312 ? -14.5 -11.789 -28.484 1 94.88 312 ASN B N 1
ATOM 6448 C CA . ASN B 1 312 ? -14.688 -13.109 -27.891 1 94.88 312 ASN B CA 1
ATOM 6449 C C . ASN B 1 312 ? -15.531 -14.016 -28.797 1 94.88 312 ASN B C 1
ATOM 6451 O O . ASN B 1 312 ? -16.766 -13.984 -28.734 1 94.88 312 ASN B O 1
ATOM 6455 N N . SER B 1 313 ? -14.812 -14.859 -29.578 1 93.38 313 SER B N 1
ATOM 6456 C CA . SER B 1 313 ? -15.5 -15.758 -30.484 1 93.38 313 SER B CA 1
ATOM 6457 C C . SER B 1 313 ? -15.039 -17.203 -30.312 1 93.38 313 SER B C 1
ATOM 6459 O O . SER B 1 313 ? -15.352 -18.062 -31.125 1 93.38 313 SER B O 1
ATOM 6461 N N . VAL B 1 314 ? -14.336 -17.406 -29.266 1 92.19 314 VAL B N 1
ATOM 6462 C CA . VAL B 1 314 ? -13.766 -18.734 -29.047 1 92.19 314 VAL B CA 1
ATOM 6463 C C . VAL B 1 314 ? -14.789 -19.641 -28.359 1 92.19 314 VAL B C 1
ATOM 6465 O O . VAL B 1 314 ? -15.742 -19.156 -27.75 1 92.19 314 VAL B O 1
ATOM 6468 N N . THR B 1 315 ? -14.547 -20.922 -28.531 1 92.5 315 THR B N 1
ATOM 6469 C CA . THR B 1 315 ? -15.273 -21.891 -27.734 1 92.5 315 THR B CA 1
ATOM 6470 C C . THR B 1 315 ? -14.633 -22.047 -26.359 1 92.5 315 THR B C 1
ATOM 6472 O O . THR B 1 315 ? -13.43 -22.297 -26.25 1 92.5 315 THR B O 1
ATOM 6475 N N . GLY B 1 316 ? -15.531 -21.844 -25.375 1 92.62 316 GLY B N 1
ATOM 6476 C CA . GLY B 1 316 ? -14.977 -21.797 -24.031 1 92.62 316 GLY B CA 1
ATOM 6477 C C . GLY B 1 316 ? -14.547 -20.406 -23.609 1 92.62 316 GLY B C 1
ATOM 6478 O O . GLY B 1 316 ? -15.156 -19.406 -24.016 1 92.62 316 GLY B O 1
ATOM 6479 N N . GLY B 1 317 ? -13.656 -20.328 -22.625 1 90.25 317 GLY B N 1
ATOM 6480 C CA . GLY B 1 317 ? -13.031 -19.062 -22.25 1 90.25 317 GLY B CA 1
ATOM 6481 C C . GLY B 1 317 ? -13.891 -18.219 -21.344 1 90.25 317 GLY B C 1
ATOM 6482 O O . GLY B 1 317 ? -13.688 -17 -21.234 1 90.25 317 GLY B O 1
ATOM 6483 N N . GLN B 1 318 ? -14.812 -18.844 -20.703 1 94.75 318 GLN B N 1
ATOM 6484 C CA . GLN B 1 318 ? -15.656 -18.109 -19.766 1 94.75 318 GLN B CA 1
ATOM 6485 C C . GLN B 1 318 ? -14.828 -17.5 -18.641 1 94.75 318 GLN B C 1
ATOM 6487 O O . GLN B 1 318 ? -13.891 -18.141 -18.141 1 94.75 318 GLN B O 1
ATOM 6492 N N . SER B 1 319 ? -15.18 -16.266 -18.312 1 96.5 319 SER B N 1
ATOM 6493 C CA . SER B 1 319 ? -14.617 -15.68 -17.094 1 96.5 319 SER B CA 1
ATOM 6494 C C . SER B 1 319 ? -15.289 -16.25 -15.852 1 96.5 319 SER B C 1
ATOM 6496 O O . SER B 1 319 ? -16.5 -16.516 -15.859 1 96.5 319 SER B O 1
ATOM 6498 N N . ILE B 1 320 ? -14.555 -16.453 -14.867 1 96.81 320 ILE B N 1
ATOM 6499 C CA . ILE B 1 320 ? -15.109 -16.906 -13.594 1 96.81 320 ILE B CA 1
ATOM 6500 C C . ILE B 1 320 ? -14.742 -15.914 -12.492 1 96.81 320 ILE B C 1
ATOM 6502 O O . ILE B 1 320 ? -13.664 -15.328 -12.508 1 96.81 320 ILE B O 1
ATOM 6506 N N . PHE B 1 321 ? -15.68 -15.711 -11.547 1 97.75 321 PHE B N 1
ATOM 6507 C CA . PHE B 1 321 ? -15.516 -14.828 -10.398 1 97.75 321 PHE B CA 1
ATOM 6508 C C . PHE B 1 321 ? -15.938 -15.523 -9.109 1 97.75 321 PHE B C 1
ATOM 6510 O O . PHE B 1 321 ? -16.859 -16.344 -9.117 1 97.75 321 PHE B O 1
ATOM 6517 N N . SER B 1 322 ? -15.266 -15.203 -8.055 1 97.94 322 SER B N 1
ATOM 6518 C CA . SER B 1 322 ? -15.609 -15.789 -6.762 1 97.94 322 SER B CA 1
ATOM 6519 C C . SER B 1 322 ? -15.375 -14.789 -5.633 1 97.94 322 SER B C 1
ATOM 6521 O O . SER B 1 322 ? -14.383 -14.062 -5.633 1 97.94 322 SER B O 1
ATOM 6523 N N . ASP B 1 323 ? -16.297 -14.719 -4.645 1 98.38 323 ASP B N 1
ATOM 6524 C CA . ASP B 1 323 ? -16.172 -13.844 -3.482 1 98.38 323 ASP B CA 1
ATOM 6525 C C . ASP B 1 323 ? -15.305 -14.484 -2.402 1 98.38 323 ASP B C 1
ATOM 6527 O O . ASP B 1 323 ? -15.781 -15.305 -1.621 1 98.38 323 ASP B O 1
ATOM 6531 N N . SER B 1 324 ? -14.141 -14.07 -2.281 1 98.69 324 SER B N 1
ATOM 6532 C CA . SER B 1 324 ? -13.234 -14.633 -1.288 1 98.69 324 SER B CA 1
ATOM 6533 C C . SER B 1 324 ? -13.695 -14.312 0.129 1 98.69 324 SER B C 1
ATOM 6535 O O . SER B 1 324 ? -13.383 -15.047 1.07 1 98.69 324 SER B O 1
ATOM 6537 N N . PHE B 1 325 ? -14.414 -13.18 0.32 1 98.62 325 PHE B N 1
ATOM 6538 C CA . PHE B 1 325 ? -14.914 -12.844 1.646 1 98.62 325 PHE B CA 1
ATOM 6539 C C . PHE B 1 325 ? -15.883 -13.906 2.148 1 98.62 325 PHE B C 1
ATOM 6541 O O . PHE B 1 325 ? -15.836 -14.289 3.316 1 98.62 325 PHE B O 1
ATOM 6548 N N . LYS B 1 326 ? -16.75 -14.344 1.275 1 98.44 326 LYS B N 1
ATOM 6549 C CA . LYS B 1 326 ? -17.641 -15.445 1.634 1 98.44 326 LYS B CA 1
ATOM 6550 C C . LYS B 1 326 ? -16.844 -16.703 1.979 1 98.44 326 LYS B C 1
ATOM 6552 O O . LYS B 1 326 ? -17.141 -17.375 2.969 1 98.44 326 LYS B O 1
ATOM 6557 N N . ALA B 1 327 ? -15.875 -16.984 1.2 1 98.38 327 ALA B N 1
ATOM 6558 C CA . ALA B 1 327 ? -15.047 -18.172 1.397 1 98.38 327 ALA B CA 1
ATOM 6559 C C . ALA B 1 327 ? -14.352 -18.141 2.754 1 98.38 327 ALA B C 1
ATOM 6561 O O . ALA B 1 327 ? -14.375 -19.125 3.496 1 98.38 327 ALA B O 1
ATOM 6562 N N . ILE B 1 328 ? -13.719 -17.016 3.113 1 98.5 328 ILE B N 1
ATOM 6563 C CA . ILE B 1 328 ? -12.953 -16.969 4.355 1 98.5 328 ILE B CA 1
ATOM 6564 C C . ILE B 1 328 ? -13.906 -16.906 5.547 1 98.5 328 ILE B C 1
ATOM 6566 O O . ILE B 1 328 ? -13.562 -17.344 6.648 1 98.5 328 ILE B O 1
ATOM 6570 N N . ASN B 1 329 ? -15.078 -16.344 5.316 1 98.31 329 ASN B N 1
ATOM 6571 C CA . ASN B 1 329 ? -16.094 -16.438 6.363 1 98.31 329 ASN B CA 1
ATOM 6572 C C . ASN B 1 329 ? -16.438 -17.891 6.664 1 98.31 329 ASN B C 1
ATOM 6574 O O . ASN B 1 329 ? -16.547 -18.281 7.828 1 98.31 329 ASN B O 1
ATOM 6578 N N . ASN B 1 330 ? -16.609 -18.672 5.598 1 98.06 330 ASN B N 1
ATOM 6579 C CA . ASN B 1 330 ? -16.844 -20.109 5.773 1 98.06 330 ASN B CA 1
ATOM 6580 C C . ASN B 1 330 ? -15.688 -20.781 6.512 1 98.06 330 ASN B C 1
ATOM 6582 O O . ASN B 1 330 ? -15.914 -21.609 7.402 1 98.06 330 ASN B O 1
ATOM 6586 N N . LEU B 1 331 ? -14.523 -20.453 6.172 1 98.44 331 LEU B N 1
ATOM 6587 C CA . LEU B 1 331 ? -13.344 -21 6.824 1 98.44 331 LEU B CA 1
ATOM 6588 C C . LEU B 1 331 ? -13.328 -20.641 8.305 1 98.44 331 LEU B C 1
ATOM 6590 O O . LEU B 1 331 ? -13.047 -21.5 9.156 1 98.44 331 LEU B O 1
ATOM 6594 N N . LYS B 1 332 ? -13.57 -19.375 8.578 1 98.38 332 LYS B N 1
ATOM 6595 C CA . LYS B 1 332 ? -13.578 -18.922 9.969 1 98.38 332 LYS B CA 1
ATOM 6596 C C . LYS B 1 332 ? -14.586 -19.688 10.805 1 98.38 332 LYS B C 1
ATOM 6598 O O . LYS B 1 332 ? -14.312 -20.031 11.953 1 98.38 332 LYS B O 1
ATOM 6603 N N . LEU B 1 333 ? -15.734 -20.047 10.289 1 97.81 333 LEU B N 1
ATOM 6604 C CA . LEU B 1 333 ? -16.797 -20.75 10.984 1 97.81 333 LEU B CA 1
ATOM 6605 C C . LEU B 1 333 ? -16.453 -22.219 11.156 1 97.81 333 LEU B C 1
ATOM 6607 O O . LEU B 1 333 ? -16.734 -22.812 12.203 1 97.81 333 LEU B O 1
ATOM 6611 N N . THR B 1 334 ? -15.789 -22.828 10.164 1 97.44 334 THR B N 1
ATOM 6612 C CA . THR B 1 334 ? -15.547 -24.266 10.172 1 97.44 334 THR B CA 1
ATOM 6613 C C . THR B 1 334 ? -14.211 -24.594 10.828 1 97.44 334 THR B C 1
ATOM 6615 O O . THR B 1 334 ? -14.07 -25.609 11.492 1 97.44 334 THR B O 1
ATOM 6618 N N . ASN B 1 335 ? -13.227 -23.719 10.562 1 97.75 335 ASN B N 1
ATOM 6619 C CA . ASN B 1 335 ? -11.875 -23.938 11.078 1 97.75 335 ASN B CA 1
ATOM 6620 C C . ASN B 1 335 ? -11.25 -22.641 11.57 1 97.75 335 ASN B C 1
ATOM 6622 O O . ASN B 1 335 ? -10.273 -22.156 10.984 1 97.75 335 ASN B O 1
ATOM 6626 N N . PRO B 1 336 ? -11.648 -22.109 12.695 1 98.06 336 PRO B N 1
ATOM 6627 C CA . PRO B 1 336 ? -11.156 -20.812 13.188 1 98.06 336 PRO B CA 1
ATOM 6628 C C . PRO B 1 336 ? -9.648 -20.797 13.406 1 98.06 336 PRO B C 1
ATOM 6630 O O . PRO B 1 336 ? -9 -19.766 13.234 1 98.06 336 PRO B O 1
ATOM 6633 N N . ASN B 1 337 ? -9.109 -21.938 13.781 1 98 337 ASN B N 1
ATOM 6634 C CA . ASN B 1 337 ? -7.66 -22 13.969 1 98 337 ASN B CA 1
ATOM 6635 C C . ASN B 1 337 ? -6.914 -21.766 12.664 1 98 337 ASN B C 1
ATOM 6637 O O . ASN B 1 337 ? -5.934 -21.031 12.625 1 98 337 ASN B O 1
ATOM 6641 N N . TYR B 1 338 ? -7.383 -22.391 11.594 1 98.25 338 TYR B N 1
ATOM 6642 C CA . TYR B 1 338 ? -6.758 -22.203 10.297 1 98.25 338 TYR B CA 1
ATOM 6643 C C . TYR B 1 338 ? -6.926 -20.766 9.805 1 98.25 338 TYR B C 1
ATOM 6645 O O . TYR B 1 338 ? -6.016 -20.188 9.203 1 98.25 338 TYR B O 1
ATOM 6653 N N . PHE B 1 339 ? -8.086 -20.25 10.141 1 98.44 339 PHE B N 1
ATOM 6654 C CA . PHE B 1 339 ? -8.305 -18.844 9.836 1 98.44 339 PHE B CA 1
ATOM 6655 C C . PHE B 1 339 ? -7.242 -17.969 10.5 1 98.44 339 PHE B C 1
ATOM 6657 O O . PHE B 1 339 ? -6.613 -17.125 9.852 1 98.44 339 PHE B O 1
ATOM 6664 N N . ASN B 1 340 ? -7.004 -18.219 11.695 1 98.19 340 ASN B N 1
ATOM 6665 C CA . ASN B 1 340 ? -6.039 -17.438 12.461 1 98.19 340 ASN B CA 1
ATOM 6666 C C . ASN B 1 340 ? -4.621 -17.609 11.922 1 98.19 340 ASN B C 1
ATOM 6668 O O . ASN B 1 340 ? -3.875 -16.641 11.805 1 98.19 340 ASN B O 1
ATOM 6672 N N . ILE B 1 341 ? -4.258 -18.781 11.555 1 97.12 341 ILE B N 1
ATOM 6673 C CA . ILE B 1 341 ? -2.936 -19.062 11 1 97.12 341 ILE B CA 1
ATOM 6674 C C . ILE B 1 341 ? -2.738 -18.266 9.711 1 97.12 341 ILE B C 1
ATOM 6676 O O . ILE B 1 341 ? -1.675 -17.672 9.492 1 97.12 341 ILE B O 1
ATOM 6680 N N . LEU B 1 342 ? -3.771 -18.172 8.938 1 98.19 342 LEU B N 1
ATOM 6681 C CA . LEU B 1 342 ? -3.689 -17.547 7.617 1 98.19 342 LEU B CA 1
ATOM 6682 C C . LEU B 1 342 ? -3.66 -16.031 7.734 1 98.19 342 LEU B C 1
ATOM 6684 O O . LEU B 1 342 ? -3.373 -15.328 6.758 1 98.19 342 LEU B O 1
ATOM 6688 N N . THR B 1 343 ? -3.926 -15.453 8.93 1 97.75 343 THR B N 1
ATOM 6689 C CA . THR B 1 343 ? -3.803 -14.023 9.148 1 97.75 343 THR B CA 1
ATOM 6690 C C . THR B 1 343 ? -2.391 -13.664 9.602 1 97.75 343 THR B C 1
ATOM 6692 O O . THR B 1 343 ? -2.023 -12.484 9.633 1 97.75 343 THR B O 1
ATOM 6695 N N . LYS B 1 344 ? -1.573 -14.656 9.891 1 93.88 344 LYS B N 1
ATOM 6696 C CA . LYS B 1 344 ? -0.292 -14.375 10.531 1 93.88 344 LYS B CA 1
ATOM 6697 C C . LYS B 1 344 ? 0.87 -14.883 9.68 1 93.88 344 LYS B C 1
ATOM 6699 O O . LYS B 1 344 ? 1.965 -14.312 9.719 1 93.88 344 LYS B O 1
ATOM 6704 N N . PHE B 1 345 ? 0.639 -15.938 9 1 93.5 345 PHE B N 1
ATOM 6705 C CA . PHE B 1 345 ? 1.707 -16.578 8.234 1 93.5 345 PHE B CA 1
ATOM 6706 C C . PHE B 1 345 ? 1.807 -15.969 6.836 1 93.5 345 PHE B C 1
ATOM 6708 O O . PHE B 1 345 ? 0.821 -15.938 6.098 1 93.5 345 PHE B O 1
ATOM 6715 N N . PRO B 1 346 ? 2.984 -15.531 6.434 1 94.75 346 PRO B N 1
ATOM 6716 C CA . PRO B 1 346 ? 3.092 -14.859 5.137 1 94.75 346 PRO B CA 1
ATOM 6717 C C . PRO B 1 346 ? 3.234 -15.836 3.973 1 94.75 346 PRO B C 1
ATOM 6719 O O . PRO B 1 346 ? 3.885 -16.875 4.113 1 94.75 346 PRO B O 1
ATOM 6722 N N . LEU B 1 347 ? 2.615 -15.484 2.883 1 96.44 347 LEU B N 1
ATOM 6723 C CA . LEU B 1 347 ? 2.844 -16.062 1.562 1 96.44 347 LEU B CA 1
ATOM 6724 C C . LEU B 1 347 ? 3.805 -15.195 0.75 1 96.44 347 LEU B C 1
ATOM 6726 O O . LEU B 1 347 ? 3.854 -13.977 0.928 1 96.44 347 LEU B O 1
ATOM 6730 N N . THR B 1 348 ? 4.516 -15.891 -0.077 1 97 348 THR B N 1
ATOM 6731 C CA . THR B 1 348 ? 5.438 -15.18 -0.963 1 97 348 THR B CA 1
ATOM 6732 C C . THR B 1 348 ? 4.828 -15.023 -2.354 1 97 348 THR B C 1
ATOM 6734 O O . THR B 1 348 ? 4.379 -16 -2.959 1 97 348 THR B O 1
ATOM 6737 N N . PHE B 1 349 ? 4.793 -13.82 -2.854 1 98.06 349 PHE B N 1
ATOM 6738 C CA . PHE B 1 349 ? 4.414 -13.531 -4.23 1 98.06 349 PHE B CA 1
ATOM 6739 C C . PHE B 1 349 ? 5.578 -12.906 -4.996 1 98.06 349 PHE B C 1
ATOM 6741 O O . PHE B 1 349 ? 6.309 -12.078 -4.453 1 98.06 349 PHE B O 1
ATOM 6748 N N . HIS B 1 350 ? 5.762 -13.367 -6.23 1 96.69 350 HIS B N 1
ATOM 6749 C CA . HIS B 1 350 ? 6.93 -12.867 -6.949 1 96.69 350 HIS B CA 1
ATOM 6750 C C . HIS B 1 350 ? 6.688 -12.859 -8.453 1 96.69 350 HIS B C 1
ATOM 6752 O O . HIS B 1 350 ? 5.754 -13.492 -8.945 1 96.69 350 HIS B O 1
ATOM 6758 N N . TYR B 1 351 ? 7.434 -12.133 -9.148 1 95.81 351 TYR B N 1
ATOM 6759 C CA . TYR B 1 351 ? 7.523 -12.023 -10.594 1 95.81 351 TYR B CA 1
ATOM 6760 C C . TYR B 1 351 ? 8.961 -11.781 -11.039 1 95.81 351 TYR B C 1
ATOM 6762 O O . TYR B 1 351 ? 9.516 -10.703 -10.812 1 95.81 351 TYR B O 1
ATOM 6770 N N . LYS B 1 352 ? 9.57 -12.75 -11.516 1 93.56 352 LYS B N 1
ATOM 6771 C CA . LYS B 1 352 ? 10.914 -12.633 -12.062 1 93.56 352 LYS B CA 1
ATOM 6772 C C . LYS B 1 352 ? 10.945 -13 -13.547 1 93.56 352 LYS B C 1
ATOM 6774 O O . LYS B 1 352 ? 11.195 -14.156 -13.898 1 93.56 352 LYS B O 1
ATOM 6779 N N . ASN B 1 353 ? 10.68 -12.062 -14.305 1 91.81 353 ASN B N 1
ATOM 6780 C CA . ASN B 1 353 ? 10.57 -12.234 -15.75 1 91.81 353 ASN B CA 1
ATOM 6781 C C . ASN B 1 353 ? 10.633 -10.898 -16.484 1 91.81 353 ASN B C 1
ATOM 6783 O O . ASN B 1 353 ? 10.406 -9.844 -15.875 1 91.81 353 ASN B O 1
ATOM 6787 N N . ASN B 1 354 ? 11.086 -10.922 -17.719 1 90.69 354 ASN B N 1
ATOM 6788 C CA . ASN B 1 354 ? 11.023 -9.789 -18.641 1 90.69 354 ASN B CA 1
ATOM 6789 C C . ASN B 1 354 ? 11.672 -8.547 -18.031 1 90.69 354 ASN B C 1
ATOM 6791 O O . ASN B 1 354 ? 11.086 -7.461 -18.062 1 90.69 354 ASN B O 1
ATOM 6795 N N . GLY B 1 355 ? 12.727 -8.734 -17.375 1 92.69 355 GLY B N 1
ATOM 6796 C CA . GLY B 1 355 ? 13.508 -7.617 -16.875 1 92.69 355 GLY B CA 1
ATOM 6797 C C . GLY B 1 355 ? 13.023 -7.105 -15.523 1 92.69 355 GLY B C 1
ATOM 6798 O O . GLY B 1 355 ? 13.406 -6.016 -15.102 1 92.69 355 GLY B O 1
ATOM 6799 N N . HIS B 1 356 ? 12.188 -7.836 -14.922 1 96 356 HIS B N 1
ATOM 6800 C CA . HIS B 1 356 ? 11.664 -7.438 -13.617 1 96 356 HIS B CA 1
ATOM 6801 C C . HIS B 1 356 ? 11.938 -8.508 -12.57 1 96 356 HIS B C 1
ATOM 6803 O O . HIS B 1 356 ? 12.023 -9.695 -12.891 1 96 356 HIS B O 1
ATOM 6809 N N . HIS B 1 357 ? 12.148 -8.125 -11.422 1 96.31 357 HIS B N 1
ATOM 6810 C CA . HIS B 1 357 ? 12.289 -8.969 -10.242 1 96.31 357 HIS B CA 1
ATOM 6811 C C . HIS B 1 357 ? 11.523 -8.383 -9.055 1 96.31 357 HIS B C 1
ATOM 6813 O O . HIS B 1 357 ? 12.117 -7.746 -8.18 1 96.31 357 HIS B O 1
ATOM 6819 N N . MET B 1 358 ? 10.227 -8.688 -9.008 1 96.75 358 MET B N 1
ATOM 6820 C CA . MET B 1 358 ? 9.32 -8.172 -7.98 1 96.75 358 MET B CA 1
ATOM 6821 C C . MET B 1 358 ? 8.992 -9.25 -6.953 1 96.75 358 MET B C 1
ATOM 6823 O O . MET B 1 358 ? 8.961 -10.438 -7.277 1 96.75 358 MET B O 1
ATOM 6827 N N . HIS B 1 359 ? 8.836 -8.789 -5.777 1 96.44 359 HIS B N 1
ATOM 6828 C CA . HIS B 1 359 ? 8.633 -9.703 -4.656 1 96.44 359 HIS B CA 1
ATOM 6829 C C . HIS B 1 359 ? 7.934 -9.008 -3.496 1 96.44 359 HIS B C 1
ATOM 6831 O O . HIS B 1 359 ? 8.242 -7.852 -3.188 1 96.44 359 HIS B O 1
ATOM 6837 N N . TYR B 1 360 ? 7.004 -9.711 -2.879 1 97.5 360 TYR B N 1
ATOM 6838 C CA . TYR B 1 360 ? 6.383 -9.203 -1.662 1 97.5 360 TYR B CA 1
ATOM 6839 C C . TYR B 1 360 ? 5.801 -10.336 -0.829 1 97.5 360 TYR B C 1
ATOM 6841 O O . TYR B 1 360 ? 5.211 -11.273 -1.372 1 97.5 360 TYR B O 1
ATOM 6849 N N . ASN B 1 361 ? 5.988 -10.305 0.483 1 97.12 361 ASN B N 1
ATOM 6850 C CA . ASN B 1 361 ? 5.398 -11.266 1.411 1 97.12 361 ASN B CA 1
ATOM 6851 C C . ASN B 1 361 ? 4.184 -10.68 2.129 1 97.12 361 ASN B C 1
ATOM 6853 O O . ASN B 1 361 ? 4.223 -9.539 2.588 1 97.12 361 ASN B O 1
ATOM 6857 N N . ARG B 1 362 ? 3.117 -11.43 2.189 1 97.44 362 ARG B N 1
ATOM 6858 C CA . ARG B 1 362 ? 1.929 -11.023 2.938 1 97.44 362 ARG B CA 1
ATOM 6859 C C . ARG B 1 362 ? 1.076 -12.242 3.301 1 97.44 362 ARG B C 1
ATOM 6861 O O . ARG B 1 362 ? 1.058 -13.234 2.57 1 97.44 362 ARG B O 1
ATOM 6868 N N . PRO B 1 363 ? 0.276 -12.164 4.344 1 97.69 363 PRO B N 1
ATOM 6869 C CA . PRO B 1 363 ? -0.633 -13.258 4.684 1 97.69 363 PRO B CA 1
ATOM 6870 C C . PRO B 1 363 ? -1.776 -13.406 3.684 1 97.69 363 PRO B C 1
ATOM 6872 O O . PRO B 1 363 ? -2.061 -12.484 2.92 1 97.69 363 PRO B O 1
ATOM 6875 N N . ALA B 1 364 ? -2.367 -14.555 3.691 1 98.44 364 ALA B N 1
ATOM 6876 C CA . ALA B 1 364 ? -3.518 -14.812 2.828 1 98.44 364 ALA B CA 1
ATOM 6877 C C . ALA B 1 364 ? -4.699 -13.93 3.217 1 98.44 364 ALA B C 1
ATOM 6879 O O . ALA B 1 364 ? -5.492 -13.523 2.359 1 98.44 364 ALA B O 1
ATOM 6880 N N . ILE B 1 365 ? -4.816 -13.711 4.531 1 98.69 365 ILE B N 1
ATOM 6881 C CA . ILE B 1 365 ? -5.891 -12.875 5.062 1 98.69 365 ILE B CA 1
ATOM 6882 C C . ILE B 1 365 ? -5.297 -11.719 5.863 1 98.69 365 ILE B C 1
ATOM 6884 O O . ILE B 1 365 ? -4.516 -11.93 6.793 1 98.69 365 ILE B O 1
ATOM 6888 N N . VAL B 1 366 ? -5.629 -10.547 5.465 1 98.06 366 VAL B N 1
ATOM 6889 C CA . VAL B 1 366 ? -5.141 -9.367 6.168 1 98.06 366 VAL B CA 1
ATOM 6890 C C . VAL B 1 366 ? -6.32 -8.586 6.754 1 98.06 366 VAL B C 1
ATOM 6892 O O . VAL B 1 366 ? -7.223 -8.172 6.023 1 98.06 366 VAL B O 1
ATOM 6895 N N . ILE B 1 367 ? -6.289 -8.414 8.023 1 96.5 367 ILE B N 1
ATOM 6896 C CA . ILE B 1 367 ? -7.285 -7.625 8.742 1 96.5 367 ILE B CA 1
ATOM 6897 C C . ILE B 1 367 ? -6.652 -6.328 9.242 1 96.5 367 ILE B C 1
ATOM 6899 O O . ILE B 1 367 ? -5.672 -6.359 9.992 1 96.5 367 ILE B O 1
ATOM 6903 N N . ASP B 1 368 ? -7.141 -5.254 8.781 1 93.75 368 ASP B N 1
ATOM 6904 C CA . ASP B 1 368 ? -6.68 -3.939 9.211 1 93.75 368 ASP B CA 1
ATOM 6905 C C . ASP B 1 368 ? -7.707 -3.264 10.109 1 93.75 368 ASP B C 1
ATOM 6907 O O . ASP B 1 368 ? -8.609 -2.572 9.633 1 93.75 368 ASP B O 1
ATOM 6911 N N . ASP B 1 369 ? -7.512 -3.326 11.336 1 90.5 369 ASP B N 1
ATOM 6912 C CA . ASP B 1 369 ? -8.469 -2.814 12.312 1 90.5 369 ASP B CA 1
ATOM 6913 C C . ASP B 1 369 ? -8.445 -1.288 12.352 1 90.5 369 ASP B C 1
ATOM 6915 O O . ASP B 1 369 ? -9.438 -0.658 12.727 1 90.5 369 ASP B O 1
ATOM 6919 N N . TYR B 1 370 ? -7.316 -0.726 11.961 1 91.06 370 TYR B N 1
ATOM 6920 C CA . TYR B 1 370 ? -7.215 0.729 11.977 1 91.06 370 TYR B CA 1
ATOM 6921 C C . TYR B 1 370 ? -8.156 1.354 10.953 1 91.06 370 TYR B C 1
ATOM 6923 O O . TYR B 1 370 ? -8.656 2.461 11.156 1 91.06 370 TYR B O 1
ATOM 6931 N N . ASN B 1 371 ? -8.391 0.667 9.898 1 93.75 371 ASN B N 1
ATOM 6932 C CA . ASN B 1 371 ? -9.133 1.235 8.781 1 93.75 371 ASN B CA 1
ATOM 6933 C C . ASN B 1 371 ? -10.383 0.415 8.461 1 93.75 371 ASN B C 1
ATOM 6935 O O . ASN B 1 371 ? -11.031 0.63 7.434 1 93.75 371 ASN B O 1
ATOM 6939 N N . ASP B 1 372 ? -10.719 -0.55 9.281 1 90.31 372 ASP B N 1
ATOM 6940 C CA . ASP B 1 372 ? -11.875 -1.421 9.117 1 90.31 372 ASP B CA 1
ATOM 6941 C C . ASP B 1 372 ? -11.883 -2.068 7.734 1 90.31 372 ASP B C 1
ATOM 6943 O O . ASP B 1 372 ? -12.883 -1.996 7.016 1 90.31 372 ASP B O 1
ATOM 6947 N N . THR B 1 373 ? -10.766 -2.609 7.379 1 92.38 373 THR B N 1
ATOM 6948 C CA . THR B 1 373 ? -10.672 -3.227 6.059 1 92.38 373 THR B CA 1
ATOM 6949 C C . THR B 1 373 ? -10.188 -4.668 6.172 1 92.38 373 THR B C 1
ATOM 6951 O O . THR B 1 373 ? -9.469 -5.016 7.109 1 92.38 373 THR B O 1
ATOM 6954 N N . LEU B 1 374 ? -10.656 -5.465 5.316 1 95.94 374 LEU B N 1
ATOM 6955 C CA . LEU B 1 374 ? -10.281 -6.859 5.117 1 95.94 374 LEU B CA 1
ATOM 6956 C C . LEU B 1 374 ? -9.914 -7.121 3.662 1 95.94 374 LEU B C 1
ATOM 6958 O O . LEU B 1 374 ? -10.602 -6.652 2.75 1 95.94 374 LEU B O 1
ATOM 6962 N N . VAL B 1 375 ? -8.781 -7.727 3.467 1 97.94 375 VAL B N 1
ATOM 6963 C CA . VAL B 1 375 ? -8.43 -8.117 2.104 1 97.94 375 VAL B CA 1
ATOM 6964 C C . VAL B 1 375 ? -7.887 -9.547 2.1 1 97.94 375 VAL B C 1
ATOM 6966 O O . VAL B 1 375 ? -7.477 -10.062 3.141 1 97.94 375 VAL B O 1
ATOM 6969 N N . VAL B 1 376 ? -7.949 -10.148 0.977 1 98.69 376 VAL B N 1
ATOM 6970 C CA . VAL B 1 376 ? -7.449 -11.5 0.756 1 98.69 376 VAL B CA 1
ATOM 6971 C C . VAL B 1 376 ? -6.352 -11.484 -0.304 1 98.69 376 VAL B C 1
ATOM 6973 O O . VAL B 1 376 ? -6.332 -10.602 -1.17 1 98.69 376 VAL B O 1
ATOM 6976 N N . ASN B 1 377 ? -5.402 -12.375 -0.162 1 98.75 377 ASN B N 1
ATOM 6977 C CA . ASN B 1 377 ? -4.312 -12.531 -1.12 1 98.75 377 ASN B CA 1
ATOM 6978 C C . ASN B 1 377 ? -4.199 -13.969 -1.62 1 98.75 377 ASN B C 1
ATOM 6980 O O . ASN B 1 377 ? -3.928 -14.883 -0.839 1 98.75 377 ASN B O 1
ATOM 6984 N N . TYR B 1 378 ? -4.445 -14.133 -2.895 1 98.44 378 TYR B N 1
ATOM 6985 C CA . TYR B 1 378 ? -4.43 -15.453 -3.504 1 98.44 378 TYR B CA 1
ATOM 6986 C C . TYR B 1 378 ? -4.066 -15.375 -4.98 1 98.44 378 TYR B C 1
ATOM 6988 O O . TYR B 1 378 ? -4.762 -14.719 -5.762 1 98.44 378 TYR B O 1
ATOM 6996 N N . SER B 1 379 ? -2.947 -15.938 -5.332 1 97.88 379 SER B N 1
ATOM 6997 C CA . SER B 1 379 ? -2.465 -15.953 -6.711 1 97.88 379 SER B CA 1
ATOM 6998 C C . SER B 1 379 ? -1.502 -17.109 -6.945 1 97.88 379 SER B C 1
ATOM 7000 O O . SER B 1 379 ? -0.298 -16.906 -7.113 1 97.88 379 SER B O 1
ATOM 7002 N N . PRO B 1 380 ? -1.988 -18.297 -7.102 1 95.62 380 PRO B N 1
ATOM 7003 C CA . PRO B 1 380 ? -1.138 -19.484 -7.16 1 95.62 380 PRO B CA 1
ATOM 7004 C C . PRO B 1 380 ? -0.064 -19.391 -8.242 1 95.62 380 PRO B C 1
ATOM 7006 O O . PRO B 1 380 ? 1.103 -19.703 -7.992 1 95.62 380 PRO B O 1
ATOM 7009 N N . PRO B 1 381 ? -0.342 -18.922 -9.438 1 94.31 381 PRO B N 1
ATOM 7010 C CA . PRO B 1 381 ? 0.716 -18.875 -10.445 1 94.31 381 PRO B CA 1
ATOM 7011 C C . PRO B 1 381 ? 1.881 -17.984 -10.047 1 94.31 381 PRO B C 1
ATOM 7013 O O . PRO B 1 381 ? 3.004 -18.172 -10.516 1 94.31 381 PRO B O 1
ATOM 7016 N N . PHE B 1 382 ? 1.604 -17.016 -9.164 1 96.75 382 PHE B N 1
ATOM 7017 C CA . PHE B 1 382 ? 2.631 -16.047 -8.836 1 96.75 382 PHE B CA 1
ATOM 7018 C C . PHE B 1 382 ? 3.158 -16.266 -7.422 1 96.75 382 PHE B C 1
ATOM 7020 O O . PHE B 1 382 ? 3.848 -15.414 -6.863 1 96.75 382 PHE B O 1
ATOM 7027 N N . GLN B 1 383 ? 2.803 -17.344 -6.859 1 97.12 383 GLN B N 1
ATOM 7028 C CA . GLN B 1 383 ? 3.297 -17.656 -5.523 1 97.12 383 GLN B CA 1
ATOM 7029 C C . GLN B 1 383 ? 4.688 -18.281 -5.582 1 97.12 383 GLN B C 1
ATOM 7031 O O . GLN B 1 383 ? 4.961 -19.125 -6.449 1 97.12 383 GLN B O 1
ATOM 7036 N N . GLY B 1 384 ? 5.609 -17.797 -4.711 1 96.19 384 GLY B N 1
ATOM 7037 C CA . GLY B 1 384 ? 6.965 -18.312 -4.613 1 96.19 384 GLY B CA 1
ATOM 7038 C C . GLY B 1 384 ? 7.207 -19.125 -3.354 1 96.19 384 GLY B C 1
ATOM 7039 O O . GLY B 1 384 ? 6.266 -19.438 -2.615 1 96.19 384 GLY B O 1
ATOM 7040 N N . PRO B 1 385 ? 8.422 -19.547 -3.176 1 95.94 385 PRO B N 1
ATOM 7041 C CA . PRO B 1 385 ? 8.766 -20.312 -1.976 1 95.94 385 PRO B CA 1
ATOM 7042 C C . PRO B 1 385 ? 8.469 -19.547 -0.686 1 95.94 385 PRO B C 1
ATOM 7044 O O . PRO B 1 385 ? 8.828 -18.375 -0.559 1 95.94 385 PRO B O 1
ATOM 7047 N N . ILE B 1 386 ? 7.855 -20.234 0.206 1 94.69 386 ILE B N 1
ATOM 7048 C CA . ILE B 1 386 ? 7.633 -19.656 1.527 1 94.69 386 ILE B CA 1
ATOM 7049 C C . ILE B 1 386 ? 8.977 -19.359 2.197 1 94.69 386 ILE B C 1
ATOM 7051 O O . ILE B 1 386 ? 9.867 -20.219 2.203 1 94.69 386 ILE B O 1
ATOM 7055 N N . GLU B 1 387 ? 9.18 -18.219 2.748 1 92.25 387 GLU B N 1
ATOM 7056 C CA . GLU B 1 387 ? 10.469 -17.75 3.268 1 92.25 387 GLU B CA 1
ATOM 7057 C C . GLU B 1 387 ? 10.445 -17.672 4.793 1 92.25 387 GLU B C 1
ATOM 7059 O O . GLU B 1 387 ? 11.492 -17.531 5.426 1 92.25 387 GLU B O 1
ATOM 7064 N N . PHE B 1 388 ? 9.359 -17.734 5.422 1 76 388 PHE B N 1
ATOM 7065 C CA . PHE B 1 388 ? 9.242 -17.469 6.848 1 76 388 PHE B CA 1
ATOM 7066 C C . PHE B 1 388 ? 9.352 -18.75 7.652 1 76 388 PHE B C 1
ATOM 7068 O O . PHE B 1 388 ? 8.719 -19.766 7.312 1 76 388 PHE B O 1
ATOM 7075 N N . ASN B 1 389 ? 10.227 -18.672 8.734 1 72.69 389 ASN B N 1
ATOM 7076 C CA . ASN B 1 389 ? 10.344 -19.688 9.781 1 72.69 389 ASN B CA 1
ATOM 7077 C C . ASN B 1 389 ? 10.508 -21.078 9.203 1 72.69 389 ASN B C 1
ATOM 7079 O O . ASN B 1 389 ? 9.797 -22.016 9.594 1 72.69 389 ASN B O 1
ATOM 7083 N N . LEU B 1 390 ? 11.484 -21.281 8.344 1 69.94 390 LEU B N 1
ATOM 7084 C CA . LEU B 1 390 ? 11.68 -22.562 7.68 1 69.94 390 LEU B CA 1
ATOM 7085 C C . LEU B 1 390 ? 12.078 -23.641 8.68 1 69.94 390 LEU B C 1
ATOM 7087 O O . LEU B 1 390 ? 11.805 -24.828 8.469 1 69.94 390 LEU B O 1
ATOM 7091 N N . ASP B 1 391 ? 12.523 -23.141 9.797 1 72.88 391 ASP B N 1
ATOM 7092 C CA . ASP B 1 391 ? 13 -24.078 10.805 1 72.88 391 ASP B CA 1
ATOM 7093 C C . ASP B 1 391 ? 11.859 -24.531 11.711 1 72.88 391 ASP B C 1
ATOM 7095 O O . ASP B 1 391 ? 12 -25.531 12.43 1 72.88 391 ASP B O 1
ATOM 7099 N N . ASP B 1 392 ? 10.844 -23.844 11.586 1 83.69 392 ASP B N 1
ATOM 7100 C CA . ASP B 1 392 ? 9.672 -24.219 12.367 1 83.69 392 ASP B CA 1
ATOM 7101 C C . ASP B 1 392 ? 8.766 -25.172 11.586 1 83.69 392 ASP B C 1
ATOM 7103 O O . ASP B 1 392 ? 7.711 -24.766 11.094 1 83.69 392 ASP B O 1
ATOM 7107 N N . GLU B 1 393 ? 9.148 -26.438 11.578 1 84.5 393 GLU B N 1
ATOM 7108 C CA . GLU B 1 393 ? 8.5 -27.453 10.758 1 84.5 393 GLU B CA 1
ATOM 7109 C C . GLU B 1 393 ? 7.031 -27.609 11.125 1 84.5 393 GLU B C 1
ATOM 7111 O O . GLU B 1 393 ? 6.18 -27.781 10.25 1 84.5 393 GLU B O 1
ATOM 7116 N N . ILE B 1 394 ? 6.859 -27.516 12.344 1 85.5 394 ILE B N 1
ATOM 7117 C CA . ILE B 1 394 ? 5.492 -27.719 12.812 1 85.5 394 ILE B CA 1
ATOM 7118 C C . ILE B 1 394 ? 4.59 -26.609 12.297 1 85.5 394 ILE B C 1
ATOM 7120 O O . ILE B 1 394 ? 3.529 -26.875 11.734 1 85.5 394 ILE B O 1
ATOM 7124 N N . ASN B 1 395 ? 5.082 -25.406 12.43 1 90.19 395 ASN B N 1
ATOM 7125 C CA . ASN B 1 395 ? 4.27 -24.281 11.984 1 90.19 395 ASN B CA 1
ATOM 7126 C C . ASN B 1 395 ? 4.125 -24.266 10.461 1 90.19 395 ASN B C 1
ATOM 7128 O O . ASN B 1 395 ? 3.082 -23.859 9.938 1 90.19 395 ASN B O 1
ATOM 7132 N N . LEU B 1 396 ? 5.129 -24.75 9.805 1 93.5 396 LEU B N 1
ATOM 7133 C CA . LEU B 1 396 ? 5.066 -24.797 8.352 1 93.5 396 LEU B CA 1
ATOM 7134 C C . LEU B 1 396 ? 4.031 -25.828 7.883 1 93.5 396 LEU B C 1
ATOM 7136 O O . LEU B 1 396 ? 3.236 -25.531 6.988 1 93.5 396 LEU B O 1
ATOM 7140 N N . THR B 1 397 ? 4.016 -26.969 8.477 1 94.44 397 THR B N 1
ATOM 7141 C CA . THR B 1 397 ? 3.041 -28 8.133 1 94.44 397 THR B CA 1
ATOM 7142 C C . THR B 1 397 ? 1.622 -27.531 8.43 1 94.44 397 THR B C 1
ATOM 7144 O O . THR B 1 397 ? 0.712 -27.734 7.625 1 94.44 397 THR B O 1
ATOM 7147 N N . GLU B 1 398 ? 1.494 -26.906 9.586 1 94.94 398 GLU B N 1
ATOM 7148 C CA . GLU B 1 398 ? 0.181 -26.375 9.945 1 94.94 398 GLU B CA 1
ATOM 7149 C C . GLU B 1 398 ? -0.286 -25.312 8.953 1 94.94 398 GLU B C 1
ATOM 7151 O O . GLU B 1 398 ? -1.475 -25.234 8.633 1 94.94 398 GLU B O 1
ATOM 7156 N N . PHE B 1 399 ? 0.621 -24.578 8.5 1 96.12 399 PHE B N 1
ATOM 7157 C CA . PHE B 1 399 ? 0.276 -23.578 7.492 1 96.12 399 PHE B CA 1
ATOM 7158 C C . PHE B 1 399 ? -0.242 -24.25 6.227 1 96.12 399 PHE B C 1
ATOM 7160 O O . PHE B 1 399 ? -1.258 -23.828 5.668 1 96.12 399 PHE B O 1
ATOM 7167 N N . TYR B 1 400 ? 0.469 -25.266 5.777 1 96.38 400 TYR B N 1
ATOM 7168 C CA . TYR B 1 400 ? 0.05 -25.938 4.555 1 96.38 400 TYR B CA 1
ATOM 7169 C C . TYR B 1 400 ? -1.337 -26.547 4.719 1 96.38 400 TYR B C 1
ATOM 7171 O O . TYR B 1 400 ? -2.15 -26.516 3.793 1 96.38 400 TYR B O 1
ATOM 7179 N N . LYS B 1 401 ? -1.593 -27.078 5.879 1 96.94 401 LYS B N 1
ATOM 7180 C CA . LYS B 1 401 ? -2.93 -27.594 6.156 1 96.94 401 LYS B CA 1
ATOM 7181 C C . LYS B 1 401 ? -3.975 -26.484 6.09 1 96.94 401 LYS B C 1
ATOM 7183 O O . LYS B 1 401 ? -5.027 -26.656 5.473 1 96.94 401 LYS B O 1
ATOM 7188 N N . ALA B 1 402 ? -3.635 -25.391 6.723 1 97.88 402 ALA B N 1
ATOM 7189 C CA . ALA B 1 402 ? -4.539 -24.234 6.719 1 97.88 402 ALA B CA 1
ATOM 7190 C C . ALA B 1 402 ? -4.773 -23.734 5.297 1 97.88 402 ALA B C 1
ATOM 7192 O O . ALA B 1 402 ? -5.906 -23.422 4.926 1 97.88 402 ALA B O 1
ATOM 7193 N N . TYR B 1 403 ? -3.682 -23.672 4.578 1 97.38 403 TYR B N 1
ATOM 7194 C CA . TYR B 1 403 ? -3.758 -23.172 3.207 1 97.38 403 TYR B CA 1
ATOM 7195 C C . TYR B 1 403 ? -4.609 -24.094 2.342 1 97.38 403 TYR B C 1
ATOM 7197 O O . TYR B 1 403 ? -5.355 -23.641 1.479 1 97.38 403 TYR B O 1
ATOM 7205 N N . GLN B 1 404 ? -4.543 -25.406 2.545 1 96.69 404 GLN B N 1
ATOM 7206 C CA . GLN B 1 404 ? -5.379 -26.359 1.828 1 96.69 404 GLN B CA 1
ATOM 7207 C C . GLN B 1 404 ? -6.859 -26.125 2.111 1 96.69 404 GLN B C 1
ATOM 7209 O O . GLN B 1 404 ? -7.676 -26.094 1.188 1 96.69 404 GLN B O 1
ATOM 7214 N N . GLN B 1 405 ? -7.141 -25.938 3.357 1 96.62 405 GLN B N 1
ATOM 7215 C CA . GLN B 1 405 ? -8.531 -25.688 3.723 1 96.62 405 GLN B CA 1
ATOM 7216 C C . GLN B 1 405 ? -9.016 -24.359 3.148 1 96.62 405 GLN B C 1
ATOM 7218 O O . GLN B 1 405 ? -10.164 -24.25 2.707 1 96.62 405 GLN B O 1
ATOM 7223 N N . PHE B 1 406 ? -8.211 -23.406 3.172 1 97.44 406 PHE B N 1
ATOM 7224 C CA . PHE B 1 406 ? -8.492 -22.109 2.57 1 97.44 406 PHE B CA 1
ATOM 7225 C C . PHE B 1 406 ? -8.836 -22.266 1.094 1 97.44 406 PHE B C 1
ATOM 7227 O O . PHE B 1 406 ? -9.836 -21.719 0.628 1 97.44 406 PHE B O 1
ATOM 7234 N N . CYS B 1 407 ? -8.031 -23.031 0.421 1 95.75 407 CYS B N 1
ATOM 7235 C CA . CYS B 1 407 ? -8.234 -23.219 -1.011 1 95.75 407 CYS B CA 1
ATOM 7236 C C . CYS B 1 407 ? -9.523 -24 -1.278 1 95.75 407 CYS B C 1
ATOM 7238 O O . CYS B 1 407 ? -10.219 -23.734 -2.256 1 95.75 407 CYS B O 1
ATOM 7240 N N . ILE B 1 408 ? -9.82 -24.922 -0.462 1 94.38 408 ILE B N 1
ATOM 7241 C CA . ILE B 1 408 ? -11.07 -25.656 -0.578 1 94.38 408 ILE B CA 1
ATOM 7242 C C . ILE B 1 408 ? -12.25 -24.703 -0.483 1 94.38 408 ILE B C 1
ATOM 7244 O O . ILE B 1 408 ? -13.203 -24.797 -1.262 1 94.38 408 ILE B O 1
ATOM 7248 N N . CYS B 1 409 ? -12.125 -23.766 0.403 1 95.94 409 CYS B N 1
ATOM 7249 C CA . CYS B 1 409 ? -13.195 -22.781 0.58 1 95.94 409 CYS B CA 1
ATOM 7250 C C . CYS B 1 409 ? -13.266 -21.844 -0.608 1 95.94 409 CYS B C 1
ATOM 7252 O O . CYS B 1 409 ? -14.352 -21.547 -1.11 1 95.94 409 CYS B O 1
ATOM 7254 N N . ILE B 1 410 ? -12.156 -21.375 -1.062 1 94.88 410 ILE B N 1
ATOM 7255 C CA . ILE B 1 410 ? -12.062 -20.375 -2.121 1 94.88 410 ILE B CA 1
ATOM 7256 C C . ILE B 1 410 ? -12.555 -20.984 -3.438 1 94.88 410 ILE B C 1
ATOM 7258 O O . ILE B 1 410 ? -13.195 -20.297 -4.238 1 94.88 410 ILE B O 1
ATOM 7262 N N . GLU B 1 411 ? -12.312 -22.203 -3.613 1 91.5 411 GLU B N 1
ATOM 7263 C CA . GLU B 1 411 ? -12.594 -22.844 -4.898 1 91.5 411 GLU B CA 1
ATOM 7264 C C . GLU B 1 411 ? -13.898 -23.625 -4.855 1 91.5 411 GLU B C 1
ATOM 7266 O O . GLU B 1 411 ? -14.195 -24.406 -5.762 1 91.5 411 GLU B O 1
ATOM 7271 N N . ASP B 1 412 ? -14.656 -23.469 -3.84 1 94 412 ASP B N 1
ATOM 7272 C CA . ASP B 1 412 ? -15.969 -24.109 -3.748 1 94 412 ASP B CA 1
ATOM 7273 C C . ASP B 1 412 ? -16.828 -23.766 -4.969 1 94 412 ASP B C 1
ATOM 7275 O O . ASP B 1 412 ? -17.062 -22.594 -5.266 1 94 412 ASP B O 1
ATOM 7279 N N . PRO B 1 413 ? -17.297 -24.812 -5.645 1 93.75 413 PRO B N 1
ATOM 7280 C CA . PRO B 1 413 ? -18.062 -24.578 -6.867 1 93.75 413 PRO B CA 1
ATOM 7281 C C . PRO B 1 413 ? -19.297 -23.703 -6.625 1 93.75 413 PRO B C 1
ATOM 7283 O O . PRO B 1 413 ? -19.719 -22.969 -7.52 1 93.75 413 PRO B O 1
ATOM 7286 N N . SER B 1 414 ? -19.891 -23.734 -5.484 1 94.94 414 SER B N 1
ATOM 7287 C CA . SER B 1 414 ? -21.078 -22.938 -5.188 1 94.94 414 SER B CA 1
ATOM 7288 C C . SER B 1 414 ? -20.766 -21.453 -5.199 1 94.94 414 SER B C 1
ATOM 7290 O O . SER B 1 414 ? -21.672 -20.625 -5.309 1 94.94 414 SER B O 1
ATOM 7292 N N . LEU B 1 415 ? -19.469 -21.078 -5.102 1 96.12 415 LEU B N 1
ATOM 7293 C CA . LEU B 1 415 ? -19.078 -19.688 -5.043 1 96.12 415 LEU B CA 1
ATOM 7294 C C . LEU B 1 415 ? -18.719 -19.156 -6.43 1 96.12 415 LEU B C 1
ATOM 7296 O O . LEU B 1 415 ? -18.594 -17.953 -6.629 1 96.12 415 LEU B O 1
ATOM 7300 N N . ILE B 1 416 ? -18.609 -20.016 -7.363 1 95.81 416 ILE B N 1
ATOM 7301 C CA . ILE B 1 416 ? -18.062 -19.609 -8.656 1 95.81 416 ILE B CA 1
ATOM 7302 C C . ILE B 1 416 ? -19.172 -19.062 -9.539 1 95.81 416 ILE B C 1
ATOM 7304 O O . ILE B 1 416 ? -20.141 -19.766 -9.844 1 95.81 416 ILE B O 1
ATOM 7308 N N . PHE B 1 417 ? -19.094 -17.812 -9.898 1 96.62 417 PHE B N 1
ATOM 7309 C CA . PHE B 1 417 ? -19.938 -17.156 -10.891 1 96.62 417 PHE B CA 1
ATOM 7310 C C . PHE B 1 417 ? -19.266 -17.141 -12.258 1 96.62 417 PHE B C 1
ATOM 7312 O O . PHE B 1 417 ? -18.203 -16.547 -12.414 1 96.62 417 PHE B O 1
ATOM 7319 N N . GLU B 1 418 ? -19.828 -17.828 -13.188 1 95.75 418 GLU B N 1
ATOM 7320 C CA . GLU B 1 418 ? -19.266 -17.953 -14.531 1 95.75 418 GLU B CA 1
ATOM 7321 C C . GLU B 1 418 ? -20.016 -17.047 -15.516 1 95.75 418 GLU B C 1
ATOM 7323 O O . GLU B 1 418 ? -21.234 -16.953 -15.477 1 95.75 418 GLU B O 1
ATOM 7328 N N . LEU B 1 419 ? -19.219 -16.344 -16.391 1 95.56 419 LEU B N 1
ATOM 7329 C CA . LEU B 1 419 ? -19.812 -15.43 -17.344 1 95.56 419 LEU B CA 1
ATOM 7330 C C . LEU B 1 419 ? -19 -15.375 -18.641 1 95.56 419 LEU B C 1
ATOM 7332 O O . LEU B 1 419 ? -17.766 -15.203 -18.594 1 95.56 419 LEU B O 1
ATOM 7336 N N . THR B 1 420 ? -19.672 -15.594 -19.734 1 96.44 420 THR B N 1
ATOM 7337 C CA . THR B 1 420 ? -19.031 -15.32 -21.016 1 96.44 420 THR B CA 1
ATOM 7338 C C . THR B 1 420 ? -19.156 -13.844 -21.391 1 96.44 420 THR B C 1
ATOM 7340 O O . THR B 1 420 ? -20.266 -13.375 -21.703 1 96.44 420 THR B O 1
ATOM 7343 N N . LEU B 1 421 ? -18.094 -13.188 -21.328 1 97.12 421 LEU B N 1
ATOM 7344 C CA . LEU B 1 421 ? -18.094 -11.766 -21.688 1 97.12 421 LEU B CA 1
ATOM 7345 C C . LEU B 1 421 ? -18.25 -11.586 -23.188 1 97.12 421 LEU B C 1
ATOM 7347 O O . LEU B 1 421 ? -17.594 -12.281 -23.969 1 97.12 421 LEU B O 1
ATOM 7351 N N . LYS B 1 422 ? -19.094 -10.727 -23.578 1 97.31 422 LYS B N 1
ATOM 7352 C CA . LYS B 1 422 ? -19.281 -10.359 -24.984 1 97.31 422 LYS B CA 1
ATOM 7353 C C . LYS B 1 422 ? -18.594 -9.031 -25.297 1 97.31 422 LYS B C 1
ATOM 7355 O O . LYS B 1 422 ? -18.375 -8.211 -24.406 1 97.31 422 LYS B O 1
ATOM 7360 N N . PRO B 1 423 ? -18.25 -8.922 -26.609 1 97.5 423 PRO B N 1
ATOM 7361 C CA . PRO B 1 423 ? -17.672 -7.629 -26.953 1 97.5 423 PRO B CA 1
ATOM 7362 C C . PRO B 1 423 ? -18.484 -6.449 -26.453 1 97.5 423 PRO B C 1
ATOM 7364 O O . PRO B 1 423 ? -19.703 -6.391 -26.672 1 97.5 423 PRO B O 1
ATOM 7367 N N . GLY B 1 424 ? -17.812 -5.543 -25.719 1 98.12 424 GLY B N 1
ATOM 7368 C CA . GLY B 1 424 ? -18.5 -4.402 -25.125 1 98.12 424 GLY B CA 1
ATOM 7369 C C . GLY B 1 424 ? -18.766 -4.57 -23.641 1 98.12 424 GLY B C 1
ATOM 7370 O O . GLY B 1 424 ? -19.047 -3.594 -22.938 1 98.12 424 GLY B O 1
ATOM 7371 N N . ASP B 1 425 ? -18.734 -5.828 -23.172 1 98.31 425 ASP B N 1
ATOM 7372 C CA . ASP B 1 425 ? -18.859 -6.059 -21.734 1 98.31 425 ASP B CA 1
ATOM 7373 C C . ASP B 1 425 ? -17.578 -5.668 -21 1 98.31 425 ASP B C 1
ATOM 7375 O O . ASP B 1 425 ? -16.484 -5.961 -21.469 1 98.31 425 ASP B O 1
ATOM 7379 N N . LEU B 1 426 ? -17.719 -4.93 -19.922 1 98.81 426 LEU B N 1
ATOM 7380 C CA . LEU B 1 426 ? -16.578 -4.555 -19.078 1 98.81 426 LEU B CA 1
ATOM 7381 C C . LEU B 1 426 ? -16.844 -4.93 -17.625 1 98.81 426 LEU B C 1
ATOM 7383 O O . LEU B 1 426 ? -17.797 -4.445 -17.016 1 98.81 426 LEU B O 1
ATOM 7387 N N . ALA B 1 427 ? -16.047 -5.855 -17.141 1 98.81 427 ALA B N 1
ATOM 7388 C CA . ALA B 1 427 ? -16.141 -6.242 -15.727 1 98.81 427 ALA B CA 1
ATOM 7389 C C . ALA B 1 427 ? -15.273 -5.336 -14.852 1 98.81 427 ALA B C 1
ATOM 7391 O O . ALA B 1 427 ? -14.117 -5.074 -15.172 1 98.81 427 ALA B O 1
ATOM 7392 N N . ILE B 1 428 ? -15.844 -4.805 -13.781 1 98.88 428 ILE B N 1
ATOM 7393 C CA . ILE B 1 428 ? -15.125 -4.086 -12.727 1 98.88 428 ILE B CA 1
ATOM 7394 C C . ILE B 1 428 ? -15.234 -4.855 -11.414 1 98.88 428 ILE B C 1
ATOM 7396 O O . ILE B 1 428 ? -16.328 -5.203 -10.977 1 98.88 428 ILE B O 1
ATOM 7400 N N . PHE B 1 429 ? -14.133 -5.117 -10.805 1 98.88 429 PHE B N 1
ATOM 7401 C CA . PHE B 1 429 ? -14.242 -5.863 -9.555 1 98.88 429 PHE B CA 1
ATOM 7402 C C . PHE B 1 429 ? -13.109 -5.5 -8.602 1 98.88 429 PHE B C 1
ATOM 7404 O O . PHE B 1 429 ? -12.055 -5.027 -9.039 1 98.88 429 PHE B O 1
ATOM 7411 N N . ALA B 1 430 ? -13.328 -5.641 -7.301 1 98.75 430 ALA B N 1
ATOM 7412 C CA . ALA B 1 430 ? -12.336 -5.41 -6.254 1 98.75 430 ALA B CA 1
ATOM 7413 C C . ALA B 1 430 ? -11.289 -6.523 -6.234 1 98.75 430 ALA B C 1
ATOM 7415 O O . ALA B 1 430 ? -11.578 -7.648 -5.816 1 98.75 430 ALA B O 1
ATOM 7416 N N . ASN B 1 431 ? -10.086 -6.184 -6.555 1 98.75 431 ASN B N 1
ATOM 7417 C CA . ASN B 1 431 ? -9.008 -7.129 -6.824 1 98.75 431 ASN B CA 1
ATOM 7418 C C . ASN B 1 431 ? -8.734 -8.023 -5.617 1 98.75 431 ASN B C 1
ATOM 7420 O O . ASN B 1 431 ? -8.523 -9.227 -5.77 1 98.75 431 ASN B O 1
ATOM 7424 N N . ARG B 1 432 ? -8.75 -7.469 -4.438 1 98.5 432 ARG B N 1
ATOM 7425 C CA . ARG B 1 432 ? -8.375 -8.258 -3.27 1 98.5 432 ARG B CA 1
ATOM 7426 C C . ARG B 1 432 ? -9.602 -8.688 -2.477 1 98.5 432 ARG B C 1
ATOM 7428 O O . ARG B 1 432 ? -9.555 -8.781 -1.248 1 98.5 432 ARG B O 1
ATOM 7435 N N . ARG B 1 433 ? -10.672 -8.82 -3.17 1 98.69 433 ARG B N 1
ATOM 7436 C CA . ARG B 1 433 ? -11.891 -9.445 -2.668 1 98.69 433 ARG B CA 1
ATOM 7437 C C . ARG B 1 433 ? -12.422 -10.484 -3.646 1 98.69 433 ARG B C 1
ATOM 7439 O O . ARG B 1 433 ? -12.539 -11.664 -3.301 1 98.69 433 ARG B O 1
ATOM 7446 N N . VAL B 1 434 ? -12.648 -10.016 -4.852 1 98.75 434 VAL B N 1
ATOM 7447 C CA . VAL B 1 434 ? -13.234 -10.898 -5.855 1 98.75 434 VAL B CA 1
ATOM 7448 C C . VAL B 1 434 ? -12.125 -11.562 -6.672 1 98.75 434 VAL B C 1
ATOM 7450 O O . VAL B 1 434 ? -11.383 -10.883 -7.391 1 98.75 434 VAL B O 1
ATOM 7453 N N . LEU B 1 435 ? -12.016 -12.844 -6.547 1 98.56 435 LEU B N 1
ATOM 7454 C CA . LEU B 1 435 ? -11.102 -13.617 -7.379 1 98.56 435 LEU B CA 1
ATOM 7455 C C . LEU B 1 435 ? -11.633 -13.742 -8.805 1 98.56 435 LEU B C 1
ATOM 7457 O O . LEU B 1 435 ? -12.852 -13.734 -9.016 1 98.56 435 LEU B O 1
ATOM 7461 N N . HIS B 1 436 ? -10.688 -13.812 -9.695 1 98.31 436 HIS B N 1
ATOM 7462 C CA . HIS B 1 436 ? -11.086 -13.992 -11.086 1 98.31 436 HIS B CA 1
ATOM 7463 C C . HIS B 1 436 ? -10.227 -15.039 -11.781 1 98.31 436 HIS B C 1
ATOM 7465 O O . HIS B 1 436 ? -9.133 -15.367 -11.297 1 98.31 436 HIS B O 1
ATOM 7471 N N . GLY B 1 437 ? -10.758 -15.641 -12.781 1 96 437 GLY B N 1
ATOM 7472 C CA . GLY B 1 437 ? -10.078 -16.625 -13.617 1 96 437 GLY B CA 1
ATOM 7473 C C . GLY B 1 437 ? -10.734 -16.797 -14.977 1 96 437 GLY B C 1
ATOM 7474 O O . GLY B 1 437 ? -11.562 -15.984 -15.383 1 96 437 GLY B O 1
ATOM 7475 N N . ARG B 1 438 ? -10.211 -17.75 -15.664 1 93.19 438 ARG B N 1
ATOM 7476 C CA . ARG B 1 438 ? -10.711 -18.047 -17 1 93.19 438 ARG B CA 1
ATOM 7477 C C . ARG B 1 438 ? -10.688 -19.547 -17.297 1 93.19 438 ARG B C 1
ATOM 7479 O O . ARG B 1 438 ? -9.695 -20.219 -17.016 1 93.19 438 ARG B O 1
ATOM 7486 N N . LYS B 1 439 ? -11.711 -20.047 -17.875 1 90.75 439 LYS B N 1
ATOM 7487 C CA . LYS B 1 439 ? -11.719 -21.422 -18.359 1 90.75 439 LYS B CA 1
ATOM 7488 C C . LYS B 1 439 ? -10.883 -21.562 -19.625 1 90.75 439 LYS B C 1
ATOM 7490 O O . LYS B 1 439 ? -10.609 -20.562 -20.312 1 90.75 439 LYS B O 1
ATOM 7495 N N . SER B 1 440 ? -10.461 -22.766 -19.812 1 87.38 440 SER B N 1
ATOM 7496 C CA . SER B 1 440 ? -9.719 -23.016 -21.047 1 87.38 440 SER B CA 1
ATOM 7497 C C . SER B 1 440 ? -10.578 -22.766 -22.281 1 87.38 440 SER B C 1
ATOM 7499 O O . SER B 1 440 ? -11.805 -22.766 -22.188 1 87.38 440 SER B O 1
ATOM 7501 N N . PHE B 1 441 ? -9.891 -22.469 -23.391 1 87.81 441 PHE B N 1
ATOM 7502 C CA . PHE B 1 441 ? -10.625 -22.266 -24.641 1 87.81 441 PHE B CA 1
ATOM 7503 C C . PHE B 1 441 ? -9.82 -22.781 -25.828 1 87.81 441 PHE B C 1
ATOM 7505 O O . PHE B 1 441 ? -8.617 -23.031 -25.719 1 87.81 441 PHE B O 1
ATOM 7512 N N . ASP B 1 442 ? -10.516 -23 -26.875 1 88.38 442 ASP B N 1
ATOM 7513 C CA . ASP B 1 442 ? -9.898 -23.422 -28.125 1 88.38 442 ASP B CA 1
ATOM 7514 C C . ASP B 1 442 ? -9.453 -22.234 -28.953 1 88.38 442 ASP B C 1
ATOM 7516 O O . ASP B 1 442 ? -10.266 -21.578 -29.609 1 88.38 442 ASP B O 1
ATOM 7520 N N . SER B 1 443 ? -8.148 -21.984 -28.969 1 85.75 443 SER B N 1
ATOM 7521 C CA . SER B 1 443 ? -7.605 -20.812 -29.641 1 85.75 443 SER B CA 1
ATOM 7522 C C . SER B 1 443 ? -7.758 -20.922 -31.156 1 85.75 443 SER B C 1
ATOM 7524 O O . SER B 1 443 ? -7.59 -19.922 -31.859 1 85.75 443 SER B O 1
ATOM 7526 N N . ARG B 1 444 ? -8.133 -22.078 -31.641 1 87.5 444 ARG B N 1
ATOM 7527 C CA . ARG B 1 444 ? -8.32 -22.297 -33.062 1 87.5 444 ARG B CA 1
ATOM 7528 C C . ARG B 1 444 ? -9.734 -21.922 -33.5 1 87.5 444 ARG B C 1
ATOM 7530 O O . ARG B 1 444 ? -10.008 -21.766 -34.688 1 87.5 444 ARG B O 1
ATOM 7537 N N . SER B 1 445 ? -10.492 -21.766 -32.562 1 89.88 445 SER B N 1
ATOM 7538 C CA . SER B 1 445 ? -11.906 -21.578 -32.844 1 89.88 445 SER B CA 1
ATOM 7539 C C . SER B 1 445 ? -12.25 -20.109 -33.062 1 89.88 445 SER B C 1
ATOM 7541 O O . SER B 1 445 ? -13.32 -19.781 -33.594 1 89.88 445 SER B O 1
ATOM 7543 N N . GLY B 1 446 ? -11.438 -19.25 -32.688 1 91.38 446 GLY B N 1
ATOM 7544 C CA . GLY B 1 446 ? -11.703 -17.828 -32.781 1 91.38 446 GLY B CA 1
ATOM 7545 C C . GLY B 1 446 ? -10.656 -16.969 -32.062 1 91.38 446 GLY B C 1
ATOM 7546 O O . GLY B 1 446 ? -9.484 -17.344 -32.031 1 91.38 446 GLY B O 1
ATOM 7547 N N . GLN B 1 447 ? -11.18 -15.773 -31.766 1 91.38 447 GLN B N 1
ATOM 7548 C CA . GLN B 1 447 ? -10.281 -14.844 -31.078 1 91.38 447 GLN B CA 1
ATOM 7549 C C . GLN B 1 447 ? -10.875 -14.391 -29.75 1 91.38 447 GLN B C 1
ATOM 7551 O O . GLN B 1 447 ? -12.086 -14.18 -29.641 1 91.38 447 GLN B O 1
ATOM 7556 N N . ARG B 1 448 ? -10.016 -14.32 -28.797 1 93 448 ARG B N 1
ATOM 7557 C CA . ARG B 1 448 ? -10.367 -13.742 -27.5 1 93 448 ARG B CA 1
ATOM 7558 C C . ARG B 1 448 ? -9.383 -12.648 -27.094 1 93 448 ARG B C 1
ATOM 7560 O O . ARG B 1 448 ? -8.18 -12.898 -27 1 93 448 ARG B O 1
ATOM 7567 N N . HIS B 1 449 ? -9.922 -11.453 -26.922 1 94.5 449 HIS B N 1
ATOM 7568 C CA . HIS B 1 449 ? -9.094 -10.297 -26.594 1 94.5 449 HIS B CA 1
ATOM 7569 C C . HIS B 1 449 ? -9.773 -9.414 -25.547 1 94.5 449 HIS B C 1
ATOM 7571 O O . HIS B 1 449 ? -10.836 -8.852 -25.797 1 94.5 449 HIS B O 1
ATOM 7577 N N . LEU B 1 450 ? -9.148 -9.359 -24.391 1 96.44 450 LEU B N 1
ATOM 7578 C CA . LEU B 1 450 ? -9.586 -8.43 -23.359 1 96.44 450 LEU B CA 1
ATOM 7579 C C . LEU B 1 450 ? -8.539 -7.34 -23.125 1 96.44 450 LEU B C 1
ATOM 7581 O O . LEU B 1 450 ? -7.344 -7.57 -23.328 1 96.44 450 LEU B O 1
ATOM 7585 N N . LYS B 1 451 ? -8.953 -6.188 -22.75 1 97.19 451 LYS B N 1
ATOM 7586 C CA . LYS B 1 451 ? -8.094 -5.105 -22.281 1 97.19 451 LYS B CA 1
ATOM 7587 C C . LYS B 1 451 ? -8.328 -4.812 -20.812 1 97.19 451 LYS B C 1
ATOM 7589 O O . LYS B 1 451 ? -9.469 -4.824 -20.344 1 97.19 451 LYS B O 1
ATOM 7594 N N . GLY B 1 452 ? -7.25 -4.613 -20.141 1 97.94 452 GLY B N 1
ATOM 7595 C CA . GLY B 1 452 ? -7.391 -4.406 -18.703 1 97.94 452 GLY B CA 1
ATOM 7596 C C . GLY B 1 452 ? -6.688 -3.156 -18.203 1 97.94 452 GLY B C 1
ATOM 7597 O O . GLY B 1 452 ? -5.832 -2.602 -18.906 1 97.94 452 GLY B O 1
ATOM 7598 N N . THR B 1 453 ? -7.062 -2.643 -17.078 1 98.5 453 THR B N 1
ATOM 7599 C CA . THR B 1 453 ? -6.402 -1.573 -16.328 1 98.5 453 THR B CA 1
ATOM 7600 C C . THR B 1 453 ? -6.762 -1.636 -14.852 1 98.5 453 THR B C 1
ATOM 7602 O O . THR B 1 453 ? -7.484 -2.537 -14.422 1 98.5 453 THR B O 1
ATOM 7605 N N . TYR B 1 454 ? -6.199 -0.667 -14.062 1 98.56 454 TYR B N 1
ATOM 7606 C CA . TYR B 1 454 ? -6.371 -0.718 -12.617 1 98.56 454 TYR B CA 1
ATOM 7607 C C . TYR B 1 454 ? -6.582 0.679 -12.047 1 98.56 454 TYR B C 1
ATOM 7609 O O . TYR B 1 454 ? -6.176 1.673 -12.648 1 98.56 454 TYR B O 1
ATOM 7617 N N . ILE B 1 455 ? -7.215 0.721 -10.945 1 97.81 455 ILE B N 1
ATOM 7618 C CA . ILE B 1 455 ? -7.188 1.906 -10.094 1 97.81 455 ILE B CA 1
ATOM 7619 C C . ILE B 1 455 ? -6.91 1.501 -8.648 1 97.81 455 ILE B C 1
ATOM 7621 O O . ILE B 1 455 ? -7.117 0.346 -8.266 1 97.81 455 ILE B O 1
ATOM 7625 N N . GLU B 1 456 ? -6.414 2.453 -7.855 1 96.62 456 GLU B N 1
ATOM 7626 C CA . GLU B 1 456 ? -6.172 2.199 -6.441 1 96.62 456 GLU B CA 1
ATOM 7627 C C . GLU B 1 456 ? -7.477 2.16 -5.652 1 96.62 456 GLU B C 1
ATOM 7629 O O . GLU B 1 456 ? -8.445 2.828 -6.016 1 96.62 456 GLU B O 1
ATOM 7634 N N . TYR B 1 457 ? -7.457 1.434 -4.609 1 97 457 TYR B N 1
ATOM 7635 C CA . TYR B 1 457 ? -8.68 1.31 -3.816 1 97 457 TYR B CA 1
ATOM 7636 C C . TYR B 1 457 ? -9.062 2.646 -3.195 1 97 457 TYR B C 1
ATOM 7638 O O . TYR B 1 457 ? -10.25 2.961 -3.068 1 97 457 TYR B O 1
ATOM 7646 N N . SER B 1 458 ? -8.086 3.455 -2.793 1 95.69 458 SER B N 1
ATOM 7647 C CA . SER B 1 458 ? -8.352 4.758 -2.191 1 95.69 458 SER B CA 1
ATOM 7648 C C . SER B 1 458 ? -9.102 5.668 -3.154 1 95.69 458 SER B C 1
ATOM 7650 O O . SER B 1 458 ? -9.906 6.496 -2.732 1 95.69 458 SER B O 1
ATOM 7652 N N . GLU B 1 459 ? -8.797 5.52 -4.418 1 96.06 459 GLU B N 1
ATOM 7653 C CA . GLU B 1 459 ? -9.5 6.312 -5.422 1 96.06 459 GLU B CA 1
ATOM 7654 C C . GLU B 1 459 ? -10.969 5.922 -5.5 1 96.06 459 GLU B C 1
ATOM 7656 O O . GLU B 1 459 ? -11.844 6.785 -5.629 1 96.06 459 GLU B O 1
ATOM 7661 N N . PHE B 1 460 ? -11.227 4.668 -5.41 1 97.81 460 PHE B N 1
ATOM 7662 C CA . PHE B 1 460 ? -12.602 4.172 -5.371 1 97.81 460 PHE B CA 1
ATOM 7663 C C . PHE B 1 460 ? -13.328 4.691 -4.141 1 97.81 460 PHE B C 1
ATOM 7665 O O . PHE B 1 460 ? -14.43 5.234 -4.25 1 97.81 460 PHE B O 1
ATOM 7672 N N . LYS B 1 461 ? -12.688 4.574 -3.029 1 97.19 461 LYS B N 1
ATOM 7673 C CA . LYS B 1 461 ? -13.305 4.992 -1.773 1 97.19 461 LYS B CA 1
ATOM 7674 C C . LYS B 1 461 ? -13.57 6.496 -1.766 1 97.19 461 LYS B C 1
ATOM 7676 O O . LYS B 1 461 ? -14.602 6.945 -1.258 1 97.19 461 LYS B O 1
ATOM 7681 N N . ASP B 1 462 ? -12.625 7.211 -2.297 1 97.62 462 ASP B N 1
ATOM 7682 C CA . ASP B 1 462 ? -12.766 8.656 -2.402 1 97.62 462 ASP B CA 1
ATOM 7683 C C . ASP B 1 462 ? -14.023 9.031 -3.186 1 97.62 462 ASP B C 1
ATOM 7685 O O . ASP B 1 462 ? -14.852 9.805 -2.707 1 97.62 462 ASP B O 1
ATOM 7689 N N . ARG B 1 463 ? -14.156 8.422 -4.34 1 98 463 ARG B N 1
ATOM 7690 C CA . ARG B 1 463 ? -15.289 8.719 -5.203 1 98 463 ARG B CA 1
ATOM 7691 C C . ARG B 1 463 ? -16.594 8.273 -4.559 1 98 463 ARG B C 1
ATOM 7693 O O . ARG B 1 463 ? -17.594 8.992 -4.609 1 98 463 ARG B O 1
ATOM 7700 N N . PHE B 1 464 ? -16.594 7.117 -3.934 1 98 464 PHE B N 1
ATOM 7701 C CA . PHE B 1 464 ? -17.766 6.586 -3.229 1 98 464 PHE B CA 1
ATOM 7702 C C . PHE B 1 464 ? -18.188 7.523 -2.109 1 98 464 PHE B C 1
ATOM 7704 O O . PHE B 1 464 ? -19.375 7.887 -2.014 1 98 464 PHE B O 1
ATOM 7711 N N . THR B 1 465 ? -17.25 8 -1.334 1 97.19 465 THR B N 1
ATOM 7712 C CA . THR B 1 465 ? -17.531 8.852 -0.182 1 97.19 465 THR B CA 1
ATOM 7713 C C . THR B 1 465 ? -18.094 10.203 -0.629 1 97.19 465 THR B C 1
ATOM 7715 O O . THR B 1 465 ? -19.094 10.68 -0.083 1 97.19 465 THR B O 1
ATOM 7718 N N . ILE B 1 466 ? -17.531 10.758 -1.637 1 97.12 466 ILE B N 1
ATOM 7719 C CA . ILE B 1 466 ? -17.938 12.078 -2.117 1 97.12 466 ILE B CA 1
ATOM 7720 C C . ILE B 1 466 ? -19.359 12.008 -2.646 1 97.12 466 ILE B C 1
ATOM 7722 O O . ILE B 1 466 ? -20.172 12.898 -2.373 1 97.12 466 ILE B O 1
ATOM 7726 N N . LEU B 1 467 ? -19.625 10.945 -3.398 1 97.5 467 LEU B N 1
ATOM 7727 C CA . LEU B 1 467 ? -20.969 10.828 -3.975 1 97.5 467 LEU B CA 1
ATOM 7728 C C . LEU B 1 467 ? -21.984 10.477 -2.906 1 97.5 467 LEU B C 1
ATOM 7730 O O . LEU B 1 467 ? -23.141 10.922 -2.967 1 97.5 467 LEU B O 1
ATOM 7734 N N . MET B 1 468 ? -21.594 9.68 -1.969 1 96.69 468 MET B N 1
ATOM 7735 C CA . MET B 1 468 ? -22.469 9.406 -0.836 1 96.69 468 MET B CA 1
ATOM 7736 C C . MET B 1 468 ? -22.797 10.688 -0.078 1 96.69 468 MET B C 1
ATOM 7738 O O . MET B 1 468 ? -23.953 10.914 0.293 1 96.69 468 MET B O 1
ATOM 7742 N N . ASP B 1 469 ? -21.797 11.5 0.142 1 94.44 469 ASP B N 1
ATOM 7743 C CA . ASP B 1 469 ? -22 12.781 0.819 1 94.44 469 ASP B CA 1
ATOM 7744 C C . ASP B 1 469 ? -22.984 13.664 0.05 1 94.44 469 ASP B C 1
ATOM 7746 O O . ASP B 1 469 ? -23.844 14.312 0.649 1 94.44 469 ASP B O 1
ATOM 7750 N N . LYS B 1 470 ? -22.812 13.648 -1.184 1 93.94 470 LYS B N 1
ATOM 7751 C CA . LYS B 1 470 ? -23.625 14.508 -2.043 1 93.94 470 LYS B CA 1
ATOM 7752 C C . LYS B 1 470 ? -25.078 14.055 -2.059 1 93.94 470 LYS B C 1
ATOM 7754 O O . LYS B 1 470 ? -26 14.883 -1.992 1 93.94 470 LYS B O 1
ATOM 7759 N N . TYR B 1 471 ? -25.359 12.766 -2.107 1 92 471 TYR B N 1
ATOM 7760 C CA . TYR B 1 471 ? -26.719 12.289 -2.375 1 92 471 TYR B CA 1
ATOM 7761 C C . TYR B 1 471 ? -27.359 11.75 -1.105 1 92 471 TYR B C 1
ATOM 7763 O O . TYR B 1 471 ? -28.578 11.578 -1.049 1 92 471 TYR B O 1
ATOM 7771 N N . ASN B 1 472 ? -26.688 11.195 -0.18 1 76.38 472 ASN B N 1
ATOM 7772 C CA . ASN B 1 472 ? -27.297 10.781 1.075 1 76.38 472 ASN B CA 1
ATOM 7773 C C . ASN B 1 472 ? -27.656 11.977 1.953 1 76.38 472 ASN B C 1
ATOM 7775 O O . ASN B 1 472 ? -28.578 11.914 2.758 1 76.38 472 ASN B O 1
ATOM 7779 N N . ASN B 1 473 ? -26.859 12.992 2.053 1 59.94 473 ASN B N 1
ATOM 7780 C CA . ASN B 1 473 ? -27.25 14.188 2.801 1 59.94 473 ASN B CA 1
ATOM 7781 C C . ASN B 1 473 ? -28.531 14.797 2.256 1 59.94 473 ASN B C 1
ATOM 7783 O O . ASN B 1 473 ? -29.219 15.531 2.967 1 59.94 473 ASN B O 1
ATOM 7787 N N . ASN B 1 474 ? -28.953 14.578 0.934 1 45 474 ASN B N 1
ATOM 7788 C CA . ASN B 1 474 ? -30.234 15.117 0.45 1 45 474 ASN B CA 1
ATOM 7789 C C . ASN B 1 474 ? -31.406 14.297 0.961 1 45 474 ASN B C 1
ATOM 7791 O O . ASN B 1 474 ? -32.562 14.703 0.806 1 45 474 ASN B O 1
ATOM 7795 N N . ASN B 1 475 ? -31.312 13.039 1.221 1 36.66 475 ASN B N 1
ATOM 7796 C CA . ASN B 1 475 ? -32.469 12.305 1.702 1 36.66 475 ASN B CA 1
ATOM 7797 C C . ASN B 1 475 ? -32.625 12.406 3.219 1 36.66 475 ASN B C 1
ATOM 7799 O O . ASN B 1 475 ? -33.375 11.641 3.828 1 36.66 475 ASN B O 1
ATOM 7803 N N . LEU B 1 476 ? -31.672 12.805 3.959 1 32.47 476 LEU B N 1
ATOM 7804 C CA . LEU B 1 476 ? -32.062 13.125 5.324 1 32.47 476 LEU B CA 1
ATOM 7805 C C . LEU B 1 476 ? -32.5 14.578 5.43 1 32.47 476 LEU B C 1
ATOM 7807 O O . LEU B 1 476 ? -31.891 15.469 4.855 1 32.47 476 LEU B O 1
#

Nearest PDB structures (foldseek):
  6npb-assembly1_A  TM=8.861E-01  e=1.884E-32  Leisingera caerulea
  3o2g-assembly1_A  TM=8.837E-01  e=9.663E-33  Homo sapiens
  6npc-assembly1_B  TM=8.641E-01  e=1.195E-29  Leisingera caerulea
  7n7v-assembly1_B  TM=5.827E-01  e=2.026E-10  Streptomyces griseochromogenes
  7n7v-assembly1_A  TM=6.084E-01  e=2.676E-10  Streptomyces griseochromogenes

Sequence (952 aa):
MRLVNYFRFLNFKKNNKKNSCHLHYFHKLSLANNIINKSASSSLLFRNPIQSNKYQSKSDSVYSYSTTTSGLFIKEIINNPTSLSIKWSNSNSFTKFNYIWLRDNCQCPLCIHPDNRQKLFSSSEVPIDIKPLSIGSNSDKLIIVWDKGLQSITYKNHANNNSVHKPHESTYPISFLHSYSTKQNISKLRYNHLKPVLWDRSSLLKSSQNLWTTYYDYMKSNKNLLDTLKQIWDYGLVIVKNVPINDDDKGIISVAERIGTIKSTFYGKLFDVESKPAANNIAYTDLHLGLHMDLLYYDAPPGLQFLHCIKNSVTGGQSIFSDSFKAINNLKLTNPNYFNILTKFPLTFHYKNNGHHMHYNRPAIVIDDYNDTLVVNYSPPFQGPIEFNLDDEINLTEFYKAYQQFCICIEDPSLIFELTLKPGDLAIFANRRVLHGRKSFDSRSGQRHLKGTYIEYSEFKDRFTILMDKYNNNNLMRLVNYFRFLNFKKNNKKNSCHLHYFHKLSLANNIINKSASSSLLFRNPIQSNKYQSKSDSVYSYSTTTSGLFIKEIINNPTSLSIKWSNSNSFTKFNYIWLRDNCQCPLCIHPDNRQKLFSSSEVPIDIKPLSIGSNSDKLIIVWDKGLQSITYKNHANNNSVHKPHESTYPISFLHSYSTKQNISKLRYNHLKPVLWDRSSLLKSSQNLWTTYYDYMKSNKNLLDTLKQIWDYGLVIVKNVPINDDDKGIISVAERIGTIKSTFYGKLFDVESKPAANNIAYTDLHLGLHMDLLYYDAPPGLQFLHCIKNSVTGGQSIFSDSFKAINNLKLTNPNYFNILTKFPLTFHYKNNGHHMHYNRPAIVIDDYNDTLVVNYSPPFQGPIEFNLDDEINLTEFYKAYQQFCICIEDPSLIFELTLKPGDLAIFANRRVLHGRKSFDSRSGQRHLKGTYIEYSEFKDRFTILMDKYNNNNL